Protein 5BPD (pdb70)

InterPro domains:
  IPR002831 Transcription regulator TrmB, N-terminal [PF01978] (10-77)
  IPR021586 Transcription regulator TrmB, C-terminal [PF11495] (125-263)
  IPR036388 Winged helix-like DNA-binding domain superfamily [G3DSA:1.10.10.10] (1-75)
  IPR036390 Winged helix DNA-binding domain superfamily [SSF46785] (10-96)
  IPR051797 Transcription regulator TrmB-like [PTHR34293] (1-264)
  IPR053499 HTH-type TrmB transcriptional regulator [NF041141] (1-264)

Nearest PDB structures (foldseek):
  5bpd-assembly1_A  TM=1.004E+00  e=1.055E-53  Pyrococcus furiosus
  5bqt-assembly1_B  TM=9.005E-01  e=9.783E-42  Pyrococcus furiosus
  5bpd-assembly1_D  TM=5.311E-01  e=1.024E-45  Pyrococcus furiosus
  5bpd-assembly1_C  TM=5.271E-01  e=2.266E-45  Pyrococcus furiosus
  5bpi-assembly1_C  TM=5.271E-01  e=4.716E-45  Pyrococcus furiosus

Secondary structure (DSSP, 8-state):
-HHHHHHHHHHHS---HHHHHHHHHHHHHSSB-HHHHHHSSSS-GGGHHHHHHHHHHHTSEEEE-SSS-EEEEPPHHHHHHHHHHHHHHHHHHHHHHHHHHHHHHHHHHTTT------SS-S-SEEEE-SHHHHHHHHHHHHHH--SEEEEEESSTT-S--HHHHHHHHHTT-EEEEEEEGGGGGGTSSSSHHHHHHTTSSEEEEES--S--EEEETTEEEEE---HHHHHTT---EEEEE-HHHHHHHHHHHHHHHTTSEE-/-HHHHHHHHHHHS---HHHHHHHHHHHHHSSB-HHHHHHHSSS-GGGHHHHHHHHHHHTSEEEE-SSS-EEEEPPHHHHHHHHHHHHHHHHHHHHHHHHHHHHHHHHHHTTT---SPPSS-S--EEEE-SHHHHHHHHHHHHHH--SEEEEEESS-SSS--HHHHHHHHHTT-EEEEEEEGGGGGG---SSSHHHHHTTSSEEEEES--S--EEEETTEEEEE---HHHHHTT---EEEEE-HHHHHHHHHHHHHHHTT---/--HHHHHHHHHHS---HHHHHHHHHHHHHS-B-HHHHHHHSSS-HHHHHHHHHHHHHTTSEEE-S-SS--EEEPPHHHHHHHHHHHHHHHHHHHHHHHHHHHHHHHHHHTTT--------SEEEEESGGGTHHHHHHHHHH-SSEEEEEESSSTTTT-HHHHHHHHHTT-EEEEEEEGGGGGGGTT-HHHHHHHTTSSEEEEES--S--EEEETTEEEEE---HHHHHTT--EEEEEE-HHHHHHHHHHHHHHHTTSB--/--HHHHHHHHHHHS---HHHHHHHHHHHHHS-B-HHHHHHHSSS-HHHHHHHHHHHHHTTSEEEPSSSS--EEEPPHHHHHHHHHHHHHHHHHHHHHHHHHHHHHHHHHHTTT-S-----S--EEEEESGGGTHHHHHHHHHH-SSEEEEEESSSTTTT-HHHHHHHHHTT-EEEEEEEGGGGGGGSS-HHHHHHHTTSSEEEEES--S--EEEETTEEEEE---HHHHHTT--EEEEEE-HHHHHHHHHHHHHHHTS--

Structure (mmCIF, N/CA/C/O backbone):
data_5BPD
#
_entry.id   5BPD
#
_cell.length_a   95.791
_cell.length_b   58.670
_cell.length_c   143.074
_cell.angle_alpha   90.000
_cell.angle_beta   92.820
_cell.angle_gamma   90.000
#
_symmetry.space_group_name_H-M   'P 1 21 1'
#
loop_
_entity.id
_entity.type
_entity.pdbx_description
1 polymer TrmBL2
2 polymer "DNA (5'-D(P*TP*AP*TP*AP*TP*CP*AP*TP*CP*GP*AP*TP*AP*GP*TP*GP*AP*TP*AP*TP*A)-3')"
3 polymer "DNA (5'-D(P*TP*AP*TP*AP*TP*CP*AP*CP*TP*AP*TP*CP*GP*AP*TP*GP*AP*TP*AP*TP*A)-3')"
4 non-polymer GLYCEROL
5 non-polymer IMIDAZOLE
6 water water
#
loop_
_atom_site.group_PDB
_atom_site.id
_atom_site.type_symbol
_atom_site.label_atom_id
_atom_site.label_alt_id
_atom_site.label_comp_id
_atom_site.label_asym_id
_atom_site.label_entity_id
_atom_site.label_seq_id
_atom_site.pdbx_PDB_ins_code
_atom_site.Cartn_x
_atom_site.Cartn_y
_atom_site.Cartn_z
_atom_site.occupancy
_atom_site.B_iso_or_equiv
_atom_site.auth_seq_id
_atom_site.auth_comp_id
_atom_site.auth_asym_id
_atom_site.auth_atom_id
_atom_site.pdbx_PDB_model_num
ATOM 1 N N . SER A 1 2 ? 0.058 48.348 125.576 1.00 84.88 2 SER A N 1
ATOM 2 C CA . SER A 1 2 ? -0.866 47.256 125.305 1.00 85.45 2 SER A CA 1
ATOM 3 C C . SER A 1 2 ? -0.207 45.915 125.596 1.00 88.18 2 SER A C 1
ATOM 4 O O . SER A 1 2 ? 1.004 45.840 125.808 1.00 84.94 2 SER A O 1
ATOM 7 N N . LYS A 1 3 ? -1.010 44.858 125.611 1.00 83.52 3 LYS A N 1
ATOM 8 C CA . LYS A 1 3 ? -0.496 43.520 125.864 1.00 83.11 3 LYS A CA 1
ATOM 9 C C . LYS A 1 3 ? 0.459 43.077 124.757 1.00 82.25 3 LYS A C 1
ATOM 10 O O . LYS A 1 3 ? 1.456 42.404 125.018 1.00 90.41 3 LYS A O 1
ATOM 16 N N . ASP A 1 4 ? 0.158 43.471 123.524 1.00 81.78 4 ASP A N 1
ATOM 17 C CA . ASP A 1 4 ? 1.010 43.147 122.384 1.00 82.52 4 ASP A CA 1
ATOM 18 C C . ASP A 1 4 ? 2.395 43.781 122.492 1.00 75.71 4 ASP A C 1
ATOM 19 O O . ASP A 1 4 ? 3.400 43.169 122.128 1.00 79.17 4 ASP A O 1
ATOM 24 N N . ARG A 1 5 ? 2.441 45.007 122.999 1.00 69.47 5 ARG A N 1
ATOM 25 C CA . ARG A 1 5 ? 3.697 45.731 123.152 1.00 68.17 5 ARG A CA 1
ATOM 26 C C . ARG A 1 5 ? 4.568 45.083 124.222 1.00 63.04 5 ARG A C 1
ATOM 27 O O . ARG A 1 5 ? 5.770 44.907 124.030 1.00 76.43 5 ARG A O 1
ATOM 35 N N . MET A 1 6 ? 3.959 44.740 125.351 1.00 61.62 6 MET A N 1
ATOM 36 C CA . MET A 1 6 ? 4.670 44.038 126.414 1.00 69.99 6 MET A CA 1
ATOM 37 C C . MET A 1 6 ? 5.236 42.712 125.919 1.00 61.48 6 MET A C 1
ATOM 38 O O . MET A 1 6 ? 6.400 42.390 126.163 1.00 59.00 6 MET A O 1
ATOM 43 N N . VAL A 1 7 ? 4.408 41.953 125.210 1.00 61.21 7 VAL A N 1
ATOM 44 C CA . VAL A 1 7 ? 4.813 40.650 124.695 1.00 65.54 7 VAL A CA 1
ATOM 45 C C . VAL A 1 7 ? 5.889 40.810 123.631 1.00 67.29 7 VAL A C 1
ATOM 46 O O . VAL A 1 7 ? 6.797 39.986 123.518 1.00 74.33 7 VAL A O 1
ATOM 50 N N . GLU A 1 8 ? 5.782 41.880 122.854 1.00 68.68 8 GLU A N 1
ATOM 51 C CA . GLU A 1 8 ? 6.729 42.150 121.782 1.00 69.80 8 GLU A CA 1
ATOM 52 C C . GLU A 1 8 ? 8.117 42.494 122.324 1.00 64.25 8 GLU A C 1
ATOM 53 O O . GLU A 1 8 ? 9.129 42.060 121.778 1.00 64.63 8 GLU A O 1
ATOM 59 N N . LEU A 1 9 ? 8.164 43.283 123.393 1.00 72.22 9 LEU A N 1
ATOM 60 C CA . LEU A 1 9 ? 9.438 43.687 123.982 1.00 73.55 9 LEU A CA 1
ATOM 61 C C . LEU A 1 9 ? 10.093 42.515 124.713 1.00 67.35 9 LEU A C 1
ATOM 62 O O . LEU A 1 9 ? 11.315 42.458 124.858 1.00 70.18 9 LEU A O 1
ATOM 67 N N . LEU A 1 10 ? 9.270 41.585 125.176 1.00 65.12 10 LEU A N 1
ATOM 68 C CA . LEU A 1 10 ? 9.758 40.405 125.882 1.00 56.04 10 LEU A CA 1
ATOM 69 C C . LEU A 1 10 ? 10.455 39.432 124.933 1.00 57.55 10 LEU A C 1
ATOM 70 O O . LEU A 1 10 ? 11.507 38.882 125.256 1.00 50.45 10 LEU A O 1
ATOM 75 N N . GLN A 1 11 ? 9.859 39.217 123.766 1.00 53.57 11 GLN A N 1
ATOM 76 C CA . GLN A 1 11 ? 10.427 38.315 122.773 1.00 53.63 11 GLN A CA 1
ATOM 77 C C . GLN A 1 11 ? 11.719 38.865 122.171 1.00 58.34 11 GLN A C 1
ATOM 78 O O . GLN A 1 11 ? 12.637 38.110 121.856 1.00 59.52 11 GLN A O 1
ATOM 84 N N . GLU A 1 12 ? 11.788 40.185 122.017 1.00 58.41 12 GLU A N 1
ATOM 85 C CA . GLU A 1 12 ? 12.897 40.808 121.302 1.00 52.21 12 GLU A CA 1
ATOM 86 C C . GLU A 1 12 ? 14.142 40.996 122.166 1.00 51.73 12 GLU A C 1
ATOM 87 O O . GLU A 1 12 ? 15.262 40.876 121.675 1.00 71.22 12 GLU A O 1
ATOM 93 N N . HIS A 1 13 ? 13.953 41.282 123.450 1.00 51.11 13 HIS A N 1
ATOM 94 C CA . HIS A 1 13 ? 15.077 41.692 124.287 1.00 60.03 13 HIS A CA 1
ATOM 95 C C . HIS A 1 13 ? 15.273 40.872 125.558 1.00 63.68 13 HIS A C 1
ATOM 96 O O . HIS A 1 13 ? 16.164 41.171 126.353 1.00 86.57 13 HIS A O 1
ATOM 103 N N . PHE A 1 14 ? 14.462 39.840 125.756 1.00 56.83 14 PHE A N 1
ATOM 104 C CA . PHE A 1 14 ? 14.561 39.073 126.992 1.00 54.82 14 PHE A CA 1
ATOM 105 C C . PHE A 1 14 ? 14.444 37.563 126.778 1.00 58.40 14 PHE A C 1
ATOM 106 O O . PHE A 1 14 ? 14.177 36.814 127.714 1.00 59.31 14 PHE A O 1
ATOM 114 N N . GLU A 1 15 ? 14.674 37.129 125.542 1.00 62.22 15 GLU A N 1
ATOM 115 C CA . GLU A 1 15 ? 14.819 35.710 125.227 1.00 58.93 15 GLU A CA 1
ATOM 116 C C . GLU A 1 15 ? 13.600 34.890 125.611 1.00 63.76 15 GLU A C 1
ATOM 117 O O . GLU A 1 15 ? 13.724 33.725 125.985 1.00 67.31 15 GLU A O 1
ATOM 123 N N . LEU A 1 16 ? 12.425 35.500 125.519 1.00 64.74 16 LEU A N 1
ATOM 124 C CA . LEU A 1 16 ? 11.182 34.774 125.725 1.00 55.41 16 LEU A CA 1
ATOM 125 C C . LEU A 1 16 ? 10.490 34.553 124.386 1.00 57.18 16 LEU A C 1
ATOM 126 O O . LEU A 1 16 ? 10.458 35.449 123.544 1.00 64.00 16 LEU A O 1
ATOM 131 N N . ASN A 1 17 ? 9.954 33.355 124.178 1.00 57.91 17 ASN A N 1
ATOM 132 C CA . ASN A 1 17 ? 9.195 33.087 122.965 1.00 58.96 17 ASN A CA 1
ATOM 133 C C . ASN A 1 17 ? 7.761 33.576 123.159 1.00 48.31 17 ASN A C 1
ATOM 134 O O . ASN A 1 17 ? 7.408 34.065 124.231 1.00 48.60 17 ASN A O 1
ATOM 139 N N . LEU A 1 18 ? 6.945 33.440 122.121 1.00 47.62 18 LEU A N 1
ATOM 140 C CA . LEU A 1 18 ? 5.580 33.949 122.138 1.00 58.54 18 LEU A CA 1
ATOM 141 C C . LEU A 1 18 ? 4.804 33.498 123.376 1.00 65.46 18 LEU A C 1
ATOM 142 O O . LEU A 1 18 ? 4.341 34.327 124.161 1.00 74.46 18 LEU A O 1
ATOM 147 N N . TYR A 1 19 ? 4.673 32.186 123.549 1.00 58.71 19 TYR A N 1
ATOM 148 C CA . TYR A 1 19 ? 3.890 31.628 124.649 1.00 57.79 19 TYR A CA 1
ATOM 149 C C . TYR A 1 19 ? 4.450 32.023 126.013 1.00 58.42 19 TYR A C 1
ATOM 150 O O . TYR A 1 19 ? 3.698 32.369 126.925 1.00 62.82 19 TYR A O 1
ATOM 159 N N . GLU A 1 20 ? 5.769 31.956 126.156 1.00 64.59 20 GLU A N 1
ATOM 160 C CA . GLU A 1 20 ? 6.415 32.348 127.405 1.00 65.22 20 GLU A CA 1
ATOM 161 C C . GLU A 1 20 ? 6.171 33.826 127.715 1.00 60.11 20 GLU A C 1
ATOM 162 O O . GLU A 1 20 ? 5.974 34.204 128.868 1.00 54.70 20 GLU A O 1
ATOM 168 N N . ALA A 1 21 ? 6.188 34.657 126.679 1.00 49.92 21 ALA A N 1
ATOM 169 C CA . ALA A 1 21 ? 5.944 36.086 126.846 1.00 59.71 21 ALA A CA 1
ATOM 170 C C . ALA A 1 21 ? 4.494 36.329 127.257 1.00 58.26 21 ALA A C 1
ATOM 171 O O . ALA A 1 21 ? 4.222 37.085 128.191 1.00 54.43 21 ALA A O 1
ATOM 173 N N . ARG A 1 22 ? 3.567 35.688 126.555 1.00 59.38 22 ARG A N 1
ATOM 174 C CA . ARG A 1 22 ? 2.152 35.790 126.896 1.00 64.02 22 ARG A CA 1
ATOM 175 C C . ARG A 1 22 ? 1.906 35.313 128.323 1.00 69.61 22 ARG A C 1
ATOM 176 O O . ARG A 1 22 ? 1.145 35.925 129.075 1.00 68.01 22 ARG A O 1
ATOM 184 N N . ALA A 1 23 ? 2.560 34.214 128.686 1.00 64.68 23 ALA A N 1
ATOM 185 C CA . ALA A 1 23 ? 2.395 33.610 130.001 1.00 56.22 23 ALA A CA 1
ATOM 186 C C . ALA A 1 23 ? 2.857 34.548 131.109 1.00 53.51 23 ALA A C 1
ATOM 187 O O . ALA A 1 23 ? 2.178 34.697 132.123 1.00 56.48 23 ALA A O 1
ATOM 189 N N . TYR A 1 24 ? 4.017 35.172 130.922 1.00 57.18 24 TYR A N 1
ATOM 190 C CA . TYR A 1 24 ? 4.542 36.093 131.925 1.00 56.99 24 TYR A CA 1
ATOM 191 C C . TYR A 1 24 ? 3.634 37.301 132.105 1.00 56.09 24 TYR A C 1
ATOM 192 O O . TYR A 1 24 ? 3.385 37.737 133.227 1.00 65.60 24 TYR A O 1
ATOM 201 N N . VAL A 1 25 ? 3.150 37.846 130.994 1.00 49.20 25 VAL A N 1
ATOM 202 C CA . VAL A 1 25 ? 2.281 39.012 131.042 1.00 62.44 25 VAL A CA 1
ATOM 203 C C . VAL A 1 25 ? 0.994 38.676 131.794 1.00 60.41 25 VAL A C 1
ATOM 204 O O . VAL A 1 25 ? 0.455 39.513 132.522 1.00 53.32 25 VAL A O 1
ATOM 208 N N . ALA A 1 26 ? 0.511 37.448 131.619 1.00 58.41 26 ALA A N 1
ATOM 209 C CA . ALA A 1 26 ? -0.692 36.985 132.308 1.00 50.28 26 ALA A CA 1
ATOM 210 C C . ALA A 1 26 ? -0.459 36.901 133.816 1.00 54.76 26 ALA A C 1
ATOM 211 O O . ALA A 1 26 ? -1.314 37.304 134.607 1.00 56.96 26 ALA A O 1
ATOM 213 N N . LEU A 1 27 ? 0.698 36.372 134.207 1.00 49.19 27 LEU A N 1
ATOM 214 C CA . LEU A 1 27 ? 1.056 36.263 135.619 1.00 47.45 27 LEU A CA 1
ATOM 215 C C . LEU A 1 27 ? 1.071 37.634 136.296 1.00 55.89 27 LEU A C 1
ATOM 216 O O . LEU A 1 27 ? 0.463 37.826 137.347 1.00 51.73 27 LEU A O 1
ATOM 221 N N . VAL A 1 28 ? 1.767 38.586 135.684 1.00 56.64 28 VAL A N 1
ATOM 222 C CA . VAL A 1 28 ? 1.867 39.931 136.238 1.00 55.86 28 VAL A CA 1
ATOM 223 C C . VAL A 1 28 ? 0.479 40.533 136.433 1.00 54.20 28 VAL A C 1
ATOM 224 O O . VAL A 1 28 ? 0.209 41.176 137.448 1.00 51.89 28 VAL A O 1
ATOM 228 N N . ALA A 1 29 ? -0.404 40.296 135.467 1.00 58.12 29 ALA A N 1
ATOM 229 C CA . ALA A 1 29 ? -1.744 40.874 135.484 1.00 56.94 29 ALA A CA 1
ATOM 230 C C . ALA A 1 29 ? -2.673 40.212 136.507 1.00 59.74 29 ALA A C 1
ATOM 231 O O . ALA A 1 29 ? -3.497 40.887 137.123 1.00 68.52 29 ALA A O 1
ATOM 233 N N . PHE A 1 30 ? -2.553 38.899 136.688 1.00 61.20 30 PHE A N 1
ATOM 234 C CA . PHE A 1 30 ? -3.503 38.183 137.544 1.00 63.37 30 PHE A CA 1
ATOM 235 C C . PHE A 1 30 ? -2.885 37.689 138.851 1.00 58.49 30 PHE A C 1
ATOM 236 O O . PHE A 1 30 ? -3.600 37.240 139.747 1.00 64.15 30 PHE A O 1
ATOM 244 N N . GLY A 1 31 ? -1.565 37.787 138.969 1.00 48.03 31 GLY A N 1
ATOM 245 C CA . GLY A 1 31 ? -0.886 37.365 140.181 1.00 64.83 31 GLY A CA 1
ATOM 246 C C . GLY A 1 31 ? -0.572 35.879 140.223 1.00 69.11 31 GLY A C 1
ATOM 247 O O . GLY A 1 31 ? 0.448 35.440 139.699 1.00 83.88 31 GLY A O 1
ATOM 248 N N . VAL A 1 32 ? -1.453 35.100 140.843 1.00 58.97 32 VAL A N 1
ATOM 249 C CA . VAL A 1 32 ? -1.235 33.664 140.982 1.00 68.30 32 VAL A CA 1
ATOM 250 C C . VAL A 1 32 ? -2.096 32.895 139.990 1.00 72.87 32 VAL A C 1
ATOM 251 O O . VAL A 1 32 ? -3.313 33.081 139.930 1.00 85.00 32 VAL A O 1
ATOM 255 N N . LEU A 1 33 ? -1.456 32.029 139.212 1.00 58.86 33 LEU A N 1
ATOM 256 C CA . LEU A 1 33 ? -2.165 31.242 138.213 1.00 59.79 33 LEU A CA 1
ATOM 257 C C . LEU A 1 33 ? -1.764 29.769 138.250 1.00 60.88 33 LEU A C 1
ATOM 258 O O . LEU A 1 33 ? -0.630 29.426 138.590 1.00 58.94 33 LEU A O 1
ATOM 263 N N . THR A 1 34 ? -2.716 28.907 137.910 1.00 68.18 34 THR A N 1
ATOM 264 C CA . THR A 1 34 ? -2.425 27.515 137.600 1.00 61.62 34 THR A CA 1
ATOM 265 C C . THR A 1 34 ? -2.385 27.382 136.082 1.00 62.84 34 THR A C 1
ATOM 266 O O . THR A 1 34 ? -2.884 28.253 135.367 1.00 59.46 34 THR A O 1
ATOM 270 N N . PRO A 1 35 ? -1.780 26.299 135.579 1.00 56.96 35 PRO A N 1
ATOM 271 C CA . PRO A 1 35 ? -1.726 26.113 134.127 1.00 57.81 35 PRO A CA 1
ATOM 272 C C . PRO A 1 35 ? -3.107 26.207 133.474 1.00 65.66 35 PRO A C 1
ATOM 273 O O . PRO A 1 35 ? -3.251 26.864 132.441 1.00 72.10 35 PRO A O 1
ATOM 277 N N . ALA A 1 36 ? -4.111 25.577 134.076 1.00 53.68 36 ALA A N 1
ATOM 278 C CA . ALA A 1 36 ? -5.460 25.614 133.523 1.00 55.04 36 ALA A CA 1
ATOM 279 C C . ALA A 1 36 ? -6.013 27.036 133.546 1.00 63.69 36 ALA A C 1
ATOM 280 O O . ALA A 1 36 ? -6.669 27.472 132.600 1.00 63.12 36 ALA A O 1
ATOM 282 N N . GLU A 1 37 ? -5.751 27.752 134.634 1.00 60.18 37 GLU A N 1
ATOM 283 C CA . GLU A 1 37 ? -6.195 29.133 134.761 1.00 65.33 37 GLU A CA 1
ATOM 284 C C . GLU A 1 37 ? -5.521 30.019 133.715 1.00 64.32 37 GLU A C 1
ATOM 285 O O . GLU A 1 37 ? -6.158 30.888 133.122 1.00 58.54 37 GLU A O 1
ATOM 291 N N . LEU A 1 38 ? -4.235 29.777 133.480 1.00 60.02 38 LEU A N 1
ATOM 292 C CA . LEU A 1 38 ? -3.485 30.526 132.480 1.00 53.41 38 LEU A CA 1
ATOM 293 C C . LEU A 1 38 ? -4.137 30.423 131.105 1.00 67.78 38 LEU A C 1
ATOM 294 O O . LEU A 1 38 ? -4.214 31.406 130.368 1.00 76.54 38 LEU A O 1
ATOM 299 N N . ALA A 1 39 ? -4.611 29.229 130.768 1.00 67.84 39 ALA A N 1
ATOM 300 C CA . ALA A 1 39 ? -5.211 28.982 129.462 1.00 72.57 39 ALA A CA 1
ATOM 301 C C . ALA A 1 39 ? -6.476 29.814 129.239 1.00 73.71 39 ALA A C 1
ATOM 302 O O . ALA A 1 39 ? -6.789 30.190 128.107 1.00 78.86 39 ALA A O 1
ATOM 304 N N . SER A 1 40 ? -7.195 30.108 130.317 1.00 50.09 40 SER A N 1
ATOM 305 C CA . SER A 1 40 ? -8.478 30.793 130.198 1.00 76.36 40 SER A CA 1
ATOM 306 C C . SER A 1 40 ? -8.337 32.318 130.200 1.00 68.03 40 SER A C 1
ATOM 307 O O . SER A 1 40 ? -9.298 33.030 129.916 1.00 87.89 40 SER A O 1
ATOM 310 N N . VAL A 1 41 ? -7.144 32.814 130.515 1.00 64.03 41 VAL A N 1
ATOM 311 C CA . VAL A 1 41 ? -6.904 34.257 130.539 1.00 72.39 41 VAL A CA 1
ATOM 312 C C . VAL A 1 41 ? -5.754 34.660 129.617 1.00 70.38 41 VAL A C 1
ATOM 313 O O . VAL A 1 41 ? -5.263 35.783 129.691 1.00 79.33 41 VAL A O 1
ATOM 317 N N . SER A 1 42 ? -5.317 33.746 128.756 1.00 73.70 42 SER A N 1
ATOM 318 C CA . SER A 1 42 ? -4.232 34.051 127.828 1.00 67.38 42 SER A CA 1
ATOM 319 C C . SER A 1 42 ? -4.444 33.410 126.464 1.00 65.99 42 SER A C 1
ATOM 320 O O . SER A 1 42 ? -5.468 32.772 126.212 1.00 64.43 42 SER A O 1
ATOM 323 N N . GLU A 1 43 ? -3.468 33.600 125.582 1.00 70.66 43 GLU A N 1
ATOM 324 C CA . GLU A 1 43 ? -3.512 33.025 124.246 1.00 76.99 43 GLU A CA 1
ATOM 325 C C . GLU A 1 43 ? -2.606 31.807 124.163 1.00 71.37 43 GLU A C 1
ATOM 326 O O . GLU A 1 43 ? -2.345 31.285 123.079 1.00 77.64 43 GLU A O 1
ATOM 332 N N . VAL A 1 44 ? -2.119 31.365 125.316 1.00 65.08 44 VAL A N 1
ATOM 333 C CA . VAL A 1 44 ? -1.305 30.160 125.383 1.00 68.94 44 VAL A CA 1
ATOM 334 C C . VAL A 1 44 ? -2.210 28.938 125.289 1.00 64.16 44 VAL A C 1
ATOM 335 O O . VAL A 1 44 ? -3.126 28.779 126.097 1.00 67.95 44 VAL A O 1
ATOM 339 N N . PRO A 1 45 ? -1.969 28.080 124.286 1.00 60.07 45 PRO A N 1
ATOM 340 C CA . PRO A 1 45 ? -2.755 26.854 124.101 1.00 66.27 45 PRO A CA 1
ATOM 341 C C . PRO A 1 45 ? -2.793 25.996 125.364 1.00 64.11 45 PRO A C 1
ATOM 342 O O . PRO A 1 45 ? -1.769 25.844 126.032 1.00 64.14 45 PRO A O 1
ATOM 346 N N . ALA A 1 46 ? -3.964 25.455 125.681 1.00 67.93 46 ALA A N 1
ATOM 347 C CA . ALA A 1 46 ? -4.151 24.632 126.875 1.00 76.66 46 ALA A CA 1
ATOM 348 C C . ALA A 1 46 ? -3.056 23.578 127.062 1.00 73.20 46 ALA A C 1
ATOM 349 O O . ALA A 1 46 ? -2.474 23.475 128.140 1.00 82.26 46 ALA A O 1
ATOM 351 N N . PRO A 1 47 ? -2.780 22.787 126.014 1.00 69.08 47 PRO A N 1
ATOM 352 C CA . PRO A 1 47 ? -1.788 21.707 126.105 1.00 76.17 47 PRO A CA 1
ATOM 353 C C . PRO A 1 47 ? -0.363 22.179 126.406 1.00 78.93 47 PRO A C 1
ATOM 354 O O . PRO A 1 47 ? 0.478 21.364 126.790 1.00 80.90 47 PRO A O 1
ATOM 358 N N . ARG A 1 48 ? -0.096 23.470 126.238 1.00 67.33 48 ARG A N 1
ATOM 359 C CA . ARG A 1 48 ? 1.268 23.977 126.357 1.00 58.99 48 ARG A CA 1
ATOM 360 C C . ARG A 1 48 ? 1.526 24.713 127.669 1.00 48.04 48 ARG A C 1
ATOM 361 O O . ARG A 1 48 ? 2.674 24.854 128.091 1.00 46.67 48 ARG A O 1
ATOM 369 N N . THR A 1 49 ? 0.460 25.162 128.321 1.00 57.08 49 THR A N 1
ATOM 370 C CA . THR A 1 49 ? 0.590 26.020 129.497 1.00 53.41 49 THR A CA 1
ATOM 371 C C . THR A 1 49 ? 1.477 25.398 130.572 1.00 48.92 49 THR A C 1
ATOM 372 O O . THR A 1 49 ? 2.128 26.108 131.337 1.00 59.25 49 THR A O 1
ATOM 376 N N . TYR A 1 50 ? 1.509 24.071 130.621 1.00 63.40 50 TYR A N 1
ATOM 377 C CA . TYR A 1 50 ? 2.254 23.361 131.655 1.00 66.23 50 TYR A CA 1
ATOM 378 C C . TYR A 1 50 ? 3.765 23.480 131.463 1.00 62.12 50 TYR A C 1
ATOM 379 O O . TYR A 1 50 ? 4.488 23.826 132.396 1.00 55.68 50 TYR A O 1
ATOM 388 N N . ASP A 1 51 ? 4.239 23.204 130.254 1.00 64.00 51 ASP A N 1
ATOM 389 C CA . ASP A 1 51 ? 5.669 23.288 129.976 1.00 67.31 51 ASP A CA 1
ATOM 390 C C . ASP A 1 51 ? 6.104 24.743 129.802 1.00 60.71 51 ASP A C 1
ATOM 391 O O . ASP A 1 51 ? 7.276 25.078 129.978 1.00 58.24 51 ASP A O 1
ATOM 396 N N . VAL A 1 52 ? 5.152 25.607 129.471 1.00 58.43 52 VAL A N 1
ATOM 397 C CA . VAL A 1 52 ? 5.445 27.022 129.302 1.00 55.53 52 VAL A CA 1
ATOM 398 C C . VAL A 1 52 ? 5.701 27.674 130.658 1.00 61.67 52 VAL A C 1
ATOM 399 O O . VAL A 1 52 ? 6.647 28.448 130.818 1.00 63.61 52 VAL A O 1
ATOM 403 N N . LEU A 1 53 ? 4.859 27.353 131.634 1.00 51.76 53 LEU A N 1
ATOM 404 C CA . LEU A 1 53 ? 5.028 27.875 132.984 1.00 43.27 53 LEU A CA 1
ATOM 405 C C . LEU A 1 53 ? 6.290 27.315 133.642 1.00 51.66 53 LEU A C 1
ATOM 406 O O . LEU A 1 53 ? 7.027 28.048 134.300 1.00 64.24 53 LEU A O 1
ATOM 411 N N . ARG A 1 54 ? 6.547 26.023 133.453 1.00 52.85 54 ARG A N 1
ATOM 412 C CA . ARG A 1 54 ? 7.763 25.410 133.982 1.00 58.62 54 ARG A CA 1
ATOM 413 C C . ARG A 1 54 ? 8.996 26.067 133.373 1.00 49.63 54 ARG A C 1
ATOM 414 O O . ARG A 1 54 ? 9.995 26.291 134.053 1.00 43.26 54 ARG A O 1
ATOM 422 N N . SER A 1 55 ? 8.923 26.363 132.083 1.00 41.31 55 SER A N 1
ATOM 423 C CA . SER A 1 55 ? 10.019 27.028 131.396 1.00 46.47 55 SER A CA 1
ATOM 424 C C . SER A 1 55 ? 10.351 28.373 132.058 1.00 58.00 55 SER A C 1
ATOM 425 O O . SER A 1 55 ? 11.512 28.634 132.372 1.00 66.45 55 SER A O 1
ATOM 428 N N . LEU A 1 56 ? 9.338 29.210 132.292 1.00 44.25 56 LEU A N 1
ATOM 429 C CA . LEU A 1 56 ? 9.551 30.502 132.954 1.00 53.43 56 LEU A CA 1
ATOM 430 C C . LEU A 1 56 ? 10.193 30.312 134.321 1.00 61.02 56 LEU A C 1
ATOM 431 O O . LEU A 1 56 ? 10.994 31.136 134.775 1.00 53.45 56 LEU A O 1
ATOM 436 N N . GLU A 1 57 ? 9.819 29.218 134.972 1.00 53.43 57 GLU A N 1
ATOM 437 C CA . GLU A 1 57 ? 10.315 28.888 136.297 1.00 55.50 57 GLU A CA 1
ATOM 438 C C . GLU A 1 57 ? 11.837 28.818 136.288 1.00 61.84 57 GLU A C 1
ATOM 439 O O . GLU A 1 57 ? 12.498 29.295 137.211 1.00 72.83 57 GLU A O 1
ATOM 445 N N . LYS A 1 58 ? 12.387 28.230 135.231 1.00 68.97 58 LYS A N 1
ATOM 446 C CA . LYS A 1 58 ? 13.830 28.057 135.108 1.00 72.35 58 LYS A CA 1
ATOM 447 C C . LYS A 1 58 ? 14.521 29.361 134.703 1.00 73.22 58 LYS A C 1
ATOM 448 O O . LYS A 1 58 ? 15.672 29.607 135.070 1.00 72.43 58 LYS A O 1
ATOM 454 N N . LYS A 1 59 ? 13.812 30.198 133.955 1.00 65.45 59 LYS A N 1
ATOM 455 C CA . LYS A 1 59 ? 14.376 31.453 133.470 1.00 64.31 59 LYS A CA 1
ATOM 456 C C . LYS A 1 59 ? 14.307 32.568 134.516 1.00 70.76 59 LYS A C 1
ATOM 457 O O . LYS A 1 59 ? 14.828 33.661 134.296 1.00 68.20 59 LYS A O 1
ATOM 463 N N . GLY A 1 60 ? 13.676 32.287 135.652 1.00 72.60 60 GLY A N 1
ATOM 464 C CA . GLY A 1 60 ? 13.594 33.253 136.736 1.00 66.16 60 GLY A CA 1
ATOM 465 C C . GLY A 1 60 ? 12.448 34.241 136.604 1.00 66.63 60 GLY A C 1
ATOM 466 O O . GLY A 1 60 ? 12.441 35.293 137.243 1.00 55.86 60 GLY A O 1
ATOM 467 N N . PHE A 1 61 ? 11.478 33.895 135.766 1.00 55.96 61 PHE A N 1
ATOM 468 C CA . PHE A 1 61 ? 10.312 34.735 135.539 1.00 48.88 61 PHE A CA 1
ATOM 469 C C . PHE A 1 61 ? 9.120 34.320 136.397 1.00 53.54 61 PHE A C 1
ATOM 470 O O . PHE A 1 61 ? 8.098 35.007 136.423 1.00 47.63 61 PHE A O 1
ATOM 478 N N . ALA A 1 62 ? 9.248 33.197 137.099 1.00 60.14 62 ALA A N 1
ATOM 479 C CA . ALA A 1 62 ? 8.151 32.706 137.924 1.00 55.99 62 ALA A CA 1
ATOM 480 C C . ALA A 1 62 ? 8.634 31.927 139.141 1.00 45.60 62 ALA A C 1
ATOM 481 O O . ALA A 1 62 ? 9.733 31.376 139.149 1.00 60.86 62 ALA A O 1
ATOM 483 N N . MET A 1 63 ? 7.801 31.906 140.176 1.00 57.33 63 MET A N 1
ATOM 484 C CA . MET A 1 63 ? 8.008 31.036 141.327 1.00 53.41 63 MET A CA 1
ATOM 485 C C . MET A 1 63 ? 6.846 30.056 141.375 1.00 54.85 63 MET A C 1
ATOM 486 O O . MET A 1 63 ? 5.753 30.368 140.909 1.00 56.00 63 MET A O 1
ATOM 491 N N . THR A 1 64 ? 7.070 28.870 141.928 1.00 57.21 64 THR A N 1
ATOM 492 C CA . THR A 1 64 ? 6.047 27.839 141.845 1.00 56.00 64 THR A CA 1
ATOM 493 C C . THR A 1 64 ? 5.802 27.122 143.164 1.00 61.76 64 THR A C 1
ATOM 494 O O . THR A 1 64 ? 6.676 27.052 144.030 1.00 61.24 64 THR A O 1
ATOM 498 N N . GLN A 1 65 ? 4.584 26.613 143.309 1.00 59.57 65 GLN A N 1
ATOM 499 C CA . GLN A 1 65 ? 4.276 25.642 144.346 1.00 63.94 65 GLN A CA 1
ATOM 500 C C . GLN A 1 65 ? 4.105 24.272 143.696 1.00 53.12 65 GLN A C 1
ATOM 501 O O . GLN A 1 65 ? 3.056 23.981 143.125 1.00 54.58 65 GLN A O 1
ATOM 507 N N . PRO A 1 66 ? 5.151 23.439 143.749 1.00 56.47 66 PRO A N 1
ATOM 508 C CA . PRO A 1 66 ? 5.079 22.093 143.169 1.00 67.57 66 PRO A CA 1
ATOM 509 C C . PRO A 1 66 ? 4.050 21.213 143.873 1.00 43.43 66 PRO A C 1
ATOM 510 O O . PRO A 1 66 ? 4.075 21.101 145.097 1.00 51.06 66 PRO A O 1
ATOM 514 N N . GLY A 1 67 ? 3.169 20.588 143.101 1.00 54.79 67 GLY A N 1
ATOM 515 C CA . GLY A 1 67 ? 2.150 19.711 143.652 1.00 57.95 67 GLY A CA 1
ATOM 516 C C . GLY A 1 67 ? 1.281 19.115 142.565 1.00 69.69 67 GLY A C 1
ATOM 517 O O . GLY A 1 67 ? 1.586 19.256 141.382 1.00 86.18 67 GLY A O 1
ATOM 518 N N . LYS A 1 68 ? 0.202 18.444 142.955 1.00 82.10 68 LYS A N 1
ATOM 519 C CA . LYS A 1 68 ? -0.726 17.896 141.975 1.00 87.29 68 LYS A CA 1
ATOM 520 C C . LYS A 1 68 ? -1.206 19.012 141.057 1.00 88.13 68 LYS A C 1
ATOM 521 O O . LYS A 1 68 ? -1.268 18.848 139.837 1.00 84.80 68 LYS A O 1
ATOM 527 N N . THR A 1 69 ? -1.541 20.149 141.657 1.00 94.44 69 THR A N 1
ATOM 528 C CA . THR A 1 69 ? -1.878 21.346 140.901 1.00 105.40 69 THR A CA 1
ATOM 529 C C . THR A 1 69 ? -0.856 22.440 141.190 1.00 88.84 69 THR A C 1
ATOM 530 O O . THR A 1 69 ? -0.874 23.060 142.252 1.00 81.17 69 THR A O 1
ATOM 534 N N . ASN A 1 70 ? 0.041 22.663 140.239 1.00 79.12 70 ASN A N 1
ATOM 535 C CA . ASN A 1 70 ? 1.093 23.658 140.387 1.00 75.57 70 ASN A CA 1
ATOM 536 C C . ASN A 1 70 ? 0.531 25.077 140.355 1.00 68.45 70 ASN A C 1
ATOM 537 O O . ASN A 1 70 ? -0.164 25.456 139.413 1.00 68.10 70 ASN A O 1
ATOM 542 N N . LYS A 1 71 ? 0.822 25.851 141.395 1.00 64.15 71 LYS A N 1
ATOM 543 C CA . LYS A 1 71 ? 0.519 27.279 141.392 1.00 62.78 71 LYS A CA 1
ATOM 544 C C . LYS A 1 71 ? 1.759 28.068 141.016 1.00 55.20 71 LYS A C 1
ATOM 545 O O . LYS A 1 71 ? 2.851 27.796 141.518 1.00 53.50 71 LYS A O 1
ATOM 551 N N . TYR A 1 72 ? 1.585 29.051 140.138 1.00 57.38 72 TYR A N 1
ATOM 552 C CA . TYR A 1 72 ? 2.694 29.902 139.720 1.00 62.43 72 TYR A CA 1
ATOM 553 C C . TYR A 1 72 ? 2.444 31.375 140.041 1.00 56.24 72 TYR A C 1
ATOM 554 O O . TYR A 1 72 ? 1.366 31.913 139.775 1.00 54.98 72 TYR A O 1
ATOM 563 N N . ARG A 1 73 ? 3.453 32.015 140.623 1.00 57.74 73 ARG A N 1
ATOM 564 C CA . ARG A 1 73 ? 3.449 33.457 140.834 1.00 53.42 73 ARG A CA 1
ATOM 565 C C . ARG A 1 73 ? 4.582 34.088 140.035 1.00 62.13 73 ARG A C 1
ATOM 566 O O . ARG A 1 73 ? 5.629 33.472 139.844 1.00 71.07 73 ARG A O 1
ATOM 574 N N . PRO A 1 74 ? 4.379 35.326 139.567 1.00 66.84 74 PRO A N 1
ATOM 575 C CA . PRO A 1 74 ? 5.410 36.010 138.785 1.00 49.74 74 PRO A CA 1
ATOM 576 C C . PRO A 1 74 ? 6.507 36.606 139.656 1.00 51.68 74 PRO A C 1
ATOM 577 O O . PRO A 1 74 ? 6.255 36.962 140.808 1.00 58.25 74 PRO A O 1
ATOM 581 N N . VAL A 1 75 ? 7.719 36.676 139.118 1.00 51.58 75 VAL A N 1
ATOM 582 C CA . VAL A 1 75 ? 8.765 37.489 139.716 1.00 55.28 75 VAL A CA 1
ATOM 583 C C . VAL A 1 75 ? 8.462 38.939 139.352 1.00 48.78 75 VAL A C 1
ATOM 584 O O . VAL A 1 75 ? 7.954 39.214 138.265 1.00 46.95 75 VAL A O 1
ATOM 588 N N . HIS A 1 76 ? 8.745 39.868 140.254 1.00 49.25 76 HIS A N 1
ATOM 589 C CA . HIS A 1 76 ? 8.515 41.274 139.926 1.00 62.13 76 HIS A CA 1
ATOM 590 C C . HIS A 1 76 ? 9.386 41.660 138.735 1.00 45.87 76 HIS A C 1
ATOM 591 O O . HIS A 1 76 ? 10.601 41.477 138.768 1.00 51.97 76 HIS A O 1
ATOM 598 N N . PRO A 1 77 ? 8.762 42.198 137.677 1.00 51.31 77 PRO A N 1
ATOM 599 C CA . PRO A 1 77 ? 9.483 42.527 136.443 1.00 50.91 77 PRO A CA 1
ATOM 600 C C . PRO A 1 77 ? 10.655 43.477 136.680 1.00 59.77 77 PRO A C 1
ATOM 601 O O . PRO A 1 77 ? 11.638 43.433 135.941 1.00 59.64 77 PRO A O 1
ATOM 605 N N . ALA A 1 78 ? 10.557 44.322 137.700 1.00 59.28 78 ALA A N 1
ATOM 606 C CA . ALA A 1 78 ? 11.653 45.225 138.028 1.00 65.99 78 ALA A CA 1
ATOM 607 C C . ALA A 1 78 ? 12.874 44.430 138.480 1.00 66.41 78 ALA A C 1
ATOM 608 O O . ALA A 1 78 ? 14.005 44.902 138.389 1.00 70.49 78 ALA A O 1
ATOM 610 N N . ASN A 1 79 ? 12.642 43.216 138.960 1.00 68.76 79 ASN A N 1
ATOM 611 C CA . ASN A 1 79 ? 13.730 42.372 139.433 1.00 60.64 79 ASN A CA 1
ATOM 612 C C . ASN A 1 79 ? 14.282 41.484 138.324 1.00 53.90 79 ASN A C 1
ATOM 613 O O . ASN A 1 79 ? 15.475 41.534 138.025 1.00 66.44 79 ASN A O 1
ATOM 618 N N . VAL A 1 80 ? 13.419 40.681 137.710 1.00 54.94 80 VAL A N 1
ATOM 619 C CA . VAL A 1 80 ? 13.871 39.719 136.711 1.00 62.38 80 VAL A CA 1
ATOM 620 C C . VAL A 1 80 ? 14.496 40.428 135.511 1.00 58.92 80 VAL A C 1
ATOM 621 O O . VAL A 1 80 ? 15.537 40.003 135.004 1.00 56.63 80 VAL A O 1
ATOM 625 N N . LEU A 1 81 ? 13.852 41.499 135.057 1.00 51.00 81 LEU A N 1
ATOM 626 C CA . LEU A 1 81 ? 14.328 42.244 133.895 1.00 54.47 81 LEU A CA 1
ATOM 627 C C . LEU A 1 81 ? 15.735 42.785 134.123 1.00 54.98 81 LEU A C 1
ATOM 628 O O . LEU A 1 81 ? 16.602 42.669 133.257 1.00 50.33 81 LEU A O 1
ATOM 633 N N . GLU A 1 82 ? 15.957 43.368 135.295 1.00 56.48 82 GLU A N 1
ATOM 634 C CA . GLU A 1 82 ? 17.262 43.912 135.642 1.00 53.20 82 GLU A CA 1
ATOM 635 C C . GLU A 1 82 ? 18.274 42.787 135.810 1.00 62.88 82 GLU A C 1
ATOM 636 O O . GLU A 1 82 ? 19.399 42.871 135.313 1.00 61.84 82 GLU A O 1
ATOM 642 N N . LYS A 1 83 ? 17.865 41.735 136.515 1.00 71.29 83 LYS A N 1
ATOM 643 C CA . LYS A 1 83 ? 18.713 40.566 136.716 1.00 68.75 83 LYS A CA 1
ATOM 644 C C . LYS A 1 83 ? 19.156 40.008 135.369 1.00 62.86 83 LYS A C 1
ATOM 645 O O . LYS A 1 83 ? 20.307 39.608 135.196 1.00 58.08 83 LYS A O 1
ATOM 651 N N . PHE A 1 84 ? 18.233 39.998 134.413 1.00 54.36 84 PHE A N 1
ATOM 652 C CA . PHE A 1 84 ? 18.524 39.488 133.082 1.00 52.47 84 PHE A CA 1
ATOM 653 C C . PHE A 1 84 ? 19.632 40.295 132.419 1.00 60.99 84 PHE A C 1
ATOM 654 O O . PHE A 1 84 ? 20.663 39.747 132.026 1.00 61.47 84 PHE A O 1
ATOM 662 N N . ILE A 1 85 ? 19.403 41.600 132.288 1.00 60.90 85 ILE A N 1
ATOM 663 C CA . ILE A 1 85 ? 20.363 42.493 131.656 1.00 58.13 85 ILE A CA 1
ATOM 664 C C . ILE A 1 85 ? 21.747 42.274 132.252 1.00 63.12 85 ILE A C 1
ATOM 665 O O . ILE A 1 85 ? 22.743 42.198 131.529 1.00 67.61 85 ILE A O 1
ATOM 670 N N . GLN A 1 86 ? 21.799 42.179 133.577 1.00 60.09 86 GLN A N 1
ATOM 671 C CA . GLN A 1 86 ? 23.051 41.954 134.287 1.00 62.23 86 GLN A CA 1
ATOM 672 C C . GLN A 1 86 ? 23.686 40.626 133.878 1.00 65.24 86 GLN A C 1
ATOM 673 O O . GLN A 1 86 ? 24.869 40.572 133.538 1.00 62.59 86 GLN A O 1
ATOM 679 N N . ASP A 1 87 ? 22.893 39.559 133.902 1.00 68.64 87 ASP A N 1
ATOM 680 C CA . ASP A 1 87 ? 23.378 38.243 133.506 1.00 61.28 87 ASP A CA 1
ATOM 681 C C . ASP A 1 87 ? 23.849 38.260 132.054 1.00 50.33 87 ASP A C 1
ATOM 682 O O . ASP A 1 87 ? 24.920 37.749 131.726 1.00 56.76 87 ASP A O 1
ATOM 687 N N . TRP A 1 88 ? 23.037 38.856 131.190 1.00 53.96 88 TRP A N 1
ATOM 688 C CA . TRP A 1 88 ? 23.351 38.958 129.770 1.00 54.20 88 TRP A CA 1
ATOM 689 C C . TRP A 1 88 ? 24.684 39.668 129.549 1.00 63.31 88 TRP A C 1
ATOM 690 O O . TRP A 1 88 ? 25.459 39.293 128.670 1.00 65.32 88 TRP A O 1
ATOM 701 N N . GLN A 1 89 ? 24.949 40.695 130.350 1.00 64.08 89 GLN A N 1
ATOM 702 C CA . GLN A 1 89 ? 26.186 41.455 130.215 1.00 67.23 89 GLN A CA 1
ATOM 703 C C . GLN A 1 89 ? 27.403 40.596 130.548 1.00 69.45 89 GLN A C 1
ATOM 704 O O . GLN A 1 89 ? 28.477 40.785 129.978 1.00 83.58 89 GLN A O 1
ATOM 710 N N . GLU A 1 90 ? 27.235 39.659 131.475 1.00 64.58 90 GLU A N 1
ATOM 711 C CA . GLU A 1 90 ? 28.313 38.736 131.810 1.00 60.49 90 GLU A CA 1
ATOM 712 C C . GLU A 1 90 ? 28.541 37.746 130.675 1.00 58.17 90 GLU A C 1
ATOM 713 O O . GLU A 1 90 ? 29.683 37.440 130.333 1.00 62.86 90 GLU A O 1
ATOM 719 N N . ARG A 1 91 ? 27.455 37.258 130.081 1.00 56.98 91 ARG A N 1
ATOM 720 C CA . ARG A 1 91 ? 27.564 36.323 128.964 1.00 61.78 91 ARG A CA 1
ATOM 721 C C . ARG A 1 91 ? 28.259 36.956 127.758 1.00 57.91 91 ARG A C 1
ATOM 722 O O . ARG A 1 91 ? 29.072 36.308 127.100 1.00 57.42 91 ARG A O 1
ATOM 730 N N . VAL A 1 92 ? 27.940 38.216 127.467 1.00 61.51 92 VAL A N 1
ATOM 731 C CA . VAL A 1 92 ? 28.566 38.906 126.343 1.00 50.61 92 VAL A CA 1
ATOM 732 C C . VAL A 1 92 ? 30.043 39.112 126.651 1.00 49.83 92 VAL A C 1
ATOM 733 O O . VAL A 1 92 ? 30.892 38.992 125.769 1.00 54.17 92 VAL A O 1
ATOM 737 N N . LYS A 1 93 ? 30.342 39.399 127.914 1.00 54.50 93 LYS A N 1
ATOM 738 C CA . LYS A 1 93 ? 31.717 39.593 128.362 1.00 65.23 93 LYS A CA 1
ATOM 739 C C . LYS A 1 93 ? 32.554 38.333 128.153 1.00 64.72 93 LYS A C 1
ATOM 740 O O . LYS A 1 93 ? 33.694 38.401 127.686 1.00 64.63 93 LYS A O 1
ATOM 746 N N . GLU A 1 94 ? 31.984 37.184 128.499 1.00 67.74 94 GLU A N 1
ATOM 747 C CA . GLU A 1 94 ? 32.676 35.911 128.331 1.00 77.12 94 GLU A CA 1
ATOM 748 C C . GLU A 1 94 ? 32.881 35.616 126.850 1.00 67.76 94 GLU A C 1
ATOM 749 O O . GLU A 1 94 ? 33.951 35.162 126.436 1.00 64.06 94 GLU A O 1
ATOM 755 N N . GLU A 1 95 ? 31.852 35.890 126.055 1.00 57.69 95 GLU A N 1
ATOM 756 C CA . GLU A 1 95 ? 31.908 35.654 124.619 1.00 61.32 95 GLU A CA 1
ATOM 757 C C . GLU A 1 95 ? 32.972 36.533 123.957 1.00 65.83 95 GLU A C 1
ATOM 758 O O . GLU A 1 95 ? 33.662 36.095 123.034 1.00 70.05 95 GLU A O 1
ATOM 764 N N . LEU A 1 96 ? 33.121 37.761 124.445 1.00 63.74 96 LEU A N 1
ATOM 765 C CA . LEU A 1 96 ? 34.134 38.668 123.918 1.00 62.04 96 LEU A CA 1
ATOM 766 C C . LEU A 1 96 ? 35.534 38.125 124.178 1.00 60.79 96 LEU A C 1
ATOM 767 O O . LEU A 1 96 ? 36.399 38.167 123.303 1.00 58.11 96 LEU A O 1
ATOM 772 N N . GLU A 1 97 ? 35.750 37.619 125.387 1.00 67.25 97 GLU A N 1
ATOM 773 C CA . GLU A 1 97 ? 37.033 37.036 125.753 1.00 74.91 97 GLU A CA 1
ATOM 774 C C . GLU A 1 97 ? 37.326 35.815 124.889 1.00 71.41 97 GLU A C 1
ATOM 775 O O . GLU A 1 97 ? 38.481 35.518 124.589 1.00 70.62 97 GLU A O 1
ATOM 781 N N . ALA A 1 98 ? 36.269 35.116 124.488 1.00 63.59 98 ALA A N 1
ATOM 782 C CA . ALA A 1 98 ? 36.414 33.909 123.683 1.00 59.54 98 ALA A CA 1
ATOM 783 C C . ALA A 1 98 ? 36.743 34.260 122.235 1.00 58.27 98 ALA A C 1
ATOM 784 O O . ALA A 1 98 ? 37.563 33.596 121.601 1.00 64.41 98 ALA A O 1
ATOM 786 N N . LYS A 1 99 ? 36.103 35.302 121.711 1.00 60.04 99 LYS A N 1
ATOM 787 C CA . LYS A 1 99 ? 36.381 35.749 120.348 1.00 59.16 99 LYS A CA 1
ATOM 788 C C . LYS A 1 99 ? 37.802 36.290 120.226 1.00 54.38 99 LYS A C 1
ATOM 789 O O . LYS A 1 99 ? 38.481 36.061 119.226 1.00 55.78 99 LYS A O 1
ATOM 795 N N . LYS A 1 100 ? 38.246 37.004 121.254 1.00 60.20 100 LYS A N 1
ATOM 796 C CA . LYS A 1 100 ? 39.580 37.588 121.254 1.00 64.45 100 LYS A CA 1
ATOM 797 C C . LYS A 1 100 ? 40.639 36.499 121.372 1.00 72.29 100 LYS A C 1
ATOM 798 O O . LYS A 1 100 ? 41.675 36.556 120.710 1.00 81.60 100 LYS A O 1
ATOM 804 N N . LYS A 1 101 ? 40.376 35.505 122.216 1.00 68.35 101 LYS A N 1
ATOM 805 C CA . LYS A 1 101 ? 41.293 34.381 122.354 1.00 65.40 101 LYS A CA 1
ATOM 806 C C . LYS A 1 101 ? 41.414 33.666 121.016 1.00 62.32 101 LYS A C 1
ATOM 807 O O . LYS A 1 101 ? 42.515 33.340 120.570 1.00 71.72 101 LYS A O 1
ATOM 813 N N . ALA A 1 102 ? 40.270 33.440 120.377 1.00 54.39 102 ALA A N 1
ATOM 814 C CA . ALA A 1 102 ? 40.226 32.792 119.070 1.00 64.47 102 ALA A CA 1
ATOM 815 C C . ALA A 1 102 ? 41.053 33.562 118.047 1.00 69.95 102 ALA A C 1
ATOM 816 O O . ALA A 1 102 ? 41.726 32.966 117.206 1.00 82.41 102 ALA A O 1
ATOM 818 N N . LYS A 1 103 ? 40.999 34.889 118.125 1.00 63.87 103 LYS A N 1
ATOM 819 C CA . LYS A 1 103 ? 41.731 35.746 117.197 1.00 66.59 103 LYS A CA 1
ATOM 820 C C . LYS A 1 103 ? 43.240 35.593 117.363 1.00 61.00 103 LYS A C 1
ATOM 821 O O . LYS A 1 103 ? 43.985 35.573 116.384 1.00 66.01 103 LYS A O 1
ATOM 827 N N . GLU A 1 104 ? 43.687 35.501 118.610 1.00 53.78 104 GLU A N 1
ATOM 828 C CA . GLU A 1 104 ? 45.105 35.366 118.893 1.00 60.49 104 GLU A CA 1
ATOM 829 C C . GLU A 1 104 ? 45.636 34.063 118.312 1.00 73.84 104 GLU A C 1
ATOM 830 O O . GLU A 1 104 ? 46.751 34.009 117.794 1.00 77.43 104 GLU A O 1
ATOM 836 N N . GLU A 1 105 ? 44.823 33.015 118.391 1.00 73.15 105 GLU A N 1
ATOM 837 C CA . GLU A 1 105 ? 45.223 31.709 117.889 1.00 74.60 105 GLU A CA 1
ATOM 838 C C . GLU A 1 105 ? 45.233 31.692 116.362 1.00 73.88 105 GLU A C 1
ATOM 839 O O . GLU A 1 105 ? 46.187 31.217 115.749 1.00 80.61 105 GLU A O 1
ATOM 845 N N . LEU A 1 106 ? 44.171 32.212 115.750 1.00 60.30 106 LEU A N 1
ATOM 846 C CA . LEU A 1 106 ? 44.097 32.268 114.294 1.00 54.79 106 LEU A CA 1
ATOM 847 C C . LEU A 1 106 ? 45.280 33.034 113.714 1.00 64.84 106 LEU A C 1
ATOM 848 O O . LEU A 1 106 ? 45.790 32.691 112.648 1.00 68.19 106 LEU A O 1
ATOM 853 N N . LEU A 1 107 ? 45.715 34.072 114.421 1.00 66.67 107 LEU A N 1
ATOM 854 C CA . LEU A 1 107 ? 46.832 34.888 113.961 1.00 68.09 107 LEU A CA 1
ATOM 855 C C . LEU A 1 107 ? 48.146 34.111 114.040 1.00 78.89 107 LEU A C 1
ATOM 856 O O . LEU A 1 107 ? 48.985 34.203 113.143 1.00 88.92 107 LEU A O 1
ATOM 861 N N . GLU A 1 108 ? 48.317 33.340 115.110 1.00 70.94 108 GLU A N 1
ATOM 862 C CA . GLU A 1 108 ? 49.531 32.551 115.290 1.00 77.69 108 GLU A CA 1
ATOM 863 C C . GLU A 1 108 ? 49.601 31.418 114.272 1.00 70.14 108 GLU A C 1
ATOM 864 O O . GLU A 1 108 ? 50.677 31.078 113.783 1.00 75.43 108 GLU A O 1
ATOM 870 N N . LEU A 1 109 ? 48.447 30.842 113.955 1.00 58.29 109 LEU A N 1
ATOM 871 C CA . LEU A 1 109 ? 48.375 29.739 113.004 1.00 67.39 109 LEU A CA 1
ATOM 872 C C . LEU A 1 109 ? 48.586 30.200 111.567 1.00 64.59 109 LEU A C 1
ATOM 873 O O . LEU A 1 109 ? 49.178 29.482 110.761 1.00 60.56 109 LEU A O 1
ATOM 878 N N . MET A 1 110 ? 48.099 31.395 111.248 1.00 72.87 110 MET A N 1
ATOM 879 C CA . MET A 1 110 ? 48.166 31.902 109.880 1.00 72.06 110 MET A CA 1
ATOM 880 C C . MET A 1 110 ? 49.473 32.628 109.576 1.00 76.46 110 MET A C 1
ATOM 881 O O . MET A 1 110 ? 49.789 32.882 108.414 1.00 77.97 110 MET A O 1
ATOM 886 N N . ALA A 1 111 ? 50.236 32.947 110.616 1.00 82.27 111 ALA A N 1
ATOM 887 C CA . ALA A 1 111 ? 51.490 33.678 110.450 1.00 83.55 111 ALA A CA 1
ATOM 888 C C . ALA A 1 111 ? 52.395 33.032 109.396 1.00 82.15 111 ALA A C 1
ATOM 889 O O . ALA A 1 111 ? 52.807 33.693 108.441 1.00 78.18 111 ALA A O 1
ATOM 891 N N . PRO A 1 112 ? 52.707 31.737 109.565 1.00 93.16 112 PRO A N 1
ATOM 892 C CA . PRO A 1 112 ? 53.551 31.020 108.605 1.00 88.31 112 PRO A CA 1
ATOM 893 C C . PRO A 1 112 ? 52.906 30.917 107.226 1.00 89.80 112 PRO A C 1
ATOM 894 O O . PRO A 1 112 ? 53.606 30.797 106.219 1.00 81.21 112 PRO A O 1
ATOM 898 N N . LEU A 1 113 ? 51.579 30.961 107.190 1.00 91.65 113 LEU A N 1
ATOM 899 C CA . LEU A 1 113 ? 50.832 30.742 105.956 1.00 84.90 113 LEU A CA 1
ATOM 900 C C . LEU A 1 113 ? 50.603 32.032 105.171 1.00 82.88 113 LEU A C 1
ATOM 901 O O . LEU A 1 113 ? 50.286 31.990 103.983 1.00 80.97 113 LEU A O 1
ATOM 906 N N . ILE A 1 114 ? 50.757 33.172 105.839 1.00 87.55 114 ILE A N 1
ATOM 907 C CA . ILE A 1 114 ? 50.535 34.468 105.207 1.00 95.29 114 ILE A CA 1
ATOM 908 C C . ILE A 1 114 ? 51.430 34.615 103.979 1.00 106.64 114 ILE A C 1
ATOM 909 O O . ILE A 1 114 ? 52.638 34.388 104.046 1.00 114.38 114 ILE A O 1
ATOM 914 N N . GLU A 1 115 ? 50.828 34.985 102.853 1.00 113.04 115 GLU A N 1
ATOM 915 C CA . GLU A 1 115 ? 51.565 35.124 101.601 1.00 112.18 115 GLU A CA 1
ATOM 916 C C . GLU A 1 115 ? 51.547 36.571 101.124 1.00 113.26 115 GLU A C 1
ATOM 917 O O . GLU A 1 115 ? 50.481 37.158 100.935 1.00 109.17 115 GLU A O 1
ATOM 923 N N . THR A 1 116 ? 52.732 37.141 100.933 1.00 120.42 116 THR A N 1
ATOM 924 C CA . THR A 1 116 ? 52.857 38.537 100.527 1.00 130.17 116 THR A CA 1
ATOM 925 C C . THR A 1 116 ? 52.984 38.688 99.015 1.00 128.38 116 THR A C 1
ATOM 926 O O . THR A 1 116 ? 52.677 39.742 98.461 1.00 127.74 116 THR A O 1
ATOM 930 N N . GLU A 1 117 ? 53.434 37.628 98.352 1.00 128.50 117 GLU A N 1
ATOM 931 C CA . GLU A 1 117 ? 53.605 37.647 96.903 1.00 125.50 117 GLU A CA 1
ATOM 932 C C . GLU A 1 117 ? 52.276 37.558 96.152 1.00 117.17 117 GLU A C 1
ATOM 933 O O . GLU A 1 117 ? 51.449 36.688 96.425 1.00 108.89 117 GLU A O 1
ATOM 939 N N . VAL A 1 118 ? 52.078 38.481 95.216 1.00 133.38 118 VAL A N 1
ATOM 940 C CA . VAL A 1 118 ? 50.902 38.475 94.355 1.00 131.97 118 VAL A CA 1
ATOM 941 C C . VAL A 1 118 ? 51.221 37.666 93.100 1.00 120.70 118 VAL A C 1
ATOM 942 O O . VAL A 1 118 ? 52.173 37.977 92.384 1.00 121.02 118 VAL A O 1
ATOM 946 N N . PRO A 1 119 ? 50.427 36.618 92.834 1.00 109.79 119 PRO A N 1
ATOM 947 C CA . PRO A 1 119 ? 50.624 35.717 91.690 1.00 103.64 119 PRO A CA 1
ATOM 948 C C . PRO A 1 119 ? 50.675 36.421 90.331 1.00 110.82 119 PRO A C 1
ATOM 949 O O . PRO A 1 119 ? 51.535 36.091 89.514 1.00 110.40 119 PRO A O 1
ATOM 953 N N . LYS A 1 120 ? 49.767 37.366 90.099 1.00 113.67 120 LYS A N 1
ATOM 954 C CA . LYS A 1 120 ? 49.640 38.031 88.799 1.00 113.49 120 LYS A CA 1
ATOM 955 C C . LYS A 1 120 ? 48.967 37.151 87.744 1.00 109.65 120 LYS A C 1
ATOM 956 O O . LYS A 1 120 ? 47.959 37.550 87.159 1.00 104.91 120 LYS A O 1
ATOM 962 N N . TYR A 1 121 ? 49.515 35.965 87.492 1.00 106.94 121 TYR A N 1
ATOM 963 C CA . TYR A 1 121 ? 48.943 35.097 86.465 1.00 111.69 121 TYR A CA 1
ATOM 964 C C . TYR A 1 121 ? 48.613 33.692 86.969 1.00 122.82 121 TYR A C 1
ATOM 965 O O . TYR A 1 121 ? 48.659 32.729 86.202 1.00 138.71 121 TYR A O 1
ATOM 974 N N . GLY A 1 122 ? 48.280 33.571 88.250 1.00 101.24 122 GLY A N 1
ATOM 975 C CA . GLY A 1 122 ? 47.851 32.293 88.794 1.00 85.45 122 GLY A CA 1
ATOM 976 C C . GLY A 1 122 ? 48.708 31.706 89.900 1.00 83.80 122 GLY A C 1
ATOM 977 O O . GLY A 1 122 ? 49.706 32.295 90.316 1.00 80.92 122 GLY A O 1
ATOM 978 N N . VAL A 1 123 ? 48.310 30.531 90.377 1.00 99.57 123 VAL A N 1
ATOM 979 C CA . VAL A 1 123 ? 49.048 29.835 91.423 1.00 90.91 123 VAL A CA 1
ATOM 980 C C . VAL A 1 123 ? 49.870 28.703 90.814 1.00 85.84 123 VAL A C 1
ATOM 981 O O . VAL A 1 123 ? 50.729 28.123 91.478 1.00 93.28 123 VAL A O 1
ATOM 985 N N . GLU A 1 124 ? 49.603 28.396 89.548 1.00 76.06 124 GLU A N 1
ATOM 986 C CA . GLU A 1 124 ? 50.324 27.339 88.845 1.00 56.79 124 GLU A CA 1
ATOM 987 C C . GLU A 1 124 ? 51.818 27.619 88.813 1.00 55.14 124 GLU A C 1
ATOM 988 O O . GLU A 1 124 ? 52.247 28.732 88.519 1.00 69.57 124 GLU A O 1
ATOM 994 N N . ARG A 1 125 ? 52.607 26.593 89.104 1.00 65.28 125 ARG A N 1
ATOM 995 C CA . ARG A 1 125 ? 54.057 26.715 89.094 1.00 63.96 125 ARG A CA 1
ATOM 996 C C . ARG A 1 125 ? 54.638 25.789 88.036 1.00 62.73 125 ARG A C 1
ATOM 997 O O . ARG A 1 125 ? 55.853 25.621 87.931 1.00 57.54 125 ARG A O 1
ATOM 1005 N N . VAL A 1 126 ? 53.746 25.189 87.255 1.00 47.11 126 VAL A N 1
ATOM 1006 C CA . VAL A 1 126 ? 54.133 24.332 86.148 1.00 53.86 126 VAL A CA 1
ATOM 1007 C C . VAL A 1 126 ? 53.148 24.542 85.010 1.00 47.21 126 VAL A C 1
ATOM 1008 O O . VAL A 1 126 ? 51.933 24.531 85.220 1.00 56.43 126 VAL A O 1
ATOM 1012 N N . TRP A 1 127 ? 53.673 24.730 83.806 1.00 50.31 127 TRP A N 1
ATOM 1013 C CA . TRP A 1 127 ? 52.843 25.023 82.647 1.00 47.43 127 TRP A CA 1
ATOM 1014 C C . TRP A 1 127 ? 53.442 24.361 81.411 1.00 49.02 127 TRP A C 1
ATOM 1015 O O . TRP A 1 127 ? 54.644 24.466 81.175 1.00 57.45 127 TRP A O 1
ATOM 1026 N N . VAL A 1 128 ? 52.610 23.675 80.630 1.00 49.63 128 VAL A N 1
ATOM 1027 C CA . VAL A 1 128 ? 53.072 23.015 79.412 1.00 54.01 128 VAL A CA 1
ATOM 1028 C C . VAL A 1 128 ? 52.578 23.779 78.189 1.00 64.31 128 VAL A C 1
ATOM 1029 O O . VAL A 1 128 ? 51.375 23.935 77.994 1.00 69.29 128 VAL A O 1
ATOM 1033 N N . VAL A 1 129 ? 53.508 24.235 77.355 1.00 72.89 129 VAL A N 1
ATOM 1034 C CA . VAL A 1 129 ? 53.153 25.079 76.222 1.00 68.35 129 VAL A CA 1
ATOM 1035 C C . VAL A 1 129 ? 53.602 24.489 74.889 1.00 72.37 129 VAL A C 1
ATOM 1036 O O . VAL A 1 129 ? 54.680 23.904 74.782 1.00 69.09 129 VAL A O 1
ATOM 1040 N N . ARG A 1 130 ? 52.757 24.655 73.876 1.00 81.10 130 ARG A N 1
ATOM 1041 C CA . ARG A 1 130 ? 53.072 24.240 72.514 1.00 82.32 130 ARG A CA 1
ATOM 1042 C C . ARG A 1 130 ? 52.577 25.302 71.543 1.00 74.68 130 ARG A C 1
ATOM 1043 O O . ARG A 1 130 ? 51.539 25.918 71.772 1.00 84.53 130 ARG A O 1
ATOM 1051 N N . GLY A 1 131 ? 53.312 25.514 70.457 1.00 66.35 131 GLY A N 1
ATOM 1052 C CA . GLY A 1 131 ? 52.918 26.504 69.473 1.00 81.19 131 GLY A CA 1
ATOM 1053 C C . GLY A 1 131 ? 53.653 27.823 69.594 1.00 73.91 131 GLY A C 1
ATOM 1054 O O . GLY A 1 131 ? 54.188 28.152 70.650 1.00 84.74 131 GLY A O 1
ATOM 1055 N N . ILE A 1 132 ? 53.675 28.584 68.505 1.00 75.42 132 ILE A N 1
ATOM 1056 C CA . ILE A 1 132 ? 54.326 29.888 68.497 1.00 77.52 132 ILE A CA 1
ATOM 1057 C C . ILE A 1 132 ? 53.568 30.906 69.341 1.00 71.41 132 ILE A C 1
ATOM 1058 O O . ILE A 1 132 ? 54.171 31.652 70.110 1.00 74.29 132 ILE A O 1
ATOM 1063 N N . LYS A 1 133 ? 52.245 30.926 69.208 1.00 82.10 133 LYS A N 1
ATOM 1064 C CA . LYS A 1 133 ? 51.429 31.878 69.953 1.00 68.65 133 LYS A CA 1
ATOM 1065 C C . LYS A 1 133 ? 51.558 31.697 71.463 1.00 69.85 133 LYS A C 1
ATOM 1066 O O . LYS A 1 133 ? 51.873 32.647 72.181 1.00 71.12 133 LYS A O 1
ATOM 1072 N N . ASN A 1 134 ? 51.329 30.479 71.944 1.00 67.20 134 ASN A N 1
ATOM 1073 C CA . ASN A 1 134 ? 51.355 30.226 73.380 1.00 59.66 134 ASN A CA 1
ATOM 1074 C C . ASN A 1 134 ? 52.774 30.298 73.927 1.00 61.23 134 ASN A C 1
ATOM 1075 O O . ASN A 1 134 ? 52.986 30.693 75.072 1.00 75.79 134 ASN A O 1
ATOM 1080 N N . SER A 1 135 ? 53.745 29.917 73.105 1.00 66.77 135 SER A N 1
ATOM 1081 C CA . SER A 1 135 ? 55.146 29.989 73.503 1.00 70.59 135 SER A CA 1
ATOM 1082 C C . SER A 1 135 ? 55.597 31.439 73.594 1.00 63.94 135 SER A C 1
ATOM 1083 O O . SER A 1 135 ? 56.376 31.807 74.471 1.00 66.96 135 SER A O 1
ATOM 1086 N N . THR A 1 136 ? 55.088 32.259 72.682 1.00 71.94 136 THR A N 1
ATOM 1087 C CA . THR A 1 136 ? 55.449 33.669 72.617 1.00 78.60 136 THR A CA 1
ATOM 1088 C C . THR A 1 136 ? 54.865 34.437 73.796 1.00 68.17 136 THR A C 1
ATOM 1089 O O . THR A 1 136 ? 55.570 35.178 74.480 1.00 57.15 136 THR A O 1
ATOM 1093 N N . LEU A 1 137 ? 53.570 34.250 74.026 1.00 69.87 137 LEU A N 1
ATOM 1094 C CA . LEU A 1 137 ? 52.882 34.913 75.125 1.00 72.95 137 LEU A CA 1
ATOM 1095 C C . LEU A 1 137 ? 53.495 34.548 76.477 1.00 78.28 137 LEU A C 1
ATOM 1096 O O . LEU A 1 137 ? 53.677 35.414 77.333 1.00 100.93 137 LEU A O 1
ATOM 1101 N N . LYS A 1 138 ? 53.811 33.269 76.669 1.00 65.71 138 LYS A N 1
ATOM 1102 C CA . LYS A 1 138 ? 54.392 32.812 77.930 1.00 52.11 138 LYS A CA 1
ATOM 1103 C C . LYS A 1 138 ? 55.761 33.436 78.183 1.00 58.13 138 LYS A C 1
ATOM 1104 O O . LYS A 1 138 ? 56.092 33.787 79.314 1.00 75.31 138 LYS A O 1
ATOM 1110 N N . THR A 1 139 ? 56.557 33.564 77.128 1.00 70.27 139 THR A N 1
ATOM 1111 C CA . THR A 1 139 ? 57.884 34.157 77.246 1.00 72.21 139 THR A CA 1
ATOM 1112 C C . THR A 1 139 ? 57.788 35.653 77.516 1.00 63.72 139 THR A C 1
ATOM 1113 O O . THR A 1 139 ? 58.566 36.202 78.296 1.00 66.95 139 THR A O 1
ATOM 1117 N N . LYS A 1 140 ? 56.825 36.303 76.873 1.00 54.79 140 LYS A N 1
ATOM 1118 C CA . LYS A 1 140 ? 56.609 37.733 77.057 1.00 66.57 140 LYS A CA 1
ATOM 1119 C C . LYS A 1 140 ? 56.253 38.030 78.511 1.00 68.27 140 LYS A C 1
ATOM 1120 O O . LYS A 1 140 ? 56.675 39.043 79.069 1.00 89.54 140 LYS A O 1
ATOM 1126 N N . GLU A 1 141 ? 55.480 37.137 79.121 1.00 57.97 141 GLU A N 1
ATOM 1127 C CA . GLU A 1 141 ? 55.108 37.269 80.528 1.00 65.97 141 GLU A CA 1
ATOM 1128 C C . GLU A 1 141 ? 56.324 37.177 81.448 1.00 63.90 141 GLU A C 1
ATOM 1129 O O . GLU A 1 141 ? 56.490 37.998 82.349 1.00 80.85 141 GLU A O 1
ATOM 1135 N N . MET A 1 142 ? 57.165 36.170 81.220 1.00 60.82 142 MET A N 1
ATOM 1136 C CA . MET A 1 142 ? 58.357 35.958 82.041 1.00 62.81 142 MET A CA 1
ATOM 1137 C C . MET A 1 142 ? 59.225 37.208 82.053 1.00 60.06 142 MET A C 1
ATOM 1138 O O . MET A 1 142 ? 59.684 37.657 83.102 1.00 68.33 142 MET A O 1
ATOM 1143 N N . LEU A 1 143 ? 59.456 37.753 80.866 1.00 58.00 143 LEU A N 1
ATOM 1144 C CA . LEU A 1 143 ? 60.261 38.953 80.715 1.00 66.40 143 LEU A CA 1
ATOM 1145 C C . LEU A 1 143 ? 59.566 40.148 81.357 1.00 73.70 143 LEU A C 1
ATOM 1146 O O . LEU A 1 143 ? 60.213 41.014 81.947 1.00 72.62 143 LEU A O 1
ATOM 1151 N N . GLU A 1 144 ? 58.244 40.194 81.231 1.00 82.77 144 GLU A N 1
ATOM 1152 C CA . GLU A 1 144 ? 57.473 41.281 81.812 1.00 92.78 144 GLU A CA 1
ATOM 1153 C C . GLU A 1 144 ? 57.549 41.262 83.337 1.00 89.19 144 GLU A C 1
ATOM 1154 O O . GLU A 1 144 ? 57.450 42.306 83.979 1.00 99.05 144 GLU A O 1
ATOM 1160 N N . GLU A 1 145 ? 57.728 40.078 83.918 1.00 68.03 145 GLU A N 1
ATOM 1161 C CA . GLU A 1 145 ? 57.711 39.961 85.374 1.00 66.57 145 GLU A CA 1
ATOM 1162 C C . GLU A 1 145 ? 59.094 39.739 85.977 1.00 61.51 145 GLU A C 1
ATOM 1163 O O . GLU A 1 145 ? 59.237 39.683 87.200 1.00 62.75 145 GLU A O 1
ATOM 1169 N N . ALA A 1 146 ? 60.110 39.630 85.128 1.00 66.54 146 ALA A N 1
ATOM 1170 C CA . ALA A 1 146 ? 61.484 39.522 85.607 1.00 69.94 146 ALA A CA 1
ATOM 1171 C C . ALA A 1 146 ? 61.862 40.783 86.379 1.00 78.15 146 ALA A C 1
ATOM 1172 O O . ALA A 1 146 ? 61.538 41.895 85.963 1.00 71.62 146 ALA A O 1
ATOM 1174 N N . GLN A 1 147 ? 62.551 40.606 87.502 1.00 96.12 147 GLN A N 1
ATOM 1175 C CA . GLN A 1 147 ? 62.916 41.730 88.356 1.00 91.55 147 GLN A CA 1
ATOM 1176 C C . GLN A 1 147 ? 64.415 41.771 88.642 1.00 94.14 147 GLN A C 1
ATOM 1177 O O . GLN A 1 147 ? 65.014 42.845 88.699 1.00 101.99 147 GLN A O 1
ATOM 1183 N N . ASN A 1 148 ? 65.016 40.599 88.821 1.00 82.01 148 ASN A N 1
ATOM 1184 C CA . ASN A 1 148 ? 66.410 40.517 89.237 1.00 81.94 148 ASN A CA 1
ATOM 1185 C C . ASN A 1 148 ? 67.345 40.123 88.098 1.00 80.05 148 ASN A C 1
ATOM 1186 O O . ASN A 1 148 ? 68.247 40.881 87.739 1.00 85.76 148 ASN A O 1
ATOM 1191 N N . GLU A 1 149 ? 67.137 38.938 87.532 1.00 87.14 149 GLU A N 1
ATOM 1192 C CA . GLU A 1 149 ? 68.033 38.438 86.495 1.00 86.59 149 GLU A CA 1
ATOM 1193 C C . GLU A 1 149 ? 67.292 37.795 85.327 1.00 85.89 149 GLU A C 1
ATOM 1194 O O . GLU A 1 149 ? 66.190 37.269 85.485 1.00 73.19 149 GLU A O 1
ATOM 1200 N N . ILE A 1 150 ? 67.909 37.867 84.151 1.00 90.03 150 ILE A N 1
ATOM 1201 C CA . ILE A 1 150 ? 67.416 37.193 82.959 1.00 78.48 150 ILE A CA 1
ATOM 1202 C C . ILE A 1 150 ? 68.567 36.450 82.291 1.00 74.41 150 ILE A C 1
ATOM 1203 O O . ILE A 1 150 ? 69.532 37.062 81.829 1.00 69.44 150 ILE A O 1
ATOM 1208 N N . LEU A 1 151 ? 68.455 35.127 82.240 1.00 68.59 151 LEU A N 1
ATOM 1209 C CA . LEU A 1 151 ? 69.466 34.291 81.615 1.00 70.01 151 LEU A CA 1
ATOM 1210 C C . LEU A 1 151 ? 68.870 33.625 80.387 1.00 69.42 151 LEU A C 1
ATOM 1211 O O . LEU A 1 151 ? 67.907 32.870 80.490 1.00 70.08 151 LEU A O 1
ATOM 1216 N N . LEU A 1 152 ? 69.437 33.910 79.222 1.00 68.86 152 LEU A N 1
ATOM 1217 C CA . LEU A 1 152 ? 68.900 33.376 77.980 1.00 68.76 152 LEU A CA 1
ATOM 1218 C C . LEU A 1 152 ? 69.929 32.549 77.219 1.00 72.59 152 LEU A C 1
ATOM 1219 O O . LEU A 1 152 ? 70.950 33.071 76.770 1.00 75.35 152 LEU A O 1
ATOM 1224 N N . ALA A 1 153 ? 69.652 31.257 77.079 1.00 72.21 153 ALA A N 1
ATOM 1225 C CA . ALA A 1 153 ? 70.468 30.378 76.250 1.00 74.17 153 ALA A CA 1
ATOM 1226 C C . ALA A 1 153 ? 69.642 29.897 75.060 1.00 74.56 153 ALA A C 1
ATOM 1227 O O . ALA A 1 153 ? 68.900 28.920 75.163 1.00 82.48 153 ALA A O 1
ATOM 1229 N N . ASP A 1 154 ? 69.775 30.589 73.933 1.00 73.70 154 ASP A N 1
ATOM 1230 C CA . ASP A 1 154 ? 68.926 30.336 72.774 1.00 78.28 154 ASP A CA 1
ATOM 1231 C C . ASP A 1 154 ? 69.688 29.735 71.596 1.00 82.22 154 ASP A C 1
ATOM 1232 O O . ASP A 1 154 ? 70.732 30.251 71.195 1.00 88.74 154 ASP A O 1
ATOM 1237 N N . ASP A 1 155 ? 69.165 28.641 71.047 1.00 78.87 155 ASP A N 1
ATOM 1238 C CA . ASP A 1 155 ? 69.719 28.067 69.822 1.00 81.21 155 ASP A CA 1
ATOM 1239 C C . ASP A 1 155 ? 68.764 28.304 68.656 1.00 82.31 155 ASP A C 1
ATOM 1240 O O . ASP A 1 155 ? 69.069 27.968 67.512 1.00 91.42 155 ASP A O 1
ATOM 1245 N N . GLY A 1 156 ? 67.608 28.885 68.962 1.00 84.94 156 GLY A N 1
ATOM 1246 C CA . GLY A 1 156 ? 66.586 29.159 67.968 1.00 91.10 156 GLY A CA 1
ATOM 1247 C C . GLY A 1 156 ? 65.245 28.535 68.313 1.00 99.58 156 GLY A C 1
ATOM 1248 O O . GLY A 1 156 ? 64.259 28.725 67.600 1.00 113.79 156 GLY A O 1
ATOM 1249 N N . PHE A 1 157 ? 65.211 27.791 69.415 1.00 101.21 157 PHE A N 1
ATOM 1250 C CA . PHE A 1 157 ? 63.997 27.111 69.856 1.00 110.10 157 PHE A CA 1
ATOM 1251 C C . PHE A 1 157 ? 62.976 28.103 70.409 1.00 126.67 157 PHE A C 1
ATOM 1252 O O . PHE A 1 157 ? 61.789 27.794 70.513 1.00 132.42 157 PHE A O 1
ATOM 1260 N N . ILE A 1 158 ? 63.448 29.297 70.760 1.00 140.36 158 ILE A N 1
ATOM 1261 C CA . ILE A 1 158 ? 62.599 30.329 71.344 1.00 138.21 158 ILE A CA 1
ATOM 1262 C C . ILE A 1 158 ? 61.639 30.937 70.323 1.00 145.50 158 ILE A C 1
ATOM 1263 O O . ILE A 1 158 ? 60.800 31.768 70.669 1.00 148.29 158 ILE A O 1
ATOM 1268 N N . ALA A 1 159 ? 61.766 30.523 69.067 1.00 147.54 159 ALA A N 1
ATOM 1269 C CA . ALA A 1 159 ? 60.923 31.046 67.998 1.00 149.28 159 ALA A CA 1
ATOM 1270 C C . ALA A 1 159 ? 61.102 32.549 67.798 1.00 147.27 159 ALA A C 1
ATOM 1271 O O . ALA A 1 159 ? 62.199 33.019 67.496 1.00 152.25 159 ALA A O 1
ATOM 1273 N N . VAL A 1 160 ? 60.011 33.292 67.971 1.00 139.00 160 VAL A N 1
ATOM 1274 C CA . VAL A 1 160 ? 59.980 34.726 67.690 1.00 138.69 160 VAL A CA 1
ATOM 1275 C C . VAL A 1 160 ? 61.146 35.467 68.337 1.00 129.76 160 VAL A C 1
ATOM 1276 O O . VAL A 1 160 ? 61.584 35.125 69.436 1.00 128.80 160 VAL A O 1
ATOM 1280 N N . ASN A 1 161 ? 61.642 36.488 67.646 1.00 123.04 161 ASN A N 1
ATOM 1281 C CA . ASN A 1 161 ? 62.681 37.347 68.196 1.00 115.41 161 ASN A CA 1
ATOM 1282 C C . ASN A 1 161 ? 62.063 38.366 69.149 1.00 113.47 161 ASN A C 1
ATOM 1283 O O . ASN A 1 161 ? 61.168 39.123 68.771 1.00 107.98 161 ASN A O 1
ATOM 1288 N N . LEU A 1 162 ? 62.543 38.372 70.388 1.00 109.66 162 LEU A N 1
ATOM 1289 C CA . LEU A 1 162 ? 61.976 39.218 71.433 1.00 111.10 162 LEU A CA 1
ATOM 1290 C C . LEU A 1 162 ? 62.993 40.237 71.939 1.00 107.38 162 LEU A C 1
ATOM 1291 O O . LEU A 1 162 ? 63.168 40.413 73.146 1.00 70.88 162 LEU A O 1
ATOM 1296 N N . GLU A 1 163 ? 63.677 40.891 71.006 1.00 108.57 163 GLU A N 1
ATOM 1297 C CA . GLU A 1 163 ? 64.658 41.914 71.345 1.00 99.12 163 GLU A CA 1
ATOM 1298 C C . GLU A 1 163 ? 64.031 43.027 72.181 1.00 95.81 163 GLU A C 1
ATOM 1299 O O . GLU A 1 163 ? 64.621 43.489 73.155 1.00 104.42 163 GLU A O 1
ATOM 1305 N N . ASP A 1 164 ? 62.827 43.444 71.802 1.00 87.49 164 ASP A N 1
ATOM 1306 C CA . ASP A 1 164 ? 62.170 44.574 72.451 1.00 97.04 164 ASP A CA 1
ATOM 1307 C C . ASP A 1 164 ? 61.738 44.238 73.876 1.00 96.02 164 ASP A C 1
ATOM 1308 O O . ASP A 1 164 ? 61.767 45.097 74.757 1.00 95.26 164 ASP A O 1
ATOM 1313 N N . ASP A 1 165 ? 61.337 42.991 74.099 1.00 92.69 165 ASP A N 1
ATOM 1314 C CA . ASP A 1 165 ? 60.904 42.557 75.422 1.00 89.07 165 ASP A CA 1
ATOM 1315 C C . ASP A 1 165 ? 62.098 42.450 76.361 1.00 91.88 165 ASP A C 1
ATOM 1316 O O . ASP A 1 165 ? 61.985 42.691 77.564 1.00 85.81 165 ASP A O 1
ATOM 1321 N N . ILE A 1 166 ? 63.245 42.086 75.796 1.00 110.53 166 ILE A N 1
ATOM 1322 C CA . ILE A 1 166 ? 64.478 41.964 76.560 1.00 109.42 166 ILE A CA 1
ATOM 1323 C C . ILE A 1 166 ? 65.018 43.348 76.891 1.00 101.97 166 ILE A C 1
ATOM 1324 O O . ILE A 1 166 ? 65.410 43.621 78.024 1.00 107.20 166 ILE A O 1
ATOM 1329 N N . ILE A 1 167 ? 65.035 44.220 75.891 1.00 86.41 167 ILE A N 1
ATOM 1330 C CA . ILE A 1 167 ? 65.532 45.578 76.070 1.00 82.43 167 ILE A CA 1
ATOM 1331 C C . ILE A 1 167 ? 64.637 46.348 77.035 1.00 84.99 167 ILE A C 1
ATOM 1332 O O . ILE A 1 167 ? 65.120 47.142 77.840 1.00 89.58 167 ILE A O 1
ATOM 1337 N N . LYS A 1 168 ? 63.332 46.113 76.950 1.00 85.81 168 LYS A N 1
ATOM 1338 C CA . LYS A 1 168 ? 62.390 46.728 77.875 1.00 76.30 168 LYS A CA 1
ATOM 1339 C C . LYS A 1 168 ? 62.671 46.264 79.300 1.00 75.74 168 LYS A C 1
ATOM 1340 O O . LYS A 1 168 ? 62.608 47.049 80.245 1.00 75.26 168 LYS A O 1
ATOM 1346 N N . ALA A 1 169 ? 63.004 44.986 79.443 1.00 79.04 169 ALA A N 1
ATOM 1347 C CA . ALA A 1 169 ? 63.341 44.422 80.744 1.00 76.60 169 ALA A CA 1
ATOM 1348 C C . ALA A 1 169 ? 64.634 45.030 81.277 1.00 75.40 169 ALA A C 1
ATOM 1349 O O . ALA A 1 169 ? 64.735 45.365 82.459 1.00 78.60 169 ALA A O 1
ATOM 1351 N N . VAL A 1 170 ? 65.621 45.164 80.397 1.00 67.31 170 VAL A N 1
ATOM 1352 C CA . VAL A 1 170 ? 66.917 45.713 80.769 1.00 73.40 170 VAL A CA 1
ATOM 1353 C C . VAL A 1 170 ? 66.791 47.144 81.281 1.00 79.71 170 VAL A C 1
ATOM 1354 O O . VAL A 1 170 ? 67.369 47.495 82.310 1.00 84.23 170 VAL A O 1
ATOM 1358 N N . ASP A 1 171 ? 66.035 47.966 80.561 1.00 82.77 171 ASP A N 1
ATOM 1359 C CA . ASP A 1 171 ? 65.856 49.366 80.933 1.00 80.76 171 ASP A CA 1
ATOM 1360 C C . ASP A 1 171 ? 65.196 49.491 82.305 1.00 86.08 171 ASP A C 1
ATOM 1361 O O . ASP A 1 171 ? 65.265 50.540 82.943 1.00 90.59 171 ASP A O 1
ATOM 1366 N N . ARG A 1 172 ? 64.560 48.413 82.754 1.00 74.60 172 ARG A N 1
ATOM 1367 C CA . ARG A 1 172 ? 63.896 48.396 84.051 1.00 70.45 172 ARG A CA 1
ATOM 1368 C C . ARG A 1 172 ? 64.891 48.087 85.165 1.00 70.67 172 ARG A C 1
ATOM 1369 O O . ARG A 1 172 ? 64.532 48.057 86.342 1.00 70.69 172 ARG A O 1
ATOM 1377 N N . GLY A 1 173 ? 66.140 47.840 84.782 1.00 72.59 173 GLY A N 1
ATOM 1378 C CA . GLY A 1 173 ? 67.188 47.539 85.741 1.00 78.90 173 GLY A CA 1
ATOM 1379 C C . GLY A 1 173 ? 67.388 46.052 85.969 1.00 79.72 173 GLY A C 1
ATOM 1380 O O . GLY A 1 173 ? 67.880 45.635 87.018 1.00 84.57 173 GLY A O 1
ATOM 1381 N N . VAL A 1 174 ? 67.015 45.249 84.978 1.00 86.96 174 VAL A N 1
ATOM 1382 C CA . VAL A 1 174 ? 67.123 43.798 85.087 1.00 83.47 174 VAL A CA 1
ATOM 1383 C C . VAL A 1 174 ? 68.424 43.291 84.475 1.00 82.54 174 VAL A C 1
ATOM 1384 O O . VAL A 1 174 ? 68.694 43.508 83.293 1.00 78.15 174 VAL A O 1
ATOM 1388 N N . LYS A 1 175 ? 69.231 42.622 85.294 1.00 84.28 175 LYS A N 1
ATOM 1389 C CA . LYS A 1 175 ? 70.485 42.040 84.834 1.00 86.34 175 LYS A CA 1
ATOM 1390 C C . LYS A 1 175 ? 70.215 40.962 83.789 1.00 76.49 175 LYS A C 1
ATOM 1391 O O . LYS A 1 175 ? 69.426 40.048 84.019 1.00 73.41 175 LYS A O 1
ATOM 1397 N N . THR A 1 176 ? 70.871 41.073 82.640 1.00 79.53 176 THR A N 1
ATOM 1398 C CA . THR A 1 176 ? 70.595 40.178 81.522 1.00 73.88 176 THR A CA 1
ATOM 1399 C C . THR A 1 176 ? 71.855 39.527 80.968 1.00 73.32 176 THR A C 1
ATOM 1400 O O . THR A 1 176 ? 72.834 40.206 80.663 1.00 82.91 176 THR A O 1
ATOM 1404 N N . LYS A 1 177 ? 71.820 38.205 80.842 1.00 70.08 177 LYS A N 1
ATOM 1405 C CA . LYS A 1 177 ? 72.892 37.466 80.187 1.00 71.87 177 LYS A CA 1
ATOM 1406 C C . LYS A 1 177 ? 72.322 36.729 78.983 1.00 74.24 177 LYS A C 1
ATOM 1407 O O . LYS A 1 177 ? 71.436 35.886 79.125 1.00 81.21 177 LYS A O 1
ATOM 1413 N N . ILE A 1 178 ? 72.825 37.052 77.797 1.00 79.78 178 ILE A N 1
ATOM 1414 C CA . ILE A 1 178 ? 72.313 36.449 76.575 1.00 77.92 178 ILE A CA 1
ATOM 1415 C C . ILE A 1 178 ? 73.352 35.508 75.990 1.00 78.79 178 ILE A C 1
ATOM 1416 O O . ILE A 1 178 ? 74.434 35.941 75.589 1.00 77.23 178 ILE A O 1
ATOM 1421 N N . LEU A 1 179 ? 73.015 34.222 75.932 1.00 76.32 179 LEU A N 1
ATOM 1422 C CA . LEU A 1 179 ? 73.903 33.229 75.344 1.00 74.72 179 LEU A CA 1
ATOM 1423 C C . LEU A 1 179 ? 73.297 32.687 74.056 1.00 75.95 179 LEU A C 1
ATOM 1424 O O . LEU A 1 179 ? 72.208 32.115 74.067 1.00 81.23 179 LEU A O 1
ATOM 1429 N N . LEU A 1 180 ? 74.011 32.868 72.951 1.00 77.36 180 LEU A N 1
ATOM 1430 C CA . LEU A 1 180 ? 73.521 32.459 71.640 1.00 82.21 180 LEU A CA 1
ATOM 1431 C C . LEU A 1 180 ? 74.447 31.452 70.967 1.00 95.03 180 LEU A C 1
ATOM 1432 O O . LEU A 1 180 ? 75.632 31.366 71.289 1.00 102.89 180 LEU A O 1
ATOM 1437 N N . THR A 1 181 ? 73.893 30.701 70.023 1.00 90.12 181 THR A N 1
ATOM 1438 C CA . THR A 1 181 ? 74.694 29.878 69.132 1.00 97.18 181 THR A CA 1
ATOM 1439 C C . THR A 1 181 ? 75.253 30.768 68.024 1.00 102.42 181 THR A C 1
ATOM 1440 O O . THR A 1 181 ? 74.619 31.748 67.630 1.00 101.78 181 THR A O 1
ATOM 1444 N N . LYS A 1 182 ? 76.444 30.436 67.538 1.00 101.03 182 LYS A N 1
ATOM 1445 C CA . LYS A 1 182 ? 77.125 31.265 66.548 1.00 101.98 182 LYS A CA 1
ATOM 1446 C C . LYS A 1 182 ? 76.280 31.502 65.295 1.00 107.12 182 LYS A C 1
ATOM 1447 O O . LYS A 1 182 ? 76.209 32.625 64.792 1.00 91.24 182 LYS A O 1
ATOM 1453 N N . ASN A 1 183 ? 75.645 30.446 64.790 1.00 110.32 183 ASN A N 1
ATOM 1454 C CA . ASN A 1 183 ? 74.873 30.547 63.553 1.00 99.30 183 ASN A CA 1
ATOM 1455 C C . ASN A 1 183 ? 73.477 31.128 63.779 1.00 93.05 183 ASN A C 1
ATOM 1456 O O . ASN A 1 183 ? 72.519 30.753 63.102 1.00 93.06 183 ASN A O 1
ATOM 1461 N N . LEU A 1 184 ? 73.370 32.032 64.747 1.00 92.50 184 LEU A N 1
ATOM 1462 C CA . LEU A 1 184 ? 72.171 32.843 64.929 1.00 86.05 184 LEU A CA 1
ATOM 1463 C C . LEU A 1 184 ? 72.564 34.313 64.912 1.00 100.14 184 LEU A C 1
ATOM 1464 O O . LEU A 1 184 ? 71.741 35.189 64.645 1.00 101.16 184 LEU A O 1
ATOM 1469 N N . LEU A 1 185 ? 73.834 34.566 65.218 1.00 100.51 185 LEU A N 1
ATOM 1470 C CA . LEU A 1 185 ? 74.427 35.896 65.122 1.00 89.28 185 LEU A CA 1
ATOM 1471 C C . LEU A 1 185 ? 74.260 36.523 63.734 1.00 93.47 185 LEU A C 1
ATOM 1472 O O . LEU A 1 185 ? 74.010 37.723 63.623 1.00 95.03 185 LEU A O 1
ATOM 1477 N N . PRO A 1 186 ? 74.403 35.718 62.667 1.00 106.52 186 PRO A N 1
ATOM 1478 C CA . PRO A 1 186 ? 74.257 36.259 61.310 1.00 110.66 186 PRO A CA 1
ATOM 1479 C C . PRO A 1 186 ? 72.932 36.982 61.080 1.00 116.09 186 PRO A C 1
ATOM 1480 O O . PRO A 1 186 ? 72.811 37.761 60.136 1.00 130.78 186 PRO A O 1
ATOM 1484 N N . ARG A 1 187 ? 71.953 36.721 61.938 1.00 121.01 187 ARG A N 1
ATOM 1485 C CA . ARG A 1 187 ? 70.622 37.296 61.793 1.00 123.25 187 ARG A CA 1
ATOM 1486 C C . ARG A 1 187 ? 70.334 38.440 62.769 1.00 114.10 187 ARG A C 1
ATOM 1487 O O . ARG A 1 187 ? 69.220 38.962 62.793 1.00 112.81 187 ARG A O 1
ATOM 1495 N N . LEU A 1 188 ? 71.319 38.817 63.580 1.00 115.98 188 LEU A N 1
ATOM 1496 C CA . LEU A 1 188 ? 71.090 39.829 64.611 1.00 115.85 188 LEU A CA 1
ATOM 1497 C C . LEU A 1 188 ? 71.585 41.231 64.241 1.00 116.21 188 LEU A C 1
ATOM 1498 O O . LEU A 1 188 ? 71.119 42.220 64.804 1.00 110.88 188 LEU A O 1
ATOM 1503 N N . LYS A 1 189 ? 72.527 41.323 63.311 1.00 119.76 189 LYS A N 1
ATOM 1504 C CA . LYS A 1 189 ? 73.006 42.631 62.872 1.00 132.08 189 LYS A CA 1
ATOM 1505 C C . LYS A 1 189 ? 72.016 43.287 61.918 1.00 149.54 189 LYS A C 1
ATOM 1506 O O . LYS A 1 189 ? 71.429 42.622 61.064 1.00 151.28 189 LYS A O 1
ATOM 1512 N N . ALA A 1 190 ? 71.833 44.596 62.068 1.00 166.95 190 ALA A N 1
ATOM 1513 C CA . ALA A 1 190 ? 72.523 45.365 63.102 1.00 163.95 190 ALA A CA 1
ATOM 1514 C C . ALA A 1 190 ? 71.702 45.498 64.384 1.00 158.02 190 ALA A C 1
ATOM 1515 O O . ALA A 1 190 ? 72.225 45.894 65.426 1.00 155.73 190 ALA A O 1
ATOM 1517 N N . SER A 1 191 ? 70.418 45.169 64.300 1.00 152.10 191 SER A N 1
ATOM 1518 C CA . SER A 1 191 ? 69.466 45.479 65.364 1.00 149.18 191 SER A CA 1
ATOM 1519 C C . SER A 1 191 ? 68.988 44.240 66.114 1.00 145.07 191 SER A C 1
ATOM 1520 O O . SER A 1 191 ? 68.849 43.173 65.517 1.00 140.90 191 SER A O 1
ATOM 1523 N N . LYS A 1 192 ? 68.725 44.369 67.415 1.00 140.41 192 LYS A N 1
ATOM 1524 C CA . LYS A 1 192 ? 68.928 45.599 68.184 1.00 127.57 192 LYS A CA 1
ATOM 1525 C C . LYS A 1 192 ? 69.863 45.300 69.354 1.00 117.87 192 LYS A C 1
ATOM 1526 O O . LYS A 1 192 ? 70.699 46.118 69.735 1.00 117.45 192 LYS A O 1
ATOM 1532 N N . ILE A 1 193 ? 69.682 44.108 69.917 1.00 112.65 193 ILE A N 1
ATOM 1533 C CA . ILE A 1 193 ? 70.411 43.619 71.087 1.00 106.61 193 ILE A CA 1
ATOM 1534 C C . ILE A 1 193 ? 71.899 43.958 71.047 1.00 109.52 193 ILE A C 1
ATOM 1535 O O . ILE A 1 193 ? 72.484 44.336 72.063 1.00 117.62 193 ILE A O 1
ATOM 1540 N N . ILE A 1 194 ? 72.504 43.817 69.873 1.00 105.10 194 ILE A N 1
ATOM 1541 C CA . ILE A 1 194 ? 73.927 44.088 69.692 1.00 106.81 194 ILE A CA 1
ATOM 1542 C C . ILE A 1 194 ? 74.302 45.495 70.145 1.00 109.92 194 ILE A C 1
ATOM 1543 O O . ILE A 1 194 ? 75.417 45.720 70.616 1.00 123.90 194 ILE A O 1
ATOM 1548 N N . ASP A 1 195 ? 73.383 46.443 70.002 1.00 108.76 195 ASP A N 1
ATOM 1549 C CA . ASP A 1 195 ? 73.652 47.810 70.437 1.00 114.37 195 ASP A CA 1
ATOM 1550 C C . ASP A 1 195 ? 73.786 47.883 71.956 1.00 109.53 195 ASP A C 1
ATOM 1551 O O . ASP A 1 195 ? 74.754 48.441 72.472 1.00 102.11 195 ASP A O 1
ATOM 1556 N N . TYR A 1 196 ? 72.816 47.316 72.666 1.00 115.97 196 TYR A N 1
ATOM 1557 C CA . TYR A 1 196 ? 72.852 47.289 74.126 1.00 118.14 196 TYR A CA 1
ATOM 1558 C C . TYR A 1 196 ? 74.071 46.533 74.644 1.00 114.21 196 TYR A C 1
ATOM 1559 O O . TYR A 1 196 ? 74.617 46.865 75.696 1.00 114.83 196 TYR A O 1
ATOM 1568 N N . ALA A 1 197 ? 74.492 45.514 73.902 1.00 103.74 197 ALA A N 1
ATOM 1569 C CA . ALA A 1 197 ? 75.677 44.748 74.264 1.00 97.71 197 ALA A CA 1
ATOM 1570 C C . ALA A 1 197 ? 76.923 45.625 74.171 1.00 110.05 197 ALA A C 1
ATOM 1571 O O . ALA A 1 197 ? 77.722 45.685 75.105 1.00 114.49 197 ALA A O 1
ATOM 1573 N N . LYS A 1 198 ? 77.080 46.305 73.040 1.00 120.74 198 LYS A N 1
ATOM 1574 C CA . LYS A 1 198 ? 78.218 47.195 72.827 1.00 128.88 198 LYS A CA 1
ATOM 1575 C C . LYS A 1 198 ? 78.271 48.303 73.875 1.00 130.14 198 LYS A C 1
ATOM 1576 O O . LYS A 1 198 ? 79.349 48.682 74.333 1.00 137.76 198 LYS A O 1
ATOM 1582 N N . GLU A 1 199 ? 77.107 48.821 74.250 1.00 124.15 199 GLU A N 1
ATOM 1583 C CA . GLU A 1 199 ? 77.030 49.879 75.252 1.00 125.79 199 GLU A CA 1
ATOM 1584 C C . GLU A 1 199 ? 77.179 49.317 76.662 1.00 125.92 199 GLU A C 1
ATOM 1585 O O . GLU A 1 199 ? 77.043 50.041 77.647 1.00 127.28 199 GLU A O 1
ATOM 1591 N N . GLY A 1 200 ? 77.458 48.021 76.750 1.00 117.35 200 GLY A N 1
ATOM 1592 C CA . GLY A 1 200 ? 77.662 47.367 78.029 1.00 114.60 200 GLY A CA 1
ATOM 1593 C C . GLY A 1 200 ? 76.450 47.405 78.939 1.00 113.09 200 GLY A C 1
ATOM 1594 O O . GLY A 1 200 ? 76.581 47.342 80.161 1.00 114.65 200 GLY A O 1
ATOM 1595 N N . LYS A 1 201 ? 75.266 47.502 78.342 1.00 97.90 201 LYS A N 1
ATOM 1596 C CA . LYS A 1 201 ? 74.022 47.516 79.106 1.00 93.66 201 LYS A CA 1
ATOM 1597 C C . LYS A 1 201 ? 73.547 46.092 79.386 1.00 90.03 201 LYS A C 1
ATOM 1598 O O . LYS A 1 201 ? 72.616 45.872 80.160 1.00 84.74 201 LYS A O 1
ATOM 1604 N N . LEU A 1 202 ? 74.198 45.131 78.741 1.00 92.69 202 LEU A N 1
ATOM 1605 C CA . LEU A 1 202 ? 73.909 43.721 78.954 1.00 91.49 202 LEU A CA 1
ATOM 1606 C C . LEU A 1 202 ? 75.084 42.899 78.452 1.00 94.38 202 LEU A C 1
ATOM 1607 O O . LEU A 1 202 ? 75.923 43.401 77.704 1.00 108.65 202 LEU A O 1
ATOM 1612 N N . GLU A 1 203 ? 75.150 41.641 78.868 1.00 87.97 203 GLU A N 1
ATOM 1613 C CA . GLU A 1 203 ? 76.228 40.766 78.431 1.00 90.90 203 GLU A CA 1
ATOM 1614 C C . GLU A 1 203 ? 75.750 39.864 77.302 1.00 83.88 203 GLU A C 1
ATOM 1615 O O . GLU A 1 203 ? 74.632 39.346 77.333 1.00 80.52 203 GLU A O 1
ATOM 1621 N N . LEU A 1 204 ? 76.612 39.675 76.310 1.00 86.60 204 LEU A N 1
ATOM 1622 C CA . LEU A 1 204 ? 76.260 38.916 75.121 1.00 86.11 204 LEU A CA 1
ATOM 1623 C C . LEU A 1 204 ? 77.398 37.992 74.712 1.00 88.99 204 LEU A C 1
ATOM 1624 O O . LEU A 1 204 ? 78.455 38.446 74.270 1.00 99.41 204 LEU A O 1
ATOM 1629 N N . ARG A 1 205 ? 77.175 36.692 74.862 1.00 94.74 205 ARG A N 1
ATOM 1630 C CA . ARG A 1 205 ? 78.183 35.702 74.514 1.00 95.95 205 ARG A CA 1
ATOM 1631 C C . ARG A 1 205 ? 77.608 34.674 73.547 1.00 90.34 205 ARG A C 1
ATOM 1632 O O . ARG A 1 205 ? 76.414 34.376 73.578 1.00 88.52 205 ARG A O 1
ATOM 1640 N N . ALA A 1 206 ? 78.468 34.137 72.690 1.00 91.82 206 ALA A N 1
ATOM 1641 C CA . ALA A 1 206 ? 78.053 33.166 71.689 1.00 91.75 206 ALA A CA 1
ATOM 1642 C C . ALA A 1 206 ? 78.786 31.849 71.894 1.00 92.87 206 ALA A C 1
ATOM 1643 O O . ALA A 1 206 ? 79.931 31.825 72.345 1.00 98.12 206 ALA A O 1
ATOM 1645 N N . LEU A 1 207 ? 78.119 30.752 71.560 1.00 90.73 207 LEU A N 1
ATOM 1646 C CA . LEU A 1 207 ? 78.702 29.433 71.728 1.00 91.85 207 LEU A CA 1
ATOM 1647 C C . LEU A 1 207 ? 78.219 28.517 70.613 1.00 102.31 207 LEU A C 1
ATOM 1648 O O . LEU A 1 207 ? 77.059 28.575 70.207 1.00 95.06 207 LEU A O 1
ATOM 1653 N N . ASP A 1 208 ? 79.119 27.680 70.110 1.00 118.26 208 ASP A N 1
ATOM 1654 C CA . ASP A 1 208 ? 78.801 26.814 68.983 1.00 116.97 208 ASP A CA 1
ATOM 1655 C C . ASP A 1 208 ? 77.779 25.755 69.375 1.00 122.47 208 ASP A C 1
ATOM 1656 O O . ASP A 1 208 ? 76.825 25.502 68.640 1.00 113.65 208 ASP A O 1
ATOM 1661 N N . LYS A 1 209 ? 77.983 25.139 70.536 1.00 117.94 209 LYS A N 1
ATOM 1662 C CA . LYS A 1 209 ? 77.136 24.031 70.965 1.00 107.36 209 LYS A CA 1
ATOM 1663 C C . LYS A 1 209 ? 76.720 24.116 72.431 1.00 104.73 209 LYS A C 1
ATOM 1664 O O . LYS A 1 209 ? 77.560 24.264 73.318 1.00 124.45 209 LYS A O 1
ATOM 1670 N N . PHE A 1 210 ? 75.416 24.022 72.671 1.00 90.19 210 PHE A N 1
ATOM 1671 C CA . PHE A 1 210 ? 74.897 23.731 74.004 1.00 92.85 210 PHE A CA 1
ATOM 1672 C C . PHE A 1 210 ? 73.599 22.942 73.852 1.00 92.20 210 PHE A C 1
ATOM 1673 O O . PHE A 1 210 ? 72.735 23.294 73.050 1.00 93.15 210 PHE A O 1
ATOM 1681 N N . ASP A 1 211 ? 73.473 21.865 74.619 1.00 87.98 211 ASP A N 1
ATOM 1682 C CA . ASP A 1 211 ? 72.414 20.891 74.382 1.00 85.80 211 ASP A CA 1
ATOM 1683 C C . ASP A 1 211 ? 71.128 21.193 75.139 1.00 74.02 211 ASP A C 1
ATOM 1684 O O . ASP A 1 211 ? 70.064 20.685 74.783 1.00 74.86 211 ASP A O 1
ATOM 1689 N N . LEU A 1 212 ? 71.215 22.026 76.169 1.00 67.74 212 LEU A N 1
ATOM 1690 C CA . LEU A 1 212 ? 70.036 22.344 76.963 1.00 71.31 212 LEU A CA 1
ATOM 1691 C C . LEU A 1 212 ? 69.752 23.844 76.996 1.00 67.88 212 LEU A C 1
ATOM 1692 O O . LEU A 1 212 ? 70.018 24.515 77.995 1.00 63.16 212 LEU A O 1
ATOM 1697 N N . PRO A 1 213 ? 69.197 24.371 75.894 1.00 64.24 213 PRO A N 1
ATOM 1698 C CA . PRO A 1 213 ? 68.733 25.761 75.819 1.00 70.66 213 PRO A CA 1
ATOM 1699 C C . PRO A 1 213 ? 67.683 26.052 76.882 1.00 74.84 213 PRO A C 1
ATOM 1700 O O . PRO A 1 213 ? 66.922 25.154 77.247 1.00 73.04 213 PRO A O 1
ATOM 1704 N N . MET A 1 214 ? 67.643 27.288 77.370 1.00 69.30 214 MET A N 1
ATOM 1705 C CA . MET A 1 214 ? 66.741 27.645 78.457 1.00 60.29 214 MET A CA 1
ATOM 1706 C C . MET A 1 214 ? 66.497 29.146 78.547 1.00 69.27 214 MET A C 1
ATOM 1707 O O . MET A 1 214 ? 67.322 29.953 78.119 1.00 70.58 214 MET A O 1
ATOM 1712 N N . LEU A 1 215 ? 65.350 29.508 79.110 1.00 67.20 215 LEU A N 1
ATOM 1713 C CA . LEU A 1 215 ? 65.070 30.889 79.464 1.00 57.91 215 LEU A CA 1
ATOM 1714 C C . LEU A 1 215 ? 64.826 30.984 80.964 1.00 62.81 215 LEU A C 1
ATOM 1715 O O . LEU A 1 215 ? 63.912 30.347 81.490 1.00 57.76 215 LEU A O 1
ATOM 1720 N N . ILE A 1 216 ? 65.651 31.769 81.651 1.00 67.05 216 ILE A N 1
ATOM 1721 C CA . ILE A 1 216 ? 65.516 31.927 83.094 1.00 65.97 216 ILE A CA 1
ATOM 1722 C C . ILE A 1 216 ? 65.134 33.356 83.470 1.00 69.67 216 ILE A C 1
ATOM 1723 O O . ILE A 1 216 ? 65.836 34.309 83.129 1.00 63.89 216 ILE A O 1
ATOM 1728 N N . CYS A 1 217 ? 64.020 33.489 84.183 1.00 67.32 217 CYS A N 1
ATOM 1729 C CA . CYS A 1 217 ? 63.582 34.770 84.720 1.00 70.49 217 CYS A CA 1
ATOM 1730 C C . CYS A 1 217 ? 63.317 34.635 86.213 1.00 70.92 217 CYS A C 1
ATOM 1731 O O . CYS A 1 217 ? 62.343 34.003 86.622 1.00 69.52 217 CYS A O 1
ATOM 1734 N N . ASP A 1 218 ? 64.198 35.221 87.018 1.00 72.27 218 ASP A N 1
ATOM 1735 C CA . ASP A 1 218 ? 64.087 35.145 88.469 1.00 73.85 218 ASP A CA 1
ATOM 1736 C C . ASP A 1 218 ? 64.048 33.691 88.927 1.00 79.33 218 ASP A C 1
ATOM 1737 O O . ASP A 1 218 ? 65.037 32.970 88.802 1.00 80.29 218 ASP A O 1
ATOM 1742 N N . GLU A 1 219 ? 62.908 33.267 89.464 1.00 75.87 219 GLU A N 1
ATOM 1743 C CA . GLU A 1 219 ? 62.758 31.897 89.941 1.00 72.52 219 GLU A CA 1
ATOM 1744 C C . GLU A 1 219 ? 61.879 31.074 89.004 1.00 70.68 219 GLU A C 1
ATOM 1745 O O . GLU A 1 219 ? 61.126 30.208 89.448 1.00 73.67 219 GLU A O 1
ATOM 1751 N N . GLU A 1 220 ? 61.978 31.349 87.708 1.00 61.39 220 GLU A N 1
ATOM 1752 C CA . GLU A 1 220 ? 61.224 30.604 86.706 1.00 58.80 220 GLU A CA 1
ATOM 1753 C C . GLU A 1 220 ? 62.133 30.194 85.555 1.00 59.80 220 GLU A C 1
ATOM 1754 O O . GLU A 1 220 ? 63.003 30.958 85.141 1.00 78.62 220 GLU A O 1
ATOM 1760 N N . VAL A 1 221 ? 61.929 28.984 85.044 1.00 56.13 221 VAL A N 1
ATOM 1761 C CA . VAL A 1 221 ? 62.702 28.499 83.910 1.00 56.61 221 VAL A CA 1
ATOM 1762 C C . VAL A 1 221 ? 61.762 27.997 82.825 1.00 62.15 221 VAL A C 1
ATOM 1763 O O . VAL A 1 221 ? 60.699 27.445 83.116 1.00 55.53 221 VAL A O 1
ATOM 1767 N N . PHE A 1 222 ? 62.161 28.196 81.574 1.00 52.69 222 PHE A N 1
ATOM 1768 C CA . PHE A 1 222 ? 61.365 27.780 80.427 1.00 51.51 222 PHE A CA 1
ATOM 1769 C C . PHE A 1 222 ? 62.226 26.998 79.439 1.00 49.38 222 PHE A C 1
ATOM 1770 O O . PHE A 1 222 ? 63.199 27.523 78.901 1.00 58.60 222 PHE A O 1
ATOM 1778 N N . PHE A 1 223 ? 61.868 25.739 79.204 1.00 55.62 223 PHE A N 1
ATOM 1779 C CA . PHE A 1 223 ? 62.681 24.865 78.359 1.00 54.65 223 PHE A CA 1
ATOM 1780 C C . PHE A 1 223 ? 61.834 23.876 77.556 1.00 52.21 223 PHE A C 1
ATOM 1781 O O . PHE A 1 223 ? 60.678 23.608 77.889 1.00 51.96 223 PHE A O 1
ATOM 1789 N N . ALA A 1 224 ? 62.430 23.312 76.514 1.00 53.85 224 ALA A N 1
ATOM 1790 C CA . ALA A 1 224 ? 61.717 22.388 75.645 1.00 59.89 224 ALA A CA 1
ATOM 1791 C C . ALA A 1 224 ? 62.112 20.944 75.925 1.00 66.84 224 ALA A C 1
ATOM 1792 O O . ALA A 1 224 ? 63.203 20.672 76.425 1.00 68.64 224 ALA A O 1
ATOM 1794 N N . LEU A 1 225 ? 61.194 20.030 75.626 1.00 78.86 225 LEU A N 1
ATOM 1795 C CA . LEU A 1 225 ? 61.487 18.603 75.613 1.00 70.69 225 LEU A CA 1
ATOM 1796 C C . LEU A 1 225 ? 61.903 18.227 74.196 1.00 62.61 225 LEU A C 1
ATOM 1797 O O . LEU A 1 225 ? 61.051 18.057 73.323 1.00 78.70 225 LEU A O 1
ATOM 1802 N N . GLU A 1 226 ? 63.207 18.100 73.974 1.00 63.68 226 GLU A N 1
ATOM 1803 C CA . GLU A 1 226 ? 63.764 18.027 72.623 1.00 66.32 226 GLU A CA 1
ATOM 1804 C C . GLU A 1 226 ? 63.032 17.065 71.687 1.00 69.14 226 GLU A C 1
ATOM 1805 O O . GLU A 1 226 ? 62.843 15.888 71.995 1.00 70.60 226 GLU A O 1
ATOM 1811 N N . ASP A 1 227 ? 62.619 17.595 70.543 1.00 77.10 227 ASP A N 1
ATOM 1812 C CA . ASP A 1 227 ? 61.970 16.818 69.496 1.00 80.36 227 ASP A CA 1
ATOM 1813 C C . ASP A 1 227 ? 62.212 17.542 68.178 1.00 90.94 227 ASP A C 1
ATOM 1814 O O . ASP A 1 227 ? 61.449 18.430 67.795 1.00 83.89 227 ASP A O 1
ATOM 1819 N N . LEU A 1 228 ? 63.286 17.163 67.495 1.00 99.73 228 LEU A N 1
ATOM 1820 C CA . LEU A 1 228 ? 63.755 17.894 66.324 1.00 100.93 228 LEU A CA 1
ATOM 1821 C C . LEU A 1 228 ? 62.681 18.036 65.248 1.00 90.27 228 LEU A C 1
ATOM 1822 O O . LEU A 1 228 ? 62.549 19.093 64.633 1.00 87.98 228 LEU A O 1
ATOM 1827 N N . ALA A 1 229 ? 61.912 16.976 65.024 1.00 88.76 229 ALA A N 1
ATOM 1828 C CA . ALA A 1 229 ? 60.852 17.013 64.023 1.00 87.13 229 ALA A CA 1
ATOM 1829 C C . ALA A 1 229 ? 59.780 18.026 64.415 1.00 92.24 229 ALA A C 1
ATOM 1830 O O . ALA A 1 229 ? 59.353 18.842 63.597 1.00 87.75 229 ALA A O 1
ATOM 1832 N N . ALA A 1 230 ? 59.346 17.969 65.669 1.00 97.69 230 ALA A N 1
ATOM 1833 C CA . ALA A 1 230 ? 58.337 18.897 66.158 1.00 77.52 230 ALA A CA 1
ATOM 1834 C C . ALA A 1 230 ? 58.837 20.332 66.035 1.00 86.89 230 ALA A C 1
ATOM 1835 O O . ALA A 1 230 ? 58.105 21.216 65.594 1.00 94.95 230 ALA A O 1
ATOM 1837 N N . ARG A 1 231 ? 60.094 20.549 66.411 1.00 81.98 231 ARG A N 1
ATOM 1838 C CA . ARG A 1 231 ? 60.677 21.887 66.423 1.00 80.98 231 ARG A CA 1
ATOM 1839 C C . ARG A 1 231 ? 60.612 22.545 65.049 1.00 89.59 231 ARG A C 1
ATOM 1840 O O . ARG A 1 231 ? 60.455 23.762 64.941 1.00 99.36 231 ARG A O 1
ATOM 1848 N N . TYR A 1 232 ? 60.738 21.741 64.002 1.00 80.42 232 TYR A N 1
ATOM 1849 C CA . TYR A 1 232 ? 60.578 22.248 62.650 1.00 84.11 232 TYR A CA 1
ATOM 1850 C C . TYR A 1 232 ? 59.159 22.771 62.476 1.00 89.66 232 TYR A C 1
ATOM 1851 O O . TYR A 1 232 ? 58.953 23.870 61.970 1.00 98.71 232 TYR A O 1
ATOM 1860 N N . PHE A 1 233 ? 58.183 21.982 62.911 1.00 89.07 233 PHE A N 1
ATOM 1861 C CA . PHE A 1 233 ? 56.785 22.395 62.848 1.00 91.52 233 PHE A CA 1
ATOM 1862 C C . PHE A 1 233 ? 56.432 23.296 64.028 1.00 82.50 233 PHE A C 1
ATOM 1863 O O . PHE A 1 233 ? 55.262 23.597 64.261 1.00 84.17 233 PHE A O 1
ATOM 1871 N N . ASN A 1 234 ? 57.453 23.718 64.769 1.00 85.67 234 ASN A N 1
ATOM 1872 C CA . ASN A 1 234 ? 57.281 24.623 65.903 1.00 89.38 234 ASN A CA 1
ATOM 1873 C C . ASN A 1 234 ? 56.226 24.138 66.894 1.00 86.58 234 ASN A C 1
ATOM 1874 O O . ASN A 1 234 ? 55.625 24.937 67.611 1.00 78.09 234 ASN A O 1
ATOM 1879 N N . TYR A 1 235 ? 56.005 22.828 66.930 1.00 91.53 235 TYR A N 1
ATOM 1880 C CA . TYR A 1 235 ? 55.029 22.244 67.839 1.00 83.75 235 TYR A CA 1
ATOM 1881 C C . TYR A 1 235 ? 55.733 21.445 68.927 1.00 76.60 235 TYR A C 1
ATOM 1882 O O . TYR A 1 235 ? 55.152 20.540 69.528 1.00 69.37 235 TYR A O 1
ATOM 1891 N N . GLU A 1 236 ? 56.997 21.782 69.162 1.00 74.52 236 GLU A N 1
ATOM 1892 C CA . GLU A 1 236 ? 57.793 21.140 70.201 1.00 71.83 236 GLU A CA 1
ATOM 1893 C C . GLU A 1 236 ? 57.237 21.453 71.590 1.00 71.49 236 GLU A C 1
ATOM 1894 O O . GLU A 1 236 ? 56.833 22.586 71.867 1.00 64.13 236 GLU A O 1
ATOM 1900 N N . THR A 1 237 ? 57.217 20.443 72.456 1.00 65.44 237 THR A N 1
ATOM 1901 C CA . THR A 1 237 ? 56.651 20.579 73.795 1.00 60.51 237 THR A CA 1
ATOM 1902 C C . THR A 1 237 ? 57.597 21.323 74.730 1.00 69.93 237 THR A C 1
ATOM 1903 O O . THR A 1 237 ? 58.751 20.930 74.903 1.00 74.55 237 THR A O 1
ATOM 1907 N N . GLN A 1 238 ? 57.096 22.393 75.339 1.00 68.32 238 GLN A N 1
ATOM 1908 C CA . GLN A 1 238 ? 57.892 23.210 76.246 1.00 66.74 238 GLN A CA 1
ATOM 1909 C C . GLN A 1 238 ? 57.302 23.201 77.652 1.00 64.92 238 GLN A C 1
ATOM 1910 O O . GLN A 1 238 ? 56.092 23.031 77.827 1.00 59.11 238 GLN A O 1
ATOM 1916 N N . VAL A 1 239 ? 58.165 23.368 78.651 1.00 61.27 239 VAL A N 1
ATOM 1917 C CA . VAL A 1 239 ? 57.737 23.354 80.045 1.00 55.05 239 VAL A CA 1
ATOM 1918 C C . VAL A 1 239 ? 58.203 24.602 80.787 1.00 56.54 239 VAL A C 1
ATOM 1919 O O . VAL A 1 239 ? 59.360 25.017 80.674 1.00 51.30 239 VAL A O 1
ATOM 1923 N N . TRP A 1 240 ? 57.289 25.181 81.559 1.00 60.91 240 TRP A N 1
ATOM 1924 C CA . TRP A 1 240 ? 57.582 26.312 82.429 1.00 50.29 240 TRP A CA 1
ATOM 1925 C C . TRP A 1 240 ? 57.458 25.863 83.883 1.00 55.37 240 TRP A C 1
ATOM 1926 O O . TRP A 1 240 ? 56.454 25.262 84.267 1.00 56.55 240 TRP A O 1
ATOM 1937 N N . ILE A 1 241 ? 58.480 26.145 84.685 1.00 54.69 241 ILE A N 1
ATOM 1938 C CA . ILE A 1 241 ? 58.485 25.738 86.085 1.00 50.57 241 ILE A CA 1
ATOM 1939 C C . ILE A 1 241 ? 58.855 26.913 86.989 1.00 50.52 241 ILE A C 1
ATOM 1940 O O . ILE A 1 241 ? 59.791 27.658 86.705 1.00 54.05 241 ILE A O 1
ATOM 1945 N N . LYS A 1 242 ? 58.115 27.076 88.079 1.00 60.48 242 LYS A N 1
ATOM 1946 C CA . LYS A 1 242 ? 58.395 28.137 89.040 1.00 60.64 242 LYS A CA 1
ATOM 1947 C C . LYS A 1 242 ? 58.825 27.552 90.379 1.00 56.80 242 LYS A C 1
ATOM 1948 O O . LYS A 1 242 ? 57.990 27.244 91.228 1.00 69.47 242 LYS A O 1
ATOM 1954 N N . ASP A 1 243 ? 60.132 27.413 90.568 1.00 53.63 243 ASP A N 1
ATOM 1955 C CA . ASP A 1 243 ? 60.672 26.855 91.800 1.00 56.77 243 ASP A CA 1
ATOM 1956 C C . ASP A 1 243 ? 62.151 27.203 91.925 1.00 55.19 243 ASP A C 1
ATOM 1957 O O . ASP A 1 243 ? 62.933 26.946 91.010 1.00 63.44 243 ASP A O 1
ATOM 1962 N N . HIS A 1 244 ? 62.534 27.779 93.061 1.00 59.46 244 HIS A N 1
ATOM 1963 C CA . HIS A 1 244 ? 63.897 28.267 93.237 1.00 69.44 244 HIS A CA 1
ATOM 1964 C C . HIS A 1 244 ? 64.904 27.120 93.215 1.00 65.73 244 HIS A C 1
ATOM 1965 O O . HIS A 1 244 ? 65.997 27.256 92.666 1.00 83.79 244 HIS A O 1
ATOM 1972 N N . ARG A 1 245 ? 64.529 25.990 93.803 1.00 66.47 245 ARG A N 1
ATOM 1973 C CA . ARG A 1 245 ? 65.394 24.815 93.801 1.00 65.43 245 ARG A CA 1
ATOM 1974 C C . ARG A 1 245 ? 65.656 24.336 92.375 1.00 70.01 245 ARG A C 1
ATOM 1975 O O . ARG A 1 245 ? 66.806 24.174 91.968 1.00 70.82 245 ARG A O 1
ATOM 1983 N N . VAL A 1 246 ? 64.585 24.127 91.616 1.00 70.10 246 VAL A N 1
ATOM 1984 C CA . VAL A 1 246 ? 64.698 23.630 90.248 1.00 63.97 246 VAL A CA 1
ATOM 1985 C C . VAL A 1 246 ? 65.393 24.651 89.355 1.00 64.71 246 VAL A C 1
ATOM 1986 O O . VAL A 1 246 ? 66.266 24.295 88.562 1.00 72.15 246 VAL A O 1
ATOM 1990 N N . VAL A 1 247 ? 65.006 25.917 89.483 1.00 63.46 247 VAL A N 1
ATOM 1991 C CA . VAL A 1 247 ? 65.606 26.975 88.678 1.00 61.74 247 VAL A CA 1
ATOM 1992 C C . VAL A 1 247 ? 67.085 27.114 89.025 1.00 66.90 247 VAL A C 1
ATOM 1993 O O . VAL A 1 247 ? 67.914 27.356 88.150 1.00 74.87 247 VAL A O 1
ATOM 1997 N N . ALA A 1 248 ? 67.409 26.957 90.305 1.00 58.10 248 ALA A N 1
ATOM 1998 C CA . ALA A 1 248 ? 68.794 27.023 90.759 1.00 58.23 248 ALA A CA 1
ATOM 1999 C C . ALA A 1 248 ? 69.650 25.984 90.045 1.00 69.26 248 ALA A C 1
ATOM 2000 O O . ALA A 1 248 ? 70.828 26.215 89.770 1.00 72.15 248 ALA A O 1
ATOM 2002 N N . LEU A 1 249 ? 69.046 24.837 89.749 1.00 67.16 249 LEU A N 1
ATOM 2003 C CA . LEU A 1 249 ? 69.745 23.752 89.073 1.00 68.02 249 LEU A CA 1
ATOM 2004 C C . LEU A 1 249 ? 70.045 24.117 87.624 1.00 68.44 249 LEU A C 1
ATOM 2005 O O . LEU A 1 249 ? 71.174 23.957 87.155 1.00 70.25 249 LEU A O 1
ATOM 2010 N N . PHE A 1 250 ? 69.031 24.598 86.913 1.00 55.47 250 PHE A N 1
ATOM 2011 C CA . PHE A 1 250 ? 69.220 25.054 85.542 1.00 59.74 250 PHE A CA 1
ATOM 2012 C C . PHE A 1 250 ? 70.230 26.193 85.489 1.00 64.98 250 PHE A C 1
ATOM 2013 O O . PHE A 1 250 ? 71.019 26.291 84.550 1.00 67.83 250 PHE A O 1
ATOM 2021 N N . LYS A 1 251 ? 70.209 27.046 86.508 1.00 65.10 251 LYS A N 1
ATOM 2022 C CA . LYS A 1 251 ? 71.106 28.192 86.557 1.00 69.27 251 LYS A CA 1
ATOM 2023 C C . LYS A 1 251 ? 72.559 27.742 86.624 1.00 72.29 251 LYS A C 1
ATOM 2024 O O . LYS A 1 251 ? 73.444 28.397 86.077 1.00 76.89 251 LYS A O 1
ATOM 2030 N N . GLU A 1 252 ? 72.803 26.626 87.302 1.00 69.24 252 GLU A N 1
ATOM 2031 C CA . GLU A 1 252 ? 74.148 26.072 87.367 1.00 72.58 252 GLU A CA 1
ATOM 2032 C C . GLU A 1 252 ? 74.592 25.633 85.977 1.00 70.07 252 GLU A C 1
ATOM 2033 O O . GLU A 1 252 ? 75.748 25.817 85.597 1.00 72.05 252 GLU A O 1
ATOM 2039 N N . LYS A 1 253 ? 73.659 25.067 85.218 1.00 71.81 253 LYS A N 1
ATOM 2040 C CA . LYS A 1 253 ? 73.947 24.613 83.864 1.00 70.82 253 LYS A CA 1
ATOM 2041 C C . LYS A 1 253 ? 74.212 25.798 82.944 1.00 72.08 253 LYS A C 1
ATOM 2042 O O . LYS A 1 253 ? 75.139 25.767 82.136 1.00 74.08 253 LYS A O 1
ATOM 2048 N N . PHE A 1 254 ? 73.393 26.837 83.065 1.00 75.78 254 PHE A N 1
ATOM 2049 C CA . PHE A 1 254 ? 73.589 28.045 82.271 1.00 74.20 254 PHE A CA 1
ATOM 2050 C C . PHE A 1 254 ? 74.969 28.623 82.536 1.00 75.61 254 PHE A C 1
ATOM 2051 O O . PHE A 1 254 ? 75.694 28.974 81.606 1.00 80.69 254 PHE A O 1
ATOM 2059 N N . ASN A 1 255 ? 75.329 28.711 83.811 1.00 86.87 255 ASN A N 1
ATOM 2060 C CA . ASN A 1 255 ? 76.611 29.277 84.201 1.00 92.13 255 ASN A CA 1
ATOM 2061 C C . ASN A 1 255 ? 77.768 28.451 83.645 1.00 96.56 255 ASN A C 1
ATOM 2062 O O . ASN A 1 255 ? 78.846 28.982 83.380 1.00 117.18 255 ASN A O 1
ATOM 2067 N N . GLU A 1 256 ? 77.542 27.153 83.470 1.00 95.60 256 GLU A N 1
ATOM 2068 C CA . GLU A 1 256 ? 78.545 26.284 82.862 1.00 95.54 256 GLU A CA 1
ATOM 2069 C C . GLU A 1 256 ? 78.773 26.678 81.404 1.00 95.00 256 GLU A C 1
ATOM 2070 O O . GLU A 1 256 ? 79.911 26.750 80.939 1.00 96.96 256 GLU A O 1
ATOM 2076 N N . TYR A 1 257 ? 77.678 26.931 80.694 1.00 95.55 257 TYR A N 1
ATOM 2077 C CA . TYR A 1 257 ? 77.737 27.386 79.309 1.00 89.47 257 TYR A CA 1
ATOM 2078 C C . TYR A 1 257 ? 78.381 28.764 79.235 1.00 92.08 257 TYR A C 1
ATOM 2079 O O . TYR A 1 257 ? 79.192 29.042 78.350 1.00 89.77 257 TYR A O 1
ATOM 2088 N N . TRP A 1 258 ? 78.009 29.620 80.181 1.00 80.54 258 TRP A N 1
ATOM 2089 C CA . TRP A 1 258 ? 78.429 31.013 80.186 1.00 79.75 258 TRP A CA 1
ATOM 2090 C C . TRP A 1 258 ? 79.945 31.156 80.260 1.00 86.29 258 TRP A C 1
ATOM 2091 O O . TRP A 1 258 ? 80.514 32.079 79.678 1.00 89.64 258 TRP A O 1
ATOM 2102 N N . GLU A 1 259 ? 80.600 30.243 80.970 1.00 101.25 259 GLU A N 1
ATOM 2103 C CA . GLU A 1 259 ? 82.044 30.333 81.151 1.00 105.05 259 GLU A CA 1
ATOM 2104 C C . GLU A 1 259 ? 82.787 29.678 79.990 1.00 102.95 259 GLU A C 1
ATOM 2105 O O . GLU A 1 259 ? 84.006 29.517 80.033 1.00 107.01 259 GLU A O 1
ATOM 2111 N N . LYS A 1 260 ? 82.044 29.308 78.951 1.00 103.01 260 LYS A N 1
ATOM 2112 C CA . LYS A 1 260 ? 82.617 28.629 77.792 1.00 109.45 260 LYS A CA 1
ATOM 2113 C C . LYS A 1 260 ? 82.381 29.428 76.515 1.00 117.37 260 LYS A C 1
ATOM 2114 O O . LYS A 1 260 ? 82.994 29.162 75.481 1.00 119.15 260 LYS A O 1
ATOM 2120 N N . ALA A 1 261 ? 81.486 30.407 76.596 1.00 128.61 261 ALA A N 1
ATOM 2121 C CA . ALA A 1 261 ? 81.108 31.203 75.434 1.00 141.47 261 ALA A CA 1
ATOM 2122 C C . ALA A 1 261 ? 82.087 32.341 75.174 1.00 137.06 261 ALA A C 1
ATOM 2123 O O . ALA A 1 261 ? 82.870 32.716 76.045 1.00 137.37 261 ALA A O 1
ATOM 2125 N N . GLU A 1 262 ? 82.029 32.885 73.963 1.00 127.81 262 GLU A N 1
ATOM 2126 C CA . GLU A 1 262 ? 82.875 34.004 73.573 1.00 135.05 262 GLU A CA 1
ATOM 2127 C C . GLU A 1 262 ? 82.069 35.297 73.660 1.00 143.08 262 GLU A C 1
ATOM 2128 O O . GLU A 1 262 ? 80.864 35.302 73.409 1.00 155.78 262 GLU A O 1
ATOM 2134 N N . LYS A 1 263 ? 82.736 36.390 74.018 1.00 136.31 263 LYS A N 1
ATOM 2135 C CA . LYS A 1 263 ? 82.069 37.679 74.178 1.00 127.56 263 LYS A CA 1
ATOM 2136 C C . LYS A 1 263 ? 81.673 38.298 72.842 1.00 123.23 263 LYS A C 1
ATOM 2137 O O . LYS A 1 263 ? 82.457 38.307 71.895 1.00 121.68 263 LYS A O 1
ATOM 2143 N N . VAL A 1 264 ? 80.452 38.819 72.774 1.00 122.99 264 VAL A N 1
ATOM 2144 C CA . VAL A 1 264 ? 79.960 39.465 71.562 1.00 125.91 264 VAL A CA 1
ATOM 2145 C C . VAL A 1 264 ? 79.842 38.455 70.426 1.00 130.11 264 VAL A C 1
ATOM 2146 O O . VAL A 1 264 ? 78.788 37.850 70.228 1.00 129.47 264 VAL A O 1
ATOM 2150 N N . SER B 1 2 ? 28.773 -3.158 82.047 1.00 86.91 2 SER B N 1
ATOM 2151 C CA . SER B 1 2 ? 29.353 -3.252 83.381 1.00 85.88 2 SER B CA 1
ATOM 2152 C C . SER B 1 2 ? 30.035 -1.949 83.776 1.00 87.85 2 SER B C 1
ATOM 2153 O O . SER B 1 2 ? 30.604 -1.842 84.864 1.00 88.37 2 SER B O 1
ATOM 2156 N N . LYS B 1 3 ? 29.990 -0.960 82.891 1.00 81.34 3 LYS B N 1
ATOM 2157 C CA . LYS B 1 3 ? 30.588 0.331 83.202 1.00 84.39 3 LYS B CA 1
ATOM 2158 C C . LYS B 1 3 ? 29.834 0.933 84.382 1.00 84.87 3 LYS B C 1
ATOM 2159 O O . LYS B 1 3 ? 30.416 1.613 85.227 1.00 94.95 3 LYS B O 1
ATOM 2165 N N . ASP B 1 4 ? 28.532 0.668 84.434 1.00 84.73 4 ASP B N 1
ATOM 2166 C CA . ASP B 1 4 ? 27.700 1.104 85.548 1.00 83.02 4 ASP B CA 1
ATOM 2167 C C . ASP B 1 4 ? 28.180 0.443 86.836 1.00 74.66 4 ASP B C 1
ATOM 2168 O O . ASP B 1 4 ? 28.146 1.041 87.910 1.00 78.67 4 ASP B O 1
ATOM 2173 N N . ARG B 1 5 ? 28.618 -0.804 86.717 1.00 66.02 5 ARG B N 1
ATOM 2174 C CA . ARG B 1 5 ? 29.133 -1.546 87.857 1.00 66.70 5 ARG B CA 1
ATOM 2175 C C . ARG B 1 5 ? 30.448 -0.935 88.321 1.00 62.29 5 ARG B C 1
ATOM 2176 O O . ARG B 1 5 ? 30.663 -0.746 89.517 1.00 80.21 5 ARG B O 1
ATOM 2184 N N . MET B 1 6 ? 31.326 -0.627 87.373 1.00 62.68 6 MET B N 1
ATOM 2185 C CA . MET B 1 6 ? 32.576 0.059 87.689 1.00 70.06 6 MET B CA 1
ATOM 2186 C C . MET B 1 6 ? 32.286 1.393 88.375 1.00 61.91 6 MET B C 1
ATOM 2187 O O . MET B 1 6 ? 32.909 1.741 89.381 1.00 57.91 6 MET B O 1
ATOM 2192 N N . VAL B 1 7 ? 31.332 2.133 87.820 1.00 59.41 7 VAL B N 1
ATOM 2193 C CA . VAL B 1 7 ? 30.953 3.432 88.359 1.00 63.56 7 VAL B CA 1
ATOM 2194 C C . VAL B 1 7 ? 30.304 3.274 89.728 1.00 66.82 7 VAL B C 1
ATOM 2195 O O . VAL B 1 7 ? 30.492 4.105 90.618 1.00 72.69 7 VAL B O 1
ATOM 2199 N N . GLU B 1 8 ? 29.546 2.193 89.885 1.00 69.86 8 GLU B N 1
ATOM 2200 C CA . GLU B 1 8 ? 28.842 1.898 91.128 1.00 68.41 8 GLU B CA 1
ATOM 2201 C C . GLU B 1 8 ? 29.801 1.553 92.262 1.00 63.82 8 GLU B C 1
ATOM 2202 O O . GLU B 1 8 ? 29.609 1.976 93.402 1.00 65.54 8 GLU B O 1
ATOM 2208 N N . LEU B 1 9 ? 30.831 0.775 91.946 1.00 72.91 9 LEU B N 1
ATOM 2209 C CA . LEU B 1 9 ? 31.808 0.357 92.946 1.00 71.80 9 LEU B CA 1
ATOM 2210 C C . LEU B 1 9 ? 32.689 1.539 93.345 1.00 64.39 9 LEU B C 1
ATOM 2211 O O . LEU B 1 9 ? 33.214 1.595 94.456 1.00 66.76 9 LEU B O 1
ATOM 2216 N N . LEU B 1 10 ? 32.842 2.487 92.428 1.00 65.86 10 LEU B N 1
ATOM 2217 C CA . LEU B 1 10 ? 33.654 3.678 92.670 1.00 57.10 10 LEU B CA 1
ATOM 2218 C C . LEU B 1 10 ? 32.990 4.646 93.646 1.00 57.74 10 LEU B C 1
ATOM 2219 O O . LEU B 1 10 ? 33.642 5.185 94.540 1.00 51.08 10 LEU B O 1
ATOM 2224 N N . GLN B 1 11 ? 31.694 4.872 93.470 1.00 52.58 11 GLN B N 1
ATOM 2225 C CA . GLN B 1 11 ? 30.963 5.779 94.348 1.00 53.49 11 GLN B CA 1
ATOM 2226 C C . GLN B 1 11 ? 30.821 5.207 95.755 1.00 55.61 11 GLN B C 1
ATOM 2227 O O . GLN B 1 11 ? 30.852 5.943 96.738 1.00 57.52 11 GLN B O 1
ATOM 2233 N N . GLU B 1 12 ? 30.683 3.888 95.851 1.00 61.33 12 GLU B N 1
ATOM 2234 C CA . GLU B 1 12 ? 30.369 3.252 97.126 1.00 48.39 12 GLU B CA 1
ATOM 2235 C C . GLU B 1 12 ? 31.585 3.043 98.025 1.00 46.57 12 GLU B C 1
ATOM 2236 O O . GLU B 1 12 ? 31.475 3.139 99.247 1.00 75.21 12 GLU B O 1
ATOM 2242 N N . HIS B 1 13 ? 32.746 2.769 97.438 1.00 50.50 13 HIS B N 1
ATOM 2243 C CA . HIS B 1 13 ? 33.886 2.353 98.251 1.00 64.85 13 HIS B CA 1
ATOM 2244 C C . HIS B 1 13 ? 35.151 3.189 98.075 1.00 64.25 13 HIS B C 1
ATOM 2245 O O . HIS B 1 13 ? 36.177 2.888 98.683 1.00 91.55 13 HIS B O 1
ATOM 2252 N N . PHE B 1 14 ? 35.090 4.235 97.260 1.00 59.66 14 PHE B N 1
ATOM 2253 C CA . PHE B 1 14 ? 36.293 5.014 96.993 1.00 55.81 14 PHE B CA 1
ATOM 2254 C C . PHE B 1 14 ? 36.041 6.523 96.959 1.00 62.55 14 PHE B C 1
ATOM 2255 O O . PHE B 1 14 ? 36.841 7.285 96.415 1.00 65.43 14 PHE B O 1
ATOM 2263 N N . GLU B 1 15 ? 34.933 6.947 97.557 1.00 63.58 15 GLU B N 1
ATOM 2264 C CA . GLU B 1 15 ? 34.685 8.366 97.802 1.00 58.10 15 GLU B CA 1
ATOM 2265 C C . GLU B 1 15 ? 34.686 9.192 96.525 1.00 62.17 15 GLU B C 1
ATOM 2266 O O . GLU B 1 15 ? 35.110 10.347 96.524 1.00 66.62 15 GLU B O 1
ATOM 2272 N N . LEU B 1 16 ? 34.223 8.592 95.436 1.00 64.95 16 LEU B N 1
ATOM 2273 C CA . LEU B 1 16 ? 34.043 9.318 94.187 1.00 53.80 16 LEU B CA 1
ATOM 2274 C C . LEU B 1 16 ? 32.559 9.563 93.944 1.00 58.23 16 LEU B C 1
ATOM 2275 O O . LEU B 1 16 ? 31.731 8.679 94.167 1.00 62.30 16 LEU B O 1
ATOM 2280 N N . ASN B 1 17 ? 32.219 10.769 93.501 1.00 57.90 17 ASN B N 1
ATOM 2281 C CA . ASN B 1 17 ? 30.835 11.074 93.168 1.00 58.70 17 ASN B CA 1
ATOM 2282 C C . ASN B 1 17 ? 30.544 10.602 91.749 1.00 50.50 17 ASN B C 1
ATOM 2283 O O . ASN B 1 17 ? 31.435 10.100 91.061 1.00 52.89 17 ASN B O 1
ATOM 2288 N N . LEU B 1 18 ? 29.300 10.766 91.313 1.00 49.14 18 LEU B N 1
ATOM 2289 C CA . LEU B 1 18 ? 28.877 10.249 90.017 1.00 60.92 18 LEU B CA 1
ATOM 2290 C C . LEU B 1 18 ? 29.813 10.676 88.888 1.00 66.83 18 LEU B C 1
ATOM 2291 O O . LEU B 1 18 ? 30.401 9.834 88.209 1.00 76.79 18 LEU B O 1
ATOM 2296 N N . TYR B 1 19 ? 29.953 11.984 88.697 1.00 59.48 19 TYR B N 1
ATOM 2297 C CA . TYR B 1 19 ? 30.752 12.515 87.598 1.00 59.36 19 TYR B CA 1
ATOM 2298 C C . TYR B 1 19 ? 32.215 12.095 87.707 1.00 60.03 19 TYR B C 1
ATOM 2299 O O . TYR B 1 19 ? 32.833 11.713 86.715 1.00 65.69 19 TYR B O 1
ATOM 2308 N N . GLU B 1 20 ? 32.762 12.163 88.916 1.00 63.62 20 GLU B N 1
ATOM 2309 C CA . GLU B 1 20 ? 34.144 11.756 89.152 1.00 63.17 20 GLU B CA 1
ATOM 2310 C C . GLU B 1 20 ? 34.354 10.280 88.824 1.00 60.16 20 GLU B C 1
ATOM 2311 O O . GLU B 1 20 ? 35.396 9.897 88.291 1.00 54.63 20 GLU B O 1
ATOM 2317 N N . ALA B 1 21 ? 33.365 9.453 89.148 1.00 53.33 21 ALA B N 1
ATOM 2318 C CA . ALA B 1 21 ? 33.449 8.023 88.860 1.00 58.18 21 ALA B CA 1
ATOM 2319 C C . ALA B 1 21 ? 33.412 7.788 87.358 1.00 57.29 21 ALA B C 1
ATOM 2320 O O . ALA B 1 21 ? 34.226 7.040 86.819 1.00 56.90 21 ALA B O 1
ATOM 2322 N N . ARG B 1 22 ? 32.464 8.435 86.685 1.00 62.28 22 ARG B N 1
ATOM 2323 C CA . ARG B 1 22 ? 32.353 8.343 85.231 1.00 66.56 22 ARG B CA 1
ATOM 2324 C C . ARG B 1 22 ? 33.631 8.820 84.547 1.00 69.94 22 ARG B C 1
ATOM 2325 O O . ARG B 1 22 ? 34.112 8.196 83.598 1.00 69.24 22 ARG B O 1
ATOM 2333 N N . ALA B 1 23 ? 34.179 9.924 85.043 1.00 64.72 23 ALA B N 1
ATOM 2334 C CA . ALA B 1 23 ? 35.369 10.522 84.457 1.00 56.46 23 ALA B CA 1
ATOM 2335 C C . ALA B 1 23 ? 36.556 9.568 84.543 1.00 57.96 23 ALA B C 1
ATOM 2336 O O . ALA B 1 23 ? 37.280 9.382 83.563 1.00 58.84 23 ALA B O 1
ATOM 2338 N N . TYR B 1 24 ? 36.748 8.956 85.707 1.00 58.37 24 TYR B N 1
ATOM 2339 C CA . TYR B 1 24 ? 37.856 8.024 85.884 1.00 57.51 24 TYR B CA 1
ATOM 2340 C C . TYR B 1 24 ? 37.707 6.819 84.962 1.00 60.44 24 TYR B C 1
ATOM 2341 O O . TYR B 1 24 ? 38.679 6.373 84.352 1.00 68.48 24 TYR B O 1
ATOM 2350 N N . VAL B 1 25 ? 36.490 6.294 84.863 1.00 53.39 25 VAL B N 1
ATOM 2351 C CA . VAL B 1 25 ? 36.237 5.135 84.015 1.00 62.79 25 VAL B CA 1
ATOM 2352 C C . VAL B 1 25 ? 36.536 5.475 82.559 1.00 58.73 25 VAL B C 1
ATOM 2353 O O . VAL B 1 25 ? 37.037 4.640 81.806 1.00 62.30 25 VAL B O 1
ATOM 2357 N N . ALA B 1 26 ? 36.226 6.705 82.169 1.00 59.24 26 ALA B N 1
ATOM 2358 C CA . ALA B 1 26 ? 36.488 7.167 80.811 1.00 53.28 26 ALA B CA 1
ATOM 2359 C C . ALA B 1 26 ? 37.989 7.228 80.538 1.00 55.71 26 ALA B C 1
ATOM 2360 O O . ALA B 1 26 ? 38.450 6.824 79.471 1.00 57.89 26 ALA B O 1
ATOM 2362 N N . LEU B 1 27 ? 38.744 7.742 81.507 1.00 56.33 27 LEU B N 1
ATOM 2363 C CA . LEU B 1 27 ? 40.198 7.845 81.392 1.00 52.11 27 LEU B CA 1
ATOM 2364 C C . LEU B 1 27 ? 40.851 6.483 81.173 1.00 60.33 27 LEU B C 1
ATOM 2365 O O . LEU B 1 27 ? 41.664 6.310 80.263 1.00 57.99 27 LEU B O 1
ATOM 2370 N N . VAL B 1 28 ? 40.496 5.522 82.018 1.00 59.99 28 VAL B N 1
ATOM 2371 C CA . VAL B 1 28 ? 41.046 4.177 81.922 1.00 55.58 28 VAL B CA 1
ATOM 2372 C C . VAL B 1 28 ? 40.785 3.580 80.544 1.00 57.58 28 VAL B C 1
ATOM 2373 O O . VAL B 1 28 ? 41.655 2.926 79.964 1.00 55.93 28 VAL B O 1
ATOM 2377 N N . ALA B 1 29 ? 39.584 3.819 80.026 1.00 58.74 29 ALA B N 1
ATOM 2378 C CA . ALA B 1 29 ? 39.152 3.247 78.753 1.00 54.23 29 ALA B CA 1
ATOM 2379 C C . ALA B 1 29 ? 39.785 3.920 77.536 1.00 56.70 29 ALA B C 1
ATOM 2380 O O . ALA B 1 29 ? 40.080 3.258 76.542 1.00 70.92 29 ALA B O 1
ATOM 2382 N N . PHE B 1 30 ? 39.977 5.233 77.602 1.00 61.71 30 PHE B N 1
ATOM 2383 C CA . PHE B 1 30 ? 40.440 5.985 76.436 1.00 60.81 30 PHE B CA 1
ATOM 2384 C C . PHE B 1 30 ? 41.871 6.499 76.590 1.00 59.34 30 PHE B C 1
ATOM 2385 O O . PHE B 1 30 ? 42.460 7.007 75.638 1.00 67.99 30 PHE B O 1
ATOM 2393 N N . GLY B 1 31 ? 42.422 6.372 77.792 1.00 49.34 31 GLY B N 1
ATOM 2394 C CA . GLY B 1 31 ? 43.785 6.800 78.052 1.00 69.94 31 GLY B CA 1
ATOM 2395 C C . GLY B 1 31 ? 43.937 8.277 78.380 1.00 72.06 31 GLY B C 1
ATOM 2396 O O . GLY B 1 31 ? 43.767 8.687 79.526 1.00 88.43 31 GLY B O 1
ATOM 2397 N N . VAL B 1 32 ? 44.253 9.082 77.372 1.00 58.52 32 VAL B N 1
ATOM 2398 C CA . VAL B 1 32 ? 44.471 10.510 77.577 1.00 64.03 32 VAL B CA 1
ATOM 2399 C C . VAL B 1 32 ? 43.276 11.316 77.080 1.00 73.66 32 VAL B C 1
ATOM 2400 O O . VAL B 1 32 ? 42.843 11.164 75.937 1.00 81.44 32 VAL B O 1
ATOM 2404 N N . LEU B 1 33 ? 42.744 12.172 77.947 1.00 63.34 33 LEU B N 1
ATOM 2405 C CA . LEU B 1 33 ? 41.587 12.983 77.590 1.00 63.81 33 LEU B CA 1
ATOM 2406 C C . LEU B 1 33 ? 41.731 14.447 77.981 1.00 58.65 33 LEU B C 1
ATOM 2407 O O . LEU B 1 33 ? 42.382 14.781 78.970 1.00 60.54 33 LEU B O 1
ATOM 2412 N N . THR B 1 34 ? 41.115 15.312 77.183 1.00 69.97 34 THR B N 1
ATOM 2413 C CA . THR B 1 34 ? 40.902 16.701 77.563 1.00 64.53 34 THR B CA 1
ATOM 2414 C C . THR B 1 34 ? 39.469 16.818 78.067 1.00 65.95 34 THR B C 1
ATOM 2415 O O . THR B 1 34 ? 38.644 15.942 77.799 1.00 63.59 34 THR B O 1
ATOM 2419 N N . PRO B 1 35 ? 39.163 17.895 78.802 1.00 62.44 35 PRO B N 1
ATOM 2420 C CA . PRO B 1 35 ? 37.799 18.065 79.315 1.00 61.21 35 PRO B CA 1
ATOM 2421 C C . PRO B 1 35 ? 36.735 17.945 78.223 1.00 66.38 35 PRO B C 1
ATOM 2422 O O . PRO B 1 35 ? 35.718 17.284 78.432 1.00 76.09 35 PRO B O 1
ATOM 2426 N N . ALA B 1 36 ? 36.969 18.570 77.074 1.00 55.91 36 ALA B N 1
ATOM 2427 C CA . ALA B 1 36 ? 36.018 18.506 75.968 1.00 58.11 36 ALA B CA 1
ATOM 2428 C C . ALA B 1 36 ? 35.902 17.087 75.411 1.00 66.63 36 ALA B C 1
ATOM 2429 O O . ALA B 1 36 ? 34.809 16.628 75.080 1.00 69.75 36 ALA B O 1
ATOM 2431 N N . GLU B 1 37 ? 37.034 16.398 75.300 1.00 66.94 37 GLU B N 1
ATOM 2432 C CA . GLU B 1 37 ? 37.043 15.025 74.805 1.00 65.76 37 GLU B CA 1
ATOM 2433 C C . GLU B 1 37 ? 36.271 14.115 75.756 1.00 67.17 37 GLU B C 1
ATOM 2434 O O . GLU B 1 37 ? 35.533 13.226 75.327 1.00 62.88 37 GLU B O 1
ATOM 2440 N N . LEU B 1 38 ? 36.444 14.356 77.051 1.00 62.22 38 LEU B N 1
ATOM 2441 C CA . LEU B 1 38 ? 35.742 13.604 78.081 1.00 54.75 38 LEU B CA 1
ATOM 2442 C C . LEU B 1 38 ? 34.227 13.695 77.903 1.00 69.71 38 LEU B C 1
ATOM 2443 O O . LEU B 1 38 ? 33.510 12.706 78.062 1.00 77.21 38 LEU B O 1
ATOM 2448 N N . ALA B 1 39 ? 33.749 14.888 77.567 1.00 66.48 39 ALA B N 1
ATOM 2449 C CA . ALA B 1 39 ? 32.319 15.131 77.416 1.00 70.21 39 ALA B CA 1
ATOM 2450 C C . ALA B 1 39 ? 31.720 14.307 76.278 1.00 70.91 39 ALA B C 1
ATOM 2451 O O . ALA B 1 39 ? 30.550 13.924 76.323 1.00 78.86 39 ALA B O 1
ATOM 2453 N N . SER B 1 40 ? 32.527 14.036 75.259 1.00 55.25 40 SER B N 1
ATOM 2454 C CA . SER B 1 40 ? 32.044 13.351 74.064 1.00 73.55 40 SER B CA 1
ATOM 2455 C C . SER B 1 40 ? 32.133 11.826 74.169 1.00 66.98 40 SER B C 1
ATOM 2456 O O . SER B 1 40 ? 31.591 11.114 73.326 1.00 85.97 40 SER B O 1
ATOM 2459 N N . VAL B 1 41 ? 32.817 11.328 75.195 1.00 61.71 41 VAL B N 1
ATOM 2460 C CA . VAL B 1 41 ? 32.949 9.886 75.389 1.00 71.27 41 VAL B CA 1
ATOM 2461 C C . VAL B 1 41 ? 32.440 9.464 76.761 1.00 72.44 41 VAL B C 1
ATOM 2462 O O . VAL B 1 41 ? 32.657 8.331 77.185 1.00 81.86 41 VAL B O 1
ATOM 2466 N N . SER B 1 42 ? 31.767 10.372 77.458 1.00 73.36 42 SER B N 1
ATOM 2467 C CA . SER B 1 42 ? 31.224 10.054 78.774 1.00 67.21 42 SER B CA 1
ATOM 2468 C C . SER B 1 42 ? 29.873 10.718 78.986 1.00 65.21 42 SER B C 1
ATOM 2469 O O . SER B 1 42 ? 29.358 11.402 78.101 1.00 65.77 42 SER B O 1
ATOM 2472 N N . GLU B 1 43 ? 29.311 10.514 80.173 1.00 67.33 43 GLU B N 1
ATOM 2473 C CA . GLU B 1 43 ? 28.027 11.099 80.529 1.00 75.57 43 GLU B CA 1
ATOM 2474 C C . GLU B 1 43 ? 28.231 12.304 81.434 1.00 70.89 43 GLU B C 1
ATOM 2475 O O . GLU B 1 43 ? 27.276 12.840 81.997 1.00 77.06 43 GLU B O 1
ATOM 2481 N N . VAL B 1 44 ? 29.484 12.725 81.572 1.00 67.38 44 VAL B N 1
ATOM 2482 C CA . VAL B 1 44 ? 29.805 13.912 82.349 1.00 69.47 44 VAL B CA 1
ATOM 2483 C C . VAL B 1 44 ? 29.463 15.145 81.521 1.00 64.83 44 VAL B C 1
ATOM 2484 O O . VAL B 1 44 ? 29.967 15.308 80.409 1.00 66.33 44 VAL B O 1
ATOM 2488 N N . PRO B 1 45 ? 28.585 16.008 82.055 1.00 59.06 45 PRO B N 1
ATOM 2489 C CA . PRO B 1 45 ? 28.186 17.239 81.363 1.00 64.34 45 PRO B CA 1
ATOM 2490 C C . PRO B 1 45 ? 29.391 18.083 80.959 1.00 62.97 45 PRO B C 1
ATOM 2491 O O . PRO B 1 45 ? 30.334 18.217 81.738 1.00 65.74 45 PRO B O 1
ATOM 2495 N N . ALA B 1 46 ? 29.359 18.630 79.750 1.00 70.78 46 ALA B N 1
ATOM 2496 C CA . ALA B 1 46 ? 30.456 19.447 79.238 1.00 75.52 46 ALA B CA 1
ATOM 2497 C C . ALA B 1 46 ? 30.949 20.489 80.249 1.00 77.14 46 ALA B C 1
ATOM 2498 O O . ALA B 1 46 ? 32.149 20.581 80.507 1.00 84.45 46 ALA B O 1
ATOM 2500 N N . PRO B 1 47 ? 30.024 21.278 80.823 1.00 72.60 47 PRO B N 1
ATOM 2501 C CA . PRO B 1 47 ? 30.392 22.354 81.754 1.00 75.16 47 PRO B CA 1
ATOM 2502 C C . PRO B 1 47 ? 31.092 21.880 83.026 1.00 79.13 47 PRO B C 1
ATOM 2503 O O . PRO B 1 47 ? 31.696 22.692 83.726 1.00 83.41 47 PRO B O 1
ATOM 2507 N N . ARG B 1 48 ? 31.011 20.591 83.328 1.00 69.57 48 ARG B N 1
ATOM 2508 C CA . ARG B 1 48 ? 31.535 20.091 84.593 1.00 61.51 48 ARG B CA 1
ATOM 2509 C C . ARG B 1 48 ? 32.858 19.347 84.444 1.00 50.29 48 ARG B C 1
ATOM 2510 O O . ARG B 1 48 ? 33.593 19.182 85.418 1.00 49.69 48 ARG B O 1
ATOM 2518 N N . THR B 1 49 ? 33.158 18.900 83.228 1.00 60.07 49 THR B N 1
ATOM 2519 C CA . THR B 1 49 ? 34.317 18.037 82.993 1.00 51.90 49 THR B CA 1
ATOM 2520 C C . THR B 1 49 ? 35.618 18.652 83.503 1.00 51.59 49 THR B C 1
ATOM 2521 O O . THR B 1 49 ? 36.535 17.934 83.899 1.00 58.03 49 THR B O 1
ATOM 2525 N N . TYR B 1 50 ? 35.683 19.980 83.512 1.00 63.65 50 TYR B N 1
ATOM 2526 C CA . TYR B 1 50 ? 36.895 20.691 83.908 1.00 64.96 50 TYR B CA 1
ATOM 2527 C C . TYR B 1 50 ? 37.179 20.571 85.403 1.00 63.22 50 TYR B C 1
ATOM 2528 O O . TYR B 1 50 ? 38.302 20.256 85.797 1.00 60.46 50 TYR B O 1
ATOM 2537 N N . ASP B 1 51 ? 36.176 20.830 86.237 1.00 62.08 51 ASP B N 1
ATOM 2538 C CA . ASP B 1 51 ? 36.368 20.717 87.681 1.00 65.17 51 ASP B CA 1
ATOM 2539 C C . ASP B 1 51 ? 36.330 19.255 88.132 1.00 57.75 51 ASP B C 1
ATOM 2540 O O . ASP B 1 51 ? 36.869 18.904 89.182 1.00 59.07 51 ASP B O 1
ATOM 2545 N N . VAL B 1 52 ? 35.700 18.401 87.333 1.00 56.13 52 VAL B N 1
ATOM 2546 C CA . VAL B 1 52 ? 35.627 16.979 87.656 1.00 58.66 52 VAL B CA 1
ATOM 2547 C C . VAL B 1 52 ? 36.993 16.336 87.435 1.00 61.70 52 VAL B C 1
ATOM 2548 O O . VAL B 1 52 ? 37.455 15.541 88.254 1.00 59.38 52 VAL B O 1
ATOM 2552 N N . LEU B 1 53 ? 37.636 16.679 86.322 1.00 55.38 53 LEU B N 1
ATOM 2553 C CA . LEU B 1 53 ? 38.977 16.176 86.045 1.00 49.55 53 LEU B CA 1
ATOM 2554 C C . LEU B 1 53 ? 39.982 16.749 87.038 1.00 56.68 53 LEU B C 1
ATOM 2555 O O . LEU B 1 53 ? 40.867 16.041 87.519 1.00 63.92 53 LEU B O 1
ATOM 2560 N N . ARG B 1 54 ? 39.841 18.034 87.341 1.00 55.40 54 ARG B N 1
ATOM 2561 C CA . ARG B 1 54 ? 40.695 18.682 88.327 1.00 58.65 54 ARG B CA 1
ATOM 2562 C C . ARG B 1 54 ? 40.496 18.023 89.687 1.00 56.67 54 ARG B C 1
ATOM 2563 O O . ARG B 1 54 ? 41.446 17.815 90.445 1.00 47.64 54 ARG B O 1
ATOM 2571 N N . SER B 1 55 ? 39.244 17.704 89.989 1.00 45.49 55 SER B N 1
ATOM 2572 C CA . SER B 1 55 ? 38.898 17.031 91.231 1.00 47.80 55 SER B CA 1
ATOM 2573 C C . SER B 1 55 ? 39.639 15.693 91.338 1.00 57.01 55 SER B C 1
ATOM 2574 O O . SER B 1 55 ? 40.254 15.397 92.362 1.00 66.65 55 SER B O 1
ATOM 2577 N N . LEU B 1 56 ? 39.580 14.890 90.277 1.00 51.76 56 LEU B N 1
ATOM 2578 C CA . LEU B 1 56 ? 40.287 13.607 90.242 1.00 53.36 56 LEU B CA 1
ATOM 2579 C C . LEU B 1 56 ? 41.784 13.809 90.447 1.00 60.07 56 LEU B C 1
ATOM 2580 O O . LEU B 1 56 ? 42.463 12.970 91.045 1.00 52.93 56 LEU B O 1
ATOM 2585 N N . GLU B 1 57 ? 42.288 14.922 89.928 1.00 55.45 57 GLU B N 1
ATOM 2586 C CA . GLU B 1 57 ? 43.700 15.264 90.033 1.00 58.53 57 GLU B CA 1
ATOM 2587 C C . GLU B 1 57 ? 44.142 15.328 91.494 1.00 63.79 57 GLU B C 1
ATOM 2588 O O . GLU B 1 57 ? 45.213 14.839 91.851 1.00 76.49 57 GLU B O 1
ATOM 2594 N N . LYS B 1 58 ? 43.298 15.915 92.336 1.00 68.07 58 LYS B N 1
ATOM 2595 C CA . LYS B 1 58 ? 43.606 16.084 93.753 1.00 71.48 58 LYS B CA 1
ATOM 2596 C C . LYS B 1 58 ? 43.433 14.774 94.527 1.00 71.68 58 LYS B C 1
ATOM 2597 O O . LYS B 1 58 ? 44.114 14.533 95.524 1.00 70.01 58 LYS B O 1
ATOM 2603 N N . LYS B 1 59 ? 42.524 13.926 94.057 1.00 66.76 59 LYS B N 1
ATOM 2604 C CA . LYS B 1 59 ? 42.226 12.670 94.737 1.00 62.19 59 LYS B CA 1
ATOM 2605 C C . LYS B 1 59 ? 43.226 11.572 94.380 1.00 72.64 59 LYS B C 1
ATOM 2606 O O . LYS B 1 59 ? 43.185 10.478 94.943 1.00 73.17 59 LYS B O 1
ATOM 2612 N N . GLY B 1 60 ? 44.128 11.874 93.449 1.00 78.24 60 GLY B N 1
ATOM 2613 C CA . GLY B 1 60 ? 45.165 10.939 93.050 1.00 68.90 60 GLY B CA 1
ATOM 2614 C C . GLY B 1 60 ? 44.721 9.941 91.997 1.00 69.00 60 GLY B C 1
ATOM 2615 O O . GLY B 1 60 ? 45.370 8.915 91.784 1.00 62.29 60 GLY B O 1
ATOM 2616 N N . PHE B 1 61 ? 43.617 10.251 91.326 1.00 61.09 61 PHE B N 1
ATOM 2617 C CA . PHE B 1 61 ? 43.072 9.374 90.298 1.00 52.54 61 PHE B CA 1
ATOM 2618 C C . PHE B 1 61 ? 43.520 9.774 88.897 1.00 54.36 61 PHE B C 1
ATOM 2619 O O . PHE B 1 61 ? 43.248 9.067 87.928 1.00 57.33 61 PHE B O 1
ATOM 2627 N N . ALA B 1 62 ? 44.203 10.908 88.785 1.00 60.51 62 ALA B N 1
ATOM 2628 C CA . ALA B 1 62 ? 44.636 11.384 87.477 1.00 55.80 62 ALA B CA 1
ATOM 2629 C C . ALA B 1 62 ? 45.936 12.173 87.554 1.00 49.25 62 ALA B C 1
ATOM 2630 O O . ALA B 1 62 ? 46.287 12.719 88.598 1.00 63.38 62 ALA B O 1
ATOM 2632 N N . MET B 1 63 ? 46.659 12.196 86.440 1.00 58.71 63 MET B N 1
ATOM 2633 C CA . MET B 1 63 ? 47.805 13.079 86.274 1.00 52.90 63 MET B CA 1
ATOM 2634 C C . MET B 1 63 ? 47.483 14.045 85.141 1.00 54.77 63 MET B C 1
ATOM 2635 O O . MET B 1 63 ? 46.712 13.716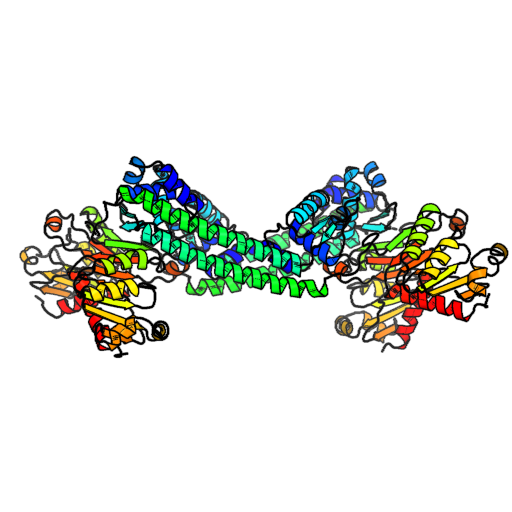 84.240 1.00 53.81 63 MET B O 1
ATOM 2640 N N . THR B 1 64 ? 48.061 15.239 85.178 1.00 54.92 64 THR B N 1
ATOM 2641 C CA . THR B 1 64 ? 47.657 16.255 84.219 1.00 55.50 64 THR B CA 1
ATOM 2642 C C . THR B 1 64 ? 48.837 16.980 83.588 1.00 61.04 64 THR B C 1
ATOM 2643 O O . THR B 1 64 ? 49.926 17.058 84.159 1.00 61.66 64 THR B O 1
ATOM 2647 N N . GLN B 1 65 ? 48.606 17.489 82.385 1.00 58.49 65 GLN B N 1
ATOM 2648 C CA . GLN B 1 65 ? 49.506 18.451 81.778 1.00 61.05 65 GLN B CA 1
ATOM 2649 C C . GLN B 1 65 ? 48.856 19.829 81.825 1.00 54.50 65 GLN B C 1
ATOM 2650 O O . GLN B 1 65 ? 48.008 20.145 80.992 1.00 56.83 65 GLN B O 1
ATOM 2656 N N . PRO B 1 66 ? 49.241 20.652 82.809 1.00 62.03 66 PRO B N 1
ATOM 2657 C CA . PRO B 1 66 ? 48.679 22.004 82.911 1.00 66.30 66 PRO B CA 1
ATOM 2658 C C . PRO B 1 66 ? 49.012 22.855 81.694 1.00 55.70 66 PRO B C 1
ATOM 2659 O O . PRO B 1 66 ? 50.174 22.918 81.291 1.00 56.87 66 PRO B O 1
ATOM 2663 N N . GLY B 1 67 ? 47.997 23.483 81.108 1.00 55.87 67 GLY B N 1
ATOM 2664 C CA . GLY B 1 67 ? 48.191 24.346 79.956 1.00 62.98 67 GLY B CA 1
ATOM 2665 C C . GLY B 1 67 ? 46.895 24.947 79.446 1.00 74.42 67 GLY B C 1
ATOM 2666 O O . GLY B 1 67 ? 45.854 24.834 80.093 1.00 87.23 67 GLY B O 1
ATOM 2667 N N . LYS B 1 68 ? 46.958 25.607 78.292 1.00 84.25 68 LYS B N 1
ATOM 2668 C CA . LYS B 1 68 ? 45.757 26.143 77.663 1.00 87.74 68 LYS B CA 1
ATOM 2669 C C . LYS B 1 68 ? 44.764 25.008 77.451 1.00 88.10 68 LYS B C 1
ATOM 2670 O O . LYS B 1 68 ? 43.567 25.152 77.700 1.00 86.40 68 LYS B O 1
ATOM 2676 N N . THR B 1 69 ? 45.280 23.874 76.993 1.00 93.78 69 THR B N 1
ATOM 2677 C CA . THR B 1 69 ? 44.480 22.666 76.863 1.00 103.71 69 THR B CA 1
ATOM 2678 C C . THR B 1 69 ? 45.002 21.606 77.824 1.00 88.83 69 THR B C 1
ATOM 2679 O O . THR B 1 69 ? 46.035 20.986 77.578 1.00 82.90 69 THR B O 1
ATOM 2683 N N . ASN B 1 70 ? 44.286 21.412 78.926 1.00 79.34 70 ASN B N 1
ATOM 2684 C CA . ASN B 1 70 ? 44.689 20.443 79.936 1.00 76.65 70 ASN B CA 1
ATOM 2685 C C . ASN B 1 70 ? 44.516 19.019 79.421 1.00 71.52 70 ASN B C 1
ATOM 2686 O O . ASN B 1 70 ? 43.421 18.631 79.014 1.00 72.83 70 ASN B O 1
ATOM 2691 N N . LYS B 1 71 ? 45.599 18.248 79.426 1.00 67.77 71 LYS B N 1
ATOM 2692 C CA . LYS B 1 71 ? 45.512 16.814 79.158 1.00 61.87 71 LYS B CA 1
ATOM 2693 C C . LYS B 1 71 ? 45.535 16.047 80.470 1.00 56.88 71 LYS B C 1
ATOM 2694 O O . LYS B 1 71 ? 46.346 16.338 81.353 1.00 55.54 71 LYS B O 1
ATOM 2700 N N . TYR B 1 72 ? 44.644 15.070 80.596 1.00 59.96 72 TYR B N 1
ATOM 2701 C CA . TYR B 1 72 ? 44.598 14.235 81.789 1.00 59.69 72 TYR B CA 1
ATOM 2702 C C . TYR B 1 72 ? 44.799 12.766 81.432 1.00 57.66 72 TYR B C 1
ATOM 2703 O O . TYR B 1 72 ? 44.192 12.258 80.486 1.00 57.01 72 TYR B O 1
ATOM 2712 N N . ARG B 1 73 ? 45.672 12.093 82.175 1.00 61.20 73 ARG B N 1
ATOM 2713 C CA . ARG B 1 73 ? 45.817 10.650 82.040 1.00 57.95 73 ARG B CA 1
ATOM 2714 C C . ARG B 1 73 ? 45.460 9.989 83.365 1.00 64.34 73 ARG B C 1
ATOM 2715 O O . ARG B 1 73 ? 45.665 10.572 84.430 1.00 74.58 73 ARG B O 1
ATOM 2723 N N . PRO B 1 74 ? 44.916 8.767 83.306 1.00 64.27 74 PRO B N 1
ATOM 2724 C CA . PRO B 1 74 ? 44.534 8.084 84.542 1.00 52.26 74 PRO B CA 1
ATOM 2725 C C . PRO B 1 74 ? 45.721 7.458 85.261 1.00 52.86 74 PRO B C 1
ATOM 2726 O O . PRO B 1 74 ? 46.695 7.050 84.626 1.00 57.50 74 PRO B O 1
ATOM 2730 N N . VAL B 1 75 ? 45.638 7.405 86.585 1.00 50.77 75 VAL B N 1
ATOM 2731 C CA . VAL B 1 75 ? 46.545 6.592 87.371 1.00 59.17 75 VAL B CA 1
ATOM 2732 C C . VAL B 1 75 ? 46.080 5.146 87.235 1.00 53.23 75 VAL B C 1
ATOM 2733 O O . VAL B 1 75 ? 44.881 4.883 87.127 1.00 49.88 75 VAL B O 1
ATOM 2737 N N . HIS B 1 76 ? 47.015 4.206 87.211 1.00 53.77 76 HIS B N 1
ATOM 2738 C CA . HIS B 1 76 ? 46.620 2.806 87.112 1.00 63.39 76 HIS B CA 1
ATOM 2739 C C . HIS B 1 76 ? 45.780 2.430 88.328 1.00 48.95 76 HIS B C 1
ATOM 2740 O O . HIS B 1 76 ? 46.205 2.630 89.467 1.00 55.05 76 HIS B O 1
ATOM 2747 N N . PRO B 1 77 ? 44.573 1.896 88.090 1.00 54.45 77 PRO B N 1
ATOM 2748 C CA . PRO B 1 77 ? 43.647 1.562 89.180 1.00 56.51 77 PRO B CA 1
ATOM 2749 C C . PRO B 1 77 ? 44.259 0.606 90.198 1.00 62.80 77 PRO B C 1
ATOM 2750 O O . PRO B 1 77 ? 43.901 0.647 91.376 1.00 59.96 77 PRO B O 1
ATOM 2754 N N . ALA B 1 78 ? 45.187 -0.234 89.752 1.00 62.25 78 ALA B N 1
ATOM 2755 C CA . ALA B 1 78 ? 45.858 -1.158 90.657 1.00 71.74 78 ALA B CA 1
ATOM 2756 C C . ALA B 1 78 ? 46.673 -0.382 91.685 1.00 66.57 78 ALA B C 1
ATOM 2757 O O . ALA B 1 78 ? 46.963 -0.882 92.770 1.00 71.80 78 ALA B O 1
ATOM 2759 N N . ASN B 1 79 ? 47.038 0.847 91.337 1.00 71.53 79 ASN B N 1
ATOM 2760 C CA . ASN B 1 79 ? 47.808 1.696 92.236 1.00 60.93 79 ASN B CA 1
ATOM 2761 C C . ASN B 1 79 ? 46.900 2.562 93.101 1.00 52.05 79 ASN B C 1
ATOM 2762 O O . ASN B 1 79 ? 46.969 2.506 94.329 1.00 62.23 79 ASN B O 1
ATOM 2767 N N . VAL B 1 80 ? 46.041 3.350 92.461 1.00 58.92 80 VAL B N 1
ATOM 2768 C CA . VAL B 1 80 ? 45.210 4.311 93.182 1.00 61.62 80 VAL B CA 1
ATOM 2769 C C . VAL B 1 80 ? 44.266 3.608 94.155 1.00 61.09 80 VAL B C 1
ATOM 2770 O O . VAL B 1 80 ? 44.109 4.038 95.300 1.00 59.47 80 VAL B O 1
ATOM 2774 N N . LEU B 1 81 ? 43.643 2.525 93.701 1.00 56.82 81 LEU B N 1
ATOM 2775 C CA . LEU B 1 81 ? 42.689 1.791 94.528 1.00 57.78 81 LEU B CA 1
ATOM 2776 C C . LEU B 1 81 ? 43.342 1.269 95.807 1.00 58.57 81 LEU B C 1
ATOM 2777 O O . LEU B 1 81 ? 42.784 1.395 96.900 1.00 52.07 81 LEU B O 1
ATOM 2782 N N . GLU B 1 82 ? 44.527 0.686 95.667 1.00 57.56 82 GLU B N 1
ATOM 2783 C CA . GLU B 1 82 ? 45.258 0.160 96.813 1.00 55.92 82 GLU B CA 1
ATOM 2784 C C . GLU B 1 82 ? 45.734 1.289 97.715 1.00 62.05 82 GLU B C 1
ATOM 2785 O O . GLU B 1 82 ? 45.599 1.216 98.937 1.00 66.20 82 GLU B O 1
ATOM 2791 N N . LYS B 1 83 ? 46.292 2.332 97.107 1.00 68.70 83 LYS B N 1
ATOM 2792 C CA . LYS B 1 83 ? 46.747 3.498 97.857 1.00 69.71 83 LYS B CA 1
ATOM 2793 C C . LYS B 1 83 ? 45.605 4.068 98.686 1.00 63.61 83 LYS B C 1
ATOM 2794 O O . LYS B 1 83 ? 45.801 4.492 99.826 1.00 61.94 83 LYS B O 1
ATOM 2800 N N . PHE B 1 84 ? 44.410 4.081 98.105 1.00 55.00 84 PHE B N 1
ATOM 2801 C CA . PHE B 1 84 ? 43.241 4.594 98.803 1.00 53.37 84 PHE B CA 1
ATOM 2802 C C . PHE B 1 84 ? 42.946 3.797 100.068 1.00 61.57 84 PHE B C 1
ATOM 2803 O O . PHE B 1 84 ? 42.901 4.358 101.164 1.00 65.78 84 PHE B O 1
ATOM 2811 N N . ILE B 1 85 ? 42.739 2.491 99.908 1.00 61.98 85 ILE B N 1
ATOM 2812 C CA . ILE B 1 85 ? 42.423 1.616 101.031 1.00 56.33 85 ILE B CA 1
ATOM 2813 C C . ILE B 1 85 ? 43.410 1.830 102.167 1.00 57.90 85 ILE B C 1
ATOM 2814 O O . ILE B 1 85 ? 43.019 1.936 103.328 1.00 67.18 85 ILE B O 1
ATOM 2819 N N . GLN B 1 86 ? 44.691 1.894 101.826 1.00 57.82 86 GLN B N 1
ATOM 2820 C CA . GLN B 1 86 ? 45.734 2.104 102.820 1.00 62.17 86 GLN B CA 1
ATOM 2821 C C . GLN B 1 86 ? 45.533 3.447 103.518 1.00 63.60 86 GLN B C 1
ATOM 2822 O O . GLN B 1 86 ? 45.565 3.534 104.744 1.00 63.87 86 GLN B O 1
ATOM 2828 N N . ASP B 1 87 ? 45.325 4.492 102.725 1.00 69.50 87 ASP B N 1
ATOM 2829 C CA . ASP B 1 87 ? 45.074 5.824 103.261 1.00 61.85 87 ASP B CA 1
ATOM 2830 C C . ASP B 1 87 ? 43.823 5.815 104.128 1.00 52.51 87 ASP B C 1
ATOM 2831 O O . ASP B 1 87 ? 43.811 6.360 105.232 1.00 59.81 87 ASP B O 1
ATOM 2836 N N . TRP B 1 88 ? 42.769 5.187 103.620 1.00 54.50 88 TRP B N 1
ATOM 2837 C CA . TRP B 1 88 ? 41.507 5.103 104.342 1.00 53.52 88 TRP B CA 1
ATOM 2838 C C . TRP B 1 88 ? 41.706 4.453 105.709 1.00 63.54 88 TRP B C 1
ATOM 2839 O O . TRP B 1 88 ? 41.107 4.871 106.701 1.00 65.33 88 TRP B O 1
ATOM 2850 N N . GLN B 1 89 ? 42.559 3.434 105.755 1.00 64.09 89 GLN B N 1
ATOM 2851 C CA . GLN B 1 89 ? 42.823 2.712 106.994 1.00 66.90 89 GLN B CA 1
ATOM 2852 C C . GLN B 1 89 ? 43.516 3.583 108.038 1.00 69.40 89 GLN B C 1
ATOM 2853 O O . GLN B 1 89 ? 43.301 3.408 109.236 1.00 83.41 89 GLN B O 1
ATOM 2859 N N . GLU B 1 90 ? 44.349 4.514 107.583 1.00 65.64 90 GLU B N 1
ATOM 2860 C CA . GLU B 1 90 ? 45.019 5.443 108.491 1.00 60.08 90 GLU B CA 1
ATOM 2861 C C . GLU B 1 90 ? 44.032 6.452 109.071 1.00 56.20 90 GLU B C 1
ATOM 2862 O O . GLU B 1 90 ? 44.097 6.786 110.252 1.00 57.15 90 GLU B O 1
ATOM 2868 N N . ARG B 1 91 ? 43.122 6.937 108.232 1.00 56.42 91 ARG B N 1
ATOM 2869 C CA . ARG B 1 91 ? 42.087 7.868 108.675 1.00 61.27 91 ARG B CA 1
ATOM 2870 C C . ARG B 1 91 ? 41.170 7.219 109.709 1.00 59.37 91 ARG B C 1
ATOM 2871 O O . ARG B 1 91 ? 40.771 7.856 110.685 1.00 56.90 91 ARG B O 1
ATOM 2879 N N . VAL B 1 92 ? 40.839 5.948 109.489 1.00 60.49 92 VAL B N 1
ATOM 2880 C CA . VAL B 1 92 ? 39.970 5.215 110.405 1.00 51.15 92 VAL B CA 1
ATOM 2881 C C . VAL B 1 92 ? 40.658 5.011 111.749 1.00 45.35 92 VAL B C 1
ATOM 2882 O O . VAL B 1 92 ? 40.018 5.070 112.799 1.00 51.82 92 VAL B O 1
ATOM 2886 N N . LYS B 1 93 ? 41.964 4.768 111.713 1.00 53.48 93 LYS B N 1
ATOM 2887 C CA . LYS B 1 93 ? 42.745 4.615 112.935 1.00 64.72 93 LYS B CA 1
ATOM 2888 C C . LYS B 1 93 ? 42.721 5.899 113.756 1.00 62.66 93 LYS B C 1
ATOM 2889 O O . LYS B 1 93 ? 42.576 5.864 114.976 1.00 63.41 93 LYS B O 1
ATOM 2895 N N . GLU B 1 94 ? 42.872 7.034 113.081 1.00 64.81 94 GLU B N 1
ATOM 2896 C CA . GLU B 1 94 ? 42.873 8.323 113.763 1.00 76.67 94 GLU B CA 1
ATOM 2897 C C . GLU B 1 94 ? 41.513 8.614 114.380 1.00 64.79 94 GLU B C 1
ATOM 2898 O O . GLU B 1 94 ? 41.429 9.104 115.505 1.00 60.36 94 GLU B O 1
ATOM 2904 N N . GLU B 1 95 ? 40.449 8.312 113.644 1.00 55.86 95 GLU B N 1
ATOM 2905 C CA . GLU B 1 95 ? 39.100 8.539 114.144 1.00 59.57 95 GLU B CA 1
ATOM 2906 C C . GLU B 1 95 ? 38.827 7.645 115.354 1.00 68.14 95 GLU B C 1
ATOM 2907 O O . GLU B 1 95 ? 38.138 8.051 116.294 1.00 67.76 95 GLU B O 1
ATOM 2913 N N . LEU B 1 96 ? 39.370 6.429 115.325 1.00 64.90 96 LEU B N 1
ATOM 2914 C CA . LEU B 1 96 ? 39.238 5.500 116.445 1.00 62.23 96 LEU B CA 1
ATOM 2915 C C . LEU B 1 96 ? 39.954 6.030 117.684 1.00 59.87 96 LEU B C 1
ATOM 2916 O O . LEU B 1 96 ? 39.436 5.940 118.797 1.00 56.91 96 LEU B O 1
ATOM 2921 N N . GLU B 1 97 ? 41.152 6.572 117.486 1.00 65.54 97 GLU B N 1
ATOM 2922 C CA . GLU B 1 97 ? 41.922 7.146 118.582 1.00 74.31 97 GLU B CA 1
ATOM 2923 C C . GLU B 1 97 ? 41.176 8.330 119.189 1.00 72.18 97 GLU B C 1
ATOM 2924 O O . GLU B 1 97 ? 41.260 8.587 120.393 1.00 72.22 97 GLU B O 1
ATOM 2930 N N . ALA B 1 98 ? 40.432 9.039 118.346 1.00 59.89 98 ALA B N 1
ATOM 2931 C CA . ALA B 1 98 ? 39.700 10.222 118.775 1.00 57.35 98 ALA B CA 1
ATOM 2932 C C . ALA B 1 98 ? 38.446 9.847 119.562 1.00 58.09 98 ALA B C 1
ATOM 2933 O O . ALA B 1 98 ? 38.125 10.489 120.562 1.00 60.77 98 ALA B O 1
ATOM 2935 N N . LYS B 1 99 ? 37.749 8.802 119.119 1.00 57.29 99 LYS B N 1
ATOM 2936 C CA . LYS B 1 99 ? 36.553 8.336 119.818 1.00 57.93 99 LYS B CA 1
ATOM 2937 C C . LYS B 1 99 ? 36.906 7.795 121.201 1.00 55.59 99 LYS B C 1
ATOM 2938 O O . LYS B 1 99 ? 36.159 7.986 122.165 1.00 56.93 99 LYS B O 1
ATOM 2944 N N . LYS B 1 100 ? 38.041 7.110 121.298 1.00 59.47 100 LYS B N 1
ATOM 2945 C CA . LYS B 1 100 ? 38.468 6.547 122.572 1.00 63.37 100 LYS B CA 1
ATOM 2946 C C . LYS B 1 100 ? 38.870 7.657 123.532 1.00 67.89 100 LYS B C 1
ATOM 2947 O O . LYS B 1 100 ? 38.561 7.601 124.722 1.00 78.64 100 LYS B O 1
ATOM 2953 N N . LYS B 1 101 ? 39.556 8.668 123.011 1.00 66.86 101 LYS B N 1
ATOM 2954 C CA . LYS B 1 101 ? 39.948 9.810 123.826 1.00 66.46 101 LYS B CA 1
ATOM 2955 C C . LYS B 1 101 ? 38.700 10.492 124.370 1.00 58.57 101 LYS B C 1
ATOM 2956 O O . LYS B 1 101 ? 38.621 10.820 125.553 1.00 65.29 101 LYS B O 1
ATOM 2962 N N . ALA B 1 102 ? 37.722 10.688 123.493 1.00 52.45 102 ALA B N 1
ATOM 2963 C CA . ALA B 1 102 ? 36.455 11.297 123.873 1.00 63.49 102 ALA B CA 1
ATOM 2964 C C . ALA B 1 102 ? 35.761 10.502 124.978 1.00 70.22 102 ALA B C 1
ATOM 2965 O O . ALA B 1 102 ? 35.164 11.084 125.884 1.00 78.16 102 ALA B O 1
ATOM 2967 N N . LYS B 1 103 ? 35.837 9.175 124.904 1.00 65.97 103 LYS B N 1
ATOM 2968 C CA . LYS B 1 103 ? 35.183 8.331 125.902 1.00 67.07 103 LYS B CA 1
ATOM 2969 C C . LYS B 1 103 ? 35.821 8.503 127.273 1.00 65.65 103 LYS B C 1
ATOM 2970 O O . LYS B 1 103 ? 35.125 8.576 128.289 1.00 72.59 103 LYS B O 1
ATOM 2976 N N . GLU B 1 104 ? 37.148 8.567 127.297 1.00 52.81 104 GLU B N 1
ATOM 2977 C CA . GLU B 1 104 ? 37.874 8.712 128.551 1.00 61.47 104 GLU B CA 1
ATOM 2978 C C . GLU B 1 104 ? 37.536 10.035 129.226 1.00 72.05 104 GLU B C 1
ATOM 2979 O O . GLU B 1 104 ? 37.447 10.112 130.451 1.00 77.21 104 GLU B O 1
ATOM 2985 N N . GLU B 1 105 ? 37.359 11.076 128.420 1.00 70.61 105 GLU B N 1
ATOM 2986 C CA . GLU B 1 105 ? 37.043 12.395 128.947 1.00 75.43 105 GLU B CA 1
ATOM 2987 C C . GLU B 1 105 ? 35.609 12.433 129.467 1.00 73.75 105 GLU B C 1
ATOM 2988 O O . GLU B 1 105 ? 35.352 12.925 130.564 1.00 81.18 105 GLU B O 1
ATOM 2994 N N . LEU B 1 106 ? 34.677 11.915 128.674 1.00 62.30 106 LEU B N 1
ATOM 2995 C CA . LEU B 1 106 ? 33.278 11.862 129.082 1.00 56.32 106 LEU B CA 1
ATOM 2996 C C . LEU B 1 106 ? 33.114 11.087 130.386 1.00 63.38 106 LEU B C 1
ATOM 2997 O O . LEU B 1 106 ? 32.270 11.420 131.218 1.00 67.75 106 LEU B O 1
ATOM 3002 N N . LEU B 1 107 ? 33.923 10.050 130.562 1.00 67.09 107 LEU B N 1
ATOM 3003 C CA . LEU B 1 107 ? 33.818 9.215 131.752 1.00 69.29 107 LEU B CA 1
ATOM 3004 C C . LEU B 1 107 ? 34.281 9.962 133.000 1.00 78.87 107 LEU B C 1
ATOM 3005 O O . LEU B 1 107 ? 33.671 9.849 134.063 1.00 90.09 107 LEU B O 1
ATOM 3010 N N . GLU B 1 108 ? 35.354 10.733 132.865 1.00 68.86 108 GLU B N 1
ATOM 3011 C CA . GLU B 1 108 ? 35.885 11.500 133.985 1.00 74.89 108 GLU B CA 1
ATOM 3012 C C . GLU B 1 108 ? 34.941 12.644 134.363 1.00 71.38 108 GLU B C 1
ATOM 3013 O O . GLU B 1 108 ? 34.783 12.969 135.539 1.00 74.14 108 GLU B O 1
ATOM 3019 N N . LEU B 1 109 ? 34.305 13.240 133.360 1.00 60.59 109 LEU B N 1
ATOM 3020 C CA . LEU B 1 109 ? 33.388 14.354 133.580 1.00 67.15 109 LEU B CA 1
ATOM 3021 C C . LEU B 1 109 ? 32.085 13.887 134.221 1.00 64.47 109 LEU B C 1
ATOM 3022 O O . LEU B 1 109 ? 31.500 14.592 135.042 1.00 58.04 109 LEU B O 1
ATOM 3027 N N . MET B 1 110 ? 31.644 12.690 133.849 1.00 75.30 110 MET B N 1
ATOM 3028 C CA . MET B 1 110 ? 30.370 12.155 134.317 1.00 70.97 110 MET B CA 1
ATOM 3029 C C . MET B 1 110 ? 30.497 11.440 135.657 1.00 76.60 110 MET B C 1
ATOM 3030 O O . MET B 1 110 ? 29.494 11.137 136.303 1.00 78.62 110 MET B O 1
ATOM 3035 N N . ALA B 1 111 ? 31.731 11.170 136.068 1.00 84.57 111 ALA B N 1
ATOM 3036 C CA . ALA B 1 111 ? 31.979 10.469 137.322 1.00 82.86 111 ALA B CA 1
ATOM 3037 C C . ALA B 1 111 ? 31.236 11.126 138.486 1.00 84.33 111 ALA B C 1
ATOM 3038 O O . ALA B 1 111 ? 30.467 10.464 139.184 1.00 79.23 111 ALA B O 1
ATOM 3040 N N . PRO B 1 112 ? 31.461 12.432 138.697 1.00 92.06 112 PRO B N 1
ATOM 3041 C CA . PRO B 1 112 ? 30.791 13.144 139.791 1.00 83.00 112 PRO B CA 1
ATOM 3042 C C . PRO B 1 112 ? 29.273 13.220 139.633 1.00 89.02 112 PRO B C 1
ATOM 3043 O O . PRO B 1 112 ? 28.555 13.290 140.632 1.00 76.11 112 PRO B O 1
ATOM 3047 N N . LEU B 1 113 ? 28.795 13.199 138.394 1.00 90.71 113 LEU B N 1
ATOM 3048 C CA . LEU B 1 113 ? 27.375 13.407 138.118 1.00 83.43 113 LEU B CA 1
ATOM 3049 C C . LEU B 1 113 ? 26.578 12.106 138.119 1.00 80.05 113 LEU B C 1
ATOM 3050 O O . LEU B 1 113 ? 25.353 12.118 138.259 1.00 79.11 113 LEU B O 1
ATOM 3055 N N . ILE B 1 114 ? 27.278 10.988 137.966 1.00 85.83 114 ILE B N 1
ATOM 3056 C CA . ILE B 1 114 ? 26.636 9.683 137.903 1.00 94.68 114 ILE B CA 1
ATOM 3057 C C . ILE B 1 114 ? 25.808 9.441 139.162 1.00 105.67 114 ILE B C 1
ATOM 3058 O O . ILE B 1 114 ? 26.291 9.615 140.282 1.00 112.71 114 ILE B O 1
ATOM 3063 N N . GLU B 1 115 ? 24.553 9.049 138.969 1.00 111.34 115 GLU B N 1
ATOM 3064 C CA . GLU B 1 115 ? 23.636 8.826 140.081 1.00 111.77 115 GLU B CA 1
ATOM 3065 C C . GLU B 1 115 ? 23.233 7.360 140.159 1.00 112.43 115 GLU B C 1
ATOM 3066 O O . GLU B 1 115 ? 22.691 6.807 139.203 1.00 108.28 115 GLU B O 1
ATOM 3072 N N . THR B 1 116 ? 23.494 6.737 141.304 1.00 120.56 116 THR B N 1
ATOM 3073 C CA . THR B 1 116 ? 23.194 5.321 141.483 1.00 130.29 116 THR B CA 1
ATOM 3074 C C . THR B 1 116 ? 21.827 5.137 142.129 1.00 128.20 116 THR B C 1
ATOM 3075 O O . THR B 1 116 ? 21.195 4.092 141.980 1.00 126.46 116 THR B O 1
ATOM 3079 N N . GLU B 1 117 ? 21.379 6.156 142.853 1.00 130.40 117 GLU B N 1
ATOM 3080 C CA . GLU B 1 117 ? 20.058 6.125 143.463 1.00 127.00 117 GLU B CA 1
ATOM 3081 C C . GLU B 1 117 ? 19.019 6.378 142.380 1.00 117.90 117 GLU B C 1
ATOM 3082 O O . GLU B 1 117 ? 19.116 7.350 141.632 1.00 110.98 117 GLU B O 1
ATOM 3088 N N . VAL B 1 118 ? 18.027 5.503 142.288 1.00 137.73 118 VAL B N 1
ATOM 3089 C CA . VAL B 1 118 ? 16.959 5.690 141.317 1.00 139.22 118 VAL B CA 1
ATOM 3090 C C . VAL B 1 118 ? 15.821 6.495 141.934 1.00 126.79 118 VAL B C 1
ATOM 3091 O O . VAL B 1 118 ? 15.254 6.097 142.952 1.00 126.28 118 VAL B O 1
ATOM 3095 N N . PRO B 1 119 ? 15.491 7.641 141.319 1.00 109.78 119 PRO B N 1
ATOM 3096 C CA . PRO B 1 119 ? 14.410 8.497 141.821 1.00 104.11 119 PRO B CA 1
ATOM 3097 C C . PRO B 1 119 ? 13.113 7.711 141.938 1.00 110.79 119 PRO B C 1
ATOM 3098 O O . PRO B 1 119 ? 12.643 7.130 140.958 1.00 111.24 119 PRO B O 1
ATOM 3102 N N . LYS B 1 120 ? 12.545 7.696 143.136 1.00 112.74 120 LYS B N 1
ATOM 3103 C CA . LYS B 1 120 ? 11.394 6.855 143.424 1.00 113.09 120 LYS B CA 1
ATOM 3104 C C . LYS B 1 120 ? 10.125 7.339 142.722 1.00 109.77 120 LYS B C 1
ATOM 3105 O O . LYS B 1 120 ? 9.518 6.603 141.941 1.00 104.41 120 LYS B O 1
ATOM 3111 N N . TYR B 1 121 ? 9.736 8.580 142.993 1.00 105.95 121 TYR B N 1
ATOM 3112 C CA . TYR B 1 121 ? 8.519 9.147 142.424 1.00 110.85 121 TYR B CA 1
ATOM 3113 C C . TYR B 1 121 ? 8.801 10.475 141.734 1.00 120.50 121 TYR B C 1
ATOM 3114 O O . TYR B 1 121 ? 7.961 11.375 141.728 1.00 136.30 121 TYR B O 1
ATOM 3123 N N . GLY B 1 122 ? 9.989 10.591 141.150 1.00 99.07 122 GLY B N 1
ATOM 3124 C CA . GLY B 1 122 ? 10.368 11.791 140.430 1.00 86.03 122 GLY B CA 1
ATOM 3125 C C . GLY B 1 122 ? 11.630 12.428 140.976 1.00 82.04 122 GLY B C 1
ATOM 3126 O O . GLY B 1 122 ? 12.245 11.914 141.909 1.00 80.35 122 GLY B O 1
ATOM 3127 N N . VAL B 1 123 ? 12.012 13.560 140.397 1.00 97.90 123 VAL B N 1
ATOM 3128 C CA . VAL B 1 123 ? 13.231 14.249 140.801 1.00 91.17 123 VAL B CA 1
ATOM 3129 C C . VAL B 1 123 ? 12.929 15.407 141.743 1.00 84.15 123 VAL B C 1
ATOM 3130 O O . VAL B 1 123 ? 13.838 15.983 142.337 1.00 88.91 123 VAL B O 1
ATOM 3134 N N . GLU B 1 124 ? 11.650 15.747 141.872 1.00 73.66 124 GLU B N 1
ATOM 3135 C CA . GLU B 1 124 ? 11.231 16.825 142.760 1.00 54.75 124 GLU B CA 1
ATOM 3136 C C . GLU B 1 124 ? 11.649 16.540 144.200 1.00 51.66 124 GLU B C 1
ATOM 3137 O O . GLU B 1 124 ? 11.503 15.424 144.688 1.00 68.94 124 GLU B O 1
ATOM 3143 N N . ARG B 1 125 ? 12.176 17.554 144.874 1.00 61.73 125 ARG B N 1
ATOM 3144 C CA . ARG B 1 125 ? 12.616 17.402 146.254 1.00 58.58 125 ARG B CA 1
ATOM 3145 C C . ARG B 1 125 ? 11.804 18.309 147.174 1.00 60.82 125 ARG B C 1
ATOM 3146 O O . ARG B 1 125 ? 12.091 18.438 148.364 1.00 55.26 125 ARG B O 1
ATOM 3154 N N . VAL B 1 126 ? 10.781 18.933 146.606 1.00 46.35 126 VAL B N 1
ATOM 3155 C CA . VAL B 1 126 ? 9.871 19.772 147.367 1.00 50.27 126 VAL B CA 1
ATOM 3156 C C . VAL B 1 126 ? 8.471 19.586 146.810 1.00 47.11 126 VAL B C 1
ATOM 3157 O O . VAL B 1 126 ? 8.266 19.621 145.600 1.00 50.01 126 VAL B O 1
ATOM 3161 N N . TRP B 1 127 ? 7.509 19.386 147.700 1.00 49.15 127 TRP B N 1
ATOM 3162 C CA . TRP B 1 127 ? 6.137 19.108 147.299 1.00 47.07 127 TRP B CA 1
ATOM 3163 C C . TRP B 1 127 ? 5.167 19.771 148.271 1.00 51.03 127 TRP B C 1
ATOM 3164 O O . TRP B 1 127 ? 5.340 19.683 149.487 1.00 50.19 127 TRP B O 1
ATOM 3175 N N . VAL B 1 128 ? 4.157 20.445 147.731 1.00 50.49 128 VAL B N 1
ATOM 3176 C CA . VAL B 1 128 ? 3.161 21.113 148.555 1.00 52.54 128 VAL B CA 1
ATOM 3177 C C . VAL B 1 128 ? 1.847 20.339 148.512 1.00 64.91 128 VAL B C 1
ATOM 3178 O O . VAL B 1 128 ? 1.272 20.131 147.445 1.00 66.39 128 VAL B O 1
ATOM 3182 N N . VAL B 1 129 ? 1.387 19.911 149.685 1.00 71.58 129 VAL B N 1
ATOM 3183 C CA . VAL B 1 129 ? 0.194 19.080 149.811 1.00 68.26 129 VAL B CA 1
ATOM 3184 C C . VAL B 1 129 ? -0.826 19.742 150.735 1.00 68.37 129 VAL B C 1
ATOM 3185 O O . VAL B 1 129 ? -0.458 20.359 151.734 1.00 64.12 129 VAL B O 1
ATOM 3189 N N . ARG B 1 130 ? -2.108 19.599 150.419 1.00 80.20 130 ARG B N 1
ATOM 3190 C CA . ARG B 1 130 ? -3.147 20.148 151.284 1.00 83.96 130 ARG B CA 1
ATOM 3191 C C . ARG B 1 130 ? -4.329 19.200 151.478 1.00 79.77 130 ARG B C 1
ATOM 3192 O O . ARG B 1 130 ? -4.898 19.127 152.571 1.00 90.98 130 ARG B O 1
ATOM 3200 N N . GLY B 1 131 ? -4.697 18.470 150.433 1.00 67.15 131 GLY B N 1
ATOM 3201 C CA . GLY B 1 131 ? -5.828 17.562 150.530 1.00 82.17 131 GLY B CA 1
ATOM 3202 C C . GLY B 1 131 ? -5.653 16.443 151.543 1.00 76.02 131 GLY B C 1
ATOM 3203 O O . GLY B 1 131 ? -4.532 16.086 151.900 1.00 90.10 131 GLY B O 1
ATOM 3204 N N . ILE B 1 132 ? -6.767 15.887 152.010 1.00 76.77 132 ILE B N 1
ATOM 3205 C CA . ILE B 1 132 ? -6.727 14.759 152.932 1.00 78.13 132 ILE B CA 1
ATOM 3206 C C . ILE B 1 132 ? -6.227 13.537 152.169 1.00 72.36 132 ILE B C 1
ATOM 3207 O O . ILE B 1 132 ? -5.429 12.752 152.678 1.00 72.60 132 ILE B O 1
ATOM 3212 N N . LYS B 1 133 ? -6.719 13.385 150.944 1.00 75.26 133 LYS B N 1
ATOM 3213 C CA . LYS B 1 133 ? -6.302 12.308 150.056 1.00 65.77 133 LYS B CA 1
ATOM 3214 C C . LYS B 1 133 ? -4.809 12.406 149.757 1.00 68.24 133 LYS B C 1
ATOM 3215 O O . LYS B 1 133 ? -4.069 11.432 149.897 1.00 64.97 133 LYS B O 1
ATOM 3221 N N . ASN B 1 134 ? -4.378 13.592 149.339 1.00 64.15 134 ASN B N 1
ATOM 3222 C CA . ASN B 1 134 ? -2.995 13.808 148.933 1.00 57.64 134 ASN B CA 1
ATOM 3223 C C . ASN B 1 134 ? -2.047 13.751 150.123 1.00 59.09 134 ASN B C 1
ATOM 3224 O O . ASN B 1 134 ? -0.890 13.356 149.982 1.00 70.77 134 ASN B O 1
ATOM 3229 N N . SER B 1 135 ? -2.535 14.151 151.292 1.00 63.68 135 SER B N 1
ATOM 3230 C CA . SER B 1 135 ? -1.725 14.093 152.503 1.00 69.97 135 SER B CA 1
ATOM 3231 C C . SER B 1 135 ? -1.494 12.643 152.903 1.00 65.42 135 SER B C 1
ATOM 3232 O O . SER B 1 135 ? -0.422 12.278 153.385 1.00 67.15 135 SER B O 1
ATOM 3235 N N . THR B 1 136 ? -2.515 11.823 152.692 1.00 71.20 136 THR B N 1
ATOM 3236 C CA . THR B 1 136 ? -2.463 10.414 153.050 1.00 78.82 136 THR B CA 1
ATOM 3237 C C . THR B 1 136 ? -1.519 9.657 152.124 1.00 64.78 136 THR B C 1
ATOM 3238 O O . THR B 1 136 ? -0.648 8.917 152.579 1.00 56.09 136 THR B O 1
ATOM 3242 N N . LEU B 1 137 ? -1.704 9.849 150.823 1.00 62.50 137 LEU B N 1
ATOM 3243 C CA . LEU B 1 137 ? -0.872 9.197 149.823 1.00 70.94 137 LEU B CA 1
ATOM 3244 C C . LEU B 1 137 ? 0.598 9.574 149.990 1.00 77.82 137 LEU B C 1
ATOM 3245 O O . LEU B 1 137 ? 1.480 8.722 149.891 1.00 98.07 137 LEU B O 1
ATOM 3250 N N . LYS B 1 138 ? 0.855 10.855 150.237 1.00 63.98 138 LYS B N 1
ATOM 3251 C CA . LYS B 1 138 ? 2.220 11.340 150.405 1.00 55.84 138 LYS B CA 1
ATOM 3252 C C . LYS B 1 138 ? 2.885 10.720 151.629 1.00 59.08 138 LYS B C 1
ATOM 3253 O O . LYS B 1 138 ? 4.072 10.395 151.605 1.00 68.84 138 LYS B O 1
ATOM 3259 N N . THR B 1 139 ? 2.119 10.570 152.703 1.00 67.33 139 THR B N 1
ATOM 3260 C CA . THR B 1 139 ? 2.647 9.991 153.929 1.00 71.98 139 THR B CA 1
ATOM 3261 C C . THR B 1 139 ? 2.924 8.499 153.754 1.00 63.61 139 THR B C 1
ATOM 3262 O O . THR B 1 139 ? 3.922 7.986 154.258 1.00 65.07 139 THR B O 1
ATOM 3266 N N . LYS B 1 140 ? 2.033 7.812 153.043 1.00 52.06 140 LYS B N 1
ATOM 3267 C CA . LYS B 1 140 ? 2.208 6.390 152.763 1.00 65.63 140 LYS B CA 1
ATOM 3268 C C . LYS B 1 140 ? 3.455 6.138 151.922 1.00 67.49 140 LYS B C 1
ATOM 3269 O O . LYS B 1 140 ? 4.137 5.130 152.104 1.00 88.00 140 LYS B O 1
ATOM 3275 N N . GLU B 1 141 ? 3.746 7.049 150.999 1.00 54.32 141 GLU B N 1
ATOM 3276 C CA . GLU B 1 141 ? 4.946 6.935 150.179 1.00 62.69 141 GLU B CA 1
ATOM 3277 C C . GLU B 1 141 ? 6.196 7.010 151.051 1.00 64.76 141 GLU B C 1
ATOM 3278 O O . GLU B 1 141 ? 7.109 6.198 150.909 1.00 78.35 141 GLU B O 1
ATOM 3284 N N . MET B 1 142 ? 6.234 7.994 151.945 1.00 61.65 142 MET B N 1
ATOM 3285 C CA . MET B 1 142 ? 7.372 8.180 152.840 1.00 61.57 142 MET B CA 1
ATOM 3286 C C . MET B 1 142 ? 7.642 6.924 153.661 1.00 62.22 142 MET B C 1
ATOM 3287 O O . MET B 1 142 ? 8.779 6.459 153.751 1.00 63.79 142 MET B O 1
ATOM 3292 N N . LEU B 1 143 ? 6.590 6.384 154.266 1.00 57.68 143 LEU B N 1
ATOM 3293 C CA . LEU B 1 143 ? 6.715 5.189 155.086 1.00 62.56 143 LEU B CA 1
ATOM 3294 C C . LEU B 1 143 ? 7.092 3.970 154.249 1.00 72.56 143 LEU B C 1
ATOM 3295 O O . LEU B 1 143 ? 7.876 3.127 154.687 1.00 71.28 143 LEU B O 1
ATOM 3300 N N . GLU B 1 144 ? 6.538 3.883 153.045 1.00 81.06 144 GLU B N 1
ATOM 3301 C CA . GLU B 1 144 ? 6.834 2.767 152.160 1.00 95.06 144 GLU B CA 1
ATOM 3302 C C . GLU B 1 144 ? 8.300 2.760 151.743 1.00 91.99 144 GLU B C 1
ATOM 3303 O O . GLU B 1 144 ? 8.867 1.707 151.455 1.00 97.36 144 GLU B O 1
ATOM 3309 N N . GLU B 1 145 ? 8.908 3.941 151.707 1.00 65.06 145 GLU B N 1
ATOM 3310 C CA . GLU B 1 145 ? 10.268 4.072 151.206 1.00 63.24 145 GLU B CA 1
ATOM 3311 C C . GLU B 1 145 ? 11.295 4.319 152.305 1.00 58.23 145 GLU B C 1
ATOM 3312 O O . GLU B 1 145 ? 12.491 4.418 152.031 1.00 62.38 145 GLU B O 1
ATOM 3318 N N . ALA B 1 146 ? 10.831 4.420 153.545 1.00 64.27 146 ALA B N 1
ATOM 3319 C CA . ALA B 1 146 ? 11.737 4.551 154.680 1.00 69.28 146 ALA B CA 1
ATOM 3320 C C . ALA B 1 146 ? 12.615 3.309 154.781 1.00 75.82 146 ALA B C 1
ATOM 3321 O O . ALA B 1 146 ? 12.135 2.189 154.616 1.00 70.25 146 ALA B O 1
ATOM 3323 N N . GLN B 1 147 ? 13.899 3.512 155.055 1.00 95.48 147 GLN B N 1
ATOM 3324 C CA . GLN B 1 147 ? 14.850 2.408 155.124 1.00 92.32 147 GLN B CA 1
ATOM 3325 C C . GLN B 1 147 ? 15.613 2.394 156.443 1.00 94.99 147 GLN B C 1
ATOM 3326 O O . GLN B 1 147 ? 15.869 1.333 157.009 1.00 103.42 147 GLN B O 1
ATOM 3332 N N . ASN B 1 148 ? 15.966 3.576 156.935 1.00 84.28 148 ASN B N 1
ATOM 3333 C CA . ASN B 1 148 ? 16.815 3.681 158.115 1.00 82.58 148 ASN B CA 1
ATOM 3334 C C . ASN B 1 148 ? 16.039 4.087 159.363 1.00 80.30 148 ASN B C 1
ATOM 3335 O O . ASN B 1 148 ? 16.015 3.347 160.346 1.00 85.02 148 ASN B O 1
ATOM 3340 N N . GLU B 1 149 ? 15.418 5.261 159.333 1.00 86.45 149 GLU B N 1
ATOM 3341 C CA . GLU B 1 149 ? 14.720 5.763 160.511 1.00 87.16 149 GLU B CA 1
ATOM 3342 C C . GLU B 1 149 ? 13.365 6.387 160.185 1.00 83.32 149 GLU B C 1
ATOM 3343 O O . GLU B 1 149 ? 13.156 6.932 159.103 1.00 69.78 149 GLU B O 1
ATOM 3349 N N . ILE B 1 150 ? 12.445 6.294 161.139 1.00 86.23 150 ILE B N 1
ATOM 3350 C CA . ILE B 1 150 ? 11.150 6.952 161.036 1.00 77.05 150 ILE B CA 1
ATOM 3351 C C . ILE B 1 150 ? 10.868 7.682 162.339 1.00 72.93 150 ILE B C 1
ATOM 3352 O O . ILE B 1 150 ? 10.753 7.065 163.399 1.00 64.44 150 ILE B O 1
ATOM 3357 N N . LEU B 1 151 ? 10.778 9.004 162.254 1.00 57.66 151 LEU B N 1
ATOM 3358 C CA . LEU B 1 151 ? 10.496 9.827 163.419 1.00 60.29 151 LEU B CA 1
ATOM 3359 C C . LEU B 1 151 ? 9.152 10.514 163.239 1.00 61.00 151 LEU B C 1
ATOM 3360 O O . LEU B 1 151 ? 8.964 11.290 162.306 1.00 68.67 151 LEU B O 1
ATOM 3365 N N . LEU B 1 152 ? 8.211 10.220 164.126 1.00 68.53 152 LEU B N 1
ATOM 3366 C CA . LEU B 1 152 ? 6.872 10.777 164.008 1.00 69.10 152 LEU B CA 1
ATOM 3367 C C . LEU B 1 152 ? 6.487 11.568 165.249 1.00 71.10 152 LEU B C 1
ATOM 3368 O O . LEU B 1 152 ? 6.387 11.021 166.346 1.00 74.01 152 LEU B O 1
ATOM 3373 N N . ALA B 1 153 ? 6.278 12.865 165.059 1.00 70.58 153 ALA B N 1
ATOM 3374 C CA . ALA B 1 153 ? 5.776 13.731 166.113 1.00 70.62 153 ALA B CA 1
ATOM 3375 C C . ALA B 1 153 ? 4.382 14.212 165.735 1.00 68.64 153 ALA B C 1
ATOM 3376 O O . ALA B 1 153 ? 4.233 15.172 164.984 1.00 75.96 153 ALA B O 1
ATOM 3378 N N . ASP B 1 154 ? 3.363 13.529 166.243 1.00 67.11 154 ASP B N 1
ATOM 3379 C CA . ASP B 1 154 ? 1.993 13.812 165.838 1.00 74.82 154 ASP B CA 1
ATOM 3380 C C . ASP B 1 154 ? 1.178 14.427 166.970 1.00 80.44 154 ASP B C 1
ATOM 3381 O O . ASP B 1 154 ? 1.143 13.900 168.081 1.00 88.57 154 ASP B O 1
ATOM 3386 N N . ASP B 1 155 ? 0.525 15.547 166.679 1.00 74.90 155 ASP B N 1
ATOM 3387 C CA . ASP B 1 155 ? -0.397 16.171 167.620 1.00 79.73 155 ASP B CA 1
ATOM 3388 C C . ASP B 1 155 ? -1.830 15.998 167.136 1.00 79.91 155 ASP B C 1
ATOM 3389 O O . ASP B 1 155 ? -2.779 16.377 167.820 1.00 90.32 155 ASP B O 1
ATOM 3394 N N . GLY B 1 156 ? -1.973 15.415 165.950 1.00 81.81 156 GLY B N 1
ATOM 3395 C CA . GLY B 1 156 ? -3.275 15.215 165.344 1.00 90.19 156 GLY B CA 1
ATOM 3396 C C . GLY B 1 156 ? -3.389 15.823 163.959 1.00 100.18 156 GLY B C 1
ATOM 3397 O O . GLY B 1 156 ? -4.424 15.701 163.304 1.00 112.87 156 GLY B O 1
ATOM 3398 N N . PHE B 1 157 ? -2.319 16.467 163.502 1.00 100.87 157 PHE B N 1
ATOM 3399 C CA . PHE B 1 157 ? -2.338 17.136 162.207 1.00 109.13 157 PHE B CA 1
ATOM 3400 C C . PHE B 1 157 ? -2.376 16.129 161.058 1.00 127.25 157 PHE B C 1
ATOM 3401 O O . PHE B 1 157 ? -2.743 16.480 159.937 1.00 132.45 157 PHE B O 1
ATOM 3409 N N . ILE B 1 158 ? -1.998 14.882 161.332 1.00 143.19 158 ILE B N 1
ATOM 3410 C CA . ILE B 1 158 ? -2.057 13.842 160.309 1.00 137.93 158 ILE B CA 1
ATOM 3411 C C . ILE B 1 158 ? -3.523 13.480 160.100 1.00 145.08 158 ILE B C 1
ATOM 3412 O O . ILE B 1 158 ? -4.246 13.203 161.058 1.00 147.42 158 ILE B O 1
ATOM 3417 N N . ALA B 1 159 ? -3.958 13.481 158.846 1.00 146.89 159 ALA B N 1
ATOM 3418 C CA . ALA B 1 159 ? -5.360 13.238 158.520 1.00 148.81 159 ALA B CA 1
ATOM 3419 C C . ALA B 1 159 ? -5.784 11.780 158.692 1.00 147.12 159 ALA B C 1
ATOM 3420 O O . ALA B 1 159 ? -6.977 11.482 158.731 1.00 153.17 159 ALA B O 1
ATOM 3422 N N . VAL B 1 160 ? -4.819 10.873 158.797 1.00 138.04 160 VAL B N 1
ATOM 3423 C CA . VAL B 1 160 ? -5.139 9.449 158.831 1.00 138.11 160 VAL B CA 1
ATOM 3424 C C . VAL B 1 160 ? -4.281 8.682 159.830 1.00 129.66 160 VAL B C 1
ATOM 3425 O O . VAL B 1 160 ? -3.113 9.009 160.045 1.00 129.04 160 VAL B O 1
ATOM 3429 N N . ASN B 1 161 ? -4.876 7.665 160.445 1.00 122.63 161 ASN B N 1
ATOM 3430 C CA . ASN B 1 161 ? -4.134 6.763 161.313 1.00 114.03 161 ASN B CA 1
ATOM 3431 C C . ASN B 1 161 ? -3.385 5.751 160.450 1.00 113.66 161 ASN B C 1
ATOM 3432 O O . ASN B 1 161 ? -3.990 5.033 159.652 1.00 107.98 161 ASN B O 1
ATOM 3437 N N . LEU B 1 162 ? -2.068 5.700 160.615 1.00 109.51 162 LEU B N 1
ATOM 3438 C CA . LEU B 1 162 ? -1.223 4.873 159.763 1.00 109.69 162 LEU B CA 1
ATOM 3439 C C . LEU B 1 162 ? -0.513 3.784 160.561 1.00 107.68 162 LEU B C 1
ATOM 3440 O O . LEU B 1 162 ? 0.686 3.552 160.391 1.00 69.30 162 LEU B O 1
ATOM 3445 N N . GLU B 1 163 ? -1.262 3.119 161.434 1.00 110.85 163 GLU B N 1
ATOM 3446 C CA . GLU B 1 163 ? -0.712 2.044 162.246 1.00 99.39 163 GLU B CA 1
ATOM 3447 C C . GLU B 1 163 ? -0.105 0.954 161.368 1.00 96.42 163 GLU B C 1
ATOM 3448 O O . GLU B 1 163 ? 0.990 0.466 161.643 1.00 104.02 163 GLU B O 1
ATOM 3454 N N . ASP B 1 164 ? -0.814 0.588 160.305 1.00 88.62 164 ASP B N 1
ATOM 3455 C CA . ASP B 1 164 ? -0.380 -0.508 159.444 1.00 96.28 164 ASP B CA 1
ATOM 3456 C C . ASP B 1 164 ? 0.844 -0.129 158.620 1.00 95.64 164 ASP B C 1
ATOM 3457 O O . ASP B 1 164 ? 1.713 -0.962 158.369 1.00 95.01 164 ASP B O 1
ATOM 3462 N N . ASP B 1 165 ? 0.912 1.131 158.204 1.00 92.92 165 ASP B N 1
ATOM 3463 C CA . ASP B 1 165 ? 2.030 1.602 157.396 1.00 88.34 165 ASP B CA 1
ATOM 3464 C C . ASP B 1 165 ? 3.296 1.714 158.233 1.00 90.92 165 ASP B C 1
ATOM 3465 O O . ASP B 1 165 ? 4.401 1.500 157.733 1.00 86.75 165 ASP B O 1
ATOM 3470 N N . ILE B 1 166 ? 3.131 2.052 159.508 1.00 109.85 166 ILE B N 1
ATOM 3471 C CA . ILE B 1 166 ? 4.262 2.153 160.420 1.00 110.05 166 ILE B CA 1
ATOM 3472 C C . ILE B 1 166 ? 4.738 0.759 160.797 1.00 102.89 166 ILE B C 1
ATOM 3473 O O . ILE B 1 166 ? 5.934 0.469 160.778 1.00 107.74 166 ILE B O 1
ATOM 3478 N N . ILE B 1 167 ? 3.788 -0.103 161.139 1.00 86.07 167 ILE B N 1
ATOM 3479 C CA . ILE B 1 167 ? 4.099 -1.470 161.528 1.00 81.58 167 ILE B CA 1
ATOM 3480 C C . ILE B 1 167 ? 4.692 -2.227 160.347 1.00 83.15 167 ILE B C 1
ATOM 3481 O O . ILE B 1 167 ? 5.608 -3.031 160.515 1.00 86.29 167 ILE B O 1
ATOM 3486 N N . LYS B 1 168 ? 4.175 -1.967 159.151 1.00 82.28 168 LYS B N 1
ATOM 3487 C CA . LYS B 1 168 ? 4.738 -2.568 157.949 1.00 76.61 168 LYS B CA 1
ATOM 3488 C C . LYS B 1 168 ? 6.175 -2.096 157.766 1.00 77.04 168 LYS B C 1
ATOM 3489 O O . LYS B 1 168 ? 7.048 -2.872 157.377 1.00 73.40 168 LYS B O 1
ATOM 3495 N N . ALA B 1 169 ? 6.419 -0.823 158.065 1.00 77.70 169 ALA B N 1
ATOM 3496 C CA . ALA B 1 169 ? 7.761 -0.260 157.975 1.00 74.64 169 ALA B CA 1
ATOM 3497 C C . ALA B 1 169 ? 8.689 -0.885 159.013 1.00 74.58 169 ALA B C 1
ATOM 3498 O O . ALA B 1 169 ? 9.831 -1.234 158.710 1.00 74.28 169 ALA B O 1
ATOM 3500 N N . VAL B 1 170 ? 8.188 -1.025 160.236 1.00 62.17 170 VAL B N 1
ATOM 3501 C CA . VAL B 1 170 ? 8.961 -1.594 161.335 1.00 74.13 170 VAL B CA 1
ATOM 3502 C C . VAL B 1 170 ? 9.390 -3.032 161.040 1.00 79.74 170 VAL B C 1
ATOM 3503 O O . VAL B 1 170 ? 10.548 -3.394 161.249 1.00 82.95 170 VAL B O 1
ATOM 3507 N N . ASP B 1 171 ? 8.457 -3.848 160.558 1.00 80.62 171 ASP B N 1
ATOM 3508 C CA . ASP B 1 171 ? 8.746 -5.249 160.251 1.00 81.63 171 ASP B CA 1
ATOM 3509 C C . ASP B 1 171 ? 9.820 -5.362 159.174 1.00 85.68 171 ASP B C 1
ATOM 3510 O O . ASP B 1 171 ? 10.437 -6.413 159.003 1.00 89.68 171 ASP B O 1
ATOM 3515 N N . ARG B 1 172 ? 10.029 -4.272 158.443 1.00 75.33 172 ARG B N 1
ATOM 3516 C CA . ARG B 1 172 ? 11.034 -4.235 157.389 1.00 67.97 172 ARG B CA 1
ATOM 3517 C C . ARG B 1 172 ? 12.411 -3.921 157.966 1.00 64.22 172 ARG B C 1
ATOM 3518 O O . ARG B 1 172 ? 13.408 -3.917 157.244 1.00 67.28 172 ARG B O 1
ATOM 3526 N N . GLY B 1 173 ? 12.457 -3.664 159.270 1.00 63.70 173 GLY B N 1
ATOM 3527 C CA . GLY B 1 173 ? 13.702 -3.354 159.948 1.00 79.20 173 GLY B CA 1
ATOM 3528 C C . GLY B 1 173 ? 14.001 -1.867 160.062 1.00 79.58 173 GLY B C 1
ATOM 3529 O O . GLY B 1 173 ? 15.158 -1.466 160.189 1.00 79.46 173 GLY B O 1
ATOM 3530 N N . VAL B 1 174 ? 12.956 -1.047 160.019 1.00 86.55 174 VAL B N 1
ATOM 3531 C CA . VAL B 1 174 ? 13.115 0.399 160.105 1.00 83.12 174 VAL B CA 1
ATOM 3532 C C . VAL B 1 174 ? 12.910 0.870 161.542 1.00 80.62 174 VAL B C 1
ATOM 3533 O O . VAL B 1 174 ? 11.844 0.668 162.124 1.00 72.96 174 VAL B O 1
ATOM 3537 N N . LYS B 1 175 ? 13.936 1.497 162.109 1.00 82.00 175 LYS B N 1
ATOM 3538 C CA . LYS B 1 175 ? 13.854 2.033 163.463 1.00 85.89 175 LYS B CA 1
ATOM 3539 C C . LYS B 1 175 ? 12.798 3.133 163.537 1.00 77.02 175 LYS B C 1
ATOM 3540 O O . LYS B 1 175 ? 12.818 4.076 162.748 1.00 70.42 175 LYS B O 1
ATOM 3546 N N . THR B 1 176 ? 11.880 3.013 164.490 1.00 79.84 176 THR B N 1
ATOM 3547 C CA . THR B 1 176 ? 10.745 3.926 164.567 1.00 74.12 176 THR B CA 1
ATOM 3548 C C . THR B 1 176 ? 10.592 4.564 165.944 1.00 73.26 176 THR B C 1
ATOM 3549 O O . THR B 1 176 ? 10.591 3.874 166.961 1.00 79.85 176 THR B O 1
ATOM 3553 N N . LYS B 1 177 ? 10.467 5.888 165.962 1.00 70.84 177 LYS B N 1
ATOM 3554 C CA . LYS B 1 177 ? 10.176 6.627 167.187 1.00 64.93 177 LYS B CA 1
ATOM 3555 C C . LYS B 1 177 ? 8.855 7.378 167.040 1.00 73.08 177 LYS B C 1
ATOM 3556 O O . LYS B 1 177 ? 8.713 8.231 166.164 1.00 78.64 177 LYS B O 1
ATOM 3562 N N . ILE B 1 178 ? 7.889 7.056 167.893 1.00 78.02 178 ILE B N 1
ATOM 3563 C CA . ILE B 1 178 ? 6.568 7.668 167.811 1.00 77.25 178 ILE B CA 1
ATOM 3564 C C . ILE B 1 178 ? 6.321 8.599 168.994 1.00 78.77 178 ILE B C 1
ATOM 3565 O O . ILE B 1 178 ? 6.324 8.167 170.149 1.00 72.75 178 ILE B O 1
ATOM 3570 N N . LEU B 1 179 ? 6.117 9.880 168.697 1.00 74.70 179 LEU B N 1
ATOM 3571 C CA . LEU B 1 179 ? 5.816 10.879 169.717 1.00 70.44 179 LEU B CA 1
ATOM 3572 C C . LEU B 1 179 ? 4.386 11.397 169.570 1.00 73.56 179 LEU B C 1
ATOM 3573 O O . LEU B 1 179 ? 4.015 11.925 168.521 1.00 78.10 179 LEU B O 1
ATOM 3578 N N . LEU B 1 180 ? 3.587 11.236 170.621 1.00 75.74 180 LEU B N 1
ATOM 3579 C CA . LEU B 1 180 ? 2.182 11.638 170.589 1.00 81.31 180 LEU B CA 1
ATOM 3580 C C . LEU B 1 180 ? 1.852 12.679 171.653 1.00 93.38 180 LEU B C 1
ATOM 3581 O O . LEU B 1 180 ? 2.554 12.804 172.657 1.00 100.54 180 LEU B O 1
ATOM 3586 N N . THR B 1 181 ? 0.774 13.421 171.424 1.00 92.75 181 THR B N 1
ATOM 3587 C CA . THR B 1 181 ? 0.200 14.276 172.455 1.00 96.34 181 THR B CA 1
ATOM 3588 C C . THR B 1 181 ? -0.672 13.422 173.373 1.00 101.65 181 THR B C 1
ATOM 3589 O O . THR B 1 181 ? -1.274 12.444 172.929 1.00 102.08 181 THR B O 1
ATOM 3593 N N . LYS B 1 182 ? -0.735 13.789 174.650 1.00 101.00 182 LYS B N 1
ATOM 3594 C CA . LYS B 1 182 ? -1.446 12.988 175.643 1.00 101.10 182 LYS B CA 1
ATOM 3595 C C . LYS B 1 182 ? -2.905 12.735 175.266 1.00 103.70 182 LYS B C 1
ATOM 3596 O O . LYS B 1 182 ? -3.386 11.605 175.362 1.00 88.10 182 LYS B O 1
ATOM 3602 N N . ASN B 1 183 ? -3.601 13.779 174.825 1.00 111.06 183 ASN B N 1
ATOM 3603 C CA . ASN B 1 183 ? -5.022 13.664 174.503 1.00 101.65 183 ASN B CA 1
ATOM 3604 C C . ASN B 1 183 ? -5.242 13.072 173.114 1.00 92.74 183 ASN B C 1
ATOM 3605 O O . ASN B 1 183 ? -6.184 13.436 172.411 1.00 92.42 183 ASN B O 1
ATOM 3610 N N . LEU B 1 184 ? -4.357 12.161 172.726 1.00 91.65 184 LEU B N 1
ATOM 3611 C CA . LEU B 1 184 ? -4.543 11.355 171.527 1.00 87.83 184 LEU B CA 1
ATOM 3612 C C . LEU B 1 184 ? -4.503 9.890 171.924 1.00 99.92 184 LEU B C 1
ATOM 3613 O O . LEU B 1 184 ? -5.058 9.028 171.244 1.00 100.73 184 LEU B O 1
ATOM 3618 N N . LEU B 1 185 ? -3.832 9.624 173.040 1.00 100.77 185 LEU B N 1
ATOM 3619 C CA . LEU B 1 185 ? -3.815 8.298 173.639 1.00 87.46 185 LEU B CA 1
ATOM 3620 C C . LEU B 1 185 ? -5.224 7.786 173.941 1.00 90.33 185 LEU B C 1
ATOM 3621 O O . LEU B 1 185 ? -5.516 6.612 173.719 1.00 84.70 185 LEU B O 1
ATOM 3626 N N . PRO B 1 186 ? -6.108 8.663 174.454 1.00 108.15 186 PRO B N 1
ATOM 3627 C CA . PRO B 1 186 ? -7.465 8.195 174.758 1.00 110.77 186 PRO B CA 1
ATOM 3628 C C . PRO B 1 186 ? -8.171 7.602 173.546 1.00 116.45 186 PRO B C 1
ATOM 3629 O O . PRO B 1 186 ? -9.080 6.787 173.698 1.00 131.19 186 PRO B O 1
ATOM 3633 N N . ARG B 1 187 ? -7.747 8.007 172.355 1.00 123.34 187 ARG B N 1
ATOM 3634 C CA . ARG B 1 187 ? -8.331 7.497 171.123 1.00 126.76 187 ARG B CA 1
ATOM 3635 C C . ARG B 1 187 ? -7.340 6.554 170.462 1.00 115.82 187 ARG B C 1
ATOM 3636 O O . ARG B 1 187 ? -7.618 5.969 169.417 1.00 111.87 187 ARG B O 1
ATOM 3644 N N . LEU B 1 188 ? -6.182 6.410 171.098 1.00 115.94 188 LEU B N 1
ATOM 3645 C CA . LEU B 1 188 ? -5.083 5.629 170.547 1.00 116.84 188 LEU B CA 1
ATOM 3646 C C . LEU B 1 188 ? -4.986 4.259 171.207 1.00 116.39 188 LEU B C 1
ATOM 3647 O O . LEU B 1 188 ? -3.892 3.753 171.445 1.00 111.53 188 LEU B O 1
ATOM 3652 N N . LYS B 1 189 ? -6.131 3.656 171.501 1.00 124.35 189 LYS B N 1
ATOM 3653 C CA . LYS B 1 189 ? -6.120 2.321 172.075 1.00 134.23 189 LYS B CA 1
ATOM 3654 C C . LYS B 1 189 ? -5.775 1.363 170.950 1.00 152.23 189 LYS B C 1
ATOM 3655 O O . LYS B 1 189 ? -6.286 1.500 169.842 1.00 154.39 189 LYS B O 1
ATOM 3661 N N . ALA B 1 190 ? -4.919 0.390 171.240 1.00 167.52 190 ALA B N 1
ATOM 3662 C CA . ALA B 1 190 ? -4.336 -0.449 170.199 1.00 164.98 190 ALA B CA 1
ATOM 3663 C C . ALA B 1 190 ? -5.182 -1.687 169.928 1.00 159.27 190 ALA B C 1
ATOM 3664 O O . ALA B 1 190 ? -5.607 -2.359 170.868 1.00 157.59 190 ALA B O 1
ATOM 3666 N N . SER B 1 191 ? -5.435 -1.999 168.656 1.00 153.66 191 SER B N 1
ATOM 3667 C CA . SER B 1 191 ? -4.995 -1.213 167.494 1.00 151.26 191 SER B CA 1
ATOM 3668 C C . SER B 1 191 ? -3.472 -1.136 167.349 1.00 145.23 191 SER B C 1
ATOM 3669 O O . SER B 1 191 ? -2.939 -0.183 166.778 1.00 141.14 191 SER B O 1
ATOM 3672 N N . LYS B 1 192 ? -2.787 -2.151 167.865 1.00 141.53 192 LYS B N 1
ATOM 3673 C CA . LYS B 1 192 ? -1.338 -2.287 167.733 1.00 126.56 192 LYS B CA 1
ATOM 3674 C C . LYS B 1 192 ? -0.566 -1.011 168.062 1.00 118.58 192 LYS B C 1
ATOM 3675 O O . LYS B 1 192 ? -1.112 -0.063 168.621 1.00 121.72 192 LYS B O 1
ATOM 3681 N N . ILE B 1 193 ? 0.714 -1.002 167.704 1.00 112.48 193 ILE B N 1
ATOM 3682 C CA . ILE B 1 193 ? 1.629 0.083 168.050 1.00 107.24 193 ILE B CA 1
ATOM 3683 C C . ILE B 1 193 ? 1.865 0.061 169.555 1.00 110.22 193 ILE B C 1
ATOM 3684 O O . ILE B 1 193 ? 3.009 0.071 170.013 1.00 116.10 193 ILE B O 1
ATOM 3689 N N . ILE B 1 194 ? 0.780 0.037 170.322 1.00 107.84 194 ILE B N 1
ATOM 3690 C CA . ILE B 1 194 ? 0.877 -0.101 171.765 1.00 108.17 194 ILE B CA 1
ATOM 3691 C C . ILE B 1 194 ? 1.486 -1.462 172.043 1.00 111.62 194 ILE B C 1
ATOM 3692 O O . ILE B 1 194 ? 2.261 -1.637 172.982 1.00 123.99 194 ILE B O 1
ATOM 3697 N N . ASP B 1 195 ? 1.117 -2.423 171.203 1.00 111.24 195 ASP B N 1
ATOM 3698 C CA . ASP B 1 195 ? 1.628 -3.783 171.295 1.00 117.12 195 ASP B CA 1
ATOM 3699 C C . ASP B 1 195 ? 3.099 -3.821 170.911 1.00 111.40 195 ASP B C 1
ATOM 3700 O O . ASP B 1 195 ? 3.933 -4.356 171.641 1.00 102.63 195 ASP B O 1
ATOM 3705 N N . TYR B 1 196 ? 3.409 -3.236 169.758 1.00 118.54 196 TYR B N 1
ATOM 3706 C CA . TYR B 1 196 ? 4.780 -3.168 169.275 1.00 120.12 196 TYR B CA 1
ATOM 3707 C C . TYR B 1 196 ? 5.645 -2.398 170.265 1.00 115.09 196 TYR B C 1
ATOM 3708 O O . TYR B 1 196 ? 6.828 -2.691 170.433 1.00 116.21 196 TYR B O 1
ATOM 3717 N N . ALA B 1 197 ? 5.044 -1.410 170.919 1.00 102.21 197 ALA B N 1
ATOM 3718 C CA . ALA B 1 197 ? 5.737 -0.639 171.942 1.00 96.70 197 ALA B CA 1
ATOM 3719 C C . ALA B 1 197 ? 6.057 -1.523 173.143 1.00 109.38 197 ALA B C 1
ATOM 3720 O O . ALA B 1 197 ? 7.195 -1.562 173.611 1.00 113.40 197 ALA B O 1
ATOM 3722 N N . LYS B 1 198 ? 5.045 -2.229 173.638 1.00 121.86 198 LYS B N 1
ATOM 3723 C CA . LYS B 1 198 ? 5.220 -3.134 174.768 1.00 129.82 198 LYS B CA 1
ATOM 3724 C C . LYS B 1 198 ? 6.242 -4.218 174.445 1.00 131.71 198 LYS B C 1
ATOM 3725 O O . LYS B 1 198 ? 7.047 -4.600 175.295 1.00 139.21 198 LYS B O 1
ATOM 3731 N N . GLU B 1 199 ? 6.201 -4.712 173.211 1.00 128.02 199 GLU B N 1
ATOM 3732 C CA . GLU B 1 199 ? 7.125 -5.749 172.765 1.00 129.91 199 GLU B CA 1
ATOM 3733 C C . GLU B 1 199 ? 8.492 -5.172 172.410 1.00 128.91 199 GLU B C 1
ATOM 3734 O O . GLU B 1 199 ? 9.371 -5.888 171.930 1.00 128.26 199 GLU B O 1
ATOM 3740 N N . GLY B 1 200 ? 8.664 -3.876 172.649 1.00 123.46 200 GLY B N 1
ATOM 3741 C CA . GLY B 1 200 ? 9.927 -3.211 172.388 1.00 117.09 200 GLY B CA 1
ATOM 3742 C C . GLY B 1 200 ? 10.349 -3.230 170.933 1.00 111.64 200 GLY B C 1
ATOM 3743 O O . GLY B 1 200 ? 11.540 -3.174 170.626 1.00 114.19 200 GLY B O 1
ATOM 3744 N N . LYS B 1 201 ? 9.374 -3.317 170.033 1.00 91.76 201 LYS B N 1
ATOM 3745 C CA . LYS B 1 201 ? 9.655 -3.309 168.601 1.00 90.68 201 LYS B CA 1
ATOM 3746 C C . LYS B 1 201 ? 9.734 -1.877 168.077 1.00 89.71 201 LYS B C 1
ATOM 3747 O O . LYS B 1 201 ? 10.172 -1.636 166.953 1.00 84.54 201 LYS B O 1
ATOM 3753 N N . LEU B 1 202 ? 9.311 -0.932 168.908 1.00 92.81 202 LEU B N 1
ATOM 3754 C CA . LEU B 1 202 ? 9.386 0.484 168.577 1.00 93.13 202 LEU B CA 1
ATOM 3755 C C . LEU B 1 202 ? 9.252 1.307 169.851 1.00 95.32 202 LEU B C 1
ATOM 3756 O O . LEU B 1 202 ? 8.801 0.803 170.879 1.00 108.79 202 LEU B O 1
ATOM 3761 N N . GLU B 1 203 ? 9.642 2.574 169.780 1.00 86.87 203 GLU B N 1
ATOM 3762 C CA . GLU B 1 203 ? 9.555 3.455 170.937 1.00 89.90 203 GLU B CA 1
ATOM 3763 C C . GLU B 1 203 ? 8.323 4.349 170.848 1.00 82.04 203 GLU B C 1
ATOM 3764 O O . GLU B 1 203 ? 7.971 4.830 169.773 1.00 77.35 203 GLU B O 1
ATOM 3770 N N . LEU B 1 204 ? 7.663 4.550 171.983 1.00 81.28 204 LEU B N 1
ATOM 3771 C CA . LEU B 1 204 ? 6.428 5.321 172.035 1.00 80.80 204 LEU B CA 1
ATOM 3772 C C . LEU B 1 204 ? 6.414 6.229 173.260 1.00 84.85 204 LEU B C 1
ATOM 3773 O O . LEU B 1 204 ? 6.353 5.755 174.393 1.00 98.02 204 LEU B O 1
ATOM 3778 N N . ARG B 1 205 ? 6.481 7.534 173.028 1.00 94.68 205 ARG B N 1
ATOM 3779 C CA . ARG B 1 205 ? 6.483 8.506 174.114 1.00 94.95 205 ARG B CA 1
ATOM 3780 C C . ARG B 1 205 ? 5.378 9.538 173.918 1.00 88.92 205 ARG B C 1
ATOM 3781 O O . ARG B 1 205 ? 4.996 9.839 172.789 1.00 87.49 205 ARG B O 1
ATOM 3789 N N . ALA B 1 206 ? 4.862 10.069 175.022 1.00 87.70 206 ALA B N 1
ATOM 3790 C CA . ALA B 1 206 ? 3.773 11.036 174.965 1.00 88.46 206 ALA B CA 1
ATOM 3791 C C . ALA B 1 206 ? 4.181 12.372 175.575 1.00 89.06 206 ALA B C 1
ATOM 3792 O O . ALA B 1 206 ? 4.966 12.424 176.521 1.00 94.88 206 ALA B O 1
ATOM 3794 N N . LEU B 1 207 ? 3.635 13.450 175.025 1.00 82.83 207 LEU B N 1
ATOM 3795 C CA . LEU B 1 207 ? 3.946 14.794 175.487 1.00 89.91 207 LEU B CA 1
ATOM 3796 C C . LEU B 1 207 ? 2.724 15.693 175.333 1.00 99.25 207 LEU B C 1
ATOM 3797 O O . LEU B 1 207 ? 1.990 15.590 174.352 1.00 96.36 207 LEU B O 1
ATOM 3802 N N . ASP B 1 208 ? 2.500 16.568 176.306 1.00 117.68 208 ASP B N 1
ATOM 3803 C CA . ASP B 1 208 ? 1.313 17.415 176.295 1.00 120.10 208 ASP B CA 1
ATOM 3804 C C . ASP B 1 208 ? 1.358 18.433 175.161 1.00 123.86 208 ASP B C 1
ATOM 3805 O O . ASP B 1 208 ? 0.365 18.636 174.462 1.00 115.79 208 ASP B O 1
ATOM 3810 N N . LYS B 1 209 ? 2.514 19.066 174.982 1.00 121.67 209 LYS B N 1
ATOM 3811 C CA . LYS B 1 209 ? 2.649 20.158 174.022 1.00 109.79 209 LYS B CA 1
ATOM 3812 C C . LYS B 1 209 ? 3.913 20.082 173.170 1.00 106.60 209 LYS B C 1
ATOM 3813 O O . LYS B 1 209 ? 5.019 19.937 173.690 1.00 123.98 209 LYS B O 1
ATOM 3819 N N . PHE B 1 210 ? 3.733 20.172 171.856 1.00 90.51 210 PHE B N 1
ATOM 3820 C CA . PHE B 1 210 ? 4.830 20.470 170.940 1.00 92.16 210 PHE B CA 1
ATOM 3821 C C . PHE B 1 210 ? 4.285 21.246 169.741 1.00 89.97 210 PHE B C 1
ATOM 3822 O O . PHE B 1 210 ? 3.243 20.900 169.187 1.00 88.79 210 PHE B O 1
ATOM 3830 N N . ASP B 1 211 ? 4.988 22.310 169.363 1.00 87.35 211 ASP B N 1
ATOM 3831 C CA . ASP B 1 211 ? 4.464 23.283 168.407 1.00 84.20 211 ASP B CA 1
ATOM 3832 C C . ASP B 1 211 ? 4.786 22.943 166.959 1.00 71.81 211 ASP B C 1
ATOM 3833 O O . ASP B 1 211 ? 4.160 23.475 166.042 1.00 72.36 211 ASP B O 1
ATOM 3838 N N . LEU B 1 212 ? 5.762 22.068 166.748 1.00 65.37 212 LEU B N 1
ATOM 3839 C CA . LEU B 1 212 ? 6.141 21.703 165.389 1.00 71.16 212 LEU B CA 1
ATOM 3840 C C . LEU B 1 212 ? 6.038 20.201 165.149 1.00 67.67 212 LEU B C 1
ATOM 3841 O O . LEU B 1 212 ? 7.049 19.500 165.114 1.00 61.84 212 LEU B O 1
ATOM 3846 N N . PRO B 1 213 ? 4.804 19.702 164.987 1.00 63.07 213 PRO B N 1
ATOM 3847 C CA . PRO B 1 213 ? 4.609 18.302 164.600 1.00 70.71 213 PRO B CA 1
ATOM 3848 C C . PRO B 1 213 ? 5.287 18.011 163.265 1.00 71.60 213 PRO B C 1
ATOM 3849 O O . PRO B 1 213 ? 5.363 18.901 162.418 1.00 69.36 213 PRO B O 1
ATOM 3853 N N . MET B 1 214 ? 5.769 16.786 163.083 1.00 67.52 214 MET B N 1
ATOM 3854 C CA . MET B 1 214 ? 6.523 16.438 161.886 1.00 57.98 214 MET B CA 1
ATOM 3855 C C . MET B 1 214 ? 6.556 14.934 161.637 1.00 68.73 214 MET B C 1
ATOM 3856 O O . MET B 1 214 ? 6.446 14.134 162.566 1.00 66.13 214 MET B O 1
ATOM 3861 N N . LEU B 1 215 ? 6.717 14.560 160.372 1.00 67.31 215 LEU B N 1
ATOM 3862 C CA . LEU B 1 215 ? 6.992 13.178 160.012 1.00 57.19 215 LEU B CA 1
ATOM 3863 C C . LEU B 1 215 ? 8.329 13.102 159.284 1.00 61.95 215 LEU B C 1
ATOM 3864 O O . LEU B 1 215 ? 8.499 13.709 158.229 1.00 52.92 215 LEU B O 1
ATOM 3869 N N . ILE B 1 216 ? 9.271 12.353 159.849 1.00 60.83 216 ILE B N 1
ATOM 3870 C CA . ILE B 1 216 ? 10.594 12.220 159.252 1.00 63.43 216 ILE B CA 1
ATOM 3871 C C . ILE B 1 216 ? 10.840 10.790 158.789 1.00 67.26 216 ILE B C 1
ATOM 3872 O O . ILE B 1 216 ? 10.727 9.844 159.570 1.00 62.80 216 ILE B O 1
ATOM 3877 N N . CYS B 1 217 ? 11.166 10.646 157.508 1.00 64.46 217 CYS B N 1
ATOM 3878 C CA . CYS B 1 217 ? 11.528 9.357 156.934 1.00 69.62 217 CYS B CA 1
ATOM 3879 C C . CYS B 1 217 ? 12.859 9.466 156.205 1.00 69.82 217 CYS B C 1
ATOM 3880 O O . CYS B 1 217 ? 12.938 10.061 155.131 1.00 66.22 217 CYS B O 1
ATOM 3883 N N . ASP B 1 218 ? 13.900 8.886 156.794 1.00 72.67 218 ASP B N 1
ATOM 3884 C CA . ASP B 1 218 ? 15.240 8.953 156.226 1.00 73.23 218 ASP B CA 1
ATOM 3885 C C . ASP B 1 218 ? 15.656 10.407 156.021 1.00 77.55 218 ASP B C 1
ATOM 3886 O O . ASP B 1 218 ? 15.848 11.144 156.987 1.00 75.67 218 ASP B O 1
ATOM 3891 N N . GLU B 1 219 ? 15.793 10.814 154.763 1.00 75.30 219 GLU B N 1
ATOM 3892 C CA . GLU B 1 219 ? 16.203 12.177 154.445 1.00 74.14 219 GLU B CA 1
ATOM 3893 C C . GLU B 1 219 ? 15.033 13.006 153.920 1.00 72.08 219 GLU B C 1
ATOM 3894 O O . GLU B 1 219 ? 15.205 13.862 153.052 1.00 71.47 219 GLU B O 1
ATOM 3900 N N . GLU B 1 220 ? 13.843 12.746 154.450 1.00 60.51 220 GLU B N 1
ATOM 3901 C CA . GLU B 1 220 ? 12.656 13.496 154.065 1.00 55.66 220 GLU B CA 1
ATOM 3902 C C . GLU B 1 220 ? 11.860 13.918 155.293 1.00 58.08 220 GLU B C 1
ATOM 3903 O O . GLU B 1 220 ? 11.761 13.171 156.263 1.00 75.16 220 GLU B O 1
ATOM 3909 N N . VAL B 1 221 ? 11.305 15.124 155.253 1.00 55.64 221 VAL B N 1
ATOM 3910 C CA . VAL B 1 221 ? 10.467 15.606 156.340 1.00 53.53 221 VAL B CA 1
ATOM 3911 C C . VAL B 1 221 ? 9.142 16.111 155.787 1.00 56.35 221 VAL B C 1
ATOM 3912 O O . VAL B 1 221 ? 9.078 16.654 154.683 1.00 56.28 221 VAL B O 1
ATOM 3916 N N . PHE B 1 222 ? 8.086 15.923 156.567 1.00 49.72 222 PHE B N 1
ATOM 3917 C CA . PHE B 1 222 ? 6.747 16.339 156.179 1.00 49.26 222 PHE B CA 1
ATOM 3918 C C . PHE B 1 222 ? 6.121 17.139 157.317 1.00 45.05 222 PHE B C 1
ATOM 3919 O O . PHE B 1 222 ? 5.996 16.650 158.439 1.00 51.54 222 PHE B O 1
ATOM 3927 N N . PHE B 1 223 ? 5.761 18.385 157.041 1.00 50.75 223 PHE B N 1
ATOM 3928 C CA . PHE B 1 223 ? 5.252 19.256 158.091 1.00 51.68 223 PHE B CA 1
ATOM 3929 C C . PHE B 1 223 ? 4.192 20.218 157.570 1.00 47.62 223 PHE B C 1
ATOM 3930 O O . PHE B 1 223 ? 4.054 20.420 156.362 1.00 43.87 223 PHE B O 1
ATOM 3938 N N . ALA B 1 224 ? 3.433 20.801 158.487 1.00 47.77 224 ALA B N 1
ATOM 3939 C CA . ALA B 1 224 ? 2.380 21.724 158.101 1.00 58.37 224 ALA B CA 1
ATOM 3940 C C . ALA B 1 224 ? 2.800 23.165 158.362 1.00 62.27 224 ALA B C 1
ATOM 3941 O O . ALA B 1 224 ? 3.623 23.431 159.235 1.00 63.00 224 ALA B O 1
ATOM 3943 N N . LEU B 1 225 ? 2.244 24.085 157.581 1.00 77.88 225 LEU B N 1
ATOM 3944 C CA . LEU B 1 225 ? 2.347 25.513 157.863 1.00 69.61 225 LEU B CA 1
ATOM 3945 C C . LEU B 1 225 ? 1.132 25.905 158.691 1.00 60.34 225 LEU B C 1
ATOM 3946 O O . LEU B 1 225 ? 0.040 26.074 158.148 1.00 69.35 225 LEU B O 1
ATOM 3951 N N . GLU B 1 226 ? 1.329 26.042 160.000 1.00 54.92 226 GLU B N 1
ATOM 3952 C CA . GLU B 1 226 ? 0.223 26.113 160.954 1.00 61.33 226 GLU B CA 1
ATOM 3953 C C . GLU B 1 226 ? -0.909 27.053 160.540 1.00 58.26 226 GLU B C 1
ATOM 3954 O O . GLU B 1 226 ? -0.698 28.224 160.233 1.00 61.41 226 GLU B O 1
ATOM 3960 N N . ASP B 1 227 ? -2.115 26.502 160.529 1.00 76.43 227 ASP B N 1
ATOM 3961 C CA . ASP B 1 227 ? -3.324 27.250 160.222 1.00 80.58 227 ASP B CA 1
ATOM 3962 C C . ASP B 1 227 ? -4.476 26.528 160.908 1.00 89.98 227 ASP B C 1
ATOM 3963 O O . ASP B 1 227 ? -5.059 25.592 160.356 1.00 79.44 227 ASP B O 1
ATOM 3968 N N . LEU B 1 228 ? -4.776 26.957 162.130 1.00 97.89 228 LEU B N 1
ATOM 3969 C CA . LEU B 1 228 ? -5.713 26.252 162.996 1.00 99.85 228 LEU B CA 1
ATOM 3970 C C . LEU B 1 228 ? -7.083 26.064 162.347 1.00 89.42 228 LEU B C 1
ATOM 3971 O O . LEU B 1 228 ? -7.693 25.001 162.464 1.00 84.69 228 LEU B O 1
ATOM 3976 N N . ALA B 1 229 ? -7.562 27.097 161.663 1.00 86.01 229 ALA B N 1
ATOM 3977 C CA . ALA B 1 229 ? -8.851 27.025 160.987 1.00 85.75 229 ALA B CA 1
ATOM 3978 C C . ALA B 1 229 ? -8.807 25.997 159.863 1.00 90.40 229 ALA B C 1
ATOM 3979 O O . ALA B 1 229 ? -9.698 25.157 159.735 1.00 86.61 229 ALA B O 1
ATOM 3981 N N . ALA B 1 230 ? -7.762 26.070 159.048 1.00 99.79 230 ALA B N 1
ATOM 3982 C CA . ALA B 1 230 ? -7.593 25.141 157.941 1.00 80.38 230 ALA B CA 1
ATOM 3983 C C . ALA B 1 230 ? -7.508 23.702 158.443 1.00 86.71 230 ALA B C 1
ATOM 3984 O O . ALA B 1 230 ? -8.123 22.805 157.870 1.00 88.86 230 ALA B O 1
ATOM 3986 N N . ARG B 1 231 ? -6.751 23.491 159.517 1.00 82.19 231 ARG B N 1
ATOM 3987 C CA . ARG B 1 231 ? -6.526 22.148 160.050 1.00 81.64 231 ARG B CA 1
ATOM 3988 C C . ARG B 1 231 ? -7.838 21.465 160.409 1.00 90.25 231 ARG B C 1
ATOM 3989 O O . ARG B 1 231 ? -7.974 20.249 160.271 1.00 98.12 231 ARG B O 1
ATOM 3997 N N . TYR B 1 232 ? -8.803 22.252 160.869 1.00 79.23 232 TYR B N 1
ATOM 3998 C CA . TYR B 1 232 ? -10.137 21.741 161.147 1.00 81.39 232 TYR B CA 1
ATOM 3999 C C . TYR B 1 232 ? -10.771 21.215 159.865 1.00 88.51 232 TYR B C 1
ATOM 4000 O O . TYR B 1 232 ? -11.342 20.126 159.847 1.00 95.82 232 TYR B O 1
ATOM 4009 N N . PHE B 1 233 ? -10.675 22.002 158.798 1.00 87.45 233 PHE B N 1
ATOM 4010 C CA . PHE B 1 233 ? -11.189 21.598 157.494 1.00 89.57 233 PHE B CA 1
ATOM 4011 C C . PHE B 1 233 ? -10.193 20.703 156.764 1.00 82.52 233 PHE B C 1
ATOM 4012 O O . PHE B 1 233 ? -10.361 20.413 155.580 1.00 83.64 233 PHE B O 1
ATOM 4020 N N . ASN B 1 234 ? -9.152 20.279 157.476 1.00 88.22 234 ASN B N 1
ATOM 4021 C CA . ASN B 1 234 ? -8.133 19.390 156.925 1.00 89.17 234 ASN B CA 1
ATOM 4022 C C . ASN B 1 234 ? -7.572 19.893 155.599 1.00 85.40 234 ASN B C 1
ATOM 4023 O O . ASN B 1 234 ? -7.081 19.109 154.791 1.00 80.13 234 ASN B O 1
ATOM 4028 N N . TYR B 1 235 ? -7.642 21.201 155.380 1.00 91.61 235 TYR B N 1
ATOM 4029 C CA . TYR B 1 235 ? -7.125 21.787 154.152 1.00 84.19 235 TYR B CA 1
ATOM 4030 C C . TYR B 1 235 ? -5.885 22.616 154.466 1.00 72.75 235 TYR B C 1
ATOM 4031 O O . TYR B 1 235 ? -5.486 23.484 153.691 1.00 65.54 235 TYR B O 1
ATOM 4040 N N . GLU B 1 236 ? -5.275 22.323 155.608 1.00 63.93 236 GLU B N 1
ATOM 4041 C CA . GLU B 1 236 ? -4.066 23.005 156.042 1.00 67.01 236 GLU B CA 1
ATOM 4042 C C . GLU B 1 236 ? -2.896 22.684 155.102 1.00 70.42 236 GLU B C 1
ATOM 4043 O O . GLU B 1 236 ? -2.715 21.538 154.685 1.00 60.63 236 GLU B O 1
ATOM 4049 N N . THR B 1 237 ? -2.100 23.701 154.781 1.00 64.42 237 THR B N 1
ATOM 4050 C CA . THR B 1 237 ? -1.012 23.552 153.819 1.00 57.18 237 THR B CA 1
ATOM 4051 C C . THR B 1 237 ? 0.168 22.814 154.431 1.00 68.75 237 THR B C 1
ATOM 4052 O O . THR B 1 237 ? 0.686 23.206 155.476 1.00 73.92 237 THR B O 1
ATOM 4056 N N . GLN B 1 238 ? 0.582 21.740 153.768 1.00 63.03 238 GLN B N 1
ATOM 4057 C CA . GLN B 1 238 ? 1.683 20.914 154.240 1.00 64.24 238 GLN B CA 1
ATOM 4058 C C . GLN B 1 238 ? 2.834 20.919 153.238 1.00 62.12 238 GLN B C 1
ATOM 4059 O O . GLN B 1 238 ? 2.624 21.074 152.035 1.00 55.81 238 GLN B O 1
ATOM 4065 N N . VAL B 1 239 ? 4.052 20.752 153.740 1.00 57.21 239 VAL B N 1
ATOM 4066 C CA . VAL B 1 239 ? 5.229 20.771 152.886 1.00 50.52 239 VAL B CA 1
ATOM 4067 C C . VAL B 1 239 ? 6.077 19.523 153.080 1.00 53.31 239 VAL B C 1
ATOM 4068 O O . VAL B 1 239 ? 6.343 19.103 154.208 1.00 47.11 239 VAL B O 1
ATOM 4072 N N . TRP B 1 240 ? 6.512 18.953 151.962 1.00 56.06 240 TRP B N 1
ATOM 4073 C CA . TRP B 1 240 ? 7.425 17.819 151.953 1.00 49.80 240 TRP B CA 1
ATOM 4074 C C . TRP B 1 240 ? 8.771 18.267 151.385 1.00 53.58 240 TRP B C 1
ATOM 4075 O O . TRP B 1 240 ? 8.823 18.892 150.329 1.00 52.22 240 TRP B O 1
ATOM 4086 N N . ILE B 1 241 ? 9.855 17.970 152.095 1.00 52.69 241 ILE B N 1
ATOM 4087 C CA . ILE B 1 241 ? 11.186 18.364 151.640 1.00 49.06 241 ILE B CA 1
ATOM 4088 C C . ILE B 1 241 ? 12.169 17.194 151.691 1.00 49.31 241 ILE B C 1
ATOM 4089 O O . ILE B 1 241 ? 12.243 16.469 152.684 1.00 45.19 241 ILE B O 1
ATOM 4094 N N . LYS B 1 242 ? 12.943 17.037 150.623 1.00 54.79 242 LYS B N 1
ATOM 4095 C CA . LYS B 1 242 ? 13.942 15.981 150.555 1.00 54.01 242 LYS B CA 1
ATOM 4096 C C . LYS B 1 242 ? 15.341 16.582 150.527 1.00 51.62 242 LYS B C 1
ATOM 4097 O O . LYS B 1 242 ? 15.854 16.942 149.469 1.00 59.03 242 LYS B O 1
ATOM 4103 N N . ASP B 1 243 ? 15.938 16.705 151.709 1.00 44.36 243 ASP B N 1
ATOM 4104 C CA . ASP B 1 243 ? 17.274 17.264 151.862 1.00 48.86 243 ASP B CA 1
ATOM 4105 C C . ASP B 1 243 ? 17.846 16.912 153.231 1.00 44.49 243 ASP B C 1
ATOM 4106 O O . ASP B 1 243 ? 17.206 17.145 154.254 1.00 57.30 243 ASP B O 1
ATOM 4111 N N . HIS B 1 244 ? 19.051 16.350 153.247 1.00 55.93 244 HIS B N 1
ATOM 4112 C CA . HIS B 1 244 ? 19.654 15.878 154.491 1.00 66.03 244 HIS B CA 1
ATOM 4113 C C . HIS B 1 244 ? 19.965 17.031 155.443 1.00 64.08 244 HIS B C 1
ATOM 4114 O O . HIS B 1 244 ? 19.804 16.902 156.656 1.00 79.13 244 HIS B O 1
ATOM 4121 N N . ARG B 1 245 ? 20.405 18.158 154.894 1.00 61.52 245 ARG B N 1
ATOM 4122 C CA . ARG B 1 245 ? 20.681 19.335 155.708 1.00 63.40 245 ARG B CA 1
ATOM 4123 C C . ARG B 1 245 ? 19.415 19.812 156.408 1.00 66.88 245 ARG B C 1
ATOM 4124 O O . ARG B 1 245 ? 19.401 20.005 157.623 1.00 66.32 245 ARG B O 1
ATOM 4132 N N . VAL B 1 246 ? 18.350 19.994 155.633 1.00 66.59 246 VAL B N 1
ATOM 4133 C CA . VAL B 1 246 ? 17.094 20.506 156.167 1.00 59.90 246 VAL B CA 1
ATOM 4134 C C . VAL B 1 246 ? 16.479 19.520 157.152 1.00 64.14 246 VAL B C 1
ATOM 4135 O O . VAL B 1 246 ? 16.031 19.909 158.230 1.00 70.78 246 VAL B O 1
ATOM 4139 N N . VAL B 1 247 ? 16.459 18.243 156.780 1.00 60.43 247 VAL B N 1
ATOM 4140 C CA . VAL B 1 247 ? 15.883 17.212 157.636 1.00 58.46 247 VAL B CA 1
ATOM 4141 C C . VAL B 1 247 ? 16.694 17.062 158.919 1.00 64.48 247 VAL B C 1
ATOM 4142 O O . VAL B 1 247 ? 16.135 16.848 159.995 1.00 67.77 247 VAL B O 1
ATOM 4146 N N . ALA B 1 248 ? 18.013 17.186 158.806 1.00 56.69 248 ALA B N 1
ATOM 4147 C CA . ALA B 1 248 ? 18.882 17.093 159.972 1.00 54.53 248 ALA B CA 1
ATOM 4148 C C . ALA B 1 248 ? 18.476 18.128 161.013 1.00 65.70 248 ALA B C 1
ATOM 4149 O O . ALA B 1 248 ? 18.583 17.888 162.215 1.00 68.29 248 ALA B O 1
ATOM 4151 N N . LEU B 1 249 ? 18.004 19.277 160.539 1.00 66.28 249 LEU B N 1
ATOM 4152 C CA . LEU B 1 249 ? 17.568 20.355 161.418 1.00 66.05 249 LEU B CA 1
ATOM 4153 C C . LEU B 1 249 ? 16.280 19.982 162.155 1.00 60.04 249 LEU B C 1
ATOM 4154 O O . LEU B 1 249 ? 16.183 20.135 163.373 1.00 57.69 249 LEU B O 1
ATOM 4159 N N . PHE B 1 250 ? 15.288 19.501 161.415 1.00 46.84 250 PHE B N 1
ATOM 4160 C CA . PHE B 1 250 ? 14.051 19.033 162.031 1.00 60.04 250 PHE B CA 1
ATOM 4161 C C . PHE B 1 250 ? 14.342 17.888 162.993 1.00 62.86 250 PHE B C 1
ATOM 4162 O O . PHE B 1 250 ? 13.709 17.772 164.040 1.00 63.56 250 PHE B O 1
ATOM 4170 N N . LYS B 1 251 ? 15.314 17.054 162.638 1.00 63.13 251 LYS B N 1
ATOM 4171 C CA . LYS B 1 251 ? 15.672 15.905 163.461 1.00 66.01 251 LYS B CA 1
ATOM 4172 C C . LYS B 1 251 ? 16.203 16.353 164.821 1.00 69.69 251 LYS B C 1
ATOM 4173 O O . LYS B 1 251 ? 15.972 15.694 165.833 1.00 74.75 251 LYS B O 1
ATOM 4179 N N . GLU B 1 252 ? 16.914 17.475 164.838 1.00 69.10 252 GLU B N 1
ATOM 4180 C CA . GLU B 1 252 ? 17.402 18.048 166.088 1.00 73.51 252 GLU B CA 1
ATOM 4181 C C . GLU B 1 252 ? 16.230 18.502 166.950 1.00 67.16 252 GLU B C 1
ATOM 4182 O O . GLU B 1 252 ? 16.252 18.366 168.173 1.00 66.13 252 GLU B O 1
ATOM 4188 N N . LYS B 1 253 ? 15.207 19.045 166.301 1.00 70.16 253 LYS B N 1
ATOM 4189 C CA . LYS B 1 253 ? 14.024 19.524 167.000 1.00 70.13 253 LYS B CA 1
ATOM 4190 C C . LYS B 1 253 ? 13.244 18.360 167.600 1.00 73.23 253 LYS B C 1
ATOM 4191 O O . LYS B 1 253 ? 12.776 18.436 168.735 1.00 71.88 253 LYS B O 1
ATOM 4197 N N . PHE B 1 254 ? 13.105 17.287 166.827 1.00 77.22 254 PHE B N 1
ATOM 4198 C CA . PHE B 1 254 ? 12.414 16.090 167.292 1.00 72.29 254 PHE B CA 1
ATOM 4199 C C . PHE B 1 254 ? 13.062 15.537 168.556 1.00 75.93 254 PHE B C 1
ATOM 4200 O O . PHE B 1 254 ? 12.375 15.232 169.530 1.00 81.15 254 PHE B O 1
ATOM 4208 N N . ASN B 1 255 ? 14.386 15.425 168.541 1.00 86.06 255 ASN B N 1
ATOM 4209 C CA . ASN B 1 255 ? 15.118 14.884 169.682 1.00 94.65 255 ASN B CA 1
ATOM 4210 C C . ASN B 1 255 ? 14.947 15.750 170.923 1.00 97.59 255 ASN B C 1
ATOM 4211 O O . ASN B 1 255 ? 15.012 15.253 172.047 1.00 115.86 255 ASN B O 1
ATOM 4216 N N . GLU B 1 256 ? 14.729 17.044 170.721 1.00 96.34 256 GLU B N 1
ATOM 4217 C CA . GLU B 1 256 ? 14.463 17.940 171.837 1.00 96.21 256 GLU B CA 1
ATOM 4218 C C . GLU B 1 256 ? 13.155 17.540 172.503 1.00 96.04 256 GLU B C 1
ATOM 4219 O O . GLU B 1 256 ? 13.059 17.493 173.729 1.00 99.68 256 GLU B O 1
ATOM 4225 N N . TYR B 1 257 ? 12.150 17.255 171.683 1.00 93.56 257 TYR B N 1
ATOM 4226 C CA . TYR B 1 257 ? 10.864 16.786 172.180 1.00 89.13 257 TYR B CA 1
ATOM 4227 C C . TYR B 1 257 ? 10.995 15.406 172.818 1.00 92.17 257 TYR B C 1
ATOM 4228 O O . TYR B 1 257 ? 10.431 15.142 173.879 1.00 91.41 257 TYR B O 1
ATOM 4237 N N . TRP B 1 258 ? 11.756 14.536 172.161 1.00 81.24 258 TRP B N 1
ATOM 4238 C CA . TRP B 1 258 ? 11.865 13.135 172.552 1.00 82.46 258 TRP B CA 1
ATOM 4239 C C . TRP B 1 258 ? 12.425 12.953 173.961 1.00 88.33 258 TRP B C 1
ATOM 4240 O O . TRP B 1 258 ? 12.026 12.038 174.685 1.00 90.00 258 TRP B O 1
ATOM 4251 N N . GLU B 1 259 ? 13.347 13.827 174.347 1.00 99.16 259 GLU B N 1
ATOM 4252 C CA . GLU B 1 259 ? 14.012 13.720 175.641 1.00 106.68 259 GLU B CA 1
ATOM 4253 C C . GLU B 1 259 ? 13.249 14.411 176.768 1.00 103.39 259 GLU B C 1
ATOM 4254 O O . GLU B 1 259 ? 13.793 14.603 177.853 1.00 109.57 259 GLU B O 1
ATOM 4260 N N . LYS B 1 260 ? 11.995 14.777 176.525 1.00 100.38 260 LYS B N 1
ATOM 4261 C CA . LYS B 1 260 ? 11.245 15.546 177.515 1.00 108.50 260 LYS B CA 1
ATOM 4262 C C . LYS B 1 260 ? 10.010 14.846 178.083 1.00 117.21 260 LYS B C 1
ATOM 4263 O O . LYS B 1 260 ? 9.456 15.297 179.086 1.00 121.42 260 LYS B O 1
ATOM 4269 N N . ALA B 1 261 ? 9.571 13.756 177.464 1.00 127.02 261 ALA B N 1
ATOM 4270 C CA . ALA B 1 261 ? 8.371 13.082 177.955 1.00 142.51 261 ALA B CA 1
ATOM 4271 C C . ALA B 1 261 ? 8.245 11.646 177.455 1.00 137.36 261 ALA B C 1
ATOM 4272 O O . ALA B 1 261 ? 8.897 11.256 176.487 1.00 137.63 261 ALA B O 1
ATOM 4274 N N . GLU B 1 262 ? 7.396 10.870 178.126 1.00 132.74 262 GLU B N 1
ATOM 4275 C CA . GLU B 1 262 ? 7.140 9.482 177.751 1.00 137.89 262 GLU B CA 1
ATOM 4276 C C . GLU B 1 262 ? 6.126 8.827 178.684 1.00 146.99 262 GLU B C 1
ATOM 4277 O O . GLU B 1 262 ? 6.067 9.146 179.872 1.00 159.91 262 GLU B O 1
ATOM 4283 N N . LYS B 1 263 ? 5.328 7.914 178.137 1.00 138.88 263 LYS B N 1
ATOM 4284 C CA . LYS B 1 263 ? 4.324 7.197 178.919 1.00 131.55 263 LYS B CA 1
ATOM 4285 C C . LYS B 1 263 ? 4.246 5.736 178.484 1.00 125.36 263 LYS B C 1
ATOM 4286 O O . LYS B 1 263 ? 4.159 5.434 177.292 1.00 120.98 263 LYS B O 1
ATOM 4292 N N . SER C 1 2 ? 46.087 24.529 105.428 1.00 147.07 2 SER C N 1
ATOM 4293 C CA . SER C 1 2 ? 44.773 24.813 105.986 1.00 144.14 2 SER C CA 1
ATOM 4294 C C . SER C 1 2 ? 44.495 23.922 107.188 1.00 152.22 2 SER C C 1
ATOM 4295 O O . SER C 1 2 ? 43.789 22.920 107.076 1.00 172.60 2 SER C O 1
ATOM 4298 N N . LYS C 1 3 ? 45.054 24.289 108.336 1.00 127.26 3 LYS C N 1
ATOM 4299 C CA . LYS C 1 3 ? 44.779 23.567 109.569 1.00 114.17 3 LYS C CA 1
ATOM 4300 C C . LYS C 1 3 ? 43.277 23.555 109.822 1.00 115.61 3 LYS C C 1
ATOM 4301 O O . LYS C 1 3 ? 42.622 24.597 109.783 1.00 113.66 3 LYS C O 1
ATOM 4307 N N . ASP C 1 4 ? 42.737 22.367 110.068 1.00 107.72 4 ASP C N 1
ATOM 4308 C CA . ASP C 1 4 ? 41.314 22.211 110.345 1.00 98.60 4 ASP C CA 1
ATOM 4309 C C . ASP C 1 4 ? 40.900 23.085 111.526 1.00 71.96 4 ASP C C 1
ATOM 4310 O O . ASP C 1 4 ? 39.755 23.524 111.612 1.00 65.87 4 ASP C O 1
ATOM 4315 N N . ARG C 1 5 ? 41.843 23.327 112.432 1.00 55.77 5 ARG C N 1
ATOM 4316 C CA . ARG C 1 5 ? 41.601 24.156 113.605 1.00 65.31 5 ARG C CA 1
ATOM 4317 C C . ARG C 1 5 ? 41.324 25.617 113.240 1.00 58.49 5 ARG C C 1
ATOM 4318 O O . ARG C 1 5 ? 40.534 26.280 113.908 1.00 64.77 5 ARG C O 1
ATOM 4326 N N . MET C 1 6 ? 41.970 26.117 112.189 1.00 57.51 6 MET C N 1
ATOM 4327 C CA . MET C 1 6 ? 41.715 27.480 111.722 1.00 55.39 6 MET C CA 1
ATOM 4328 C C . MET C 1 6 ? 40.294 27.598 111.182 1.00 67.54 6 MET C C 1
ATOM 4329 O O . MET C 1 6 ? 39.577 28.545 111.504 1.00 77.55 6 MET C O 1
ATOM 4334 N N . VAL C 1 7 ? 39.893 26.636 110.357 1.00 70.00 7 VAL C N 1
ATOM 4335 C CA . VAL C 1 7 ? 38.536 26.604 109.826 1.00 62.76 7 VAL C CA 1
ATOM 4336 C C . VAL C 1 7 ? 37.559 26.437 110.982 1.00 68.85 7 VAL C C 1
ATOM 4337 O O . VAL C 1 7 ? 36.455 26.988 110.973 1.00 65.02 7 VAL C O 1
ATOM 4341 N N . GLU C 1 8 ? 37.979 25.668 111.980 1.00 70.04 8 GLU C N 1
ATOM 4342 C CA . GLU C 1 8 ? 37.180 25.446 113.175 1.00 65.01 8 GLU C CA 1
ATOM 4343 C C . GLU C 1 8 ? 36.890 26.764 113.897 1.00 58.46 8 GLU C C 1
ATOM 4344 O O . GLU C 1 8 ? 35.732 27.126 114.106 1.00 59.80 8 GLU C O 1
ATOM 4350 N N . LEU C 1 9 ? 37.948 27.479 114.267 1.00 59.34 9 LEU C N 1
ATOM 4351 C CA . LEU C 1 9 ? 37.819 28.734 115.002 1.00 60.46 9 LEU C CA 1
ATOM 4352 C C . LEU C 1 9 ? 36.976 29.750 114.243 1.00 57.23 9 LEU C C 1
ATOM 4353 O O . LEU C 1 9 ? 36.166 30.465 114.834 1.00 57.55 9 LEU C O 1
ATOM 4358 N N . LEU C 1 10 ? 37.178 29.810 112.931 1.00 50.25 10 LEU C N 1
ATOM 4359 C CA . LEU C 1 10 ? 36.452 30.738 112.073 1.00 44.09 10 LEU C CA 1
ATOM 4360 C C . LEU C 1 10 ? 34.945 30.509 112.130 1.00 60.13 10 LEU C C 1
ATOM 4361 O O . LEU C 1 10 ? 34.166 31.463 112.145 1.00 65.27 10 LEU C O 1
ATOM 4366 N N . GLN C 1 11 ? 34.536 29.246 112.153 1.00 62.59 11 GLN C N 1
ATOM 4367 C CA . GLN C 1 11 ? 33.120 28.905 112.201 1.00 58.96 11 GLN C CA 1
ATOM 4368 C C . GLN C 1 11 ? 32.520 29.181 113.573 1.00 57.53 11 GLN C C 1
ATOM 4369 O O . GLN C 1 11 ? 31.345 29.538 113.692 1.00 54.79 11 GLN C O 1
ATOM 4375 N N . GLU C 1 12 ? 33.332 29.017 114.610 1.00 59.16 12 GLU C N 1
ATOM 4376 C CA . GLU C 1 12 ? 32.839 29.103 115.979 1.00 61.04 12 GLU C CA 1
ATOM 4377 C C . GLU C 1 12 ? 32.730 30.547 116.461 1.00 59.45 12 GLU C C 1
ATOM 4378 O O . GLU C 1 12 ? 31.809 30.892 117.197 1.00 73.80 12 GLU C O 1
ATOM 4384 N N . HIS C 1 13 ? 33.667 31.391 116.046 1.00 52.93 13 HIS C N 1
ATOM 4385 C CA . HIS C 1 13 ? 33.754 32.729 116.617 1.00 65.35 13 HIS C CA 1
ATOM 4386 C C . HIS C 1 13 ? 33.606 33.855 115.598 1.00 67.70 13 HIS C C 1
ATOM 4387 O O . HIS C 1 13 ? 33.509 35.021 115.980 1.00 71.45 13 HIS C O 1
ATOM 4394 N N . PHE C 1 14 ? 33.578 33.525 114.310 1.00 63.89 14 PHE C N 1
ATOM 4395 C CA . PHE C 1 14 ? 33.533 34.577 113.299 1.00 58.05 14 PHE C CA 1
ATOM 4396 C C . PHE C 1 14 ? 32.447 34.377 112.245 1.00 56.81 14 PHE C C 1
ATOM 4397 O O . PHE C 1 14 ? 32.478 34.998 111.184 1.00 53.61 14 PHE C O 1
ATOM 4405 N N . GLU C 1 15 ? 31.473 33.529 112.563 1.00 68.98 15 GLU C N 1
ATOM 4406 C CA . GLU C 1 15 ? 30.227 33.445 111.803 1.00 70.22 15 GLU C CA 1
ATOM 4407 C C . GLU C 1 15 ? 30.415 33.115 110.322 1.00 59.49 15 GLU C C 1
ATOM 4408 O O . GLU C 1 15 ? 29.615 33.526 109.485 1.00 55.92 15 GLU C O 1
ATOM 4414 N N . LEU C 1 16 ? 31.473 32.383 109.994 1.00 73.29 16 LEU C N 1
ATOM 4415 C CA . LEU C 1 16 ? 31.625 31.853 108.643 1.00 54.64 16 LEU C CA 1
ATOM 4416 C C . LEU C 1 16 ? 31.103 30.422 108.597 1.00 53.33 16 LEU C C 1
ATOM 4417 O O . LEU C 1 16 ? 31.228 29.684 109.573 1.00 64.95 16 LEU C O 1
ATOM 4422 N N . ASN C 1 17 ? 30.495 30.033 107.480 1.00 55.06 17 ASN C N 1
ATOM 4423 C CA . ASN C 1 17 ? 30.098 28.639 107.304 1.00 53.18 17 ASN C CA 1
ATOM 4424 C C . ASN C 1 17 ? 31.318 27.830 106.864 1.00 52.39 17 ASN C C 1
ATOM 4425 O O . ASN C 1 17 ? 32.403 28.387 106.678 1.00 53.55 17 ASN C O 1
ATOM 4430 N N . LEU C 1 18 ? 31.141 26.520 106.710 1.00 57.70 18 LEU C N 1
ATOM 4431 C CA . LEU C 1 18 ? 32.246 25.623 106.376 1.00 50.18 18 LEU C CA 1
ATOM 4432 C C . LEU C 1 18 ? 32.989 26.050 105.111 1.00 55.85 18 LEU C C 1
ATOM 4433 O O . LEU C 1 18 ? 34.213 26.178 105.117 1.00 57.36 18 LEU C O 1
ATOM 4438 N N . TYR C 1 19 ? 32.247 26.247 104.026 1.00 55.36 19 TYR C N 1
ATOM 4439 C CA . TYR C 1 19 ? 32.843 26.607 102.743 1.00 45.76 19 TYR C CA 1
ATOM 4440 C C . TYR C 1 19 ? 33.553 27.955 102.804 1.00 57.18 19 TYR C C 1
ATOM 4441 O O . TYR C 1 19 ? 34.645 28.113 102.252 1.00 56.59 19 TYR C O 1
ATOM 4450 N N . GLU C 1 20 ? 32.931 28.921 103.478 1.00 53.05 20 GLU C N 1
ATOM 4451 C CA . GLU C 1 20 ? 33.515 30.253 103.638 1.00 52.30 20 GLU C CA 1
ATOM 4452 C C . GLU C 1 20 ? 34.801 30.213 104.460 1.00 55.28 20 GLU C C 1
ATOM 4453 O O . GLU C 1 20 ? 35.781 30.881 104.124 1.00 53.62 20 GLU C O 1
ATOM 4459 N N . ALA C 1 21 ? 34.797 29.430 105.536 1.00 52.74 21 ALA C N 1
ATOM 4460 C CA . ALA C 1 21 ? 35.980 29.314 106.381 1.00 48.25 21 ALA C CA 1
ATOM 4461 C C . ALA C 1 21 ? 37.145 28.741 105.583 1.00 58.85 21 ALA C C 1
ATOM 4462 O O . ALA C 1 21 ? 38.265 29.249 105.647 1.00 57.84 21 ALA C O 1
ATOM 4464 N N . ARG C 1 22 ? 36.870 27.684 104.826 1.00 64.88 22 ARG C N 1
ATOM 4465 C CA . ARG C 1 22 ? 37.878 27.065 103.976 1.00 63.41 22 ARG C CA 1
ATOM 4466 C C . ARG C 1 22 ? 38.366 28.061 102.936 1.00 54.91 22 ARG C C 1
ATOM 4467 O O . ARG C 1 22 ? 39.567 28.226 102.732 1.00 61.79 22 ARG C O 1
ATOM 4475 N N . ALA C 1 23 ? 37.416 28.716 102.277 1.00 51.63 23 ALA C N 1
ATOM 4476 C CA . ALA C 1 23 ? 37.719 29.709 101.253 1.00 52.76 23 ALA C CA 1
ATOM 4477 C C . ALA C 1 23 ? 38.675 30.775 101.772 1.00 51.88 23 ALA C C 1
ATOM 4478 O O . ALA C 1 23 ? 39.595 31.190 101.062 1.00 49.57 23 ALA C O 1
ATOM 4480 N N . TYR C 1 24 ? 38.449 31.230 103.002 1.00 52.62 24 TYR C N 1
ATOM 4481 C CA . TYR C 1 24 ? 39.257 32.314 103.550 1.00 56.49 24 TYR C CA 1
ATOM 4482 C C . TYR C 1 24 ? 40.683 31.845 103.835 1.00 49.93 24 TYR C C 1
ATOM 4483 O O . TYR C 1 24 ? 41.642 32.582 103.608 1.00 60.63 24 TYR C O 1
ATOM 4492 N N . VAL C 1 25 ? 40.819 30.620 104.327 1.00 53.95 25 VAL C N 1
ATOM 4493 C CA . VAL C 1 25 ? 42.135 30.043 104.564 1.00 56.56 25 VAL C CA 1
ATOM 4494 C C . VAL C 1 25 ? 42.883 29.926 103.237 1.00 60.82 25 VAL C C 1
ATOM 4495 O O . VAL C 1 25 ? 44.066 30.255 103.150 1.00 58.97 25 VAL C O 1
ATOM 4499 N N . ALA C 1 26 ? 42.177 29.470 102.206 1.00 48.47 26 ALA C N 1
ATOM 4500 C CA . ALA C 1 26 ? 42.748 29.351 100.870 1.00 50.22 26 ALA C CA 1
ATOM 4501 C C . ALA C 1 26 ? 43.278 30.690 100.378 1.00 56.49 26 ALA C C 1
ATOM 4502 O O . ALA C 1 26 ? 44.405 30.777 99.885 1.00 66.52 26 ALA C O 1
ATOM 4504 N N . LEU C 1 27 ? 42.459 31.731 100.507 1.00 59.85 27 LEU C N 1
ATOM 4505 C CA . LEU C 1 27 ? 42.858 33.074 100.094 1.00 57.81 27 LEU C CA 1
ATOM 4506 C C . LEU C 1 27 ? 44.135 33.514 100.803 1.00 63.51 27 LEU C C 1
ATOM 4507 O O . LEU C 1 27 ? 45.120 33.874 100.157 1.00 68.31 27 LEU C O 1
ATOM 4512 N N . VAL C 1 28 ? 44.119 33.463 102.131 1.00 60.11 28 VAL C N 1
ATOM 4513 C CA . VAL C 1 28 ? 45.284 33.835 102.925 1.00 59.13 28 VAL C CA 1
ATOM 4514 C C . VAL C 1 28 ? 46.488 33.008 102.500 1.00 60.41 28 VAL C C 1
ATOM 4515 O O . VAL C 1 28 ? 47.596 33.526 102.368 1.00 68.38 28 VAL C O 1
ATOM 4519 N N . ALA C 1 29 ? 46.257 31.717 102.283 1.00 58.91 29 ALA C N 1
ATOM 4520 C CA . ALA C 1 29 ? 47.317 30.789 101.903 1.00 55.63 29 ALA C CA 1
ATOM 4521 C C . ALA C 1 29 ? 47.970 31.145 100.561 1.00 60.29 29 ALA C C 1
ATOM 4522 O O . ALA C 1 29 ? 49.195 31.181 100.458 1.00 54.35 29 ALA C O 1
ATOM 4524 N N . PHE C 1 30 ? 47.159 31.410 99.540 1.00 62.56 30 PHE C N 1
ATOM 4525 C CA . PHE C 1 30 ? 47.682 31.619 98.189 1.00 54.81 30 PHE C CA 1
ATOM 4526 C C . PHE C 1 30 ? 47.662 33.079 97.721 1.00 75.20 30 PHE C C 1
ATOM 4527 O O . PHE C 1 30 ? 48.123 33.385 96.620 1.00 80.37 30 PHE C O 1
ATOM 4535 N N . GLY C 1 31 ? 47.137 33.976 98.551 1.00 65.51 31 GLY C N 1
ATOM 4536 C CA . GLY C 1 31 ? 47.158 35.395 98.238 1.00 54.36 31 GLY C CA 1
ATOM 4537 C C . GLY C 1 31 ? 46.093 35.875 97.267 1.00 58.19 31 GLY C C 1
ATOM 4538 O O . GLY C 1 31 ? 45.430 36.879 97.517 1.00 68.18 31 GLY C O 1
ATOM 4539 N N . VAL C 1 32 ? 45.933 35.168 96.155 1.00 63.26 32 VAL C N 1
ATOM 4540 C CA . VAL C 1 32 ? 44.888 35.484 95.186 1.00 60.68 32 VAL C CA 1
ATOM 4541 C C . VAL C 1 32 ? 44.360 34.181 94.599 1.00 66.97 32 VAL C C 1
ATOM 4542 O O . VAL C 1 32 ? 45.125 33.245 94.370 1.00 77.80 32 VAL C O 1
ATOM 4546 N N . LEU C 1 33 ? 43.054 34.121 94.358 1.00 58.34 33 LEU C N 1
ATOM 4547 C CA . LEU C 1 33 ? 42.437 32.908 93.835 1.00 66.21 33 LEU C CA 1
ATOM 4548 C C . LEU C 1 33 ? 41.284 33.190 92.882 1.00 75.02 33 LEU C C 1
ATOM 4549 O O . LEU C 1 33 ? 40.515 34.133 93.066 1.00 69.72 33 LEU C O 1
ATOM 4554 N N . THR C 1 34 ? 41.180 32.349 91.861 1.00 81.39 34 THR C N 1
ATOM 4555 C CA . THR C 1 34 ? 40.017 32.316 90.992 1.00 74.05 34 THR C CA 1
ATOM 4556 C C . THR C 1 34 ? 39.017 31.331 91.587 1.00 78.01 34 THR C C 1
ATOM 4557 O O . THR C 1 34 ? 39.410 30.404 92.293 1.00 84.22 34 THR C O 1
ATOM 4561 N N . PRO C 1 35 ? 37.717 31.548 91.339 1.00 70.34 35 PRO C N 1
ATOM 4562 C CA . PRO C 1 35 ? 36.711 30.571 91.767 1.00 60.58 35 PRO C CA 1
ATOM 4563 C C . PRO C 1 35 ? 37.078 29.153 91.326 1.00 78.41 35 PRO C C 1
ATOM 4564 O O . PRO C 1 35 ? 36.851 28.189 92.060 1.00 79.79 35 PRO C O 1
ATOM 4568 N N . ALA C 1 36 ? 37.647 29.039 90.130 1.00 78.48 36 ALA C N 1
ATOM 4569 C CA . ALA C 1 36 ? 38.105 27.759 89.612 1.00 67.39 36 ALA C CA 1
ATOM 4570 C C . ALA C 1 36 ? 39.270 27.218 90.434 1.00 73.13 36 ALA C C 1
ATOM 4571 O O . ALA C 1 36 ? 39.257 26.062 90.857 1.00 86.26 36 ALA C O 1
ATOM 4573 N N . GLU C 1 37 ? 40.280 28.056 90.644 1.00 61.91 37 GLU C N 1
ATOM 4574 C CA . GLU C 1 37 ? 41.454 27.672 91.424 1.00 62.35 37 GLU C CA 1
ATOM 4575 C C . GLU C 1 37 ? 41.090 27.300 92.861 1.00 67.01 37 GLU C C 1
ATOM 4576 O O . GLU C 1 37 ? 41.713 26.419 93.458 1.00 66.13 37 GLU C O 1
ATOM 4582 N N . LEU C 1 38 ? 40.087 27.973 93.417 1.00 59.57 38 LEU C N 1
ATOM 4583 C CA . LEU C 1 38 ? 39.655 27.688 94.782 1.00 63.71 38 LEU C CA 1
ATOM 4584 C C . LEU C 1 38 ? 39.097 26.275 94.898 1.00 60.19 38 LEU C C 1
ATOM 4585 O O . LEU C 1 38 ? 39.440 25.539 95.822 1.00 62.41 38 LEU C O 1
ATOM 4590 N N . ALA C 1 39 ? 38.237 25.900 93.957 1.00 56.31 39 ALA C N 1
ATOM 4591 C CA . ALA C 1 39 ? 37.641 24.569 93.963 1.00 64.71 39 ALA C CA 1
ATOM 4592 C C . ALA C 1 39 ? 38.715 23.504 93.774 1.00 62.07 39 ALA C C 1
ATOM 4593 O O . ALA C 1 39 ? 38.635 22.418 94.347 1.00 75.63 39 ALA C O 1
ATOM 4595 N N . SER C 1 40 ? 39.726 23.833 92.976 1.00 68.28 40 SER C N 1
ATOM 4596 C CA . SER C 1 40 ? 40.808 22.906 92.664 1.00 71.27 40 SER C CA 1
ATOM 4597 C C . SER C 1 40 ? 41.649 22.565 93.889 1.00 80.53 40 SER C C 1
ATOM 4598 O O . SER C 1 40 ? 41.953 21.398 94.141 1.00 84.36 40 SER C O 1
ATOM 4601 N N . VAL C 1 41 ? 42.023 23.593 94.644 1.00 82.40 41 VAL C N 1
ATOM 4602 C CA . VAL C 1 41 ? 42.943 23.442 95.764 1.00 72.67 41 VAL C CA 1
ATOM 4603 C C . VAL C 1 41 ? 42.219 23.201 97.088 1.00 62.72 41 VAL C C 1
ATOM 4604 O O . VAL C 1 41 ? 42.854 22.949 98.110 1.00 73.43 41 VAL C O 1
ATOM 4608 N N . SER C 1 42 ? 40.895 23.286 97.077 1.00 57.23 42 SER C N 1
ATOM 4609 C CA . SER C 1 42 ? 40.134 23.188 98.318 1.00 62.83 42 SER C CA 1
ATOM 4610 C C . SER C 1 42 ? 38.993 22.182 98.223 1.00 65.44 42 SER C C 1
ATOM 4611 O O . SER C 1 42 ? 38.702 21.651 97.148 1.00 81.38 42 SER C O 1
ATOM 4614 N N . GLU C 1 43 ? 38.356 21.920 99.361 1.00 57.12 43 GLU C N 1
ATOM 4615 C CA . GLU C 1 43 ? 37.233 20.991 99.420 1.00 70.21 43 GLU C CA 1
ATOM 4616 C C . GLU C 1 43 ? 35.905 21.722 99.251 1.00 72.23 43 GLU C C 1
ATOM 4617 O O . GLU C 1 43 ? 34.851 21.213 99.626 1.00 80.52 43 GLU C O 1
ATOM 4623 N N . VAL C 1 44 ? 35.965 22.927 98.694 1.00 64.85 44 VAL C N 1
ATOM 4624 C CA . VAL C 1 44 ? 34.760 23.660 98.337 1.00 53.44 44 VAL C CA 1
ATOM 4625 C C . VAL C 1 44 ? 34.343 23.259 96.927 1.00 55.60 44 VAL C C 1
ATOM 4626 O O . VAL C 1 44 ? 35.114 23.414 95.982 1.00 61.98 44 VAL C O 1
ATOM 4630 N N . PRO C 1 45 ? 33.119 22.733 96.782 1.00 57.04 45 PRO C N 1
ATOM 4631 C CA . PRO C 1 45 ? 32.621 22.277 95.481 1.00 60.01 45 PRO C CA 1
ATOM 4632 C C . PRO C 1 45 ? 32.752 23.344 94.404 1.00 72.17 45 PRO C C 1
ATOM 4633 O O . PRO C 1 45 ? 32.504 24.521 94.673 1.00 83.64 45 PRO C O 1
ATOM 4637 N N . ALA C 1 46 ? 33.146 22.933 93.203 1.00 74.26 46 ALA C N 1
ATOM 4638 C CA . ALA C 1 46 ? 33.314 23.858 92.088 1.00 70.87 46 ALA C CA 1
ATOM 4639 C C . ALA C 1 46 ? 32.090 24.759 91.899 1.00 70.72 46 ALA C C 1
ATOM 4640 O O . ALA C 1 46 ? 32.224 25.980 91.815 1.00 75.20 46 ALA C O 1
ATOM 4642 N N . PRO C 1 47 ? 30.891 24.159 91.827 1.00 70.38 47 PRO C N 1
ATOM 4643 C CA . PRO C 1 47 ? 29.650 24.918 91.620 1.00 72.36 47 PRO C CA 1
ATOM 4644 C C . PRO C 1 47 ? 29.322 25.906 92.737 1.00 81.03 47 PRO C C 1
ATOM 4645 O O . PRO C 1 47 ? 28.394 26.700 92.586 1.00 93.70 47 PRO C O 1
ATOM 4649 N N . ARG C 1 48 ? 30.062 25.857 93.839 1.00 72.34 48 ARG C N 1
ATOM 4650 C CA . ARG C 1 48 ? 29.749 26.692 94.994 1.00 69.25 48 ARG C CA 1
ATOM 4651 C C . ARG C 1 48 ? 30.781 27.787 95.235 1.00 67.35 48 ARG C C 1
ATOM 4652 O O . ARG C 1 48 ? 30.524 28.737 95.976 1.00 70.71 48 ARG C O 1
ATOM 4660 N N . THR C 1 49 ? 31.947 27.650 94.616 1.00 59.38 49 THR C N 1
ATOM 4661 C CA . THR C 1 49 ? 33.049 28.577 94.847 1.00 57.97 49 THR C CA 1
ATOM 4662 C C . THR C 1 49 ? 32.679 30.024 94.526 1.00 63.88 49 THR C C 1
ATOM 4663 O O . THR C 1 49 ? 33.123 30.950 95.203 1.00 65.03 49 THR C O 1
ATOM 4667 N N . TYR C 1 50 ? 31.858 30.210 93.500 1.00 72.93 50 TYR C N 1
ATOM 4668 C CA . TYR C 1 50 ? 31.501 31.543 93.022 1.00 75.70 50 TYR C CA 1
ATOM 4669 C C . TYR C 1 50 ? 30.693 32.329 94.051 1.00 78.59 50 TYR C C 1
ATOM 4670 O O . TYR C 1 50 ? 31.068 33.440 94.426 1.00 75.67 50 TYR C O 1
ATOM 4679 N N . ASP C 1 51 ? 29.586 31.757 94.509 1.00 80.65 51 ASP C N 1
ATOM 4680 C CA . ASP C 1 51 ? 28.777 32.423 95.523 1.00 75.25 51 ASP C CA 1
ATOM 4681 C C . ASP C 1 51 ? 29.529 32.514 96.851 1.00 73.23 51 ASP C C 1
ATOM 4682 O O . ASP C 1 51 ? 29.433 33.517 97.554 1.00 89.32 51 ASP C O 1
ATOM 4687 N N . V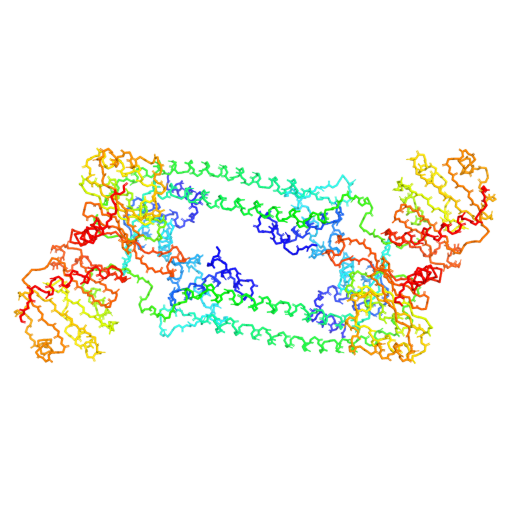AL C 1 52 ? 30.291 31.475 97.180 1.00 68.73 52 VAL C N 1
ATOM 4688 C CA . VAL C 1 52 ? 31.036 31.449 98.435 1.00 62.83 52 VAL C CA 1
ATOM 4689 C C . VAL C 1 52 ? 32.042 32.593 98.505 1.00 63.16 52 VAL C C 1
ATOM 4690 O O . VAL C 1 52 ? 32.209 33.218 99.553 1.00 69.64 52 VAL C O 1
ATOM 4694 N N . LEU C 1 53 ? 32.718 32.861 97.394 1.00 61.55 53 LEU C N 1
ATOM 4695 C CA . LEU C 1 53 ? 33.674 33.960 97.341 1.00 66.40 53 LEU C CA 1
ATOM 4696 C C . LEU C 1 53 ? 32.928 35.285 97.353 1.00 67.34 53 LEU C C 1
ATOM 4697 O O . LEU C 1 53 ? 33.377 36.259 97.954 1.00 66.91 53 LEU C O 1
ATOM 4702 N N . ARG C 1 54 ? 31.780 35.309 96.685 1.00 64.74 54 ARG C N 1
ATOM 4703 C CA . ARG C 1 54 ? 30.922 36.482 96.671 1.00 60.61 54 ARG C CA 1
ATOM 4704 C C . ARG C 1 54 ? 30.390 36.772 98.073 1.00 67.64 54 ARG C C 1
ATOM 4705 O O . ARG C 1 54 ? 30.171 37.927 98.435 1.00 79.43 54 ARG C O 1
ATOM 4713 N N . SER C 1 55 ? 30.183 35.719 98.858 1.00 75.72 55 SER C N 1
ATOM 4714 C CA . SER C 1 55 ? 29.693 35.864 100.227 1.00 74.72 55 SER C CA 1
ATOM 4715 C C . SER C 1 55 ? 30.793 36.331 101.174 1.00 79.62 55 SER C C 1
ATOM 4716 O O . SER C 1 55 ? 30.516 36.973 102.188 1.00 90.43 55 SER C O 1
ATOM 4719 N N . LEU C 1 56 ? 32.039 36.001 100.845 1.00 78.57 56 LEU C N 1
ATOM 4720 C CA . LEU C 1 56 ? 33.175 36.390 101.675 1.00 72.19 56 LEU C CA 1
ATOM 4721 C C . LEU C 1 56 ? 33.431 37.892 101.601 1.00 74.61 56 LEU C C 1
ATOM 4722 O O . LEU C 1 56 ? 33.806 38.513 102.596 1.00 73.65 56 LEU C O 1
ATOM 4727 N N . GLU C 1 57 ? 33.236 38.475 100.423 1.00 75.64 57 GLU C N 1
ATOM 4728 C CA . GLU C 1 57 ? 33.409 39.914 100.272 1.00 92.83 57 GLU C CA 1
ATOM 4729 C C . GLU C 1 57 ? 32.302 40.652 101.020 1.00 76.20 57 GLU C C 1
ATOM 4730 O O . GLU C 1 57 ? 32.551 41.661 101.676 1.00 71.90 57 GLU C O 1
ATOM 4736 N N . LYS C 1 58 ? 31.084 40.127 100.935 1.00 73.58 58 LYS C N 1
ATOM 4737 C CA . LYS C 1 58 ? 29.946 40.724 101.621 1.00 74.79 58 LYS C CA 1
ATOM 4738 C C . LYS C 1 58 ? 30.123 40.675 103.135 1.00 72.09 58 LYS C C 1
ATOM 4739 O O . LYS C 1 58 ? 29.541 41.480 103.862 1.00 81.26 58 LYS C O 1
ATOM 4745 N N . LYS C 1 59 ? 30.925 39.726 103.607 1.00 66.92 59 LYS C N 1
ATOM 4746 C CA . LYS C 1 59 ? 31.199 39.600 105.033 1.00 63.54 59 LYS C CA 1
ATOM 4747 C C . LYS C 1 59 ? 32.495 40.310 105.417 1.00 70.31 59 LYS C C 1
ATOM 4748 O O . LYS C 1 59 ? 32.861 40.359 106.592 1.00 76.88 59 LYS C O 1
ATOM 4754 N N . GLY C 1 60 ? 33.185 40.855 104.419 1.00 66.39 60 GLY C N 1
ATOM 4755 C CA . GLY C 1 60 ? 34.381 41.645 104.653 1.00 71.10 60 GLY C CA 1
ATOM 4756 C C . GLY C 1 60 ? 35.690 40.882 104.787 1.00 72.35 60 GLY C C 1
ATOM 4757 O O . GLY C 1 60 ? 36.699 41.449 105.211 1.00 77.36 60 GLY C O 1
ATOM 4758 N N . PHE C 1 61 ? 35.684 39.603 104.419 1.00 67.46 61 PHE C N 1
ATOM 4759 C CA . PHE C 1 61 ? 36.883 38.772 104.532 1.00 65.52 61 PHE C CA 1
ATOM 4760 C C . PHE C 1 61 ? 37.687 38.748 103.238 1.00 66.10 61 PHE C C 1
ATOM 4761 O O . PHE C 1 61 ? 38.873 38.417 103.243 1.00 66.21 61 PHE C O 1
ATOM 4769 N N . ALA C 1 62 ? 37.038 39.096 102.131 1.00 62.40 62 ALA C N 1
ATOM 4770 C CA . ALA C 1 62 ? 37.697 39.096 100.830 1.00 59.80 62 ALA C CA 1
ATOM 4771 C C . ALA C 1 62 ? 37.325 40.333 100.022 1.00 76.54 62 ALA C C 1
ATOM 4772 O O . ALA C 1 62 ? 36.219 40.860 100.146 1.00 86.58 62 ALA C O 1
ATOM 4774 N N . MET C 1 63 ? 38.260 40.788 99.193 1.00 73.58 63 MET C N 1
ATOM 4775 C CA . MET C 1 63 ? 38.020 41.912 98.303 1.00 72.04 63 MET C CA 1
ATOM 4776 C C . MET C 1 63 ? 38.111 41.467 96.848 1.00 79.67 63 MET C C 1
ATOM 4777 O O . MET C 1 63 ? 38.961 40.648 96.487 1.00 71.94 63 MET C O 1
ATOM 4782 N N . THR C 1 64 ? 37.218 42.003 96.024 1.00 81.46 64 THR C N 1
ATOM 4783 C CA . THR C 1 64 ? 37.235 41.751 94.590 1.00 72.90 64 THR C CA 1
ATOM 4784 C C . THR C 1 64 ? 38.411 42.477 93.944 1.00 78.20 64 THR C C 1
ATOM 4785 O O . THR C 1 64 ? 38.503 43.704 94.000 1.00 92.80 64 THR C O 1
ATOM 4789 N N . GLN C 1 65 ? 39.312 41.713 93.338 1.00 85.19 65 GLN C N 1
ATOM 4790 C CA . GLN C 1 65 ? 40.472 42.278 92.659 1.00 104.64 65 GLN C CA 1
ATOM 4791 C C . GLN C 1 65 ? 39.985 43.237 91.574 1.00 127.90 65 GLN C C 1
ATOM 4792 O O . GLN C 1 65 ? 38.899 43.044 91.028 1.00 134.92 65 GLN C O 1
ATOM 4798 N N . PRO C 1 66 ? 40.779 44.277 91.263 1.00 148.00 66 PRO C N 1
ATOM 4799 C CA . PRO C 1 66 ? 40.390 45.240 90.227 1.00 152.75 66 PRO C CA 1
ATOM 4800 C C . PRO C 1 66 ? 39.847 44.552 88.979 1.00 158.99 66 PRO C C 1
ATOM 4801 O O . PRO C 1 66 ? 38.843 44.996 88.422 1.00 162.83 66 PRO C O 1
ATOM 4805 N N . GLY C 1 67 ? 40.508 43.483 88.548 1.00 156.78 67 GLY C N 1
ATOM 4806 C CA . GLY C 1 67 ? 39.979 42.650 87.486 1.00 161.55 67 GLY C CA 1
ATOM 4807 C C . GLY C 1 67 ? 39.919 43.246 86.094 1.00 170.40 67 GLY C C 1
ATOM 4808 O O . GLY C 1 67 ? 40.789 44.014 85.684 1.00 176.62 67 GLY C O 1
ATOM 4809 N N . LYS C 1 68 ? 38.867 42.877 85.371 1.00 174.03 68 LYS C N 1
ATOM 4810 C CA . LYS C 1 68 ? 37.780 42.116 85.980 1.00 172.42 68 LYS C CA 1
ATOM 4811 C C . LYS C 1 68 ? 37.611 40.752 85.321 1.00 173.79 68 LYS C C 1
ATOM 4812 O O . LYS C 1 68 ? 37.040 40.628 84.238 1.00 172.95 68 LYS C O 1
ATOM 4818 N N . THR C 1 69 ? 38.121 39.733 86.004 1.00 175.85 69 THR C N 1
ATOM 4819 C CA . THR C 1 69 ? 38.072 38.350 85.545 1.00 164.06 69 THR C CA 1
ATOM 4820 C C . THR C 1 69 ? 37.707 37.457 86.724 1.00 147.83 69 THR C C 1
ATOM 4821 O O . THR C 1 69 ? 37.914 36.244 86.695 1.00 147.49 69 THR C O 1
ATOM 4825 N N . ASN C 1 70 ? 37.157 38.081 87.759 1.00 133.29 70 ASN C N 1
ATOM 4826 C CA . ASN C 1 70 ? 36.763 37.389 88.979 1.00 120.33 70 ASN C CA 1
ATOM 4827 C C . ASN C 1 70 ? 37.954 36.728 89.666 1.00 100.96 70 ASN C C 1
ATOM 4828 O O . ASN C 1 70 ? 38.040 35.505 89.762 1.00 106.34 70 ASN C O 1
ATOM 4833 N N . LYS C 1 71 ? 38.872 37.567 90.137 1.00 84.80 71 LYS C N 1
ATOM 4834 C CA . LYS C 1 71 ? 39.978 37.140 90.982 1.00 70.63 71 LYS C CA 1
ATOM 4835 C C . LYS C 1 71 ? 39.772 37.743 92.364 1.00 69.26 71 LYS C C 1
ATOM 4836 O O . LYS C 1 71 ? 39.502 38.935 92.488 1.00 71.00 71 LYS C O 1
ATOM 4842 N N . TYR C 1 72 ? 39.900 36.925 93.402 1.00 63.08 72 TYR C N 1
ATOM 4843 C CA . TYR C 1 72 ? 39.618 37.381 94.756 1.00 63.76 72 TYR C CA 1
ATOM 4844 C C . TYR C 1 72 ? 40.857 37.359 95.645 1.00 68.62 72 TYR C C 1
ATOM 4845 O O . TYR C 1 72 ? 41.619 36.394 95.646 1.00 73.57 72 TYR C O 1
ATOM 4854 N N . ARG C 1 73 ? 41.049 38.435 96.402 1.00 71.46 73 ARG C N 1
ATOM 4855 C CA . ARG C 1 73 ? 42.112 38.496 97.395 1.00 60.36 73 ARG C CA 1
ATOM 4856 C C . ARG C 1 73 ? 41.522 38.478 98.804 1.00 68.97 73 ARG C C 1
ATOM 4857 O O . ARG C 1 73 ? 40.364 38.846 99.004 1.00 70.43 73 ARG C O 1
ATOM 4865 N N . PRO C 1 74 ? 42.308 38.019 99.786 1.00 67.19 74 PRO C N 1
ATOM 4866 C CA . PRO C 1 74 ? 41.852 38.054 101.177 1.00 56.13 74 PRO C CA 1
ATOM 4867 C C . PRO C 1 74 ? 42.137 39.379 101.870 1.00 72.42 74 PRO C C 1
ATOM 4868 O O . PRO C 1 74 ? 43.161 40.010 101.605 1.00 79.40 74 PRO C O 1
ATOM 4872 N N . VAL C 1 75 ? 41.227 39.798 102.743 1.00 74.18 75 VAL C N 1
ATOM 4873 C CA . VAL C 1 75 ? 41.511 40.893 103.652 1.00 68.65 75 VAL C CA 1
ATOM 4874 C C . VAL C 1 75 ? 42.386 40.319 104.754 1.00 69.28 75 VAL C C 1
ATOM 4875 O O . VAL C 1 75 ? 42.070 39.270 105.318 1.00 73.92 75 VAL C O 1
ATOM 4879 N N . HIS C 1 76 ? 43.487 40.997 105.055 1.00 68.92 76 HIS C N 1
ATOM 4880 C CA . HIS C 1 76 ? 44.445 40.489 106.029 1.00 70.14 76 HIS C CA 1
ATOM 4881 C C . HIS C 1 76 ? 43.758 40.1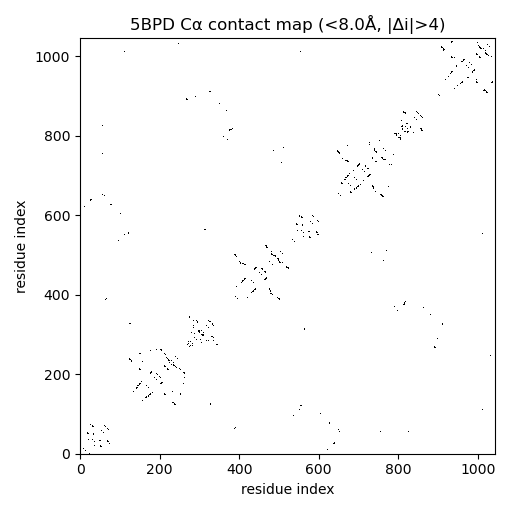79 107.357 1.00 70.97 76 HIS C C 1
ATOM 4882 O O . HIS C 1 76 ? 42.974 40.986 107.856 1.00 70.88 76 HIS C O 1
ATOM 4889 N N . PRO C 1 77 ? 44.043 38.995 107.921 1.00 68.05 77 PRO C N 1
ATOM 4890 C CA . PRO C 1 77 ? 43.460 38.524 109.181 1.00 57.55 77 PRO C CA 1
ATOM 4891 C C . PRO C 1 77 ? 43.455 39.589 110.272 1.00 57.46 77 PRO C C 1
ATOM 4892 O O . PRO C 1 77 ? 42.447 39.763 110.958 1.00 58.89 77 PRO C O 1
ATOM 4896 N N . ALA C 1 78 ? 44.572 40.292 110.424 1.00 64.67 78 ALA C N 1
ATOM 4897 C CA . ALA C 1 78 ? 44.695 41.333 111.442 1.00 71.79 78 ALA C CA 1
ATOM 4898 C C . ALA C 1 78 ? 43.644 42.423 111.254 1.00 71.75 78 ALA C C 1
ATOM 4899 O O . ALA C 1 78 ? 43.178 43.025 112.223 1.00 70.82 78 ALA C O 1
ATOM 4901 N N . ASN C 1 79 ? 43.273 42.670 110.002 1.00 69.05 79 ASN C N 1
ATOM 4902 C CA . ASN C 1 79 ? 42.273 43.682 109.691 1.00 70.33 79 ASN C CA 1
ATOM 4903 C C . ASN C 1 79 ? 40.866 43.129 109.860 1.00 67.12 79 ASN C C 1
ATOM 4904 O O . ASN C 1 79 ? 40.070 43.669 110.624 1.00 72.99 79 ASN C O 1
ATOM 4909 N N . VAL C 1 80 ? 40.564 42.047 109.149 1.00 59.93 80 VAL C N 1
ATOM 4910 C CA . VAL C 1 80 ? 39.214 41.501 109.154 1.00 59.08 80 VAL C CA 1
ATOM 4911 C C . VAL C 1 80 ? 38.832 40.976 110.536 1.00 67.51 80 VAL C C 1
ATOM 4912 O O . VAL C 1 80 ? 37.723 41.219 111.010 1.00 75.57 80 VAL C O 1
ATOM 4916 N N . LEU C 1 81 ? 39.748 40.271 111.191 1.00 61.55 81 LEU C N 1
ATOM 4917 C CA . LEU C 1 81 ? 39.452 39.673 112.492 1.00 57.77 81 LEU C CA 1
ATOM 4918 C C . LEU C 1 81 ? 39.206 40.734 113.554 1.00 55.00 81 LEU C C 1
ATOM 4919 O O . LEU C 1 81 ? 38.290 40.609 114.369 1.00 60.71 81 LEU C O 1
ATOM 4924 N N . GLU C 1 82 ? 40.032 41.773 113.553 1.00 66.33 82 GLU C N 1
ATOM 4925 C CA . GLU C 1 82 ? 39.869 42.863 114.507 1.00 69.35 82 GLU C CA 1
ATOM 4926 C C . GLU C 1 82 ? 38.576 43.628 114.247 1.00 62.17 82 GLU C C 1
ATOM 4927 O O . GLU C 1 82 ? 37.854 43.979 115.180 1.00 72.39 82 GLU C O 1
ATOM 4933 N N . LYS C 1 83 ? 38.278 43.869 112.975 1.00 60.47 83 LYS C N 1
ATOM 4934 C CA . LYS C 1 83 ? 37.087 44.628 112.614 1.00 67.31 83 LYS C CA 1
ATOM 4935 C C . LYS C 1 83 ? 35.810 43.880 112.981 1.00 63.93 83 LYS C C 1
ATOM 4936 O O . LYS C 1 83 ? 34.826 44.493 113.389 1.00 66.96 83 LYS C O 1
ATOM 4942 N N . PHE C 1 84 ? 35.820 42.559 112.824 1.00 63.75 84 PHE C N 1
ATOM 4943 C CA . PHE C 1 84 ? 34.640 41.762 113.140 1.00 49.73 84 PHE C CA 1
ATOM 4944 C C . PHE C 1 84 ? 34.277 41.924 114.608 1.00 49.89 84 PHE C C 1
ATOM 4945 O O . PHE C 1 84 ? 33.106 42.076 114.951 1.00 50.13 84 PHE C O 1
ATOM 4953 N N . ILE C 1 85 ? 35.284 41.872 115.474 1.00 52.44 85 ILE C N 1
ATOM 4954 C CA . ILE C 1 85 ? 35.054 41.988 116.909 1.00 51.52 85 ILE C CA 1
ATOM 4955 C C . ILE C 1 85 ? 34.554 43.386 117.259 1.00 63.36 85 ILE C C 1
ATOM 4956 O O . ILE C 1 85 ? 33.684 43.546 118.117 1.00 66.53 85 ILE C O 1
ATOM 4961 N N . GLN C 1 86 ? 35.115 44.396 116.600 1.00 57.63 86 GLN C N 1
ATOM 4962 C CA . GLN C 1 86 ? 34.687 45.778 116.803 1.00 64.18 86 GLN C CA 1
ATOM 4963 C C . GLN C 1 86 ? 33.202 45.924 116.510 1.00 60.47 86 GLN C C 1
ATOM 4964 O O . GLN C 1 86 ? 32.436 46.387 117.351 1.00 64.00 86 GLN C O 1
ATOM 4970 N N . ASP C 1 87 ? 32.803 45.525 115.308 1.00 65.42 87 ASP C N 1
ATOM 4971 C CA . ASP C 1 87 ? 31.412 45.624 114.888 1.00 66.09 87 ASP C CA 1
ATOM 4972 C C . ASP C 1 87 ? 30.508 44.813 115.805 1.00 68.72 87 ASP C C 1
ATOM 4973 O O . ASP C 1 87 ? 29.351 45.171 116.024 1.00 79.07 87 ASP C O 1
ATOM 4978 N N . TRP C 1 88 ? 31.046 43.723 116.345 1.00 64.57 88 TRP C N 1
ATOM 4979 C CA . TRP C 1 88 ? 30.287 42.866 117.247 1.00 59.80 88 TRP C CA 1
ATOM 4980 C C . TRP C 1 88 ? 30.131 43.538 118.601 1.00 54.49 88 TRP C C 1
ATOM 4981 O O . TRP C 1 88 ? 29.051 43.513 119.195 1.00 61.35 88 TRP C O 1
ATOM 4992 N N . GLN C 1 89 ? 31.218 44.122 119.095 1.00 51.63 89 GLN C N 1
ATOM 4993 C CA . GLN C 1 89 ? 31.157 44.934 120.309 1.00 59.08 89 GLN C CA 1
ATOM 4994 C C . GLN C 1 89 ? 30.189 46.097 120.124 1.00 61.00 89 GLN C C 1
ATOM 4995 O O . GLN C 1 89 ? 29.510 46.514 121.065 1.00 71.52 89 GLN C O 1
ATOM 5001 N N . GLU C 1 90 ? 30.135 46.619 118.904 1.00 62.05 90 GLU C N 1
ATOM 5002 C CA . GLU C 1 90 ? 29.260 47.740 118.583 1.00 75.11 90 GLU C CA 1
ATOM 5003 C C . GLU C 1 90 ? 27.795 47.321 118.651 1.00 68.75 90 GLU C C 1
ATOM 5004 O O . GLU C 1 90 ? 26.969 48.010 119.248 1.00 67.46 90 GLU C O 1
ATOM 5010 N N . ARG C 1 91 ? 27.480 46.183 118.042 1.00 61.29 91 ARG C N 1
ATOM 5011 C CA . ARG C 1 91 ? 26.106 45.699 118.001 1.00 62.27 91 ARG C CA 1
ATOM 5012 C C . ARG C 1 91 ? 25.621 45.306 119.395 1.00 62.68 91 ARG C C 1
ATOM 5013 O O . ARG C 1 91 ? 24.442 45.472 119.723 1.00 59.92 91 ARG C O 1
ATOM 5021 N N . VAL C 1 92 ? 26.536 44.800 120.217 1.00 59.23 92 VAL C N 1
ATOM 5022 C CA . VAL C 1 92 ? 26.210 44.452 121.596 1.00 56.32 92 VAL C CA 1
ATOM 5023 C C . VAL C 1 92 ? 25.874 45.713 122.395 1.00 63.18 92 VAL C C 1
ATOM 5024 O O . VAL C 1 92 ? 24.913 45.731 123.168 1.00 70.19 92 VAL C O 1
ATOM 5028 N N . LYS C 1 93 ? 26.668 46.765 122.205 1.00 56.38 93 LYS C N 1
ATOM 5029 C CA . LYS C 1 93 ? 26.399 48.054 122.836 1.00 63.96 93 LYS C CA 1
ATOM 5030 C C . LYS C 1 93 ? 25.029 48.571 122.412 1.00 57.32 93 LYS C C 1
ATOM 5031 O O . LYS C 1 93 ? 24.285 49.127 123.217 1.00 57.85 93 LYS C O 1
ATOM 5037 N N . GLU C 1 94 ? 24.709 48.385 121.136 1.00 69.43 94 GLU C N 1
ATOM 5038 C CA . GLU C 1 94 ? 23.423 48.797 120.593 1.00 66.25 94 GLU C CA 1
ATOM 5039 C C . GLU C 1 94 ? 22.282 48.012 121.238 1.00 74.22 94 GLU C C 1
ATOM 5040 O O . GLU C 1 94 ? 21.242 48.579 121.573 1.00 70.20 94 GLU C O 1
ATOM 5046 N N . GLU C 1 95 ? 22.479 46.706 121.412 1.00 70.07 95 GLU C N 1
ATOM 5047 C CA . GLU C 1 95 ? 21.453 45.855 122.005 1.00 56.34 95 GLU C CA 1
ATOM 5048 C C . GLU C 1 95 ? 21.271 46.140 123.492 1.00 48.57 95 GLU C C 1
ATOM 5049 O O . GLU C 1 95 ? 20.150 46.145 123.994 1.00 53.32 95 GLU C O 1
ATOM 5055 N N . LEU C 1 96 ? 22.374 46.362 124.198 1.00 51.53 96 LEU C N 1
ATOM 5056 C CA . LEU C 1 96 ? 22.310 46.657 125.626 1.00 57.78 96 LEU C CA 1
ATOM 5057 C C . LEU C 1 96 ? 21.434 47.876 125.903 1.00 72.77 96 LEU C C 1
ATOM 5058 O O . LEU C 1 96 ? 20.701 47.911 126.893 1.00 78.74 96 LEU C O 1
ATOM 5063 N N . GLU C 1 97 ? 21.504 48.871 125.023 1.00 75.54 97 GLU C N 1
ATOM 5064 C CA . GLU C 1 97 ? 20.701 50.079 125.182 1.00 68.52 97 GLU C CA 1
ATOM 5065 C C . GLU C 1 97 ? 19.238 49.812 124.857 1.00 54.98 97 GLU C C 1
ATOM 5066 O O . GLU C 1 97 ? 18.339 50.329 125.520 1.00 63.53 97 GLU C O 1
ATOM 5072 N N . ALA C 1 98 ? 19.003 48.991 123.840 1.00 61.56 98 ALA C N 1
ATOM 5073 C CA . ALA C 1 98 ? 17.648 48.614 123.470 1.00 63.24 98 ALA C CA 1
ATOM 5074 C C . ALA C 1 98 ? 16.996 47.839 124.614 1.00 70.03 98 ALA C C 1
ATOM 5075 O O . ALA C 1 98 ? 15.797 47.971 124.861 1.00 83.02 98 ALA C O 1
ATOM 5077 N N . LYS C 1 99 ? 17.795 47.036 125.309 1.00 64.52 99 LYS C N 1
ATOM 5078 C CA . LYS C 1 99 ? 17.315 46.287 126.464 1.00 60.46 99 LYS C CA 1
ATOM 5079 C C . LYS C 1 99 ? 16.898 47.213 127.606 1.00 56.75 99 LYS C C 1
ATOM 5080 O O . LYS C 1 99 ? 15.815 47.064 128.171 1.00 69.35 99 LYS C O 1
ATOM 5086 N N . LYS C 1 100 ? 17.759 48.166 127.945 1.00 62.40 100 LYS C N 1
ATOM 5087 C CA . LYS C 1 100 ? 17.464 49.112 129.018 1.00 66.76 100 LYS C CA 1
ATOM 5088 C C . LYS C 1 100 ? 16.259 49.986 128.670 1.00 61.65 100 LYS C C 1
ATOM 5089 O O . LYS C 1 100 ? 15.485 50.373 129.548 1.00 53.81 100 LYS C O 1
ATOM 5095 N N . LYS C 1 101 ? 16.104 50.291 127.386 1.00 59.31 101 LYS C N 1
ATOM 5096 C CA . LYS C 1 101 ? 14.927 51.005 126.911 1.00 72.77 101 LYS C CA 1
ATOM 5097 C C . LYS C 1 101 ? 13.692 50.127 127.074 1.00 56.67 101 LYS C C 1
ATOM 5098 O O . LYS C 1 101 ? 12.669 50.563 127.601 1.00 58.94 101 LYS C O 1
ATOM 5104 N N . ALA C 1 102 ? 13.796 48.884 126.615 1.00 66.61 102 ALA C N 1
ATOM 5105 C CA . ALA C 1 102 ? 12.690 47.938 126.709 1.00 49.50 102 ALA C CA 1
ATOM 5106 C C . ALA C 1 102 ? 12.238 47.781 128.161 1.00 62.20 102 ALA C C 1
ATOM 5107 O O . ALA C 1 102 ? 11.042 47.845 128.461 1.00 64.77 102 ALA C O 1
ATOM 5109 N N . LYS C 1 103 ? 13.201 47.577 129.056 1.00 49.04 103 LYS C N 1
ATOM 5110 C CA . LYS C 1 103 ? 12.911 47.434 130.479 1.00 52.30 103 LYS C CA 1
ATOM 5111 C C . LYS C 1 103 ? 12.045 48.580 130.993 1.00 64.90 103 LYS C C 1
ATOM 5112 O O . LYS C 1 103 ? 10.953 48.357 131.521 1.00 68.37 103 LYS C O 1
ATOM 5118 N N . GLU C 1 104 ? 12.538 49.805 130.823 1.00 81.45 104 GLU C N 1
ATOM 5119 C CA . GLU C 1 104 ? 11.816 51.004 131.239 1.00 57.72 104 GLU C CA 1
ATOM 5120 C C . GLU C 1 104 ? 10.400 51.025 130.672 1.00 53.92 104 GLU C C 1
ATOM 5121 O O . GLU C 1 104 ? 9.434 51.253 131.400 1.00 57.44 104 GLU C O 1
ATOM 5127 N N . GLU C 1 105 ? 10.279 50.776 129.372 1.00 54.06 105 GLU C N 1
ATOM 5128 C CA . GLU C 1 105 ? 8.978 50.789 128.721 1.00 54.77 105 GLU C CA 1
ATOM 5129 C C . GLU C 1 105 ? 8.067 49.700 129.289 1.00 69.60 105 GLU C C 1
ATOM 5130 O O . GLU C 1 105 ? 6.868 49.916 129.467 1.00 59.99 105 GLU C O 1
ATOM 5136 N N . LEU C 1 106 ? 8.639 48.532 129.572 1.00 68.01 106 LEU C N 1
ATOM 5137 C CA . LEU C 1 106 ? 7.876 47.427 130.148 1.00 61.20 106 LEU C CA 1
ATOM 5138 C C . LEU C 1 106 ? 7.377 47.779 131.541 1.00 54.46 106 LEU C C 1
ATOM 5139 O O . LEU C 1 106 ? 6.224 47.517 131.879 1.00 54.37 106 LEU C O 1
ATOM 5144 N N . LEU C 1 107 ? 8.258 48.353 132.354 1.00 52.47 107 LEU C N 1
ATOM 5145 C CA . LEU C 1 107 ? 7.881 48.780 133.696 1.00 65.37 107 LEU C CA 1
ATOM 5146 C C . LEU C 1 107 ? 6.765 49.822 133.655 1.00 64.73 107 LEU C C 1
ATOM 5147 O O . LEU C 1 107 ? 5.932 49.886 134.558 1.00 68.54 107 LEU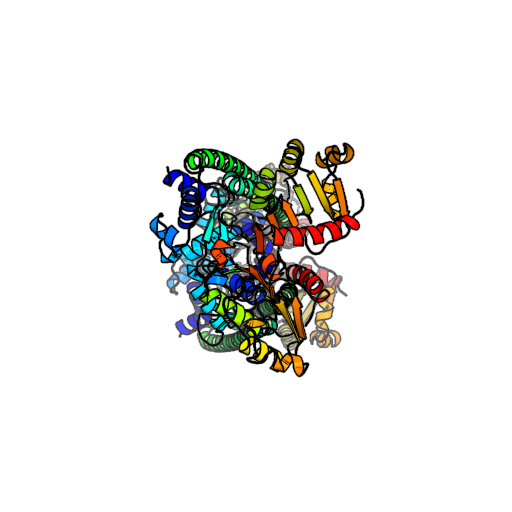 C O 1
ATOM 5152 N N . GLU C 1 108 ? 6.755 50.634 132.604 1.00 59.33 108 GLU C N 1
ATOM 5153 C CA . GLU C 1 108 ? 5.718 51.644 132.432 1.00 84.99 108 GLU C CA 1
ATOM 5154 C C . GLU C 1 108 ? 4.401 51.001 132.002 1.00 75.29 108 GLU C C 1
ATOM 5155 O O . GLU C 1 108 ? 3.321 51.464 132.375 1.00 67.55 108 GLU C O 1
ATOM 5161 N N . LEU C 1 109 ? 4.499 49.933 131.215 1.00 59.14 109 LEU C N 1
ATOM 5162 C CA . LEU C 1 109 ? 3.316 49.235 130.722 1.00 61.45 109 LEU C CA 1
ATOM 5163 C C . LEU C 1 109 ? 2.732 48.307 131.784 1.00 68.57 109 LEU C C 1
ATOM 5164 O O . LEU C 1 109 ? 1.524 48.074 131.818 1.00 66.75 109 LEU C O 1
ATOM 5169 N N . MET C 1 110 ? 3.590 47.796 132.661 1.00 75.18 110 MET C N 1
ATOM 5170 C CA . MET C 1 110 ? 3.162 46.837 133.674 1.00 77.36 110 MET C CA 1
ATOM 5171 C C . MET C 1 110 ? 2.747 47.523 134.973 1.00 86.33 110 MET C C 1
ATOM 5172 O O . MET C 1 110 ? 2.265 46.872 135.901 1.00 86.06 110 MET C O 1
ATOM 5177 N N . ALA C 1 111 ? 2.938 48.836 135.033 1.00 74.81 111 ALA C N 1
ATOM 5178 C CA . ALA C 1 111 ? 2.570 49.620 136.210 1.00 97.38 111 ALA C CA 1
ATOM 5179 C C . ALA C 1 111 ? 1.098 49.441 136.595 1.00 95.14 111 ALA C C 1
ATOM 5180 O O . ALA C 1 111 ? 0.796 49.078 137.733 1.00 76.35 111 ALA C O 1
ATOM 5182 N N . PRO C 1 112 ? 0.176 49.711 135.653 1.00 79.79 112 PRO C N 1
ATOM 5183 C CA . PRO C 1 112 ? -1.258 49.553 135.921 1.00 81.07 112 PRO C CA 1
ATOM 5184 C C . PRO C 1 112 ? -1.601 48.158 136.425 1.00 84.94 112 PRO C C 1
ATOM 5185 O O . PRO C 1 112 ? -2.439 48.006 137.313 1.00 95.10 112 PRO C O 1
ATOM 5189 N N . LEU C 1 113 ? -0.953 47.151 135.849 1.00 81.73 113 LEU C N 1
ATOM 5190 C CA . LEU C 1 113 ? -1.199 45.764 136.217 1.00 75.82 113 LEU C CA 1
ATOM 5191 C C . LEU C 1 113 ? -0.775 45.484 137.652 1.00 78.04 113 LEU C C 1
ATOM 5192 O O . LEU C 1 113 ? -1.435 44.732 138.367 1.00 76.59 113 LEU C O 1
ATOM 5197 N N . ILE C 1 114 ? 0.323 46.103 138.071 1.00 88.22 114 ILE C N 1
ATOM 5198 C CA . ILE C 1 114 ? 0.935 45.780 139.352 1.00 99.38 114 ILE C CA 1
ATOM 5199 C C . ILE C 1 114 ? 0.269 46.519 140.506 1.00 135.60 114 ILE C C 1
ATOM 5200 O O . ILE C 1 114 ? 0.710 47.588 140.930 1.00 137.51 114 ILE C O 1
ATOM 5205 N N . GLU C 1 115 ? -0.816 45.928 140.989 1.00 173.24 115 GLU C N 1
ATOM 5206 C CA . GLU C 1 115 ? -1.427 46.296 142.257 1.00 168.37 115 GLU C CA 1
ATOM 5207 C C . GLU C 1 115 ? -1.822 44.995 142.939 1.00 167.23 115 GLU C C 1
ATOM 5208 O O . GLU C 1 115 ? -2.565 44.983 143.921 1.00 179.69 115 GLU C O 1
ATOM 5214 N N . THR C 1 116 ? -1.302 43.898 142.393 1.00 148.04 116 THR C N 1
ATOM 5215 C CA . THR C 1 116 ? -1.603 42.555 142.867 1.00 133.38 116 THR C CA 1
ATOM 5216 C C . THR C 1 116 ? -0.395 41.960 143.589 1.00 138.51 116 THR C C 1
ATOM 5217 O O . THR C 1 116 ? -0.179 40.748 143.563 1.00 145.87 116 THR C O 1
ATOM 5221 N N . GLU C 1 117 ? 0.389 42.819 144.234 1.00 135.02 117 GLU C N 1
ATOM 5222 C CA . GLU C 1 117 ? 1.627 42.390 144.881 1.00 133.10 117 GLU C CA 1
ATOM 5223 C C . GLU C 1 117 ? 1.556 42.479 146.405 1.00 139.75 117 GLU C C 1
ATOM 5224 O O . GLU C 1 117 ? 1.628 43.568 146.975 1.00 153.39 117 GLU C O 1
ATOM 5230 N N . VAL C 1 118 ? 1.423 41.326 147.057 1.00 124.31 118 VAL C N 1
ATOM 5231 C CA . VAL C 1 118 ? 1.445 41.250 148.515 1.00 108.50 118 VAL C CA 1
ATOM 5232 C C . VAL C 1 118 ? 1.973 39.892 148.969 1.00 125.16 118 VAL C C 1
ATOM 5233 O O . VAL C 1 118 ? 1.203 38.944 149.132 1.00 130.14 118 VAL C O 1
ATOM 5237 N N . PRO C 1 119 ? 3.296 39.792 149.167 1.00 131.64 119 PRO C N 1
ATOM 5238 C CA . PRO C 1 119 ? 3.939 38.576 149.670 1.00 115.82 119 PRO C CA 1
ATOM 5239 C C . PRO C 1 119 ? 4.250 38.651 151.164 1.00 108.10 119 PRO C C 1
ATOM 5240 O O . PRO C 1 119 ? 4.169 37.636 151.857 1.00 93.61 119 PRO C O 1
ATOM 5244 N N . VAL C 1 123 ? -0.868 35.791 150.240 1.00 68.51 123 VAL C N 1
ATOM 5245 C CA . VAL C 1 123 ? -1.694 34.777 150.889 1.00 86.36 123 VAL C CA 1
ATOM 5246 C C . VAL C 1 123 ? -0.915 33.476 151.099 1.00 89.39 123 VAL C C 1
ATOM 5247 O O . VAL C 1 123 ? -1.042 32.832 152.140 1.00 92.00 123 VAL C O 1
ATOM 5251 N N . GLU C 1 124 ? -0.112 33.095 150.108 1.00 81.54 124 GLU C N 1
ATOM 5252 C CA . GLU C 1 124 ? 0.664 31.858 150.183 1.00 79.25 124 GLU C CA 1
ATOM 5253 C C . GLU C 1 124 ? 1.891 32.006 151.075 1.00 73.01 124 GLU C C 1
ATOM 5254 O O . GLU C 1 124 ? 2.540 33.051 151.094 1.00 74.38 124 GLU C O 1
ATOM 5260 N N . ARG C 1 125 ? 2.212 30.942 151.801 1.00 50.75 125 ARG C N 1
ATOM 5261 C CA . ARG C 1 125 ? 3.299 30.970 152.772 1.00 53.66 125 ARG C CA 1
ATOM 5262 C C . ARG C 1 125 ? 4.458 30.054 152.377 1.00 48.87 125 ARG C C 1
ATOM 5263 O O . ARG C 1 125 ? 5.284 29.682 153.213 1.00 47.15 125 ARG C O 1
ATOM 5271 N N . VAL C 1 126 ? 4.511 29.687 151.103 1.00 45.57 126 VAL C N 1
ATOM 5272 C CA . VAL C 1 126 ? 5.625 28.903 150.595 1.00 41.82 126 VAL C CA 1
ATOM 5273 C C . VAL C 1 126 ? 5.733 29.058 149.082 1.00 58.86 126 VAL C C 1
ATOM 5274 O O . VAL C 1 126 ? 4.733 29.011 148.367 1.00 53.41 126 VAL C O 1
ATOM 5278 N N . TRP C 1 127 ? 6.957 29.274 148.610 1.00 53.53 127 TRP C N 1
ATOM 5279 C CA . TRP C 1 127 ? 7.244 29.332 147.182 1.00 46.04 127 TRP C CA 1
ATOM 5280 C C . TRP C 1 127 ? 8.585 28.679 146.891 1.00 46.80 127 TRP C C 1
ATOM 5281 O O . TRP C 1 127 ? 9.439 28.568 147.772 1.00 55.37 127 TRP C O 1
ATOM 5292 N N . VAL C 1 128 ? 8.767 28.255 145.647 1.00 46.31 128 VAL C N 1
ATOM 5293 C CA . VAL C 1 128 ? 10.019 27.651 145.227 1.00 44.47 128 VAL C CA 1
ATOM 5294 C C . VAL C 1 128 ? 10.651 28.467 144.110 1.00 38.43 128 VAL C C 1
ATOM 5295 O O . VAL C 1 128 ? 9.962 28.968 143.222 1.00 41.84 128 VAL C O 1
ATOM 5299 N N . VAL C 1 129 ? 11.971 28.602 144.174 1.00 43.72 129 VAL C N 1
ATOM 5300 C CA . VAL C 1 129 ? 12.733 29.289 143.143 1.00 46.51 129 VAL C CA 1
ATOM 5301 C C . VAL C 1 129 ? 13.800 28.351 142.598 1.00 50.22 129 VAL C C 1
ATOM 5302 O O . VAL C 1 129 ? 14.544 27.740 143.363 1.00 69.90 129 VAL C O 1
ATOM 5306 N N . ARG C 1 130 ? 13.867 28.234 141.274 1.00 51.65 130 ARG C N 1
ATOM 5307 C CA . ARG C 1 130 ? 14.843 27.366 140.624 1.00 54.73 130 ARG C CA 1
ATOM 5308 C C . ARG C 1 130 ? 16.125 28.118 140.267 1.00 59.70 130 ARG C C 1
ATOM 5309 O O . ARG C 1 130 ? 16.076 29.179 139.649 1.00 76.25 130 ARG C O 1
ATOM 5317 N N . GLY C 1 131 ? 17.268 27.560 140.657 1.00 55.16 131 GLY C N 1
ATOM 5318 C CA . GLY C 1 131 ? 18.562 28.136 140.327 1.00 45.40 131 GLY C CA 1
ATOM 5319 C C . GLY C 1 131 ? 19.064 29.109 141.376 1.00 53.11 131 GLY C C 1
ATOM 5320 O O . GLY C 1 131 ? 18.389 30.089 141.686 1.00 50.66 131 GLY C O 1
ATOM 5321 N N . ILE C 1 132 ? 20.260 28.867 141.903 1.00 58.31 132 ILE C N 1
ATOM 5322 C CA . ILE C 1 132 ? 20.798 29.719 142.961 1.00 68.36 132 ILE C CA 1
ATOM 5323 C C . ILE C 1 132 ? 21.054 31.120 142.415 1.00 65.24 132 ILE C C 1
ATOM 5324 O O . ILE C 1 132 ? 21.138 32.084 143.175 1.00 80.08 132 ILE C O 1
ATOM 5329 N N . LYS C 1 133 ? 21.180 31.226 141.097 1.00 57.86 133 LYS C N 1
ATOM 5330 C CA . LYS C 1 133 ? 21.361 32.519 140.449 1.00 70.63 133 LYS C CA 1
ATOM 5331 C C . LYS C 1 133 ? 20.087 33.363 140.553 1.00 69.56 133 LYS C C 1
ATOM 5332 O O . LYS C 1 133 ? 20.117 34.576 140.354 1.00 64.03 133 LYS C O 1
ATOM 5338 N N . ASN C 1 134 ? 18.973 32.712 140.872 1.00 55.83 134 ASN C N 1
ATOM 5339 C CA . ASN C 1 134 ? 17.689 33.393 140.969 1.00 42.04 134 ASN C CA 1
ATOM 5340 C C . ASN C 1 134 ? 17.279 33.634 142.413 1.00 47.56 134 ASN C C 1
ATOM 5341 O O . ASN C 1 134 ? 16.151 34.043 142.675 1.00 52.66 134 ASN C O 1
ATOM 5346 N N . SER C 1 135 ? 18.188 33.378 143.348 1.00 45.46 135 SER C N 1
ATOM 5347 C CA . SER C 1 135 ? 17.872 33.543 144.766 1.00 52.70 135 SER C CA 1
ATOM 5348 C C . SER C 1 135 ? 17.348 34.946 145.082 1.00 55.36 135 SER C C 1
ATOM 5349 O O . SER C 1 135 ? 16.294 35.097 145.701 1.00 60.79 135 SER C O 1
ATOM 5352 N N . THR C 1 136 ? 18.079 35.967 144.646 1.00 59.35 136 THR C N 1
ATOM 5353 C CA . THR C 1 136 ? 17.767 37.341 145.030 1.00 62.79 136 THR C CA 1
ATOM 5354 C C . THR C 1 136 ? 16.440 37.825 144.452 1.00 53.49 136 THR C C 1
ATOM 5355 O O . THR C 1 136 ? 15.901 38.835 144.899 1.00 58.77 136 THR C O 1
ATOM 5359 N N . LEU C 1 137 ? 15.910 37.107 143.468 1.00 55.15 137 LEU C N 1
ATOM 5360 C CA . LEU C 1 137 ? 14.607 37.456 142.909 1.00 55.84 137 LEU C CA 1
ATOM 5361 C C . LEU C 1 137 ? 13.518 37.349 143.966 1.00 55.16 137 LEU C C 1
ATOM 5362 O O . LEU C 1 137 ? 12.418 37.878 143.797 1.00 65.75 137 LEU C O 1
ATOM 5367 N N . LYS C 1 138 ? 13.830 36.663 145.059 1.00 53.90 138 LYS C N 1
ATOM 5368 C CA . LYS C 1 138 ? 12.891 36.520 146.162 1.00 57.58 138 LYS C CA 1
ATOM 5369 C C . LYS C 1 138 ? 13.439 37.154 147.436 1.00 44.63 138 LYS C C 1
ATOM 5370 O O . LYS C 1 138 ? 12.689 37.728 148.223 1.00 62.95 138 LYS C O 1
ATOM 5376 N N . THR C 1 139 ? 14.749 37.049 147.634 1.00 48.43 139 THR C N 1
ATOM 5377 C CA . THR C 1 139 ? 15.367 37.528 148.864 1.00 48.91 139 THR C CA 1
ATOM 5378 C C . THR C 1 139 ? 15.375 39.049 148.900 1.00 63.62 139 THR C C 1
ATOM 5379 O O . THR C 1 139 ? 15.489 39.655 149.968 1.00 62.80 139 THR C O 1
ATOM 5383 N N . LYS C 1 140 ? 15.243 39.664 147.730 1.00 64.52 140 LYS C N 1
ATOM 5384 C CA . LYS C 1 140 ? 15.157 41.115 147.649 1.00 74.76 140 LYS C CA 1
ATOM 5385 C C . LYS C 1 140 ? 13.824 41.579 148.223 1.00 71.90 140 LYS C C 1
ATOM 5386 O O . LYS C 1 140 ? 13.750 42.606 148.898 1.00 70.94 140 LYS C O 1
ATOM 5392 N N . GLU C 1 141 ? 12.772 40.812 147.949 1.00 61.27 141 GLU C N 1
ATOM 5393 C CA . GLU C 1 141 ? 11.447 41.115 148.479 1.00 58.93 141 GLU C CA 1
ATOM 5394 C C . GLU C 1 141 ? 11.413 40.938 149.993 1.00 58.58 141 GLU C C 1
ATOM 5395 O O . GLU C 1 141 ? 10.736 41.682 150.700 1.00 74.66 141 GLU C O 1
ATOM 5401 N N . MET C 1 142 ? 12.154 39.951 150.484 1.00 66.61 142 MET C N 1
ATOM 5402 C CA . MET C 1 142 ? 12.250 39.701 151.916 1.00 65.45 142 MET C CA 1
ATOM 5403 C C . MET C 1 142 ? 12.882 40.879 152.644 1.00 67.91 142 MET C C 1
ATOM 5404 O O . MET C 1 142 ? 12.367 41.339 153.665 1.00 62.66 142 MET C O 1
ATOM 5409 N N . LEU C 1 143 ? 13.997 41.364 152.106 1.00 67.36 143 LEU C N 1
ATOM 5410 C CA . LEU C 1 143 ? 14.751 42.439 152.736 1.00 59.57 143 LEU C CA 1
ATOM 5411 C C . LEU C 1 143 ? 13.948 43.730 152.812 1.00 63.18 143 LEU C C 1
ATOM 5412 O O . LEU C 1 143 ? 13.936 44.398 153.843 1.00 71.43 143 LEU C O 1
ATOM 5417 N N . GLU C 1 144 ? 13.270 44.071 151.721 1.00 70.23 144 GLU C N 1
ATOM 5418 C CA . GLU C 1 144 ? 12.531 45.327 151.654 1.00 82.53 144 GLU C CA 1
ATOM 5419 C C . GLU C 1 144 ? 11.287 45.297 152.540 1.00 80.85 144 GLU C C 1
ATOM 5420 O O . GLU C 1 144 ? 10.776 46.342 152.935 1.00 78.55 144 GLU C O 1
ATOM 5426 N N . GLU C 1 145 ? 10.805 44.097 152.852 1.00 77.85 145 GLU C N 1
ATOM 5427 C CA . GLU C 1 145 ? 9.611 43.949 153.681 1.00 78.57 145 GLU C CA 1
ATOM 5428 C C . GLU C 1 145 ? 9.964 43.803 155.160 1.00 77.97 145 GLU C C 1
ATOM 5429 O O . GLU C 1 145 ? 9.092 43.894 156.023 1.00 87.96 145 GLU C O 1
ATOM 5435 N N . ALA C 1 146 ? 11.245 43.587 155.449 1.00 72.54 146 ALA C N 1
ATOM 5436 C CA . ALA C 1 146 ? 11.698 43.392 156.822 1.00 69.75 146 ALA C CA 1
ATOM 5437 C C . ALA C 1 146 ? 11.359 44.602 157.685 1.00 81.78 146 ALA C C 1
ATOM 5438 O O . ALA C 1 146 ? 11.557 45.743 157.268 1.00 95.73 146 ALA C O 1
ATOM 5440 N N . GLN C 1 147 ? 10.850 44.347 158.887 1.00 74.44 147 GLN C N 1
ATOM 5441 C CA . GLN C 1 147 ? 10.428 45.419 159.784 1.00 84.21 147 GLN C CA 1
ATOM 5442 C C . GLN C 1 147 ? 11.119 45.363 161.139 1.00 87.03 147 GLN C C 1
ATOM 5443 O O . GLN C 1 147 ? 11.282 46.388 161.801 1.00 93.09 147 GLN C O 1
ATOM 5449 N N . ASN C 1 148 ? 11.523 44.168 161.554 1.00 87.58 148 ASN C N 1
ATOM 5450 C CA . ASN C 1 148 ? 12.032 43.985 162.908 1.00 88.86 148 ASN C CA 1
ATOM 5451 C C . ASN C 1 148 ? 13.395 43.303 162.952 1.00 87.16 148 ASN C C 1
ATOM 5452 O O . ASN C 1 148 ? 14.323 43.803 163.589 1.00 81.71 148 ASN C O 1
ATOM 5457 N N . GLU C 1 149 ? 13.520 42.166 162.274 1.00 88.85 149 GLU C N 1
ATOM 5458 C CA . GLU C 1 149 ? 14.742 41.376 162.372 1.00 81.72 149 GLU C CA 1
ATOM 5459 C C . GLU C 1 149 ? 15.243 40.867 161.022 1.00 74.27 149 GLU C C 1
ATOM 5460 O O . GLU C 1 149 ? 14.462 40.607 160.107 1.00 68.06 149 GLU C O 1
ATOM 5466 N N . ILE C 1 150 ? 16.559 40.732 160.912 1.00 72.28 150 ILE C N 1
ATOM 5467 C CA . ILE C 1 150 ? 17.182 40.157 159.729 1.00 68.60 150 ILE C CA 1
ATOM 5468 C C . ILE C 1 150 ? 18.379 39.314 160.141 1.00 73.11 150 ILE C C 1
ATOM 5469 O O . ILE C 1 150 ? 19.324 39.813 160.753 1.00 71.23 150 ILE C O 1
ATOM 5474 N N . LEU C 1 151 ? 18.329 38.032 159.797 1.00 71.83 151 LEU C N 1
ATOM 5475 C CA . LEU C 1 151 ? 19.417 37.110 160.088 1.00 62.93 151 LEU C CA 1
ATOM 5476 C C . LEU C 1 151 ? 19.887 36.465 158.794 1.00 65.11 151 LEU C C 1
ATOM 5477 O O . LEU C 1 151 ? 19.188 35.638 158.206 1.00 75.20 151 LEU C O 1
ATOM 5482 N N . LEU C 1 152 ? 21.078 36.855 158.357 1.00 62.17 152 LEU C N 1
ATOM 5483 C CA . LEU C 1 152 ? 21.613 36.423 157.073 1.00 54.01 152 LEU C CA 1
ATOM 5484 C C . LEU C 1 152 ? 22.916 35.649 157.228 1.00 59.00 152 LEU C C 1
ATOM 5485 O O . LEU C 1 152 ? 23.921 36.194 157.687 1.00 62.86 152 LEU C O 1
ATOM 5490 N N . ALA C 1 153 ? 22.884 34.372 156.860 1.00 64.01 153 ALA C N 1
ATOM 5491 C CA . ALA C 1 153 ? 24.093 33.562 156.770 1.00 60.39 153 ALA C CA 1
ATOM 5492 C C . ALA C 1 153 ? 24.382 33.284 155.302 1.00 65.85 153 ALA C C 1
ATOM 5493 O O . ALA C 1 153 ? 23.776 32.398 154.703 1.00 64.83 153 ALA C O 1
ATOM 5495 N N . ASP C 1 154 ? 25.292 34.058 154.716 1.00 71.04 154 ASP C N 1
ATOM 5496 C CA . ASP C 1 154 ? 25.499 34.006 153.274 1.00 82.18 154 ASP C CA 1
ATOM 5497 C C . ASP C 1 154 ? 26.751 33.222 152.884 1.00 84.09 154 ASP C C 1
ATOM 5498 O O . ASP C 1 154 ? 27.817 33.390 153.478 1.00 79.86 154 ASP C O 1
ATOM 5503 N N . ASP C 1 155 ? 26.603 32.366 151.878 1.00 86.20 155 ASP C N 1
ATOM 5504 C CA . ASP C 1 155 ? 27.722 31.621 151.315 1.00 87.52 155 ASP C CA 1
ATOM 5505 C C . ASP C 1 155 ? 28.125 32.226 149.974 1.00 86.98 155 ASP C C 1
ATOM 5506 O O . ASP C 1 155 ? 28.956 31.672 149.255 1.00 88.05 155 ASP C O 1
ATOM 5511 N N . GLY C 1 156 ? 27.518 33.361 149.641 1.00 93.06 156 GLY C N 1
ATOM 5512 C CA . GLY C 1 156 ? 27.849 34.083 148.426 1.00 89.67 156 GLY C CA 1
ATOM 5513 C C . GLY C 1 156 ? 26.778 34.113 147.350 1.00 84.76 156 GLY C C 1
ATOM 5514 O O . GLY C 1 156 ? 27.007 34.640 146.263 1.00 86.80 156 GLY C O 1
ATOM 5515 N N . PHE C 1 157 ? 25.604 33.565 147.646 1.00 84.99 157 PHE C N 1
ATOM 5516 C CA . PHE C 1 157 ? 24.533 33.516 146.655 1.00 85.73 157 PHE C CA 1
ATOM 5517 C C . PHE C 1 157 ? 23.198 34.000 147.214 1.00 90.88 157 PHE C C 1
ATOM 5518 O O . PHE C 1 157 ? 22.374 34.542 146.477 1.00 98.07 157 PHE C O 1
ATOM 5526 N N . ILE C 1 158 ? 22.997 33.817 148.516 1.00 78.77 158 ILE C N 1
ATOM 5527 C CA . ILE C 1 158 ? 21.740 34.182 149.163 1.00 70.72 158 ILE C CA 1
ATOM 5528 C C . ILE C 1 158 ? 21.321 35.617 148.852 1.00 61.55 158 ILE C C 1
ATOM 5529 O O . ILE C 1 158 ? 20.195 35.856 148.420 1.00 57.28 158 ILE C O 1
ATOM 5534 N N . ALA C 1 159 ? 22.221 36.569 149.075 1.00 65.90 159 ALA C N 1
ATOM 5535 C CA . ALA C 1 159 ? 21.888 37.981 148.898 1.00 74.67 159 ALA C CA 1
ATOM 5536 C C . ALA C 1 159 ? 22.983 38.737 148.151 1.00 75.72 159 ALA C C 1
ATOM 5537 O O . ALA C 1 159 ? 23.408 39.814 148.571 1.00 73.57 159 ALA C O 1
ATOM 5539 N N . VAL C 1 160 ? 23.428 38.172 147.034 1.00 77.58 160 VAL C N 1
ATOM 5540 C CA . VAL C 1 160 ? 24.455 38.801 146.218 1.00 75.34 160 VAL C CA 1
ATOM 5541 C C . VAL C 1 160 ? 23.965 40.140 145.665 1.00 75.62 160 VAL C C 1
ATOM 5542 O O . VAL C 1 160 ? 22.893 40.223 145.063 1.00 65.91 160 VAL C O 1
ATOM 5546 N N . ASN C 1 161 ? 24.757 41.186 145.883 1.00 81.15 161 ASN C N 1
ATOM 5547 C CA . ASN C 1 161 ? 24.465 42.511 145.343 1.00 80.08 161 ASN C CA 1
ATOM 5548 C C . ASN C 1 161 ? 23.243 43.153 145.996 1.00 81.85 161 ASN C C 1
ATOM 5549 O O . ASN C 1 161 ? 22.569 43.981 145.382 1.00 89.56 161 ASN C O 1
ATOM 5554 N N . LEU C 1 162 ? 22.967 42.781 147.242 1.00 78.53 162 LEU C N 1
ATOM 5555 C CA . LEU C 1 162 ? 21.828 43.341 147.963 1.00 70.85 162 LEU C CA 1
ATOM 5556 C C . LEU C 1 162 ? 22.286 44.208 149.132 1.00 65.13 162 LEU C C 1
ATOM 5557 O O . LEU C 1 162 ? 21.545 44.413 150.094 1.00 67.81 162 LEU C O 1
ATOM 5562 N N . GLU C 1 163 ? 23.510 44.714 149.037 1.00 67.75 163 GLU C N 1
ATOM 5563 C CA . GLU C 1 163 ? 24.077 45.563 150.077 1.00 80.06 163 GLU C CA 1
ATOM 5564 C C . GLU C 1 163 ? 23.191 46.774 150.344 1.00 78.40 163 GLU C C 1
ATOM 5565 O O . GLU C 1 163 ? 22.960 47.146 151.495 1.00 78.93 163 GLU C O 1
ATOM 5571 N N . ASP C 1 164 ? 22.695 47.386 149.274 1.00 79.71 164 ASP C N 1
ATOM 5572 C CA . ASP C 1 164 ? 21.882 48.592 149.392 1.00 91.95 164 ASP C CA 1
ATOM 5573 C C . ASP C 1 164 ? 20.564 48.297 150.097 1.00 86.55 164 ASP C C 1
ATOM 5574 O O . ASP C 1 164 ? 20.105 49.076 150.931 1.00 81.64 164 ASP C O 1
ATOM 5579 N N . ASP C 1 165 ? 19.962 47.163 149.760 1.00 90.06 165 ASP C N 1
ATOM 5580 C CA . ASP C 1 165 ? 18.702 46.762 150.370 1.00 82.75 165 ASP C CA 1
ATOM 5581 C C . ASP C 1 165 ? 18.889 46.500 151.860 1.00 78.38 165 ASP C C 1
ATOM 5582 O O . ASP C 1 165 ? 18.016 46.810 152.671 1.00 81.12 165 ASP C O 1
ATOM 5587 N N . ILE C 1 166 ? 20.039 45.939 152.212 1.00 76.24 166 ILE C N 1
ATOM 5588 C CA . ILE C 1 166 ? 20.374 45.683 153.606 1.00 73.73 166 ILE C CA 1
ATOM 5589 C C . ILE C 1 166 ? 20.552 46.998 154.356 1.00 73.20 166 ILE C C 1
ATOM 5590 O O . ILE C 1 166 ? 19.954 47.208 155.413 1.00 63.95 166 ILE C O 1
ATOM 5595 N N . ILE C 1 167 ? 21.368 47.886 153.798 1.00 80.09 167 ILE C N 1
ATOM 5596 C CA . ILE C 1 167 ? 21.623 49.186 154.408 1.00 76.41 167 ILE C CA 1
ATOM 5597 C C . ILE C 1 167 ? 20.323 49.956 154.604 1.00 75.00 167 ILE C C 1
ATOM 5598 O O . ILE C 1 167 ? 20.117 50.586 155.641 1.00 84.94 167 ILE C O 1
ATOM 5603 N N . LYS C 1 168 ? 19.452 49.910 153.602 1.00 73.97 168 LYS C N 1
ATOM 5604 C CA . LYS C 1 168 ? 18.164 50.587 153.682 1.00 83.26 168 LYS C CA 1
ATOM 5605 C C . LYS C 1 168 ? 17.327 50.061 154.846 1.00 86.59 168 LYS C C 1
ATOM 5606 O O . LYS C 1 168 ? 16.742 50.840 155.598 1.00 88.95 168 LYS C O 1
ATOM 5612 N N . ALA C 1 169 ? 17.272 48.740 154.987 1.00 81.49 169 ALA C N 1
ATOM 5613 C CA . ALA C 1 169 ? 16.509 48.116 156.062 1.00 72.12 169 ALA C CA 1
ATOM 5614 C C . ALA C 1 169 ? 17.017 48.558 157.430 1.00 75.81 169 ALA C C 1
ATOM 5615 O O . ALA C 1 169 ? 16.228 48.863 158.326 1.00 71.24 169 ALA C O 1
ATOM 5617 N N . VAL C 1 170 ? 18.337 48.594 157.583 1.00 78.55 170 VAL C N 1
ATOM 5618 C CA . VAL C 1 170 ? 18.959 49.035 158.825 1.00 83.25 170 VAL C CA 1
ATOM 5619 C C . VAL C 1 170 ? 18.536 50.467 159.137 1.00 81.26 170 VAL C C 1
ATOM 5620 O O . VAL C 1 170 ? 18.231 50.802 160.284 1.00 72.91 170 VAL C O 1
ATOM 5624 N N . ASP C 1 171 ? 18.520 51.308 158.107 1.00 80.28 171 ASP C N 1
ATOM 5625 C CA . ASP C 1 171 ? 18.107 52.699 158.256 1.00 99.66 171 ASP C CA 1
ATOM 5626 C C . ASP C 1 171 ? 16.695 52.794 158.828 1.00 99.80 171 ASP C C 1
ATOM 5627 O O . ASP C 1 171 ? 16.351 53.771 159.497 1.00 91.80 171 ASP C O 1
ATOM 5632 N N . ARG C 1 172 ? 15.883 51.774 158.560 1.00 91.57 172 ARG C N 1
ATOM 5633 C CA . ARG C 1 172 ? 14.513 51.736 159.057 1.00 94.98 172 ARG C CA 1
ATOM 5634 C C . ARG C 1 172 ? 14.468 51.131 160.455 1.00 96.08 172 ARG C C 1
ATOM 5635 O O . ARG C 1 172 ? 13.393 50.912 161.013 1.00 101.36 172 ARG C O 1
ATOM 5643 N N . GLY C 1 173 ? 15.644 50.877 161.020 1.00 76.90 173 GLY C N 1
ATOM 5644 C CA . GLY C 1 173 ? 15.752 50.356 162.370 1.00 79.93 173 GLY C CA 1
ATOM 5645 C C . GLY C 1 173 ? 15.485 48.868 162.524 1.00 82.86 173 GLY C C 1
ATOM 5646 O O . GLY C 1 173 ? 15.002 48.426 163.566 1.00 86.28 173 GLY C O 1
ATOM 5647 N N . VAL C 1 174 ? 15.797 48.087 161.496 1.00 68.81 174 VAL C N 1
ATOM 5648 C CA . VAL C 1 174 ? 15.638 46.638 161.586 1.00 74.12 174 VAL C CA 1
ATOM 5649 C C . VAL C 1 174 ? 16.953 46.009 162.042 1.00 68.60 174 VAL C C 1
ATOM 5650 O O . VAL C 1 174 ? 17.988 46.173 161.397 1.00 81.77 174 VAL C O 1
ATOM 5654 N N . LYS C 1 175 ? 16.909 45.291 163.161 1.00 74.25 175 LYS C N 1
ATOM 5655 C CA . LYS C 1 175 ? 18.110 44.672 163.710 1.00 82.06 175 LYS C CA 1
ATOM 5656 C C . LYS C 1 175 ? 18.686 43.653 162.736 1.00 76.47 175 LYS C C 1
ATOM 5657 O O . LYS C 1 175 ? 17.994 42.739 162.288 1.00 74.25 175 LYS C O 1
ATOM 5663 N N . THR C 1 176 ? 19.967 43.813 162.423 1.00 74.59 176 THR C N 1
ATOM 5664 C CA . THR C 1 176 ? 20.608 43.014 161.392 1.00 68.72 176 THR C CA 1
ATOM 5665 C C . THR C 1 176 ? 21.828 42.265 161.910 1.00 75.40 176 THR C C 1
ATOM 5666 O O . THR C 1 176 ? 22.729 42.854 162.506 1.00 84.77 176 THR C O 1
ATOM 5670 N N . LYS C 1 177 ? 21.840 40.957 161.680 1.00 75.72 177 LYS C N 1
ATOM 5671 C CA . LYS C 1 177 ? 23.005 40.132 161.966 1.00 71.38 177 LYS C CA 1
ATOM 5672 C C . LYS C 1 177 ? 23.452 39.435 160.687 1.00 68.81 177 LYS C C 1
ATOM 5673 O O . LYS C 1 177 ? 22.683 38.693 160.074 1.00 63.78 177 LYS C O 1
ATOM 5679 N N . ILE C 1 178 ? 24.690 39.690 160.279 1.00 68.68 178 ILE C N 1
ATOM 5680 C CA . ILE C 1 178 ? 25.217 39.124 159.043 1.00 67.40 178 ILE C CA 1
ATOM 5681 C C . ILE C 1 178 ? 26.339 38.136 159.341 1.00 78.40 178 ILE C C 1
ATOM 5682 O O . ILE C 1 178 ? 27.367 38.499 159.914 1.00 76.17 178 ILE C O 1
ATOM 5687 N N . LEU C 1 179 ? 26.123 36.882 158.957 1.00 75.92 179 LEU C N 1
ATOM 5688 C CA . LEU C 1 179 ? 27.130 35.841 159.113 1.00 76.98 179 LEU C CA 1
ATOM 5689 C C . LEU C 1 179 ? 27.662 35.410 157.750 1.00 77.52 179 LEU C C 1
ATOM 5690 O O . LEU C 1 179 ? 26.929 34.858 156.929 1.00 80.50 179 LEU C O 1
ATOM 5695 N N . LEU C 1 180 ? 28.943 35.665 157.519 1.00 76.00 180 LEU C N 1
ATOM 5696 C CA . LEU C 1 180 ? 29.566 35.363 156.238 1.00 79.59 180 LEU C CA 1
ATOM 5697 C C . LEU C 1 180 ? 30.665 34.319 156.390 1.00 82.65 180 LEU C C 1
ATOM 5698 O O . LEU C 1 180 ? 31.219 34.143 157.475 1.00 79.85 180 LEU C O 1
ATOM 5703 N N . THR C 1 181 ? 30.969 33.621 155.301 1.00 87.90 181 THR C N 1
ATOM 5704 C CA . THR C 1 181 ? 32.145 32.765 155.253 1.00 90.72 181 THR C CA 1
ATOM 5705 C C . THR C 1 181 ? 33.370 33.637 154.993 1.00 88.78 181 THR C C 1
ATOM 5706 O O . THR C 1 181 ? 33.294 34.615 154.252 1.00 84.22 181 THR C O 1
ATOM 5710 N N . LYS C 1 182 ? 34.494 33.288 155.609 1.00 85.80 182 LYS C N 1
ATOM 5711 C CA . LYS C 1 182 ? 35.687 34.131 155.555 1.00 92.73 182 LYS C CA 1
ATOM 5712 C C . LYS C 1 182 ? 36.199 34.369 154.133 1.00 95.71 182 LYS C C 1
ATOM 5713 O O . LYS C 1 182 ? 36.945 35.317 153.890 1.00 103.47 182 LYS C O 1
ATOM 5719 N N . ASN C 1 183 ? 35.796 33.519 153.195 1.00 92.22 183 ASN C N 1
ATOM 5720 C CA . ASN C 1 183 ? 36.236 33.666 151.812 1.00 94.38 183 ASN C CA 1
ATOM 5721 C C . ASN C 1 183 ? 35.551 34.846 151.124 1.00 95.98 183 ASN C C 1
ATOM 5722 O O . ASN C 1 183 ? 35.999 35.306 150.075 1.00 101.74 183 ASN C O 1
ATOM 5727 N N . LEU C 1 184 ? 34.467 35.336 151.719 1.00 92.89 184 LEU C N 1
ATOM 5728 C CA . LEU C 1 184 ? 33.707 36.437 151.136 1.00 86.58 184 LEU C CA 1
ATOM 5729 C C . LEU C 1 184 ? 34.120 37.790 151.700 1.00 85.38 184 LEU C C 1
ATOM 5730 O O . LEU C 1 184 ? 33.629 38.827 151.258 1.00 89.66 184 LEU C O 1
ATOM 5735 N N . LEU C 1 185 ? 35.026 37.779 152.671 1.00 83.36 185 LEU C N 1
ATOM 5736 C CA . LEU C 1 185 ? 35.414 39.009 153.357 1.00 92.98 185 LEU C CA 1
ATOM 5737 C C . LEU C 1 185 ? 36.007 40.058 152.412 1.00 105.60 185 LEU C C 1
ATOM 5738 O O . LEU C 1 185 ? 35.592 41.217 152.443 1.00 113.93 185 LEU C O 1
ATOM 5743 N N . PRO C 1 186 ? 36.978 39.661 151.573 1.00 103.72 186 PRO C N 1
ATOM 5744 C CA . PRO C 1 186 ? 37.615 40.608 150.648 1.00 103.87 186 PRO C CA 1
ATOM 5745 C C . PRO C 1 186 ? 36.611 41.399 149.808 1.00 105.25 186 PRO C C 1
ATOM 5746 O O . PRO C 1 186 ? 36.899 42.522 149.397 1.00 110.96 186 PRO C O 1
ATOM 5750 N N . ARG C 1 187 ? 35.445 40.811 149.564 1.00 105.34 187 ARG C N 1
ATOM 5751 C CA . ARG C 1 187 ? 34.405 41.442 148.758 1.00 103.38 187 ARG C CA 1
ATOM 5752 C C . ARG C 1 187 ? 33.802 42.670 149.441 1.00 103.44 187 ARG C C 1
ATOM 5753 O O . ARG C 1 187 ? 33.079 43.443 148.813 1.00 107.90 187 ARG C O 1
ATOM 5761 N N . LEU C 1 188 ? 34.103 42.849 150.724 1.00 108.10 188 LEU C N 1
ATOM 5762 C CA . LEU C 1 188 ? 33.516 43.935 151.504 1.00 107.32 188 LEU C CA 1
ATOM 5763 C C . LEU C 1 188 ? 34.421 45.161 151.593 1.00 114.45 188 LEU C C 1
ATOM 5764 O O . LEU C 1 188 ? 34.084 46.138 152.262 1.00 124.57 188 LEU C O 1
ATOM 5769 N N . LYS C 1 189 ? 35.571 45.105 150.927 1.00 102.86 189 LYS C N 1
ATOM 5770 C CA . LYS C 1 189 ? 36.534 46.201 150.973 1.00 109.61 189 LYS C CA 1
ATOM 5771 C C . LYS C 1 189 ? 35.889 47.531 150.590 1.00 112.34 189 LYS C C 1
ATOM 5772 O O . LYS C 1 189 ? 35.387 47.689 149.478 1.00 111.98 189 LYS C O 1
ATOM 5778 N N . ALA C 1 190 ? 35.900 48.480 151.520 1.00 125.98 190 ALA C N 1
ATOM 5779 C CA . ALA C 1 190 ? 35.324 49.802 151.284 1.00 134.49 190 ALA C CA 1
ATOM 5780 C C . ALA C 1 190 ? 33.802 49.754 151.164 1.00 140.71 190 ALA C C 1
ATOM 5781 O O . ALA C 1 190 ? 33.163 50.771 150.892 1.00 140.78 190 ALA C O 1
ATOM 5783 N N . SER C 1 191 ? 33.229 48.570 151.361 1.00 137.05 191 SER C N 1
ATOM 5784 C CA . SER C 1 191 ? 31.784 48.395 151.275 1.00 121.56 191 SER C CA 1
ATOM 5785 C C . SER C 1 191 ? 31.107 49.188 152.386 1.00 118.45 191 SER C C 1
ATOM 5786 O O . SER C 1 191 ? 31.702 49.428 153.436 1.00 114.99 191 SER C O 1
ATOM 5789 N N . LYS C 1 192 ? 29.861 49.589 152.157 1.00 111.86 192 LYS C N 1
ATOM 5790 C CA . LYS C 1 192 ? 29.147 50.410 153.127 1.00 108.81 192 LYS C CA 1
ATOM 5791 C C . LYS C 1 192 ? 28.648 49.581 154.307 1.00 108.83 192 LYS C C 1
ATOM 5792 O O . LYS C 1 192 ? 28.217 50.130 155.320 1.00 106.16 192 LYS C O 1
ATOM 5798 N N . ILE C 1 193 ? 28.708 48.260 154.176 1.00 108.69 193 ILE C N 1
ATOM 5799 C CA . ILE C 1 193 ? 28.272 47.378 155.250 1.00 102.99 193 ILE C CA 1
ATOM 5800 C C . ILE C 1 193 ? 29.266 47.457 156.404 1.00 107.84 193 ILE C C 1
ATOM 5801 O O . ILE C 1 193 ? 28.878 47.446 157.572 1.00 112.89 193 ILE C O 1
ATOM 5806 N N . ILE C 1 194 ? 30.552 47.527 156.070 1.00 110.00 194 ILE C N 1
ATOM 5807 C CA . ILE C 1 194 ? 31.594 47.667 157.079 1.00 103.32 194 ILE C CA 1
ATOM 5808 C C . ILE C 1 194 ? 31.484 49.026 157.758 1.00 96.28 194 ILE C C 1
ATOM 5809 O O . ILE C 1 194 ? 31.714 49.147 158.961 1.00 95.60 194 ILE C O 1
ATOM 5814 N N . ASP C 1 195 ? 31.136 50.047 156.983 1.00 99.42 195 ASP C N 1
ATOM 5815 C CA . ASP C 1 195 ? 30.942 51.382 157.537 1.00 115.04 195 ASP C CA 1
ATOM 5816 C C . ASP C 1 195 ? 29.861 51.359 158.616 1.00 117.75 195 ASP C C 1
ATOM 5817 O O . ASP C 1 195 ? 29.955 52.071 159.616 1.00 120.61 195 ASP C O 1
ATOM 5822 N N . TYR C 1 196 ? 28.841 50.531 158.412 1.00 113.66 196 TYR C N 1
ATOM 5823 C CA . TYR C 1 196 ? 27.763 50.392 159.385 1.00 96.88 196 TYR C CA 1
ATOM 5824 C C . TYR C 1 196 ? 28.179 49.431 160.490 1.00 91.62 196 TYR C C 1
ATOM 5825 O O . TYR C 1 196 ? 27.720 49.537 161.626 1.00 89.10 196 TYR C O 1
ATOM 5834 N N . ALA C 1 197 ? 29.045 48.485 160.146 1.00 102.58 197 ALA C N 1
ATOM 5835 C CA . ALA C 1 197 ? 29.532 47.508 161.110 1.00 105.15 197 ALA C CA 1
ATOM 5836 C C . ALA C 1 197 ? 30.384 48.202 162.168 1.00 111.28 197 ALA C C 1
ATOM 5837 O O . ALA C 1 197 ? 30.172 48.021 163.366 1.00 108.01 197 ALA C O 1
ATOM 5839 N N . LYS C 1 198 ? 31.347 48.998 161.716 1.00 136.03 198 LYS C N 1
ATOM 5840 C CA . LYS C 1 198 ? 32.236 49.713 162.624 1.00 140.72 198 LYS C CA 1
ATOM 5841 C C . LYS C 1 198 ? 31.489 50.791 163.402 1.00 140.22 198 LYS C C 1
ATOM 5842 O O . LYS C 1 198 ? 31.858 51.121 164.529 1.00 144.35 198 LYS C O 1
ATOM 5848 N N . GLU C 1 199 ? 30.431 51.329 162.803 1.00 119.51 199 GLU C N 1
ATOM 5849 C CA . GLU C 1 199 ? 29.622 52.350 163.458 1.00 115.14 199 GLU C CA 1
ATOM 5850 C C . GLU C 1 199 ? 28.639 51.730 164.444 1.00 116.85 199 GLU C C 1
ATOM 5851 O O . GLU C 1 199 ? 27.881 52.439 165.105 1.00 111.54 199 GLU C O 1
ATOM 5857 N N . GLY C 1 200 ? 28.653 50.404 164.536 1.00 136.46 200 GLY C N 1
ATOM 5858 C CA . GLY C 1 200 ? 27.823 49.697 165.494 1.00 136.71 200 GLY C CA 1
ATOM 5859 C C . GLY C 1 200 ? 26.349 49.695 165.141 1.00 130.70 200 GLY C C 1
ATOM 5860 O O . GLY C 1 200 ? 25.494 49.540 166.012 1.00 133.74 200 GLY C O 1
ATOM 5861 N N . LYS C 1 201 ? 26.051 49.865 163.857 1.00 92.66 201 LYS C N 1
ATOM 5862 C CA . LYS C 1 201 ? 24.669 49.879 163.390 1.00 88.19 201 LYS C CA 1
ATOM 5863 C C . LYS C 1 201 ? 24.207 48.474 163.011 1.00 93.36 201 LYS C C 1
ATOM 5864 O O . LYS C 1 201 ? 23.016 48.238 162.808 1.00 97.64 201 LYS C O 1
ATOM 5870 N N . LEU C 1 202 ? 25.154 47.545 162.921 1.00 88.44 202 LEU C N 1
ATOM 5871 C CA . LEU C 1 202 ? 24.835 46.155 162.619 1.00 92.47 202 LEU C CA 1
ATOM 5872 C C . LEU C 1 202 ? 25.982 45.241 163.029 1.00 96.28 202 LEU C C 1
ATOM 5873 O O . LEU C 1 202 ? 27.142 45.652 163.045 1.00 97.44 202 LEU C O 1
ATOM 5878 N N . GLU C 1 203 ? 25.648 44.001 163.369 1.00 70.08 203 GLU C N 1
ATOM 5879 C CA . GLU C 1 203 ? 26.648 43.012 163.754 1.00 74.63 203 GLU C CA 1
ATOM 5880 C C . GLU C 1 203 ? 27.119 42.224 162.537 1.00 74.22 203 GLU C C 1
ATOM 5881 O O . GLU C 1 203 ? 26.315 41.829 161.691 1.00 72.10 203 GLU C O 1
ATOM 5887 N N . LEU C 1 204 ? 28.424 41.992 162.455 1.00 80.54 204 LEU C N 1
ATOM 5888 C CA . LEU C 1 204 ? 29.004 41.298 161.313 1.00 70.47 204 LEU C CA 1
ATOM 5889 C C . LEU C 1 204 ? 30.075 40.310 161.756 1.00 75.24 204 LEU C C 1
ATOM 5890 O O . LEU C 1 204 ? 31.132 40.703 162.246 1.00 87.22 204 LEU C O 1
ATOM 5895 N N . ARG C 1 205 ? 29.795 39.024 161.580 1.00 75.35 205 ARG C N 1
ATOM 5896 C CA . ARG C 1 205 ? 30.734 37.980 161.965 1.00 73.91 205 ARG C CA 1
ATOM 5897 C C . ARG C 1 205 ? 31.065 37.086 160.780 1.00 76.37 205 ARG C C 1
ATOM 5898 O O . ARG C 1 205 ? 30.379 37.111 159.758 1.00 69.67 205 ARG C O 1
ATOM 5906 N N . ALA C 1 206 ? 32.125 36.300 160.924 1.00 85.04 206 ALA C N 1
ATOM 5907 C CA . ALA C 1 206 ? 32.583 35.422 159.857 1.00 78.99 206 ALA C CA 1
ATOM 5908 C C . ALA C 1 206 ? 32.828 34.021 160.397 1.00 86.56 206 ALA C C 1
ATOM 5909 O O . ALA C 1 206 ? 33.185 33.844 161.562 1.00 82.68 206 ALA C O 1
ATOM 5911 N N . LEU C 1 207 ? 32.641 33.027 159.540 1.00 94.21 207 LEU C N 1
ATOM 5912 C CA . LEU C 1 207 ? 32.832 31.642 159.936 1.00 99.65 207 LEU C CA 1
ATOM 5913 C C . LEU C 1 207 ? 33.470 30.859 158.795 1.00 108.30 207 LEU C C 1
ATOM 5914 O O . LEU C 1 207 ? 33.181 31.106 157.624 1.00 110.56 207 LEU C O 1
ATOM 5919 N N . ASP C 1 208 ? 34.350 29.926 159.142 1.00 113.88 208 ASP C N 1
ATOM 5920 C CA . ASP C 1 208 ? 35.063 29.138 158.145 1.00 117.96 208 ASP C CA 1
ATOM 5921 C C . ASP C 1 208 ? 34.087 28.462 157.187 1.00 114.10 208 ASP C C 1
ATOM 5922 O O . ASP C 1 208 ? 34.277 28.492 155.972 1.00 109.45 208 ASP C O 1
ATOM 5927 N N . LYS C 1 209 ? 33.044 27.853 157.743 1.00 105.48 209 LYS C N 1
ATOM 5928 C CA . LYS C 1 209 ? 31.997 27.239 156.935 1.00 95.89 209 LYS C CA 1
ATOM 5929 C C . LYS C 1 209 ? 30.750 26.951 157.767 1.00 93.95 209 LYS C C 1
ATOM 5930 O O . LYS C 1 209 ? 30.819 26.858 158.993 1.00 99.41 209 LYS C O 1
ATOM 5936 N N . PHE C 1 210 ? 29.610 26.825 157.093 1.00 85.53 210 PHE C N 1
ATOM 5937 C CA . PHE C 1 210 ? 28.367 26.414 157.739 1.00 83.50 210 PHE C CA 1
ATOM 5938 C C . PHE C 1 210 ? 27.464 25.715 156.723 1.00 77.41 210 PHE C C 1
ATOM 5939 O O . PHE C 1 210 ? 27.275 26.200 155.609 1.00 88.12 210 PHE C O 1
ATOM 5947 N N . ASP C 1 211 ? 26.917 24.569 157.114 1.00 79.61 211 ASP C N 1
ATOM 5948 C CA . ASP C 1 211 ? 26.208 23.692 156.184 1.00 83.17 211 ASP C CA 1
ATOM 5949 C C . ASP C 1 211 ? 24.942 24.299 155.586 1.00 75.04 211 ASP C C 1
ATOM 5950 O O . ASP C 1 211 ? 24.618 24.051 154.424 1.00 73.71 211 ASP C O 1
ATOM 5955 N N . LEU C 1 212 ? 24.223 25.086 156.377 1.00 68.94 212 LEU C N 1
ATOM 5956 C CA . LEU C 1 212 ? 22.902 25.545 155.966 1.00 64.39 212 LEU C CA 1
ATOM 5957 C C . LEU C 1 212 ? 22.786 27.068 155.887 1.00 70.28 212 LEU C C 1
ATOM 5958 O O . LEU C 1 212 ? 22.273 27.705 156.806 1.00 64.20 212 LEU C O 1
ATOM 5963 N N . PRO C 1 213 ? 23.267 27.656 154.781 1.00 75.52 213 PRO C N 1
ATOM 5964 C CA . PRO C 1 213 ? 23.069 29.084 154.509 1.00 66.05 213 PRO C CA 1
ATOM 5965 C C . PRO C 1 213 ? 21.587 29.446 154.491 1.00 69.53 213 PRO C C 1
ATOM 5966 O O . PRO C 1 213 ? 20.768 28.647 154.035 1.00 70.74 213 PRO C O 1
ATOM 5970 N N . MET C 1 214 ? 21.247 30.632 154.983 1.00 59.98 214 MET C N 1
ATOM 5971 C CA . MET C 1 214 ? 19.850 31.031 155.077 1.00 63.61 214 MET C CA 1
ATOM 5972 C C . MET C 1 214 ? 19.682 32.540 155.167 1.00 69.27 214 MET C C 1
ATOM 5973 O O . MET C 1 214 ? 20.631 33.272 155.450 1.00 74.41 214 MET C O 1
ATOM 5978 N N . LEU C 1 215 ? 18.458 32.991 154.923 1.00 62.60 215 LEU C N 1
ATOM 5979 C CA . LEU C 1 215 ? 18.073 34.371 155.169 1.00 56.36 215 LEU C CA 1
ATOM 5980 C C . LEU C 1 215 ? 16.775 34.387 155.959 1.00 60.73 215 LEU C C 1
ATOM 5981 O O . LEU C 1 215 ? 15.751 33.884 155.495 1.00 57.14 215 LEU C O 1
ATOM 5986 N N . ILE C 1 216 ? 16.827 34.952 157.161 1.00 59.90 216 ILE C N 1
ATOM 5987 C CA . ILE C 1 216 ? 15.637 35.111 157.984 1.00 49.30 216 ILE C CA 1
ATOM 5988 C C . ILE C 1 216 ? 15.253 36.586 158.026 1.00 64.16 216 ILE C C 1
ATOM 5989 O O . ILE C 1 216 ? 16.066 37.442 158.381 1.00 58.27 216 ILE C O 1
ATOM 5994 N N . CYS C 1 217 ? 14.021 36.879 157.626 1.00 69.70 217 CYS C N 1
ATOM 5995 C CA . CYS C 1 217 ? 13.470 38.226 157.732 1.00 63.79 217 CYS C CA 1
ATOM 5996 C C . CYS C 1 217 ? 12.128 38.163 158.438 1.00 69.66 217 CYS C C 1
ATOM 5997 O O . CYS C 1 217 ? 11.163 37.636 157.889 1.00 71.88 217 CYS C O 1
ATOM 6000 N N . ASP C 1 218 ? 12.068 38.695 159.654 1.00 63.69 218 ASP C N 1
ATOM 6001 C CA . ASP C 1 218 ? 10.841 38.649 160.435 1.00 68.00 218 ASP C CA 1
ATOM 6002 C C . ASP C 1 218 ? 10.421 37.201 160.679 1.00 76.55 218 ASP C C 1
ATOM 6003 O O . ASP C 1 218 ? 11.141 36.434 161.322 1.00 71.52 218 ASP C O 1
ATOM 6008 N N . GLU C 1 219 ? 9.260 36.828 160.152 1.00 84.15 219 GLU C N 1
ATOM 6009 C CA . GLU C 1 219 ? 8.763 35.466 160.299 1.00 93.45 219 GLU C CA 1
ATOM 6010 C C . GLU C 1 219 ? 8.854 34.695 158.984 1.00 92.70 219 GLU C C 1
ATOM 6011 O O . GLU C 1 219 ? 8.093 33.754 158.746 1.00 86.20 219 GLU C O 1
ATOM 6017 N N . GLU C 1 220 ? 9.788 35.108 158.134 1.00 63.91 220 GLU C N 1
ATOM 6018 C CA . GLU C 1 220 ? 10.040 34.427 156.872 1.00 56.90 220 GLU C CA 1
ATOM 6019 C C . GLU C 1 220 ? 11.454 33.858 156.839 1.00 57.57 220 GLU C C 1
ATOM 6020 O O . GLU C 1 220 ? 12.371 34.414 157.444 1.00 56.63 220 GLU C O 1
ATOM 6026 N N . VAL C 1 221 ? 11.629 32.745 156.136 1.00 60.88 221 VAL C N 1
ATOM 6027 C CA . VAL C 1 221 ? 12.948 32.141 156.008 1.00 42.19 221 VAL C CA 1
ATOM 6028 C C . VAL C 1 221 ? 13.161 31.661 154.579 1.00 50.70 221 VAL C C 1
ATOM 6029 O O . VAL C 1 221 ? 12.233 31.188 153.925 1.00 49.34 221 VAL C O 1
ATOM 6033 N N . PHE C 1 222 ? 14.391 31.801 154.095 1.00 45.67 222 PHE C N 1
ATOM 6034 C CA . PHE C 1 222 ? 14.734 31.395 152.738 1.00 47.09 222 PHE C CA 1
ATOM 6035 C C . PHE C 1 222 ? 15.994 30.536 152.741 1.00 52.33 222 PHE C C 1
ATOM 6036 O O . PHE C 1 222 ? 16.993 30.891 153.361 1.00 49.88 222 PHE C O 1
ATOM 6044 N N . PHE C 1 223 ? 15.940 29.403 152.049 1.00 49.49 223 PHE C N 1
ATOM 6045 C CA . PHE C 1 223 ? 17.069 28.479 152.024 1.00 54.02 223 PHE C CA 1
ATOM 6046 C C . PHE C 1 223 ? 17.131 27.680 150.728 1.00 55.65 223 PHE C C 1
ATOM 6047 O O . PHE C 1 223 ? 16.141 27.548 150.006 1.00 52.99 223 PHE C O 1
ATOM 6055 N N . ALA C 1 224 ? 18.314 27.156 150.437 1.00 58.47 224 ALA C N 1
ATOM 6056 C CA . ALA C 1 224 ? 18.510 26.328 149.262 1.00 65.41 224 ALA C CA 1
ATOM 6057 C C . ALA C 1 224 ? 18.641 24.867 149.663 1.00 58.64 224 ALA C C 1
ATOM 6058 O O . ALA C 1 224 ? 19.123 24.555 150.749 1.00 59.09 224 ALA C O 1
ATOM 6060 N N . LEU C 1 225 ? 18.181 23.975 148.795 1.00 58.21 225 LEU C N 1
ATOM 6061 C CA . LEU C 1 225 ? 18.463 22.558 148.953 1.00 50.66 225 LEU C CA 1
ATOM 6062 C C . LEU C 1 225 ? 19.831 22.283 148.334 1.00 64.09 225 LEU C C 1
ATOM 6063 O O . LEU C 1 225 ? 20.489 23.208 147.846 1.00 54.99 225 LEU C O 1
ATOM 6068 N N . GLU C 1 226 ? 20.267 21.027 148.351 1.00 42.59 226 GLU C N 1
ATOM 6069 C CA . GLU C 1 226 ? 21.597 20.710 147.853 1.00 48.54 226 GLU C CA 1
ATOM 6070 C C . GLU C 1 226 ? 21.624 19.401 147.065 1.00 61.53 226 GLU C C 1
ATOM 6071 O O . GLU C 1 226 ? 21.588 18.311 147.636 1.00 59.30 226 GLU C O 1
ATOM 6077 N N . ASP C 1 227 ? 21.676 19.527 145.745 1.00 63.53 227 ASP C N 1
ATOM 6078 C CA . ASP C 1 227 ? 21.792 18.378 144.861 1.00 56.40 227 ASP C CA 1
ATOM 6079 C C . ASP C 1 227 ? 22.785 18.689 143.746 1.00 68.67 227 ASP C C 1
ATOM 6080 O O . ASP C 1 227 ? 22.619 19.666 143.018 1.00 77.01 227 ASP C O 1
ATOM 6085 N N . LEU C 1 228 ? 23.817 17.862 143.617 1.00 68.71 228 LEU C N 1
ATOM 6086 C CA . LEU C 1 228 ? 24.855 18.101 142.619 1.00 62.35 228 LEU C CA 1
ATOM 6087 C C . LEU C 1 228 ? 24.266 18.143 141.215 1.00 62.00 228 LEU C C 1
ATOM 6088 O O . LEU C 1 228 ? 24.441 19.122 140.488 1.00 64.63 228 LEU C O 1
ATOM 6093 N N . ALA C 1 229 ? 23.567 17.077 140.842 1.00 65.90 229 ALA C N 1
ATOM 6094 C CA . ALA C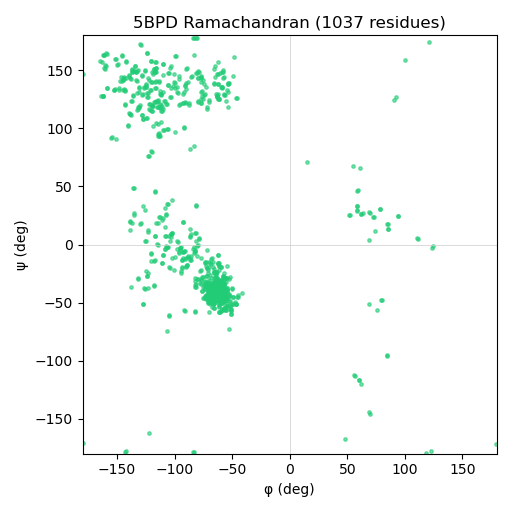 1 229 ? 22.920 17.001 139.540 1.00 63.74 229 ALA C CA 1
ATOM 6095 C C . ALA C 1 229 ? 22.142 18.281 139.218 1.00 57.00 229 ALA C C 1
ATOM 6096 O O . ALA C 1 229 ? 22.323 18.873 138.159 1.00 59.60 229 ALA C O 1
ATOM 6098 N N . ALA C 1 230 ? 21.288 18.706 140.144 1.00 54.42 230 ALA C N 1
ATOM 6099 C CA . ALA C 1 230 ? 20.447 19.889 139.949 1.00 61.95 230 ALA C CA 1
ATOM 6100 C C . ALA C 1 230 ? 21.258 21.152 139.659 1.00 64.86 230 ALA C C 1
ATOM 6101 O O . ALA C 1 230 ? 20.799 22.041 138.947 1.00 65.44 230 ALA C O 1
ATOM 6103 N N . ARG C 1 231 ? 22.458 21.230 140.221 1.00 72.33 231 ARG C N 1
ATOM 6104 C CA . ARG C 1 231 ? 23.298 22.411 140.062 1.00 68.10 231 ARG C CA 1
ATOM 6105 C C . ARG C 1 231 ? 23.971 22.439 138.691 1.00 79.01 231 ARG C C 1
ATOM 6106 O O . ARG C 1 231 ? 24.169 23.508 138.115 1.00 84.10 231 ARG C O 1
ATOM 6114 N N . TYR C 1 232 ? 24.314 21.262 138.172 1.00 71.95 232 TYR C N 1
ATOM 6115 C CA . TYR C 1 232 ? 24.899 21.144 136.835 1.00 77.76 232 TYR C CA 1
ATOM 6116 C C . TYR C 1 232 ? 23.980 21.737 135.775 1.00 70.89 232 TYR C C 1
ATOM 6117 O O . TYR C 1 232 ? 24.437 22.187 134.722 1.00 68.64 232 TYR C O 1
ATOM 6126 N N . PHE C 1 233 ? 22.683 21.728 136.060 1.00 62.69 233 PHE C N 1
ATOM 6127 C CA . PHE C 1 233 ? 21.679 22.165 135.098 1.00 64.25 233 PHE C CA 1
ATOM 6128 C C . PHE C 1 233 ? 21.073 23.508 135.473 1.00 60.83 233 PHE C C 1
ATOM 6129 O O . PHE C 1 233 ? 20.109 23.957 134.855 1.00 74.42 233 PHE C O 1
ATOM 6137 N N . ASN C 1 234 ? 21.635 24.147 136.492 1.00 56.51 234 ASN C N 1
ATOM 6138 C CA . ASN C 1 234 ? 21.116 25.426 136.953 1.00 56.45 234 ASN C CA 1
ATOM 6139 C C . ASN C 1 234 ? 19.669 25.261 137.379 1.00 67.03 234 ASN C C 1
ATOM 6140 O O . ASN C 1 234 ? 18.810 26.060 137.009 1.00 77.03 234 ASN C O 1
ATOM 6145 N N . TYR C 1 235 ? 19.406 24.215 138.155 1.00 71.25 235 TYR C N 1
ATOM 6146 C CA . TYR C 1 235 ? 18.042 23.878 138.539 1.00 62.61 235 TYR C CA 1
ATOM 6147 C C . TYR C 1 235 ? 17.962 23.545 140.021 1.00 58.11 235 TYR C C 1
ATOM 6148 O O . TYR C 1 235 ? 17.096 22.784 140.446 1.00 66.88 235 TYR C O 1
ATOM 6157 N N . GLU C 1 236 ? 18.879 24.105 140.804 1.00 53.64 236 GLU C N 1
ATOM 6158 C CA . GLU C 1 236 ? 18.856 23.898 142.247 1.00 57.74 236 GLU C CA 1
ATOM 6159 C C . GLU C 1 236 ? 17.571 24.476 142.839 1.00 67.02 236 GLU C C 1
ATOM 6160 O O . GLU C 1 236 ? 17.046 25.483 142.356 1.00 69.01 236 GLU C O 1
ATOM 6166 N N . THR C 1 237 ? 17.071 23.831 143.886 1.00 73.85 237 THR C N 1
ATOM 6167 C CA . THR C 1 237 ? 15.799 24.205 144.485 1.00 55.23 237 THR C CA 1
ATOM 6168 C C . THR C 1 237 ? 15.977 25.099 145.708 1.00 42.10 237 THR C C 1
AT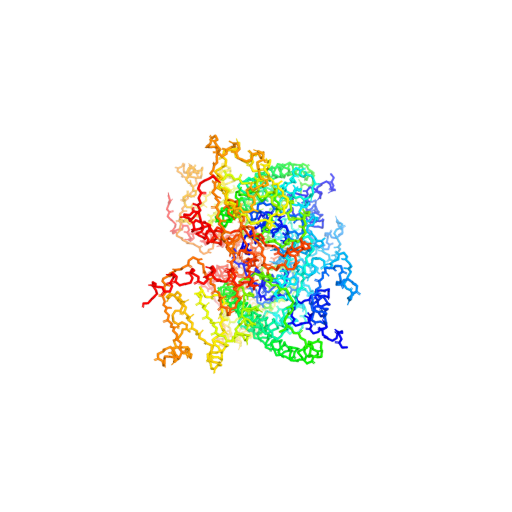OM 6169 O O . THR C 1 237 ? 16.775 24.808 146.598 1.00 49.63 237 THR C O 1
ATOM 6173 N N . GLN C 1 238 ? 15.234 26.198 145.739 1.00 42.71 238 GLN C N 1
ATOM 6174 C CA . GLN C 1 238 ? 15.260 27.091 146.888 1.00 48.81 238 GLN C CA 1
ATOM 6175 C C . GLN C 1 238 ? 13.848 27.285 147.416 1.00 52.05 238 GLN C C 1
ATOM 6176 O O . GLN C 1 238 ? 12.901 27.432 146.642 1.00 53.06 238 GLN C O 1
ATOM 6182 N N . VAL C 1 239 ? 13.709 27.262 148.737 1.00 51.05 239 VAL C N 1
ATOM 6183 C CA . VAL C 1 239 ? 12.399 27.359 149.360 1.00 48.04 239 VAL C CA 1
ATOM 6184 C C . VAL C 1 239 ? 12.238 28.657 150.149 1.00 51.13 239 VAL C C 1
ATOM 6185 O O . VAL C 1 239 ? 13.161 29.102 150.838 1.00 48.30 239 VAL C O 1
ATOM 6189 N N . TRP C 1 240 ? 11.052 29.250 150.045 1.00 52.41 240 TRP C N 1
ATOM 6190 C CA . TRP C 1 240 ? 10.661 30.375 150.889 1.00 44.61 240 TRP C CA 1
ATOM 6191 C C . TRP C 1 240 ? 9.462 29.973 151.737 1.00 42.74 240 TRP C C 1
ATOM 6192 O O . TRP C 1 240 ? 8.422 29.593 151.206 1.00 51.82 240 TRP C O 1
ATOM 6203 N N . ILE C 1 241 ? 9.609 30.067 153.053 1.00 45.22 241 ILE C N 1
ATOM 6204 C CA . ILE C 1 241 ? 8.529 29.704 153.957 1.00 44.47 241 ILE C CA 1
ATOM 6205 C C . ILE C 1 241 ? 8.180 30.841 154.904 1.00 59.09 241 ILE C C 1
ATOM 6206 O O . ILE C 1 241 ? 9.058 31.494 155.478 1.00 51.90 241 ILE C O 1
ATOM 6211 N N . LYS C 1 242 ? 6.880 31.067 155.054 1.00 43.83 242 LYS C N 1
ATOM 6212 C CA . LYS C 1 242 ? 6.366 32.038 156.003 1.00 61.46 242 LYS C CA 1
ATOM 6213 C C . LYS C 1 242 ? 5.591 31.306 157.091 1.00 54.43 242 LYS C C 1
ATOM 6214 O O . LYS C 1 242 ? 4.415 30.988 156.923 1.00 47.65 242 LYS C O 1
ATOM 6220 N N . ASP C 1 243 ? 6.276 31.012 158.191 1.00 47.23 243 ASP C N 1
ATOM 6221 C CA . ASP C 1 243 ? 5.686 30.290 159.307 1.00 50.91 243 ASP C CA 1
ATOM 6222 C C . ASP C 1 243 ? 6.548 30.489 160.553 1.00 55.10 243 ASP C C 1
ATOM 6223 O O . ASP C 1 243 ? 7.759 30.257 160.522 1.00 55.10 243 ASP C O 1
ATOM 6228 N N . HIS C 1 244 ? 5.926 30.912 161.650 1.00 56.30 244 HIS C N 1
ATOM 6229 C CA . HIS C 1 244 ? 6.682 31.295 162.839 1.00 79.52 244 HIS C CA 1
ATOM 6230 C C . HIS C 1 244 ? 7.423 30.116 163.467 1.00 76.94 244 HIS C C 1
ATOM 6231 O O . HIS C 1 244 ? 8.550 30.265 163.940 1.00 82.40 244 HIS C O 1
ATOM 6238 N N . ARG C 1 245 ? 6.802 28.944 163.459 1.00 74.08 245 ARG C N 1
ATOM 6239 C CA . ARG C 1 245 ? 7.428 27.771 164.051 1.00 58.52 245 ARG C CA 1
ATOM 6240 C C . ARG C 1 245 ? 8.676 27.363 163.275 1.00 60.83 245 ARG C C 1
ATOM 6241 O O . ARG C 1 245 ? 9.718 27.084 163.867 1.00 62.99 245 ARG C O 1
ATOM 6249 N N . VAL C 1 246 ? 8.570 27.331 161.951 1.00 48.10 246 VAL C N 1
ATOM 6250 C CA . VAL C 1 246 ? 9.689 26.918 161.115 1.00 67.00 246 VAL C CA 1
ATOM 6251 C C . VAL C 1 246 ? 10.803 27.954 161.196 1.00 65.44 246 VAL C C 1
ATOM 6252 O O . VAL C 1 246 ? 11.982 27.606 161.282 1.00 72.18 246 VAL C O 1
ATOM 6256 N N . VAL C 1 247 ? 10.429 29.229 161.175 1.00 64.95 247 VAL C N 1
ATOM 6257 C CA . VAL C 1 247 ? 11.408 30.298 161.285 1.00 62.16 247 VAL C CA 1
ATOM 6258 C C . VAL C 1 247 ? 12.138 30.171 162.614 1.00 47.94 247 VAL C C 1
ATOM 6259 O O . VAL C 1 247 ? 13.360 30.284 162.672 1.00 52.68 247 VAL C O 1
ATOM 6263 N N . ALA C 1 248 ? 11.386 29.939 163.684 1.00 49.61 248 ALA C N 1
ATOM 6264 C CA . ALA C 1 248 ? 11.986 29.756 164.999 1.00 56.43 248 ALA C CA 1
ATOM 6265 C C . ALA C 1 248 ? 13.034 28.643 164.972 1.00 66.05 248 ALA C C 1
ATOM 6266 O O . ALA C 1 248 ? 14.076 28.739 165.622 1.00 76.06 248 ALA C O 1
ATOM 6268 N N . LEU C 1 249 ? 12.751 27.591 164.211 1.00 51.32 249 LEU C N 1
ATOM 6269 C CA . LEU C 1 249 ? 13.656 26.456 164.101 1.00 57.24 249 LEU C CA 1
ATOM 6270 C C . LEU C 1 249 ? 14.955 26.857 163.415 1.00 58.99 249 LEU C C 1
ATOM 6271 O O . LEU C 1 249 ? 16.045 26.565 163.910 1.00 66.82 249 LEU C O 1
ATOM 6276 N N . PHE C 1 250 ? 14.833 27.524 162.271 1.00 50.42 250 PHE C N 1
ATOM 6277 C CA . PHE C 1 250 ? 16.000 27.991 161.533 1.00 55.73 250 PHE C CA 1
ATOM 6278 C C . PHE C 1 250 ? 16.784 29.026 162.330 1.00 59.86 250 PHE C C 1
ATOM 6279 O O . PHE C 1 250 ? 18.010 29.078 162.252 1.00 67.52 250 PHE C O 1
ATOM 6287 N N . LYS C 1 251 ? 16.071 29.851 163.092 1.00 56.12 251 LYS C N 1
ATOM 6288 C CA . LYS C 1 251 ? 16.712 30.884 163.897 1.00 67.22 251 LYS C CA 1
ATOM 6289 C C . LYS C 1 251 ? 17.570 30.254 164.988 1.00 68.48 251 LYS C C 1
ATOM 6290 O O . LYS C 1 251 ? 18.582 30.821 165.401 1.00 73.96 251 LYS C O 1
ATOM 6296 N N . GLU C 1 252 ? 17.154 29.084 165.462 1.00 66.60 252 GLU C N 1
ATOM 6297 C CA . GLU C 1 252 ? 17.931 28.359 166.458 1.00 68.87 252 GLU C CA 1
ATOM 6298 C C . GLU C 1 252 ? 19.251 27.884 165.861 1.00 61.27 252 GLU C C 1
ATOM 6299 O O . GLU C 1 252 ? 20.297 27.957 166.504 1.00 62.80 252 GLU C O 1
ATOM 6305 N N . LYS C 1 253 ? 19.195 27.397 164.627 1.00 61.86 253 LYS C N 1
ATOM 6306 C CA . LYS C 1 253 ? 20.397 26.957 163.934 1.00 63.58 253 LYS C CA 1
ATOM 6307 C C . LYS C 1 253 ? 21.319 28.148 163.690 1.00 68.10 253 LYS C C 1
ATOM 6308 O O . LYS C 1 253 ? 22.531 28.058 163.888 1.00 72.25 253 LYS C O 1
ATOM 6314 N N . PHE C 1 254 ? 20.737 29.264 163.257 1.00 63.19 254 PHE C N 1
ATOM 6315 C CA . PHE C 1 254 ? 21.508 30.480 163.018 1.00 66.18 254 PHE C CA 1
ATOM 6316 C C . PHE C 1 254 ? 22.258 30.899 164.275 1.00 66.46 254 PHE C C 1
ATOM 6317 O O . PHE C 1 254 ? 23.443 31.232 164.223 1.00 73.77 254 PHE C O 1
ATOM 6325 N N . ASN C 1 255 ? 21.559 30.883 165.404 1.00 61.89 255 ASN C N 1
ATOM 6326 C CA . ASN C 1 255 ? 22.150 31.283 166.673 1.00 67.49 255 ASN C CA 1
ATOM 6327 C C . ASN C 1 255 ? 23.248 30.314 167.099 1.00 71.92 255 ASN C C 1
ATOM 6328 O O . ASN C 1 255 ? 24.135 30.675 167.870 1.00 82.66 255 ASN C O 1
ATOM 6333 N N . GLU C 1 256 ? 23.186 29.085 166.599 1.00 72.43 256 GLU C N 1
ATOM 6334 C CA . GLU C 1 256 ? 24.241 28.115 166.859 1.00 79.11 256 GLU C CA 1
ATOM 6335 C C . GLU C 1 256 ? 25.495 28.516 166.090 1.00 85.94 256 GLU C C 1
ATOM 6336 O O . GLU C 1 256 ? 26.596 28.528 166.642 1.00 87.97 256 GLU C O 1
ATOM 6342 N N . TYR C 1 257 ? 25.320 28.851 164.814 1.00 98.06 257 TYR C N 1
ATOM 6343 C CA . TYR C 1 257 ? 26.420 29.339 163.991 1.00 100.40 257 TYR C CA 1
ATOM 6344 C C . TYR C 1 257 ? 26.963 30.654 164.540 1.00 100.56 257 TYR C C 1
ATOM 6345 O O . TYR C 1 257 ? 28.174 30.857 164.617 1.00 103.92 257 TYR C O 1
ATOM 6354 N N . TRP C 1 258 ? 26.051 31.541 164.926 1.00 85.02 258 TRP C N 1
ATOM 6355 C CA . TRP C 1 258 ? 26.414 32.882 165.366 1.00 81.47 258 TRP C CA 1
ATOM 6356 C C . TRP C 1 258 ? 27.278 32.865 166.624 1.00 86.32 258 TRP C C 1
ATOM 6357 O O . TRP C 1 258 ? 28.032 33.804 166.878 1.00 78.09 258 TRP C O 1
ATOM 6368 N N . GLU C 1 259 ? 27.183 31.790 167.398 1.00 115.07 259 GLU C N 1
ATOM 6369 C CA . GLU C 1 259 ? 27.942 31.681 168.640 1.00 122.01 259 GLU C CA 1
ATOM 6370 C C . GLU C 1 259 ? 29.367 31.194 168.393 1.00 123.77 259 GLU C C 1
ATOM 6371 O O . GLU C 1 259 ? 30.193 31.180 169.305 1.00 124.97 259 GLU C O 1
ATOM 6377 N N . LYS C 1 260 ? 29.652 30.799 167.156 1.00 120.86 260 LYS C N 1
ATOM 6378 C CA . LYS C 1 260 ? 30.966 30.270 166.806 1.00 119.89 260 LYS C CA 1
ATOM 6379 C C . LYS C 1 260 ? 31.692 31.178 165.818 1.00 117.63 260 LYS C C 1
ATOM 6380 O O . LYS C 1 260 ? 32.820 30.894 165.418 1.00 126.13 260 LYS C O 1
ATOM 6386 N N . ALA C 1 261 ? 31.047 32.276 165.440 1.00 109.37 261 ALA C N 1
ATOM 6387 C CA . ALA C 1 261 ? 31.554 33.133 164.374 1.00 110.09 261 ALA C CA 1
ATOM 6388 C C . ALA C 1 261 ? 32.505 34.213 164.887 1.00 113.56 261 ALA C C 1
ATOM 6389 O O . ALA C 1 261 ? 32.284 34.806 165.943 1.00 116.14 261 ALA C O 1
ATOM 6391 N N . GLU C 1 262 ? 33.571 34.450 164.127 1.00 110.43 262 GLU C N 1
ATOM 6392 C CA . GLU C 1 262 ? 34.537 35.493 164.446 1.00 110.71 262 GLU C CA 1
ATOM 6393 C C . GLU C 1 262 ? 33.897 36.874 164.362 1.00 111.25 262 GLU C C 1
ATOM 6394 O O . GLU C 1 262 ? 33.054 37.126 163.503 1.00 113.64 262 GLU C O 1
ATOM 6400 N N . LYS C 1 263 ? 34.317 37.767 165.251 1.00 108.21 263 LYS C N 1
ATOM 6401 C CA . LYS C 1 263 ? 33.688 39.076 165.391 1.00 106.10 263 LYS C CA 1
ATOM 6402 C C . LYS C 1 263 ? 33.901 39.959 164.160 1.00 109.14 263 LYS C C 1
ATOM 6403 O O . LYS C 1 263 ? 33.164 40.922 163.947 1.00 127.37 263 LYS C O 1
ATOM 6409 N N . VAL C 1 264 ? 34.906 39.628 163.355 1.00 87.65 264 VAL C N 1
ATOM 6410 C CA . VAL C 1 264 ? 35.201 40.383 162.140 1.00 78.30 264 VAL C CA 1
ATOM 6411 C C . VAL C 1 264 ? 35.528 41.833 162.475 1.00 88.76 264 VAL C C 1
ATOM 6412 O O . VAL C 1 264 ? 36.084 42.559 161.652 1.00 92.79 264 VAL C O 1
ATOM 6416 N N . MET D 1 1 ? 32.642 24.885 130.766 1.00 127.06 1 MET D N 1
ATOM 6417 C CA . MET D 1 1 ? 32.466 23.815 129.789 1.00 129.96 1 MET D CA 1
ATOM 6418 C C . MET D 1 1 ? 32.558 22.437 130.440 1.00 140.46 1 MET D C 1
ATOM 6419 O O . MET D 1 1 ? 33.505 21.690 130.195 1.00 152.71 1 MET D O 1
ATOM 6424 N N . SER D 1 2 ? 31.577 22.107 131.274 1.00 150.74 2 SER D N 1
ATOM 6425 C CA . SER D 1 2 ? 31.506 20.785 131.885 1.00 150.83 2 SER D CA 1
ATOM 6426 C C . SER D 1 2 ? 30.387 19.985 131.234 1.00 156.27 2 SER D C 1
ATOM 6427 O O . SER D 1 2 ? 30.637 19.076 130.443 1.00 176.03 2 SER D O 1
ATOM 6430 N N . LYS D 1 3 ? 29.150 20.329 131.578 1.00 127.78 3 LYS D N 1
ATOM 6431 C CA . LYS D 1 3 ? 27.982 19.723 130.954 1.00 113.79 3 LYS D CA 1
ATOM 6432 C C . LYS D 1 3 ? 28.026 19.933 129.442 1.00 113.98 3 LYS D C 1
ATOM 6433 O O . LYS D 1 3 ? 27.958 18.978 128.667 1.00 113.77 3 LYS D O 1
ATOM 6439 N N . ASP D 1 4 ? 28.135 21.193 129.033 1.00 106.74 4 ASP D N 1
ATOM 6440 C CA . ASP D 1 4 ? 28.202 21.546 127.618 1.00 98.64 4 ASP D CA 1
ATOM 6441 C C . ASP D 1 4 ? 29.364 20.859 126.901 1.00 69.86 4 ASP D C 1
ATOM 6442 O O . ASP D 1 4 ? 29.262 20.525 125.721 1.00 67.91 4 ASP D O 1
ATOM 6447 N N . ARG D 1 5 ? 30.466 20.642 127.612 1.00 54.91 5 ARG D N 1
ATOM 6448 C CA . ARG D 1 5 ? 31.598 19.920 127.041 1.00 61.14 5 ARG D CA 1
ATOM 6449 C C . ARG D 1 5 ? 31.226 18.459 126.810 1.00 56.29 5 ARG D C 1
ATOM 6450 O O . ARG D 1 5 ? 31.657 17.843 125.838 1.00 66.46 5 ARG D O 1
ATOM 6458 N N . MET D 1 6 ? 30.418 17.914 127.712 1.00 57.14 6 MET D N 1
ATOM 6459 C CA . MET D 1 6 ? 29.920 16.552 127.575 1.00 54.55 6 MET D CA 1
ATOM 6460 C C . MET D 1 6 ? 28.991 16.471 126.373 1.00 64.53 6 MET D C 1
ATOM 6461 O O . MET D 1 6 ? 29.085 15.548 125.566 1.00 74.53 6 MET D O 1
ATOM 6466 N N . VAL D 1 7 ? 28.089 17.443 126.264 1.00 70.47 7 VAL D N 1
ATOM 6467 C CA . VAL D 1 7 ? 27.178 17.511 125.128 1.00 63.85 7 VAL D CA 1
ATOM 6468 C C . VAL D 1 7 ? 27.994 17.700 123.861 1.00 65.29 7 VAL D C 1
ATOM 6469 O O . VAL D 1 7 ? 27.657 17.172 122.802 1.00 64.34 7 VAL D O 1
ATOM 6473 N N . GLU D 1 8 ? 29.073 18.464 123.984 1.00 69.52 8 GLU D N 1
ATOM 6474 C CA . GLU D 1 8 ? 29.981 18.696 122.871 1.00 64.71 8 GLU D CA 1
ATOM 6475 C C . GLU D 1 8 ? 30.582 17.381 122.381 1.00 52.51 8 GLU D C 1
ATOM 6476 O O . GLU D 1 8 ? 30.448 17.028 121.211 1.00 56.27 8 GLU D O 1
ATOM 6482 N N . LEU D 1 9 ? 31.251 16.665 123.281 1.00 54.15 9 LEU D N 1
ATOM 6483 C CA . LEU D 1 9 ? 31.907 15.401 122.938 1.00 59.79 9 LEU D CA 1
ATOM 6484 C C . LEU D 1 9 ? 30.927 14.361 122.392 1.00 51.35 9 LEU D C 1
ATOM 6485 O O . LEU D 1 9 ? 31.236 13.645 121.441 1.00 51.54 9 LEU D O 1
ATOM 6490 N N . LEU D 1 10 ? 29.750 14.280 123.004 1.00 46.02 10 LEU D N 1
ATOM 6491 C CA . LEU D 1 10 ? 28.722 13.332 122.589 1.00 45.85 10 LEU D CA 1
ATOM 6492 C C . LEU D 1 10 ? 28.280 13.568 121.150 1.00 55.73 10 LEU D C 1
ATOM 6493 O O . LEU D 1 10 ? 28.068 12.626 120.387 1.00 60.03 10 LEU D O 1
ATOM 6498 N N . GLN D 1 11 ? 28.138 14.836 120.788 1.00 63.60 11 GLN D N 1
ATOM 6499 C CA . GLN D 1 11 ? 27.693 15.208 119.452 1.00 59.34 11 GLN D CA 1
ATOM 6500 C C . GLN D 1 11 ? 28.792 14.992 118.412 1.00 52.57 11 GLN D C 1
ATOM 6501 O O . GLN D 1 11 ? 28.516 14.685 117.253 1.00 50.42 11 GLN D O 1
ATOM 6507 N N . GLU D 1 12 ? 30.041 15.146 118.832 1.00 52.68 12 GLU D N 1
ATOM 6508 C CA . GLU D 1 12 ? 31.164 15.104 117.902 1.00 60.46 12 GLU D CA 1
ATOM 6509 C C . GLU D 1 12 ? 31.588 13.676 117.565 1.00 59.16 12 GLU D C 1
ATOM 6510 O O . GLU D 1 12 ? 31.946 13.386 116.426 1.00 68.28 12 GLU D O 1
ATOM 6516 N N . HIS D 1 13 ? 31.526 12.782 118.548 1.00 52.81 13 HIS D N 1
ATOM 6517 C CA . HIS D 1 13 ? 32.107 11.453 118.381 1.00 64.68 13 HIS D CA 1
ATOM 6518 C C . HIS D 1 13 ? 31.121 10.296 118.532 1.00 66.62 13 HIS D C 1
ATOM 6519 O O . HIS D 1 13 ? 31.478 9.147 118.275 1.00 63.20 13 HIS D O 1
ATOM 6526 N N . PHE D 1 14 ? 29.888 10.584 118.940 1.00 63.04 14 PHE D N 1
ATOM 6527 C CA . PHE D 1 14 ? 28.935 9.509 119.197 1.00 58.24 14 PHE D CA 1
ATOM 6528 C C . PHE D 1 14 ? 27.604 9.721 118.493 1.00 59.28 14 PHE D C 1
ATOM 6529 O O . PHE D 1 14 ? 26.602 9.098 118.836 1.00 57.46 14 PHE D O 1
ATOM 6537 N N . GLU D 1 15 ? 27.615 10.587 117.486 1.00 71.47 15 GLU D N 1
ATOM 6538 C CA . GLU D 1 15 ? 26.503 10.695 116.549 1.00 71.11 15 GLU D CA 1
ATOM 6539 C C . GLU D 1 15 ? 25.172 11.037 117.211 1.00 58.39 15 GLU D C 1
ATOM 6540 O O . GLU D 1 15 ? 24.113 10.656 116.713 1.00 52.77 15 GLU D O 1
ATOM 6546 N N . LEU D 1 16 ? 25.221 11.743 118.335 1.00 71.08 16 LEU D N 1
ATOM 6547 C CA . LEU D 1 16 ? 24.001 12.289 118.914 1.00 56.12 16 LEU D CA 1
ATOM 6548 C C . LEU D 1 16 ? 23.850 13.731 118.456 1.00 55.92 16 LEU D C 1
ATOM 6549 O O . LEU D 1 16 ? 24.838 14.456 118.338 1.00 65.21 16 LEU D O 1
ATOM 6554 N N . ASN D 1 17 ? 22.619 14.150 118.188 1.00 55.47 17 ASN D N 1
ATOM 6555 C CA . ASN D 1 17 ? 22.364 15.555 117.901 1.00 49.53 17 ASN D CA 1
ATOM 6556 C C . ASN D 1 17 ? 22.255 16.324 119.215 1.00 52.45 17 ASN D C 1
ATOM 6557 O O . ASN D 1 17 ? 22.325 15.727 120.294 1.00 51.00 17 ASN D O 1
ATOM 6562 N N . LEU D 1 18 ? 22.076 17.640 119.123 1.00 56.25 18 LEU D N 1
ATOM 6563 C CA . LEU D 1 18 ? 22.065 18.506 120.302 1.00 50.80 18 LEU D CA 1
ATOM 6564 C C . LEU D 1 18 ? 21.068 18.042 121.363 1.00 50.82 18 LEU D C 1
ATOM 6565 O O . LEU D 1 18 ? 21.424 17.882 122.531 1.00 51.56 18 LEU D O 1
ATOM 6570 N N . TYR D 1 19 ? 19.819 17.845 120.959 1.00 45.09 19 TYR D N 1
ATOM 6571 C CA . TYR D 1 19 ? 18.777 17.441 121.897 1.00 43.35 19 TYR D CA 1
ATOM 6572 C C . TYR D 1 19 ? 19.055 16.067 122.510 1.00 56.42 19 TYR D C 1
ATOM 6573 O O . TYR D 1 19 ? 18.854 15.867 123.709 1.00 56.48 19 TYR D O 1
ATOM 6582 N N . GLU D 1 20 ? 19.519 15.126 121.691 1.00 46.86 20 GLU D N 1
ATOM 6583 C CA . GLU D 1 20 ? 19.852 13.791 122.183 1.00 47.95 20 GLU D CA 1
ATOM 6584 C C . GLU D 1 20 ? 21.011 13.846 123.169 1.00 50.78 20 GLU D C 1
ATOM 6585 O O . GLU D 1 20 ? 20.990 13.173 124.201 1.00 50.53 20 GLU D O 1
ATOM 6591 N N . ALA D 1 21 ? 22.020 14.652 122.846 1.00 49.42 21 ALA D N 1
ATOM 6592 C CA . ALA D 1 21 ? 23.189 14.792 123.709 1.00 43.02 21 ALA D CA 1
ATOM 6593 C C . ALA D 1 21 ? 22.809 15.364 125.074 1.00 55.34 21 ALA D C 1
ATOM 6594 O O . ALA D 1 21 ? 23.249 14.863 126.109 1.00 56.10 21 ALA D O 1
ATOM 6596 N N . ARG D 1 22 ? 21.992 16.414 125.069 1.00 66.61 22 ARG D N 1
ATOM 6597 C CA . ARG D 1 22 ? 21.516 17.022 126.309 1.00 64.58 22 ARG D CA 1
ATOM 6598 C C . ARG D 1 22 ? 20.691 16.027 127.121 1.00 51.53 22 ARG D C 1
ATOM 6599 O O . ARG D 1 22 ? 20.884 15.885 128.329 1.00 59.96 22 ARG D O 1
ATOM 6607 N N . ALA D 1 23 ? 19.762 15.354 126.452 1.00 45.44 23 ALA D N 1
ATOM 6608 C CA . ALA D 1 23 ? 18.900 14.370 127.101 1.00 50.22 23 ALA D CA 1
ATOM 6609 C C . ALA D 1 23 ? 19.703 13.321 127.864 1.00 50.37 23 ALA D C 1
ATOM 6610 O O . ALA D 1 23 ? 19.339 12.949 128.981 1.00 48.46 23 ALA D O 1
ATOM 6612 N N . TYR D 1 24 ? 20.792 12.849 127.259 1.00 47.92 24 TYR D N 1
ATOM 6613 C CA . TYR D 1 24 ? 21.580 11.773 127.853 1.00 52.68 24 TYR D CA 1
ATOM 6614 C C . TYR D 1 24 ? 22.333 12.224 129.106 1.00 49.15 24 TYR D C 1
ATOM 6615 O O . TYR D 1 24 ? 22.440 11.474 130.077 1.00 61.72 24 TYR D O 1
ATOM 6624 N N . VAL D 1 25 ? 22.857 13.443 129.089 1.00 56.64 25 VAL D N 1
ATOM 6625 C CA . VAL D 1 25 ? 23.517 13.984 130.273 1.00 55.31 25 VAL D CA 1
ATOM 6626 C C . VAL D 1 25 ? 22.504 14.096 131.412 1.00 58.90 25 VAL D C 1
ATOM 6627 O O . VAL D 1 25 ? 22.806 13.763 132.560 1.00 54.88 25 VAL D O 1
ATOM 6631 N N . ALA D 1 26 ? 21.302 14.568 131.087 1.00 48.88 26 ALA D N 1
ATOM 6632 C CA . ALA D 1 26 ? 20.225 14.685 132.067 1.00 52.48 26 ALA D CA 1
ATOM 6633 C C . ALA D 1 26 ? 19.906 13.338 132.707 1.00 49.13 26 ALA D C 1
ATOM 6634 O O . ALA D 1 26 ? 19.820 13.227 133.930 1.00 57.94 26 ALA D O 1
ATOM 6636 N N . LEU D 1 27 ? 19.733 12.319 131.873 1.00 59.68 27 LEU D N 1
ATOM 6637 C CA . LEU D 1 27 ? 19.452 10.966 132.355 1.00 57.21 27 LEU D CA 1
ATOM 6638 C C . LEU D 1 27 ? 20.542 10.501 133.315 1.00 60.10 27 LEU D C 1
ATOM 6639 O O . LEU D 1 27 ? 20.255 10.075 134.435 1.00 62.26 27 LEU D O 1
ATOM 6644 N N . VAL D 1 28 ? 21.791 10.577 132.866 1.00 56.53 28 VAL D N 1
ATOM 6645 C CA . VAL D 1 28 ? 22.926 10.208 133.701 1.00 57.28 28 VAL D CA 1
ATOM 6646 C C . VAL D 1 28 ? 22.917 11.031 134.981 1.00 59.14 28 VAL D C 1
ATOM 6647 O O . VAL D 1 28 ? 23.138 10.505 136.071 1.00 68.45 28 VAL D O 1
ATOM 6651 N N . ALA D 1 29 ? 22.648 12.326 134.840 1.00 59.41 29 ALA D N 1
ATOM 6652 C CA . ALA D 1 29 ? 22.633 13.244 135.977 1.00 54.57 29 ALA D CA 1
ATOM 6653 C C . ALA D 1 29 ? 21.573 12.877 137.013 1.00 57.27 29 ALA D C 1
ATOM 6654 O O . ALA D 1 29 ? 21.870 12.804 138.204 1.00 56.87 29 ALA D O 1
ATOM 6656 N N . PHE D 1 30 ? 20.346 12.628 136.560 1.00 56.72 30 PHE D N 1
ATOM 6657 C CA . PHE D 1 30 ? 19.228 12.429 137.481 1.00 54.03 30 PHE D CA 1
ATOM 6658 C C . PHE D 1 30 ? 18.768 10.976 137.614 1.00 74.49 30 PHE D C 1
ATOM 6659 O O . PHE D 1 30 ? 17.860 10.683 138.394 1.00 80.12 30 PHE D O 1
ATOM 6667 N N . GLY D 1 31 ? 19.380 10.068 136.861 1.00 66.94 31 GLY D N 1
ATOM 6668 C CA . GLY D 1 31 ? 19.073 8.653 136.997 1.00 57.10 31 GLY D CA 1
ATOM 6669 C C . GLY D 1 31 ? 17.802 8.179 136.314 1.00 59.67 31 GLY D C 1
ATOM 6670 O O . GLY D 1 31 ? 17.810 7.164 135.624 1.00 66.06 31 GLY D O 1
ATOM 6671 N N . VAL D 1 32 ? 16.705 8.900 136.519 1.00 60.20 32 VAL D N 1
ATOM 6672 C CA . VAL D 1 32 ? 15.442 8.596 135.852 1.00 61.00 32 VAL D CA 1
ATOM 6673 C C . VAL D 1 32 ? 14.710 9.898 135.538 1.00 64.37 32 VAL D C 1
ATOM 6674 O O . VAL D 1 32 ? 14.733 10.835 136.332 1.00 70.25 32 VAL D O 1
ATOM 6678 N N . LEU D 1 33 ? 14.061 9.956 134.381 1.00 53.63 33 LEU D N 1
ATOM 6679 C CA . LEU D 1 33 ? 13.362 11.166 133.977 1.00 65.59 33 LEU D CA 1
ATOM 6680 C C . LEU D 1 33 ? 12.102 10.877 133.173 1.00 75.30 33 LEU D C 1
ATOM 6681 O O . LEU D 1 33 ? 12.040 9.922 132.397 1.00 69.04 33 LEU D O 1
ATOM 6686 N N . THR D 1 34 ? 11.093 11.709 133.390 1.00 78.05 34 THR D N 1
ATOM 6687 C CA . THR D 1 34 ? 9.911 11.744 132.549 1.00 73.57 34 THR D CA 1
ATOM 6688 C C . THR D 1 34 ? 10.177 12.740 131.424 1.00 73.69 34 THR D C 1
ATOM 6689 O O . THR D 1 34 ? 10.966 13.668 131.599 1.00 79.09 34 THR D O 1
ATOM 6693 N N . PRO D 1 35 ? 9.548 12.539 130.256 1.00 66.35 35 PRO D N 1
ATOM 6694 C CA . PRO D 1 35 ? 9.674 13.522 129.177 1.00 57.82 35 PRO D CA 1
ATOM 6695 C C . PRO D 1 35 ? 9.388 14.943 129.664 1.00 77.02 35 PRO D C 1
ATOM 6696 O O . PRO D 1 35 ? 10.055 15.894 129.250 1.00 76.93 35 PRO D O 1
ATOM 6700 N N . ALA D 1 36 ? 8.410 15.068 130.556 1.00 78.47 36 ALA D N 1
ATOM 6701 C CA . ALA D 1 36 ? 8.064 16.346 131.161 1.00 66.66 36 ALA D CA 1
ATOM 6702 C C . ALA D 1 36 ? 9.198 16.855 132.042 1.00 71.58 36 ALA D C 1
ATOM 6703 O O . ALA D 1 36 ? 9.615 18.007 131.925 1.00 85.30 36 ALA D O 1
ATOM 6705 N N . GLU D 1 37 ? 9.691 15.994 132.928 1.00 59.89 37 GLU D N 1
ATOM 6706 C CA . GLU D 1 37 ? 10.791 16.360 133.815 1.00 60.59 37 GLU D CA 1
ATOM 6707 C C . GLU D 1 37 ? 12.030 16.749 133.013 1.00 65.17 37 GLU D C 1
ATOM 6708 O O . GLU D 1 37 ? 12.788 17.629 133.418 1.00 66.94 37 GLU D O 1
ATOM 6714 N N . LEU D 1 38 ? 12.233 16.089 131.877 1.00 64.51 38 LEU D N 1
ATOM 6715 C CA . LEU D 1 38 ? 13.382 16.375 131.021 1.00 68.28 38 LEU D CA 1
ATOM 6716 C C . LEU D 1 38 ? 13.307 17.786 130.446 1.00 58.34 38 LEU D C 1
ATOM 6717 O O . LEU D 1 38 ? 14.292 18.521 130.454 1.00 59.99 38 LEU D O 1
ATOM 6722 N N . ALA D 1 39 ? 12.135 18.156 129.943 1.00 57.57 39 ALA D N 1
ATOM 6723 C CA . ALA D 1 39 ? 11.933 19.478 129.362 1.00 67.17 39 ALA D CA 1
ATOM 6724 C C . ALA D 1 39 ? 12.114 20.562 130.419 1.00 68.41 39 ALA D C 1
ATOM 6725 O O . ALA D 1 39 ? 12.611 21.652 130.131 1.00 79.22 39 ALA D O 1
ATOM 6727 N N . SER D 1 40 ? 11.707 20.243 131.643 1.00 65.64 40 SER D N 1
ATOM 6728 C CA . SER D 1 40 ? 1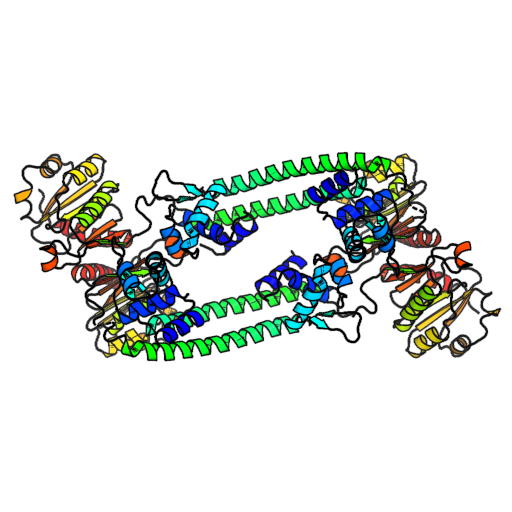1.771 21.173 132.763 1.00 66.19 40 SER D CA 1
ATOM 6729 C C . SER D 1 40 ? 13.197 21.525 133.173 1.00 77.14 40 SER D C 1
ATOM 6730 O O . SER D 1 40 ? 13.524 22.694 133.374 1.00 82.40 40 SER D O 1
ATOM 6733 N N . VAL D 1 41 ? 14.039 20.506 133.301 1.00 80.84 41 VAL D N 1
ATOM 6734 C CA . VAL D 1 41 ? 15.389 20.684 133.819 1.00 68.14 41 VAL D CA 1
ATOM 6735 C C . VAL D 1 41 ? 16.414 20.919 132.715 1.00 59.65 41 VAL D C 1
ATOM 6736 O O . VAL D 1 41 ? 17.577 21.196 132.999 1.00 70.17 41 VAL D O 1
ATOM 6740 N N . SER D 1 42 ? 15.995 20.809 131.458 1.00 55.23 42 SER D N 1
ATOM 6741 C CA . SER D 1 42 ? 16.945 20.898 130.353 1.00 64.19 42 SER D CA 1
ATOM 6742 C C . SER D 1 42 ? 16.508 21.899 129.289 1.00 66.63 42 SER D C 1
ATOM 6743 O O . SER D 1 42 ? 15.394 22.427 129.333 1.00 82.04 42 SER D O 1
ATOM 6746 N N . GLU D 1 43 ? 17.401 22.159 128.339 1.00 58.48 43 GLU D N 1
ATOM 6747 C CA . GLU D 1 43 ? 17.114 23.096 127.262 1.00 70.62 43 GLU D CA 1
ATOM 6748 C C . GLU D 1 43 ? 16.551 22.386 126.039 1.00 71.05 43 GLU D C 1
ATOM 6749 O O . GLU D 1 43 ? 16.584 22.918 124.929 1.00 81.80 43 GLU D O 1
ATOM 6755 N N . VAL D 1 44 ? 16.037 21.179 126.250 1.00 57.54 44 VAL D N 1
ATOM 6756 C CA . VAL D 1 44 ? 15.318 20.463 125.208 1.00 49.39 44 VAL D CA 1
ATOM 6757 C C . VAL D 1 44 ? 13.853 20.871 125.258 1.00 54.30 44 VAL D C 1
ATOM 6758 O O . VAL D 1 44 ? 13.193 20.689 126.280 1.00 58.06 44 VAL D O 1
ATOM 6762 N N . PRO D 1 45 ? 13.340 21.436 124.155 1.00 59.49 45 PRO D N 1
ATOM 6763 C CA . PRO D 1 45 ? 11.946 21.895 124.094 1.00 61.93 45 PRO D CA 1
ATOM 6764 C C . PRO D 1 45 ? 10.955 20.800 124.477 1.00 72.22 45 PRO D C 1
ATOM 6765 O O . PRO D 1 45 ? 11.127 19.648 124.076 1.00 82.34 45 PRO D O 1
ATOM 6769 N N . ALA D 1 46 ? 9.930 21.167 125.239 1.00 71.11 46 ALA D N 1
ATOM 6770 C CA . ALA D 1 46 ? 8.917 20.221 125.703 1.00 70.04 46 ALA D CA 1
ATOM 6771 C C . ALA D 1 46 ? 8.352 19.345 124.579 1.00 69.19 46 ALA D C 1
ATOM 6772 O O . ALA D 1 46 ? 8.308 18.122 124.711 1.00 73.52 46 ALA D O 1
ATOM 6774 N N . PRO D 1 47 ? 7.911 19.969 123.473 1.00 67.01 47 PRO D N 1
ATOM 6775 C CA . PRO D 1 47 ? 7.323 19.242 122.341 1.00 69.17 47 PRO D CA 1
ATOM 6776 C C . PRO D 1 47 ? 8.267 18.251 121.662 1.00 80.32 47 PRO D C 1
ATOM 6777 O O . PRO D 1 47 ? 7.825 17.483 120.807 1.00 93.03 47 PRO D O 1
ATOM 6781 N N . ARG D 1 48 ? 9.543 18.268 122.027 1.00 72.80 48 ARG D N 1
ATOM 6782 C CA . ARG D 1 48 ? 10.526 17.424 121.360 1.00 70.18 48 ARG D CA 1
ATOM 6783 C C . ARG D 1 48 ? 11.037 16.308 122.265 1.00 64.64 48 ARG D C 1
ATOM 6784 O O . ARG D 1 48 ? 11.619 15.335 121.791 1.00 67.27 48 ARG D O 1
ATOM 6792 N N . THR D 1 49 ? 10.801 16.445 123.565 1.00 57.24 49 THR D N 1
ATOM 6793 C CA . THR D 1 49 ? 11.332 15.501 124.543 1.00 55.17 49 THR D CA 1
ATOM 6794 C C . THR D 1 49 ? 10.911 14.060 124.263 1.00 65.24 49 THR D C 1
ATOM 6795 O O . THR D 1 49 ? 11.679 13.127 124.494 1.00 65.71 49 THR D O 1
ATOM 6799 N N . TYR D 1 50 ? 9.694 13.886 123.762 1.00 72.08 50 TYR D N 1
ATOM 6800 C CA . TYR D 1 50 ? 9.141 12.556 123.543 1.00 75.97 50 TYR D CA 1
ATOM 6801 C C . TYR D 1 50 ? 9.910 11.792 122.469 1.00 79.95 50 TYR D C 1
ATOM 6802 O O . TYR D 1 50 ? 10.397 10.687 122.710 1.00 73.82 50 TYR D O 1
ATOM 6811 N N . ASP D 1 51 ? 10.030 12.388 121.287 1.00 81.93 51 ASP D N 1
ATOM 6812 C CA . ASP D 1 51 ? 10.770 11.759 120.201 1.00 74.79 51 ASP D CA 1
ATOM 6813 C C . ASP D 1 51 ? 12.257 11.660 120.537 1.00 72.40 51 ASP D C 1
ATOM 6814 O O . ASP D 1 51 ? 12.912 10.681 120.188 1.00 89.03 51 ASP D O 1
ATOM 6819 N N . VAL D 1 52 ? 12.782 12.674 121.218 1.00 66.69 52 VAL D N 1
ATOM 6820 C CA . VAL D 1 52 ? 14.194 12.700 121.591 1.00 63.27 52 VAL D CA 1
ATOM 6821 C C . VAL D 1 52 ? 14.556 11.528 122.502 1.00 60.73 52 VAL D C 1
ATOM 6822 O O . VAL D 1 52 ? 15.622 10.932 122.359 1.00 67.62 52 VAL D O 1
ATOM 6826 N N . LEU D 1 53 ? 13.676 11.209 123.445 1.00 62.77 53 LEU D N 1
ATOM 6827 C CA . LEU D 1 53 ? 13.905 10.084 124.348 1.00 67.32 53 LEU D CA 1
ATOM 6828 C C . LEU D 1 53 ? 13.760 8.752 123.613 1.00 67.38 53 LEU D C 1
ATOM 6829 O O . LEU D 1 53 ? 14.501 7.808 123.880 1.00 66.73 53 LEU D O 1
ATOM 6834 N N . ARG D 1 54 ? 12.808 8.683 122.687 1.00 61.74 54 ARG D N 1
ATOM 6835 C CA . ARG D 1 54 ? 12.633 7.492 121.864 1.00 60.68 54 ARG D CA 1
ATOM 6836 C C . ARG D 1 54 ? 13.838 7.251 120.959 1.00 67.07 54 ARG D C 1
ATOM 6837 O O . ARG D 1 54 ? 14.176 6.109 120.651 1.00 78.31 54 ARG D O 1
ATOM 6845 N N . SER D 1 55 ? 14.485 8.329 120.536 1.00 73.86 55 SER D N 1
ATOM 6846 C CA . SER D 1 55 ? 15.641 8.216 119.657 1.00 72.57 55 SER D CA 1
ATOM 6847 C C . SER D 1 55 ? 16.863 7.741 120.427 1.00 77.35 55 SER D C 1
ATOM 6848 O O . SER D 1 55 ? 17.749 7.098 119.863 1.00 88.94 55 SER D O 1
ATOM 6851 N N . LEU D 1 56 ? 16.907 8.055 121.718 1.00 76.36 56 LEU D N 1
ATOM 6852 C CA . LEU D 1 56 ? 18.032 7.660 122.559 1.00 72.50 56 LEU D CA 1
ATOM 6853 C C . LEU D 1 56 ? 18.045 6.158 122.833 1.00 75.24 56 LEU D C 1
ATOM 6854 O O . LEU D 1 56 ? 19.109 5.542 122.879 1.00 74.30 56 LEU D O 1
ATOM 6859 N N . GLU D 1 57 ? 16.866 5.571 123.019 1.00 76.67 57 GLU D N 1
ATOM 6860 C CA . GLU D 1 57 ? 16.779 4.133 123.239 1.00 92.36 57 GLU D CA 1
ATOM 6861 C C . GLU D 1 57 ? 17.135 3.396 121.956 1.00 75.28 57 GLU D C 1
ATOM 6862 O O . GLU D 1 57 ? 17.822 2.377 121.987 1.00 75.39 57 GLU D O 1
ATOM 6868 N N . LYS D 1 58 ? 16.669 3.925 120.829 1.00 71.82 58 LYS D N 1
ATOM 6869 C CA . LYS D 1 58 ? 16.956 3.334 119.528 1.00 74.22 58 LYS D CA 1
ATOM 6870 C C . LYS D 1 58 ? 18.446 3.379 119.229 1.00 70.30 58 LYS D C 1
ATOM 6871 O O . LYS D 1 58 ? 18.956 2.578 118.448 1.00 81.60 58 LYS D O 1
ATOM 6877 N N . LYS D 1 59 ? 19.141 4.322 119.852 1.00 66.88 59 LYS D N 1
ATOM 6878 C CA . LYS D 1 59 ? 20.581 4.442 119.681 1.00 63.07 59 LYS D CA 1
ATOM 6879 C C . LYS D 1 59 ? 21.311 3.718 120.809 1.00 69.64 59 LYS D C 1
ATOM 6880 O O . LYS D 1 59 ? 22.540 3.647 120.820 1.00 74.85 59 LYS D O 1
ATOM 6886 N N . GLY D 1 60 ? 20.543 3.180 121.752 1.00 66.87 60 GLY D N 1
ATOM 6887 C CA . GLY D 1 60 ? 21.092 2.378 122.832 1.00 68.66 60 GLY D CA 1
ATOM 6888 C C . GLY D 1 60 ? 21.591 3.150 124.041 1.00 70.68 60 GLY D C 1
ATOM 6889 O O . GLY D 1 60 ? 22.281 2.597 124.895 1.00 76.21 60 GLY D O 1
ATOM 6890 N N . PHE D 1 61 ? 21.236 4.427 124.123 1.00 66.57 61 PHE D N 1
ATOM 6891 C CA . PHE D 1 61 ? 21.688 5.269 125.225 1.00 64.17 61 PHE D CA 1
ATOM 6892 C C . PHE D 1 61 ? 20.679 5.304 126.369 1.00 65.13 61 PHE D C 1
ATOM 6893 O O . PHE D 1 61 ? 21.024 5.643 127.501 1.00 64.63 61 PHE D O 1
ATOM 6901 N N . ALA D 1 62 ? 19.434 4.947 126.077 1.00 59.43 62 ALA D N 1
ATOM 6902 C CA . ALA D 1 62 ? 18.396 4.972 127.096 1.00 61.70 62 ALA D CA 1
ATOM 6903 C C . ALA D 1 62 ? 17.516 3.730 127.029 1.00 76.81 62 ALA D C 1
ATOM 6904 O O . ALA D 1 62 ? 17.296 3.168 125.956 1.00 86.34 62 ALA D O 1
ATOM 6906 N N . MET D 1 63 ? 17.020 3.307 128.188 1.00 68.79 63 MET D N 1
ATOM 6907 C CA . MET D 1 63 ? 16.101 2.182 128.268 1.00 71.80 63 MET D CA 1
ATOM 6908 C C . MET D 1 63 ? 14.752 2.644 128.802 1.00 75.90 63 MET D C 1
ATOM 6909 O O . MET D 1 63 ? 14.684 3.468 129.715 1.00 71.63 63 MET D O 1
ATOM 6914 N N . THR D 1 64 ? 13.680 2.110 128.230 1.00 81.16 64 THR D N 1
ATOM 6915 C CA . THR D 1 64 ? 12.341 2.400 128.719 1.00 74.17 64 THR D CA 1
ATOM 6916 C C . THR D 1 64 ? 12.128 1.704 130.058 1.00 78.28 64 THR D C 1
ATOM 6917 O O . THR D 1 64 ? 12.162 0.477 130.142 1.00 91.36 64 THR D O 1
ATOM 6921 N N . GLN D 1 65 ? 11.925 2.494 131.107 1.00 82.41 65 GLN D N 1
ATOM 6922 C CA . GLN D 1 65 ? 11.683 1.953 132.440 1.00 104.66 65 GLN D CA 1
ATOM 6923 C C . GLN D 1 65 ? 10.423 1.093 132.457 1.00 127.23 65 GLN D C 1
ATOM 6924 O O . GLN D 1 65 ? 9.476 1.363 131.717 1.00 132.86 65 GLN D O 1
ATOM 6930 N N . PRO D 1 66 ? 10.409 0.051 133.302 1.00 147.69 66 PRO D N 1
ATOM 6931 C CA . PRO D 1 66 ? 9.234 -0.812 133.459 1.00 154.18 66 PRO D CA 1
ATOM 6932 C C . PRO D 1 66 ? 7.948 -0.010 133.648 1.00 160.55 66 PRO D C 1
ATOM 6933 O O . PRO D 1 66 ? 8.001 1.166 134.007 1.00 164.19 66 PRO D O 1
ATOM 6937 N N . GLY D 1 67 ? 6.808 -0.648 133.411 1.00 156.90 67 GLY D N 1
ATOM 6938 C CA . GLY D 1 67 ? 5.518 -0.028 133.650 1.00 161.87 67 GLY D CA 1
ATOM 6939 C C . GLY D 1 67 ? 5.176 1.093 132.686 1.00 170.66 67 GLY D C 1
ATOM 6940 O O . GLY D 1 67 ? 5.554 1.050 131.516 1.00 177.19 67 GLY D O 1
ATOM 6941 N N . LYS D 1 68 ? 4.463 2.102 133.179 1.00 173.92 68 LYS D N 1
ATOM 6942 C CA . LYS D 1 68 ? 3.965 3.173 132.321 1.00 172.35 68 LYS D CA 1
ATOM 6943 C C . LYS D 1 68 ? 4.451 4.557 132.776 1.00 175.20 68 LYS D C 1
ATOM 6944 O O . LYS D 1 68 ? 5.412 4.674 133.536 1.00 174.15 68 LYS D O 1
ATOM 6950 N N . THR D 1 69 ? 3.773 5.593 132.290 1.00 178.45 69 THR D N 1
ATOM 6951 C CA . THR D 1 69 ? 4.056 6.993 132.604 1.00 165.17 69 THR D CA 1
ATOM 6952 C C . THR D 1 69 ? 5.306 7.526 131.910 1.00 148.37 69 THR D C 1
ATOM 6953 O O . THR D 1 69 ? 5.787 8.611 132.239 1.00 148.03 69 THR D O 1
ATOM 6957 N N . ASN D 1 70 ? 5.827 6.772 130.948 1.00 132.18 70 ASN D N 1
ATOM 6958 C CA . ASN D 1 70 ? 6.973 7.226 130.168 1.00 120.02 70 ASN D CA 1
ATOM 6959 C C . ASN D 1 70 ? 8.159 7.624 131.043 1.00 99.10 70 ASN D C 1
ATOM 6960 O O . ASN D 1 70 ? 8.514 8.798 131.102 1.00 106.21 70 ASN D O 1
ATOM 6965 N N . LYS D 1 71 ? 8.776 6.661 131.715 1.00 82.50 71 LYS D N 1
ATOM 6966 C CA . LYS D 1 71 ? 9.990 6.952 132.467 1.00 68.70 71 LYS D CA 1
ATOM 6967 C C . LYS D 1 71 ? 11.202 6.309 131.810 1.00 68.20 71 LYS D C 1
ATOM 6968 O O . LYS D 1 71 ? 11.187 5.128 131.471 1.00 71.06 71 LYS D O 1
ATOM 6974 N N . TYR D 1 72 ? 12.248 7.106 131.627 1.00 62.71 72 TYR D N 1
ATOM 6975 C CA . TYR D 1 72 ? 13.450 6.659 130.938 1.00 64.42 72 TYR D CA 1
ATOM 6976 C C . TYR D 1 72 ? 14.672 6.687 131.845 1.00 68.36 72 TYR D C 1
ATOM 6977 O O . TYR D 1 72 ? 14.901 7.655 132.568 1.00 73.87 72 TYR D O 1
ATOM 6986 N N . ARG D 1 73 ? 15.457 5.619 131.796 1.00 69.93 73 ARG D N 1
ATOM 6987 C CA . ARG D 1 73 ? 16.724 5.575 132.507 1.00 58.68 73 ARG D CA 1
ATOM 6988 C C . ARG D 1 73 ? 17.861 5.615 131.495 1.00 66.59 73 ARG D C 1
ATOM 6989 O O . ARG D 1 73 ? 17.674 5.252 130.335 1.00 68.61 73 ARG D O 1
ATOM 6997 N N . PRO D 1 74 ? 19.041 6.084 131.919 1.00 63.83 74 PRO D N 1
ATOM 6998 C CA . PRO D 1 74 ? 20.193 6.060 131.017 1.00 56.64 74 PRO D CA 1
ATOM 6999 C C . PRO D 1 74 ? 20.910 4.720 131.049 1.00 71.37 74 PRO D C 1
ATOM 7000 O O . PRO D 1 74 ? 20.969 4.083 132.102 1.00 78.20 74 PRO D O 1
ATOM 7004 N N . VAL D 1 75 ? 21.430 4.292 129.904 1.00 73.05 75 VAL D N 1
ATOM 7005 C CA . VAL D 1 75 ? 22.355 3.172 129.866 1.00 68.21 75 VAL D CA 1
ATOM 7006 C C . VAL D 1 75 ? 23.691 3.711 130.355 1.00 66.99 75 VAL D C 1
ATOM 7007 O O . VAL D 1 75 ? 24.134 4.767 129.907 1.00 75.23 75 VAL D O 1
ATOM 7011 N N . HIS D 1 76 ? 24.324 3.002 131.282 1.00 65.97 76 HIS D N 1
ATOM 7012 C CA . HIS D 1 76 ? 25.561 3.482 131.888 1.00 68.71 76 HIS D CA 1
ATOM 7013 C C . HIS D 1 76 ? 26.598 3.838 130.825 1.00 69.65 76 HIS D C 1
ATOM 7014 O O . HIS D 1 76 ? 26.843 3.056 129.904 1.00 66.98 76 HIS D O 1
ATOM 7021 N N . PRO D 1 77 ? 27.203 5.031 130.951 1.00 67.94 77 PRO D N 1
ATOM 7022 C CA . PRO D 1 77 ? 28.203 5.552 130.013 1.00 60.04 77 PRO D CA 1
ATOM 7023 C C . PRO D 1 77 ? 29.256 4.514 129.636 1.00 55.16 77 PRO D C 1
ATOM 7024 O O . PRO D 1 77 ? 29.588 4.373 128.462 1.00 56.98 77 PRO D O 1
ATOM 7028 N N . ALA D 1 78 ? 29.768 3.797 130.630 1.00 62.36 78 ALA D N 1
ATOM 7029 C CA . ALA D 1 78 ? 30.781 2.773 130.398 1.00 71.59 78 ALA D CA 1
ATOM 7030 C C . ALA D 1 78 ? 30.268 1.693 129.450 1.00 72.36 78 ALA D C 1
ATOM 7031 O O . ALA D 1 78 ? 31.037 1.106 128.692 1.00 71.72 78 ALA D O 1
ATOM 7033 N N . ASN D 1 79 ? 28.966 1.435 129.496 1.00 71.81 79 ASN D N 1
ATOM 7034 C CA . ASN D 1 79 ? 28.371 0.412 128.646 1.00 69.04 79 ASN D CA 1
ATOM 7035 C C . ASN D 1 79 ? 28.076 0.937 127.244 1.00 68.18 79 ASN D C 1
ATOM 7036 O O . ASN D 1 79 ? 28.579 0.395 126.260 1.00 71.39 79 ASN D O 1
ATOM 7041 N N . VAL D 1 80 ? 27.270 1.995 127.152 1.00 58.03 80 VAL D N 1
ATOM 7042 C CA . VAL D 1 80 ? 26.846 2.501 125.847 1.00 60.06 80 VAL D CA 1
ATOM 7043 C C . VAL D 1 80 ? 28.026 3.060 125.053 1.00 64.67 80 VAL D C 1
ATOM 7044 O O . VAL D 1 80 ? 28.152 2.798 123.858 1.00 71.06 80 VAL D O 1
ATOM 7048 N N . LEU D 1 81 ? 28.892 3.822 125.713 1.00 56.07 81 LEU D N 1
ATOM 7049 C CA . LEU D 1 81 ? 30.020 4.446 125.025 1.00 59.53 81 LEU D CA 1
ATOM 7050 C C . LEU D 1 81 ? 30.996 3.394 124.507 1.00 56.10 81 LEU D C 1
ATOM 7051 O O . LEU D 1 81 ? 31.485 3.495 123.382 1.00 60.25 81 LEU D O 1
ATOM 7056 N N . GLU D 1 82 ? 31.278 2.390 125.332 1.00 66.27 82 GLU D N 1
ATOM 7057 C CA . GLU D 1 82 ? 32.166 1.299 124.935 1.00 70.88 82 GLU D CA 1
ATOM 7058 C C . GLU D 1 82 ? 31.537 0.479 123.813 1.00 63.91 82 GLU D C 1
ATOM 7059 O O . GLU D 1 82 ? 32.213 0.070 122.872 1.00 70.59 82 GLU D O 1
ATOM 7065 N N . LYS D 1 83 ? 30.236 0.241 123.926 1.00 60.72 83 LYS D N 1
ATOM 7066 C CA . LYS D 1 83 ? 29.505 -0.525 122.925 1.00 67.84 83 LYS D CA 1
ATOM 7067 C C . LYS D 1 83 ? 29.458 0.210 121.588 1.00 62.47 83 LYS D C 1
ATOM 7068 O O . LYS D 1 83 ? 29.535 -0.414 120.532 1.00 65.25 83 LYS D O 1
ATOM 7074 N N . PHE D 1 84 ? 29.322 1.533 121.633 1.00 63.21 84 PHE D N 1
ATOM 7075 C CA . PHE D 1 84 ? 29.251 2.321 120.406 1.00 50.28 84 PHE D CA 1
ATOM 7076 C C . PHE D 1 84 ? 30.524 2.176 119.580 1.00 42.60 84 PHE D C 1
ATOM 7077 O O . PHE D 1 84 ? 30.468 2.007 118.364 1.00 51.22 84 PHE D O 1
ATOM 7085 N N . ILE D 1 85 ? 31.669 2.260 120.246 1.00 52.92 85 ILE D N 1
ATOM 7086 C CA . ILE D 1 85 ? 32.954 2.174 119.565 1.00 52.80 85 ILE D CA 1
ATOM 7087 C C . ILE D 1 85 ? 33.153 0.778 118.995 1.00 60.94 85 ILE D C 1
ATOM 7088 O O . ILE D 1 85 ? 33.674 0.619 117.889 1.00 62.25 85 ILE D O 1
ATOM 7093 N N . GLN D 1 86 ? 32.733 -0.231 119.754 1.00 58.77 86 GLN D N 1
ATOM 7094 C CA . GLN D 1 86 ? 32.810 -1.609 119.291 1.00 63.49 86 GLN D CA 1
ATOM 7095 C C . GLN D 1 86 ? 32.045 -1.767 117.984 1.00 60.88 86 GLN D C 1
ATOM 7096 O O . GLN D 1 86 ? 32.605 -2.193 116.975 1.00 63.23 86 GLN D O 1
ATOM 7102 N N . ASP D 1 87 ? 30.768 -1.400 118.003 1.00 64.58 87 ASP D N 1
ATOM 7103 C CA . ASP D 1 87 ? 29.921 -1.526 116.823 1.00 66.11 87 ASP D CA 1
ATOM 7104 C C . ASP D 1 87 ? 30.469 -0.711 115.661 1.00 70.42 87 ASP D C 1
ATOM 7105 O O . ASP D 1 87 ? 30.292 -1.081 114.499 1.00 79.98 87 ASP D O 1
ATOM 7110 N N . TRP D 1 88 ? 31.136 0.394 115.976 1.00 65.99 88 TRP D N 1
ATOM 7111 C CA . TRP D 1 88 ? 31.716 1.247 114.947 1.00 59.07 88 TRP D CA 1
ATOM 7112 C C . TRP D 1 88 ? 32.945 0.569 114.352 1.00 53.33 88 TRP D C 1
ATOM 7113 O O . TRP D 1 88 ? 33.119 0.536 113.133 1.00 62.65 88 TRP D O 1
ATOM 7124 N N . GLN D 1 89 ? 33.787 0.016 115.221 1.00 48.58 89 GLN D N 1
ATOM 7125 C CA . GLN D 1 89 ? 34.923 -0.796 114.783 1.00 59.91 89 GLN D CA 1
ATOM 7126 C C . GLN D 1 89 ? 34.450 -1.987 113.953 1.00 61.47 89 GLN D C 1
ATOM 7127 O O . GLN D 1 89 ? 35.137 -2.431 113.031 1.00 70.17 89 GLN D O 1
ATOM 7133 N N . GLU D 1 90 ? 33.279 -2.507 114.298 1.00 60.73 90 GLU D N 1
ATOM 7134 C CA . GLU D 1 90 ? 32.709 -3.642 113.587 1.00 71.94 90 GLU D CA 1
ATOM 7135 C C . GLU D 1 90 ? 32.315 -3.234 112.171 1.00 67.74 90 GLU D C 1
ATOM 7136 O O . GLU D 1 90 ? 32.623 -3.935 111.209 1.00 69.82 90 GLU D O 1
ATOM 7142 N N . ARG D 1 91 ? 31.634 -2.096 112.048 1.00 61.15 91 ARG D N 1
ATOM 7143 C CA . ARG D 1 91 ? 31.172 -1.620 110.746 1.00 60.97 91 ARG D CA 1
ATOM 7144 C C . ARG D 1 91 ? 32.343 -1.217 109.852 1.00 60.43 91 ARG D C 1
ATOM 7145 O O . ARG D 1 91 ? 32.288 -1.363 108.629 1.00 57.02 91 ARG D O 1
ATOM 7153 N N . VAL D 1 92 ? 33.401 -0.707 110.471 1.00 57.02 92 VAL D N 1
ATOM 7154 C CA . VAL D 1 92 ? 34.611 -0.348 109.743 1.00 56.62 92 VAL D CA 1
ATOM 7155 C C . VAL D 1 92 ? 35.276 -1.598 109.167 1.00 62.28 92 VAL D C 1
ATOM 7156 O O . VAL D 1 92 ? 35.722 -1.599 108.020 1.00 66.67 92 VAL D O 1
ATOM 7160 N N . LYS D 1 93 ? 35.341 -2.659 109.969 1.00 55.56 93 LYS D N 1
ATOM 7161 C CA . LYS D 1 93 ? 35.885 -3.937 109.519 1.00 61.19 93 LYS D CA 1
ATOM 7162 C C . LYS D 1 93 ? 35.097 -4.474 108.333 1.00 58.56 93 LYS D C 1
ATOM 7163 O O . LYS D 1 93 ? 35.670 -4.994 107.380 1.00 55.83 93 LYS D O 1
ATOM 7169 N N . GLU D 1 94 ? 33.777 -4.336 108.393 1.00 71.33 94 GLU D N 1
ATOM 7170 C CA . GLU D 1 94 ? 32.917 -4.787 107.308 1.00 69.26 94 GLU D CA 1
ATOM 7171 C C . GLU D 1 94 ? 33.193 -3.989 106.037 1.00 72.86 94 GLU D C 1
ATOM 7172 O O . GLU D 1 94 ? 33.264 -4.554 104.946 1.00 76.37 94 GLU D O 1
ATOM 7178 N N . GLU D 1 95 ? 33.361 -2.677 106.180 1.00 68.56 95 GLU D N 1
ATOM 7179 C CA . GLU D 1 95 ? 33.609 -1.827 105.024 1.00 57.17 95 GLU D CA 1
ATOM 7180 C C . GLU D 1 95 ? 34.990 -2.086 104.439 1.00 47.75 95 GLU D C 1
ATOM 7181 O O . GLU D 1 95 ? 35.153 -2.128 103.222 1.00 54.37 95 GLU D O 1
ATOM 7187 N N . LEU D 1 96 ? 35.983 -2.261 105.302 1.00 47.65 96 LEU D N 1
ATOM 7188 C CA . LEU D 1 96 ? 37.337 -2.537 104.831 1.00 60.23 96 LEU D CA 1
ATOM 7189 C C . LEU D 1 96 ? 37.370 -3.772 103.944 1.00 72.02 96 LEU D C 1
ATOM 7190 O O . LEU D 1 96 ? 38.112 -3.827 102.962 1.00 78.76 96 LEU D O 1
ATOM 7195 N N . GLU D 1 97 ? 36.561 -4.766 104.294 1.00 76.36 97 GLU D N 1
ATOM 7196 C CA . GLU D 1 97 ? 36.498 -5.997 103.520 1.00 72.15 97 GLU D CA 1
ATOM 7197 C C . GLU D 1 97 ? 35.748 -5.775 102.210 1.00 55.92 97 GLU D C 1
ATOM 7198 O O . GLU D 1 97 ? 36.110 -6.330 101.174 1.00 69.07 97 GLU D O 1
ATOM 7204 N N . ALA D 1 98 ? 34.694 -4.968 102.266 1.00 66.82 98 ALA D N 1
ATOM 7205 C CA . ALA D 1 98 ? 33.928 -4.627 101.072 1.00 66.39 98 ALA D CA 1
ATOM 7206 C C . ALA D 1 98 ? 34.775 -3.835 100.076 1.00 72.20 98 ALA D C 1
ATOM 7207 O O . ALA D 1 98 ? 34.627 -3.993 98.864 1.00 87.83 98 ALA D O 1
ATOM 7209 N N . LYS D 1 99 ? 35.657 -2.980 100.590 1.00 63.00 99 LYS D N 1
ATOM 7210 C CA . LYS D 1 99 ? 36.567 -2.208 99.746 1.00 60.99 99 LYS D CA 1
ATOM 7211 C C . LYS D 1 99 ? 37.533 -3.135 99.010 1.00 56.35 99 LYS D C 1
ATOM 7212 O O . LYS D 1 99 ? 37.740 -2.997 97.805 1.00 72.87 99 LYS D O 1
ATOM 7218 N N . LYS D 1 100 ? 38.123 -4.076 99.741 1.00 63.39 100 LYS D N 1
ATOM 7219 C CA . LYS D 1 100 ? 39.052 -5.042 99.154 1.00 66.94 100 LYS D CA 1
ATOM 7220 C C . LYS D 1 100 ? 38.351 -5.916 98.117 1.00 62.92 100 LYS D C 1
ATOM 7221 O O . LYS D 1 100 ? 38.961 -6.339 97.134 1.00 57.25 100 LYS D O 1
ATOM 7227 N N . LYS D 1 101 ? 37.072 -6.194 98.346 1.00 63.20 101 LYS D N 1
ATOM 7228 C CA . LYS D 1 101 ? 36.263 -6.910 97.366 1.00 70.97 101 LYS D CA 1
ATOM 7229 C C . LYS D 1 101 ? 36.047 -6.059 96.114 1.00 59.25 101 LYS D C 1
ATOM 7230 O O . LYS D 1 101 ? 36.272 -6.516 94.992 1.00 62.31 101 LYS D O 1
ATOM 7236 N N . ALA D 1 102 ? 35.622 -4.814 96.318 1.00 66.34 102 ALA D N 1
ATOM 7237 C CA . ALA D 1 102 ? 35.363 -3.888 95.215 1.00 55.96 102 ALA D CA 1
ATOM 7238 C C . ALA D 1 102 ? 36.596 -3.720 94.331 1.00 57.91 102 ALA D C 1
ATOM 7239 O O . ALA D 1 102 ? 36.504 -3.792 93.104 1.00 62.04 102 ALA D O 1
ATOM 7241 N N . LYS D 1 103 ? 37.745 -3.486 94.956 1.00 53.25 103 LYS D N 1
ATOM 7242 C CA . LYS D 1 103 ? 39.000 -3.351 94.219 1.00 55.00 103 LYS D CA 1
ATOM 7243 C C . LYS D 1 103 ? 39.203 -4.522 93.266 1.00 64.98 103 LYS D C 1
ATOM 7244 O O . LYS D 1 103 ? 39.368 -4.336 92.057 1.00 70.04 103 LYS D O 1
ATOM 7250 N N . GLU D 1 104 ? 39.185 -5.730 93.821 1.00 80.65 104 GLU D N 1
ATOM 7251 C CA . GLU D 1 104 ? 39.339 -6.950 93.035 1.00 60.59 104 GLU D CA 1
ATOM 7252 C C . GLU D 1 104 ? 38.358 -6.981 91.867 1.00 62.37 104 GLU D C 1
ATOM 7253 O O . GLU D 1 104 ? 38.743 -7.254 90.729 1.00 63.58 104 GLU D O 1
ATOM 7259 N N . GLU D 1 105 ? 37.088 -6.709 92.151 1.00 62.82 105 GLU D N 1
ATOM 7260 C CA . GLU D 1 105 ? 36.068 -6.723 91.109 1.00 65.12 105 GLU D CA 1
ATOM 7261 C C . GLU D 1 105 ? 36.312 -5.635 90.067 1.00 71.39 105 GLU D C 1
ATOM 7262 O O . GLU D 1 105 ? 36.108 -5.856 88.873 1.00 65.67 105 GLU D O 1
ATOM 7268 N N . LEU D 1 106 ? 36.744 -4.460 90.521 1.00 65.27 106 LEU D N 1
ATOM 7269 C CA . LEU D 1 106 ? 37.031 -3.352 89.616 1.00 58.82 106 LEU D CA 1
ATOM 7270 C C . LEU D 1 106 ? 38.197 -3.695 88.705 1.00 58.99 106 LEU D C 1
ATOM 7271 O O . LEU D 1 106 ? 38.121 -3.514 87.490 1.00 60.23 106 LEU D O 1
ATOM 7276 N N . LEU D 1 107 ? 39.266 -4.219 89.295 1.00 58.13 107 LEU D N 1
ATOM 7277 C CA . LEU D 1 107 ? 40.427 -4.645 88.521 1.00 64.40 107 LEU D CA 1
ATOM 7278 C C . LEU D 1 107 ? 40.028 -5.715 87.512 1.00 64.28 107 LEU D C 1
ATOM 7279 O O . LEU D 1 107 ? 40.612 -5.815 86.433 1.00 68.91 107 LEU D O 1
ATOM 7284 N N . GLU D 1 108 ? 39.021 -6.508 87.865 1.00 64.38 108 GLU D N 1
ATOM 7285 C CA . GLU D 1 108 ? 38.522 -7.551 86.973 1.00 86.62 108 GLU D CA 1
ATOM 7286 C C . GLU D 1 108 ? 37.746 -6.925 85.820 1.00 73.77 108 GLU D C 1
ATOM 7287 O O . GLU D 1 108 ? 37.783 -7.416 84.692 1.00 73.46 108 GLU D O 1
ATOM 7293 N N . LEU D 1 109 ? 37.053 -5.829 86.111 1.00 67.79 109 LEU D N 1
ATOM 7294 C CA . LEU D 1 109 ? 36.259 -5.128 85.109 1.00 69.15 109 LEU D CA 1
ATOM 7295 C C . LEU D 1 109 ? 37.114 -4.226 84.219 1.00 72.08 109 LEU D C 1
ATOM 7296 O O . LEU D 1 109 ? 36.787 -4.007 83.054 1.00 69.52 109 LEU D O 1
ATOM 7301 N N . MET D 1 110 ? 38.214 -3.715 84.765 1.00 75.34 110 MET D N 1
ATOM 7302 C CA . MET D 1 110 ? 39.057 -2.769 84.038 1.00 75.67 110 MET D CA 1
ATOM 7303 C C . MET D 1 110 ? 40.176 -3.450 83.253 1.00 80.57 110 MET D C 1
ATOM 7304 O O . MET D 1 110 ? 40.900 -2.796 82.504 1.00 87.74 110 MET D O 1
ATOM 7309 N N . ALA D 1 111 ? 40.317 -4.760 83.422 1.00 80.72 111 ALA D N 1
ATOM 7310 C CA . ALA D 1 111 ? 41.336 -5.515 82.695 1.00 97.88 111 ALA D CA 1
ATOM 7311 C C . ALA D 1 111 ? 41.205 -5.319 81.183 1.00 96.68 111 ALA D C 1
ATOM 7312 O O . ALA D 1 111 ? 42.160 -4.900 80.525 1.00 82.54 111 ALA D O 1
ATOM 7314 N N . PRO D 1 112 ? 40.017 -5.618 80.630 1.00 85.95 112 PRO D N 1
ATOM 7315 C CA . PRO D 1 112 ? 39.756 -5.464 79.194 1.00 87.49 112 PRO D CA 1
ATOM 7316 C C . PRO D 1 112 ? 40.059 -4.065 78.664 1.00 85.24 112 PRO D C 1
ATOM 7317 O O . PRO D 1 112 ? 40.580 -3.931 77.557 1.00 95.32 112 PRO D O 1
ATOM 7321 N N . LEU D 1 113 ? 39.737 -3.039 79.444 1.00 80.99 113 LEU D N 1
ATOM 7322 C CA . LEU D 1 113 ? 39.928 -1.664 78.996 1.00 78.12 113 LEU D CA 1
ATOM 7323 C C . LEU D 1 113 ? 41.400 -1.326 78.785 1.00 78.16 113 LEU D C 1
ATOM 7324 O O . LEU D 1 113 ? 41.753 -0.624 77.838 1.00 76.01 113 LEU D O 1
ATOM 7329 N N . ILE D 1 114 ? 42.253 -1.821 79.675 1.00 87.22 114 ILE D N 1
ATOM 7330 C CA . ILE D 1 114 ? 43.665 -1.465 79.657 1.00 99.30 114 ILE D CA 1
ATOM 7331 C C . ILE D 1 114 ? 44.473 -2.371 78.727 1.00 135.18 114 ILE D C 1
ATOM 7332 O O . ILE D 1 114 ? 45.099 -3.331 79.176 1.00 137.05 114 ILE D O 1
ATOM 7337 N N . GLU D 1 115 ? 44.458 -2.066 77.432 1.00 165.43 115 GLU D N 1
ATOM 7338 C CA . GLU D 1 115 ? 45.340 -2.743 76.486 1.00 165.94 115 GLU D CA 1
ATOM 7339 C C . GLU D 1 115 ? 46.769 -2.264 76.702 1.00 173.79 115 GLU D C 1
ATOM 7340 O O . GLU D 1 115 ? 47.724 -3.029 76.564 1.00 177.42 115 GLU D O 1
ATOM 7346 N N . THR D 1 116 ? 46.900 -0.986 77.045 1.00 175.01 116 THR D N 1
ATOM 7347 C CA . THR D 1 116 ? 48.198 -0.378 77.311 1.00 173.47 116 THR D CA 1
ATOM 7348 C C . THR D 1 116 ? 48.047 0.779 78.295 1.00 155.37 116 THR D C 1
ATOM 7349 O O . THR D 1 116 ? 47.152 1.612 78.152 1.00 156.42 116 THR D O 1
ATOM 7353 N N . GLU D 1 117 ? 48.926 0.825 79.292 1.00 138.89 117 GLU D N 1
ATOM 7354 C CA . GLU D 1 117 ? 48.859 1.851 80.330 1.00 124.25 117 GLU D CA 1
ATOM 7355 C C . GLU D 1 117 ? 50.106 2.728 80.353 1.00 113.49 117 GLU D C 1
ATOM 7356 O O . GLU D 1 117 ? 50.267 3.569 81.239 1.00 100.38 117 GLU D O 1
ATOM 7362 N N . LYS D 1 120 ? 54.658 1.212 77.616 1.00 134.47 120 LYS D N 1
ATOM 7363 C CA . LYS D 1 120 ? 53.794 1.842 76.624 1.00 132.96 120 LYS D CA 1
ATOM 7364 C C . LYS D 1 120 ? 52.679 2.629 77.308 1.00 125.69 120 LYS D C 1
ATOM 7365 O O . LYS D 1 120 ? 51.514 2.234 77.276 1.00 124.04 120 LYS D O 1
ATOM 7371 N N . TYR D 1 121 ? 53.050 3.749 77.921 1.00 124.75 121 TYR D N 1
ATOM 7372 C CA . TYR D 1 121 ? 52.118 4.553 78.705 1.00 128.09 121 TYR D CA 1
ATOM 7373 C C . TYR D 1 121 ? 51.751 5.862 78.008 1.00 130.88 121 TYR D C 1
ATOM 7374 O O . TYR D 1 121 ? 51.207 6.775 78.632 1.00 131.19 121 TYR D O 1
ATOM 7383 N N . GLY D 1 122 ? 52.048 5.948 76.715 1.00 130.58 122 GLY D N 1
ATOM 7384 C CA . GLY D 1 122 ? 51.749 7.139 75.941 1.00 123.81 122 GLY D CA 1
ATOM 7385 C C . GLY D 1 122 ? 52.971 7.775 75.305 1.00 116.93 122 GLY D C 1
ATOM 7386 O O . GLY D 1 122 ? 54.101 7.350 75.546 1.00 112.78 122 GLY D O 1
ATOM 7387 N N . VAL D 1 123 ? 52.745 8.799 74.489 1.00 115.34 123 VAL D N 1
ATOM 7388 C CA . VAL D 1 123 ? 53.836 9.492 73.817 1.00 98.92 123 VAL D CA 1
ATOM 7389 C C . VAL D 1 123 ? 54.212 10.760 74.573 1.00 89.80 123 VAL D C 1
ATOM 7390 O O . VAL D 1 123 ? 55.160 11.452 74.202 1.00 92.80 123 VAL D O 1
ATOM 7394 N N . GLU D 1 124 ? 53.466 11.058 75.635 1.00 84.44 124 GLU D N 1
ATOM 7395 C CA . GLU D 1 124 ? 53.713 12.260 76.427 1.00 79.89 124 GLU D CA 1
ATOM 7396 C C . GLU D 1 124 ? 54.945 12.089 77.305 1.00 76.25 124 GLU D C 1
ATOM 7397 O O . GLU D 1 124 ? 55.183 11.014 77.860 1.00 74.54 124 GLU D O 1
ATOM 7403 N N . ARG D 1 125 ? 55.721 13.160 77.438 1.00 54.86 125 ARG D N 1
ATOM 7404 C CA . ARG D 1 125 ? 56.980 13.090 78.163 1.00 54.34 125 ARG D CA 1
ATOM 7405 C C . ARG D 1 125 ? 56.975 13.969 79.405 1.00 52.33 125 ARG D C 1
ATOM 7406 O O . ARG D 1 125 ? 58.031 14.311 79.935 1.00 51.99 125 ARG D O 1
ATOM 7414 N N . VAL D 1 126 ? 55.784 14.342 79.861 1.00 52.74 126 VAL D N 1
ATOM 7415 C CA . VAL D 1 126 ? 55.653 15.127 81.080 1.00 49.68 126 VAL D CA 1
ATOM 7416 C C . VAL D 1 126 ? 54.247 14.995 81.672 1.00 58.47 126 VAL D C 1
ATOM 7417 O O . VAL D 1 126 ? 53.249 15.055 80.952 1.00 57.99 126 VAL D O 1
ATOM 7421 N N . TRP D 1 127 ? 54.184 14.796 82.986 1.00 50.10 127 TRP D N 1
ATOM 7422 C CA . TRP D 1 127 ? 52.922 14.760 83.722 1.00 50.43 127 TRP D CA 1
ATOM 7423 C C . TRP D 1 127 ? 53.092 15.421 85.085 1.00 48.28 127 TRP D C 1
ATOM 7424 O O . TRP D 1 127 ? 54.204 15.508 85.603 1.00 59.31 127 TRP D O 1
ATOM 7435 N N . VAL D 1 128 ? 51.995 15.883 85.669 1.00 46.76 128 VAL D N 1
ATOM 7436 C CA . VAL D 1 128 ? 52.056 16.488 86.991 1.00 47.75 128 VAL D CA 1
ATOM 7437 C C . VAL D 1 128 ? 51.178 15.710 87.943 1.00 45.33 128 VAL D C 1
ATOM 7438 O O . VAL D 1 128 ? 50.084 15.295 87.578 1.00 46.22 128 VAL D O 1
ATOM 7442 N N . VAL D 1 129 ? 51.662 15.521 89.167 1.00 45.25 129 VAL D N 1
ATOM 7443 C CA . VAL D 1 129 ? 50.893 14.847 90.201 1.00 51.47 129 VAL D CA 1
ATOM 7444 C C . VAL D 1 129 ? 50.762 15.748 91.423 1.00 55.87 129 VAL D C 1
ATOM 7445 O O . VAL D 1 129 ? 51.751 16.293 91.913 1.00 74.49 129 VAL D O 1
ATOM 7449 N N . ARG D 1 130 ? 49.531 15.895 91.908 1.00 54.00 130 ARG D N 1
ATOM 7450 C CA . ARG D 1 130 ? 49.239 16.745 93.057 1.00 56.65 130 ARG D CA 1
ATOM 7451 C C . ARG D 1 130 ? 49.286 15.964 94.367 1.00 63.92 130 ARG D C 1
ATOM 7452 O O . ARG D 1 130 ? 48.682 14.901 94.482 1.00 79.02 130 ARG D O 1
ATOM 7460 N N . GLY D 1 131 ? 50.002 16.494 95.354 1.00 56.72 131 GLY D N 1
ATOM 7461 C CA . GLY D 1 131 ? 50.059 15.864 96.660 1.00 48.52 131 GLY D CA 1
ATOM 7462 C C . GLY D 1 131 ? 51.217 14.899 96.827 1.00 55.11 131 GLY D C 1
ATOM 7463 O O . GLY D 1 131 ? 51.410 14.002 96.009 1.00 50.99 131 GLY D O 1
ATOM 7464 N N . ILE D 1 132 ? 52.003 15.098 97.880 1.00 62.27 132 ILE D N 1
ATOM 7465 C CA . ILE D 1 132 ? 53.166 14.260 98.129 1.00 68.62 132 ILE D CA 1
ATOM 7466 C C . ILE D 1 132 ? 52.731 12.832 98.444 1.00 67.99 132 ILE D C 1
ATOM 7467 O O . ILE D 1 132 ? 53.490 11.884 98.253 1.00 83.08 132 ILE D O 1
ATOM 7472 N N . LYS D 1 133 ? 51.498 12.690 98.917 1.00 65.60 133 LYS D N 1
ATOM 7473 C CA . LYS D 1 133 ? 50.935 11.382 99.222 1.00 69.76 133 LYS D CA 1
ATOM 7474 C C . LYS D 1 133 ? 50.678 10.586 97.949 1.00 68.32 133 LYS D C 1
ATOM 7475 O O . LYS D 1 133 ? 50.487 9.371 97.995 1.00 72.96 133 LYS D O 1
ATOM 7481 N N . ASN D 1 134 ? 50.674 11.282 96.817 1.00 52.87 134 ASN D N 1
ATOM 7482 C CA . ASN D 1 134 ? 50.399 10.663 95.526 1.00 49.54 134 ASN D CA 1
ATOM 7483 C C . ASN D 1 134 ? 51.682 10.463 94.727 1.00 48.98 134 ASN D C 1
ATOM 7484 O O . ASN D 1 134 ? 51.645 10.114 93.546 1.00 48.68 134 ASN D O 1
ATOM 7489 N N . SER D 1 135 ? 52.812 10.698 95.382 1.00 49.09 135 SER D N 1
ATOM 7490 C CA . SER D 1 135 ? 54.120 10.584 94.749 1.00 55.86 135 SER D CA 1
ATOM 7491 C C . SER D 1 135 ? 54.341 9.214 94.105 1.00 53.53 135 SER D C 1
ATOM 7492 O O . SER D 1 135 ? 54.698 9.116 92.932 1.00 61.07 135 SER D O 1
ATOM 7495 N N . THR D 1 136 ? 54.134 8.160 94.884 1.00 60.69 136 THR D N 1
ATOM 7496 C CA . THR D 1 136 ? 54.451 6.806 94.439 1.00 63.89 136 THR D CA 1
ATOM 7497 C C . THR D 1 136 ? 53.515 6.295 93.345 1.00 59.79 136 THR D C 1
ATOM 7498 O O . THR D 1 136 ? 53.819 5.309 92.674 1.00 67.98 136 THR D O 1
ATOM 7502 N N . LEU D 1 137 ? 52.385 6.970 93.158 1.00 59.95 137 LEU D N 1
ATOM 7503 C CA . LEU D 1 137 ? 51.438 6.598 92.110 1.00 55.23 137 LEU D CA 1
ATOM 7504 C C . LEU D 1 137 ? 52.074 6.707 90.728 1.00 58.38 137 LEU D C 1
ATOM 7505 O O . LEU D 1 137 ? 51.552 6.174 89.747 1.00 68.83 137 LEU D O 1
ATOM 7510 N N . LYS D 1 138 ? 53.202 7.405 90.656 1.00 59.81 138 LYS D N 1
ATOM 7511 C CA . LYS D 1 138 ? 53.934 7.560 89.405 1.00 55.10 138 LYS D CA 1
ATOM 7512 C C . LYS D 1 138 ? 55.321 6.933 89.519 1.00 51.02 138 LYS D C 1
ATOM 7513 O O . LYS D 1 138 ? 55.841 6.382 88.552 1.00 60.44 138 LYS D O 1
ATOM 7519 N N . THR D 1 139 ? 55.919 7.028 90.702 1.00 52.08 139 THR D N 1
ATOM 7520 C CA . THR D 1 139 ? 57.279 6.547 90.901 1.00 51.70 139 THR D CA 1
ATOM 7521 C C . THR D 1 139 ? 57.325 5.024 90.895 1.00 63.63 139 THR D C 1
ATOM 7522 O O . THR D 1 139 ? 58.378 4.428 90.664 1.00 61.74 139 THR D O 1
ATOM 7526 N N . LYS D 1 140 ? 56.180 4.397 91.138 1.00 65.94 140 LYS D N 1
ATOM 7527 C CA . LYS D 1 140 ? 56.093 2.947 91.057 1.00 73.64 140 LYS D CA 1
ATOM 7528 C C . LYS D 1 140 ? 56.200 2.487 89.606 1.00 71.61 140 LYS D C 1
ATOM 7529 O O . LYS D 1 140 ? 56.835 1.473 89.315 1.00 72.42 140 LYS D O 1
ATOM 7535 N N . GLU D 1 141 ? 55.579 3.240 88.699 1.00 63.86 141 GLU D N 1
ATOM 7536 C CA . GLU D 1 141 ? 55.646 2.936 87.271 1.00 59.18 141 GLU D CA 1
ATOM 7537 C C . GLU D 1 141 ? 57.062 3.138 86.742 1.00 61.91 141 GLU D C 1
ATOM 7538 O O . GLU D 1 141 ? 57.517 2.404 85.867 1.00 80.69 141 GLU D O 1
ATOM 7544 N N . MET D 1 142 ? 57.754 4.135 87.282 1.00 60.21 142 MET D N 1
ATOM 7545 C CA . MET D 1 142 ? 59.138 4.395 86.903 1.00 64.51 142 MET D CA 1
ATOM 7546 C C . MET D 1 142 ? 60.007 3.200 87.270 1.00 66.91 142 MET D C 1
ATOM 7547 O O . MET D 1 142 ? 60.825 2.743 86.471 1.00 67.04 142 MET D O 1
ATOM 7552 N N . LEU D 1 143 ? 59.819 2.708 88.491 1.00 68.59 143 LEU D N 1
ATOM 7553 C CA . LEU D 1 143 ? 60.608 1.602 89.020 1.00 63.33 143 LEU D CA 1
ATOM 7554 C C . LEU D 1 143 ? 60.412 0.326 88.217 1.00 66.26 143 LEU D C 1
ATOM 7555 O O . LEU D 1 143 ? 61.373 -0.382 87.926 1.00 72.94 143 LEU D O 1
ATOM 7560 N N . GLU D 1 144 ? 59.163 0.036 87.866 1.00 74.72 144 GLU D N 1
ATOM 7561 C CA . GLU D 1 144 ? 58.835 -1.200 87.159 1.00 82.27 144 GLU D CA 1
ATOM 7562 C C . GLU D 1 144 ? 59.330 -1.181 85.717 1.00 80.30 144 GLU D C 1
ATOM 7563 O O . GLU D 1 144 ? 59.558 -2.232 85.119 1.00 85.04 144 GLU D O 1
ATOM 7569 N N . GLU D 1 145 ? 59.504 0.015 85.165 1.00 76.52 145 GLU D N 1
ATOM 7570 C CA . GLU D 1 145 ? 59.936 0.163 83.779 1.00 77.06 145 GLU D CA 1
ATOM 7571 C C . GLU D 1 145 ? 61.449 0.307 83.662 1.00 76.79 145 GLU D C 1
ATOM 7572 O O . GLU D 1 145 ? 62.005 0.196 82.569 1.00 84.21 145 GLU D O 1
ATOM 7578 N N . ALA D 1 146 ? 62.111 0.544 84.790 1.00 73.04 146 ALA D N 1
ATOM 7579 C CA . ALA D 1 146 ? 63.555 0.748 84.801 1.00 71.55 146 ALA D CA 1
ATOM 7580 C C . ALA D 1 146 ? 64.278 -0.469 84.240 1.00 84.70 146 ALA D C 1
ATOM 7581 O O . ALA D 1 146 ? 63.943 -1.607 84.571 1.00 97.40 146 ALA D O 1
ATOM 7583 N N . GLN D 1 147 ? 65.268 -0.221 83.388 1.00 74.16 147 GLN D N 1
ATOM 7584 C CA . GLN D 1 147 ? 65.999 -1.300 82.730 1.00 84.15 147 GLN D CA 1
ATOM 7585 C C . GLN D 1 147 ? 67.502 -1.229 82.973 1.00 87.20 147 GLN D C 1
ATOM 7586 O O . GLN D 1 147 ? 68.189 -2.246 82.927 1.00 92.73 147 GLN D O 1
ATOM 7592 N N . ASN D 1 148 ? 68.015 -0.029 83.224 1.00 89.82 148 ASN D N 1
ATOM 7593 C CA . ASN D 1 148 ? 69.460 0.159 83.283 1.00 89.72 148 ASN D CA 1
ATOM 7594 C C . ASN D 1 148 ? 69.937 0.841 84.562 1.00 85.88 148 ASN D C 1
ATOM 7595 O O . ASN D 1 148 ? 70.850 0.349 85.225 1.00 84.80 148 ASN D O 1
ATOM 7600 N N . GLU D 1 149 ? 69.332 1.972 84.906 1.00 88.59 149 GLU D N 1
ATOM 7601 C CA . GLU D 1 149 ? 69.820 2.759 86.033 1.00 82.47 149 GLU D CA 1
ATOM 7602 C C . GLU D 1 149 ? 68.704 3.255 86.949 1.00 78.34 149 GLU D C 1
ATOM 7603 O O . GLU D 1 149 ? 67.578 3.497 86.509 1.00 73.60 149 GLU D O 1
ATOM 7609 N N . ILE D 1 150 ? 69.033 3.395 88.230 1.00 75.65 150 ILE D N 1
ATOM 7610 C CA . ILE D 1 150 ? 68.116 3.953 89.213 1.00 69.33 150 ILE D CA 1
ATOM 7611 C C . ILE D 1 150 ? 68.884 4.806 90.216 1.00 74.05 150 ILE D C 1
ATOM 7612 O O . ILE D 1 150 ? 69.787 4.321 90.895 1.00 70.41 150 ILE D O 1
ATOM 7617 N N . LEU D 1 151 ? 68.523 6.082 90.298 1.00 74.52 151 LEU D N 1
ATOM 7618 C CA . LEU D 1 151 ? 69.145 6.995 91.248 1.00 64.71 151 LEU D CA 1
ATOM 7619 C C . LEU D 1 151 ? 68.078 7.641 92.124 1.00 67.85 151 LEU D C 1
ATOM 7620 O O . LEU D 1 151 ? 67.302 8.479 91.662 1.00 78.39 151 LEU D O 1
ATOM 7625 N N . LEU D 1 152 ? 68.042 7.238 93.390 1.00 65.83 152 LEU D N 1
ATOM 7626 C CA . LEU D 1 152 ? 67.006 7.686 94.310 1.00 55.98 152 LEU D CA 1
ATOM 7627 C C . LEU D 1 152 ? 67.572 8.429 95.513 1.00 59.27 152 LEU D C 1
ATOM 7628 O O . LEU D 1 152 ? 68.280 7.852 96.337 1.00 60.04 152 LEU D O 1
ATOM 7633 N N . ALA D 1 153 ? 67.249 9.717 95.600 1.00 66.16 153 ALA D N 1
ATOM 7634 C CA . ALA D 1 153 ? 67.547 10.524 96.777 1.00 60.48 153 ALA D CA 1
ATOM 7635 C C . ALA D 1 153 ? 66.237 10.844 97.486 1.00 68.67 153 ALA D C 1
ATOM 7636 O O . ALA D 1 153 ? 65.518 11.764 97.090 1.00 68.07 153 ALA D O 1
ATOM 7638 N N . ASP D 1 154 ? 65.930 10.081 98.531 1.00 73.69 154 ASP D N 1
ATOM 7639 C CA . ASP D 1 154 ? 64.617 10.147 99.163 1.00 83.75 154 ASP D CA 1
ATOM 7640 C C . ASP D 1 154 ? 64.625 10.958 100.452 1.00 85.77 154 ASP D C 1
ATOM 7641 O O . ASP D 1 154 ? 65.524 10.823 101.284 1.00 80.36 154 ASP D O 1
ATOM 7646 N N . ASP D 1 155 ? 63.607 11.798 100.605 1.00 85.32 155 ASP D N 1
ATOM 7647 C CA . ASP D 1 155 ? 63.428 12.578 101.819 1.00 87.27 155 ASP D CA 1
ATOM 7648 C C . ASP D 1 155 ? 62.330 11.938 102.661 1.00 88.01 155 ASP D C 1
ATOM 7649 O O . ASP D 1 155 ? 61.915 12.482 103.685 1.00 86.40 155 ASP D O 1
ATOM 7654 N N . GLY D 1 156 ? 61.866 10.774 102.216 1.00 97.16 156 GLY D N 1
ATOM 7655 C CA . GLY D 1 156 ? 60.866 10.018 102.946 1.00 90.68 156 GLY D CA 1
ATOM 7656 C C . GLY D 1 156 ? 59.505 9.962 102.280 1.00 86.03 156 GLY D C 1
ATOM 7657 O O . GLY D 1 156 ? 58.554 9.433 102.856 1.00 86.78 156 GLY D O 1
ATOM 7658 N N . PHE D 1 157 ? 59.403 10.504 101.070 1.00 87.10 157 PHE D N 1
ATOM 7659 C CA . PHE D 1 157 ? 58.117 10.564 100.382 1.00 86.16 157 PHE D CA 1
ATOM 7660 C C . PHE D 1 157 ? 58.176 10.077 98.935 1.00 91.34 157 PHE D C 1
ATOM 7661 O O . PHE D 1 157 ? 57.183 9.575 98.405 1.00 98.88 157 PHE D O 1
ATOM 7669 N N . ILE D 1 158 ? 59.334 10.231 98.301 1.00 77.88 158 ILE D N 1
ATOM 7670 C CA . ILE D 1 158 ? 59.502 9.853 96.900 1.00 70.77 158 ILE D CA 1
ATOM 7671 C C . ILE D 1 158 ? 59.041 8.417 96.625 1.00 64.88 158 ILE D C 1
ATOM 7672 O O . ILE D 1 158 ? 58.235 8.174 95.726 1.00 60.26 158 ILE D O 1
ATOM 7677 N N . ALA D 1 159 ? 59.555 7.465 97.396 1.00 68.32 159 ALA D N 1
ATOM 7678 C CA . ALA D 1 159 ? 59.253 6.057 97.152 1.00 76.21 159 ALA D CA 1
ATOM 7679 C C . ALA D 1 159 ? 58.938 5.314 98.445 1.00 74.71 159 ALA D C 1
ATOM 7680 O O . ALA D 1 159 ? 59.484 4.243 98.706 1.00 76.02 159 ALA D O 1
ATOM 7682 N N . VAL D 1 160 ? 58.056 5.890 99.254 1.00 77.89 160 VAL D N 1
ATOM 7683 C CA . VAL D 1 160 ? 57.649 5.260 100.500 1.00 75.49 160 VAL D CA 1
ATOM 7684 C C . VAL D 1 160 ? 56.948 3.935 100.212 1.00 76.03 160 VAL D C 1
ATOM 7685 O O . VAL D 1 160 ? 56.001 3.876 99.425 1.00 64.80 160 VAL D O 1
ATOM 7689 N N . ASN D 1 161 ? 57.426 2.875 100.856 1.00 82.00 161 ASN D N 1
ATOM 7690 C CA . ASN D 1 161 ? 56.819 1.551 100.750 1.00 79.31 161 ASN D CA 1
ATOM 7691 C C . ASN D 1 161 ? 57.010 0.915 99.374 1.00 82.86 161 ASN D C 1
ATOM 7692 O O . ASN D 1 161 ? 56.203 0.088 98.948 1.00 88.32 161 ASN D O 1
ATOM 7697 N N . LEU D 1 162 ? 58.083 1.295 98.685 1.00 77.26 162 LEU D N 1
ATOM 7698 C CA . LEU D 1 162 ? 58.390 0.726 97.376 1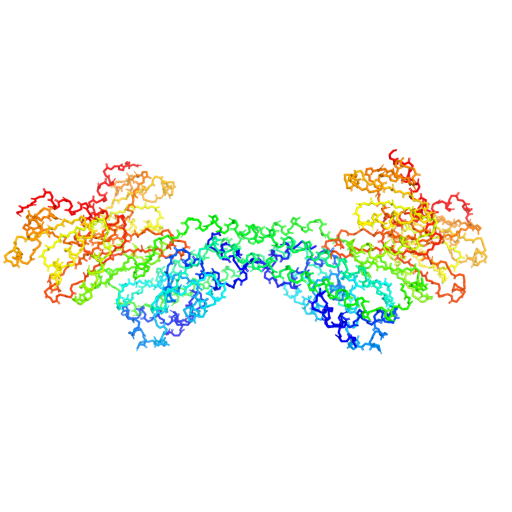.00 70.06 162 LEU D CA 1
ATOM 7699 C C . LEU D 1 162 ? 59.673 -0.105 97.418 1.00 63.81 162 LEU D C 1
ATOM 7700 O O . LEU D 1 162 ? 60.333 -0.299 96.397 1.00 65.25 162 LEU D O 1
ATOM 7705 N N . GLU D 1 163 ? 60.020 -0.595 98.603 1.00 68.59 163 GLU D N 1
ATOM 7706 C CA . GLU D 1 163 ? 61.218 -1.410 98.769 1.00 81.95 163 GLU D CA 1
ATOM 7707 C C . GLU D 1 163 ? 61.199 -2.616 97.836 1.00 78.80 163 GLU D C 1
ATOM 7708 O O . GLU D 1 163 ? 62.216 -2.963 97.236 1.00 81.93 163 GLU D O 1
ATOM 7714 N N . ASP D 1 164 ? 60.037 -3.252 97.716 1.00 78.30 164 ASP D N 1
ATOM 7715 C CA . ASP D 1 164 ? 59.912 -4.463 96.908 1.00 92.65 164 ASP D CA 1
ATOM 7716 C C . ASP D 1 164 ? 60.159 -4.187 95.426 1.00 88.42 164 ASP D C 1
ATOM 7717 O O . ASP D 1 164 ? 60.813 -4.974 94.742 1.00 85.90 164 ASP D O 1
ATOM 7722 N N . ASP D 1 165 ? 59.634 -3.071 94.931 1.00 88.74 165 ASP D N 1
ATOM 7723 C CA . ASP D 1 165 ? 59.826 -2.703 93.533 1.00 83.60 165 ASP D CA 1
ATOM 7724 C C . ASP D 1 165 ? 61.297 -2.415 93.252 1.00 80.68 165 ASP D C 1
ATOM 7725 O O . ASP D 1 165 ? 61.809 -2.732 92.179 1.00 81.57 165 ASP D O 1
ATOM 7730 N N . ILE D 1 166 ? 61.970 -1.817 94.228 1.00 78.20 166 ILE D N 1
ATOM 7731 C CA . ILE D 1 166 ? 63.394 -1.534 94.118 1.00 75.18 166 ILE D CA 1
ATOM 7732 C C . ILE D 1 166 ? 64.182 -2.843 94.078 1.00 73.82 166 ILE D C 1
ATOM 7733 O O . ILE D 1 166 ? 65.014 -3.048 93.195 1.00 70.25 166 ILE D O 1
ATOM 7738 N N . ILE D 1 167 ? 63.915 -3.730 95.032 1.00 80.73 167 ILE D N 1
ATOM 7739 C CA . ILE D 1 167 ? 64.588 -5.025 95.080 1.00 76.65 167 ILE D CA 1
ATOM 7740 C C . ILE D 1 167 ? 64.356 -5.795 93.784 1.00 77.73 167 ILE D C 1
ATOM 7741 O O . ILE D 1 167 ? 65.275 -6.410 93.243 1.00 87.57 167 ILE D O 1
ATOM 7746 N N . LYS D 1 168 ? 63.122 -5.757 93.291 1.00 76.31 168 LYS D N 1
ATOM 7747 C CA . LYS D 1 168 ? 62.775 -6.435 92.047 1.00 83.09 168 LYS D CA 1
ATOM 7748 C C . LYS D 1 168 ? 63.603 -5.903 90.881 1.00 86.93 168 LYS D C 1
ATOM 7749 O O . LYS D 1 168 ? 64.132 -6.678 90.083 1.00 91.93 168 LYS D O 1
ATOM 7755 N N . ALA D 1 169 ? 63.713 -4.580 90.791 1.00 83.63 169 ALA D N 1
ATOM 7756 C CA . ALA D 1 169 ? 64.483 -3.937 89.731 1.00 72.30 169 ALA D CA 1
ATOM 7757 C C . ALA D 1 169 ? 65.940 -4.380 89.776 1.00 77.72 169 ALA D C 1
ATOM 7758 O O . ALA D 1 169 ? 66.555 -4.626 88.739 1.00 75.62 169 ALA D O 1
ATOM 7760 N N . VAL D 1 170 ? 66.491 -4.456 90.983 1.00 80.86 170 VAL D N 1
ATOM 7761 C CA . VAL D 1 170 ? 67.861 -4.914 91.174 1.00 85.96 170 VAL D CA 1
ATOM 7762 C C . VAL D 1 170 ? 68.016 -6.337 90.646 1.00 80.04 170 VAL D C 1
ATOM 7763 O O . VAL D 1 170 ? 68.985 -6.650 89.951 1.00 81.84 170 VAL D O 1
ATOM 7767 N N . ASP D 1 171 ? 67.048 -7.190 90.970 1.00 81.35 171 ASP D N 1
ATOM 7768 C CA . ASP D 1 171 ? 67.055 -8.576 90.507 1.00 100.84 171 ASP D CA 1
ATOM 7769 C C . ASP D 1 171 ? 67.085 -8.643 88.985 1.00 100.33 171 ASP D C 1
ATOM 7770 O O . ASP D 1 171 ? 67.589 -9.607 88.406 1.00 93.70 171 ASP D O 1
ATOM 7775 N N . ARG D 1 172 ? 66.538 -7.614 88.347 1.00 93.64 172 ARG D N 1
ATOM 7776 C CA . ARG D 1 172 ? 66.509 -7.538 86.893 1.00 96.46 172 ARG D CA 1
ATOM 7777 C C . ARG D 1 172 ? 67.797 -6.918 86.360 1.00 96.05 172 ARG D C 1
ATOM 7778 O O . ARG D 1 172 ? 67.915 -6.638 85.167 1.00 105.21 172 ARG D O 1
ATOM 7786 N N . GLY D 1 173 ? 68.759 -6.705 87.253 1.00 83.22 173 GLY D N 1
ATOM 7787 C CA . GLY D 1 173 ? 70.057 -6.184 86.864 1.00 83.36 173 GLY D CA 1
ATOM 7788 C C . GLY D 1 173 ? 70.103 -4.687 86.608 1.00 82.17 173 GLY D C 1
ATOM 7789 O O . GLY D 1 173 ? 70.883 -4.214 85.781 1.00 84.61 173 GLY D O 1
ATOM 7790 N N . VAL D 1 174 ? 69.262 -3.937 87.312 1.00 77.06 174 VAL D N 1
ATOM 7791 C CA . VAL D 1 174 ? 69.275 -2.482 87.204 1.00 74.03 174 VAL D CA 1
ATOM 7792 C C . VAL D 1 174 ? 70.176 -1.894 88.284 1.00 73.07 174 VAL D C 1
ATOM 7793 O O . VAL D 1 174 ? 69.958 -2.119 89.474 1.00 78.56 174 VAL D O 1
ATOM 7797 N N . LYS D 1 175 ? 71.194 -1.148 87.863 1.00 77.85 175 LYS D N 1
ATOM 7798 C CA . LYS D 1 175 ? 72.123 -0.527 88.801 1.00 83.80 175 LYS D CA 1
ATOM 7799 C C . LYS D 1 175 ? 71.387 0.472 89.689 1.00 78.86 175 LYS D C 1
ATOM 7800 O O . LYS D 1 175 ? 70.725 1.385 89.195 1.00 76.50 175 LYS D O 1
ATOM 7806 N N . THR D 1 176 ? 71.520 0.301 91.000 1.00 76.40 176 THR D N 1
ATOM 7807 C CA . THR D 1 176 ? 70.756 1.096 91.955 1.00 69.93 176 THR D CA 1
ATOM 7808 C C . THR D 1 176 ? 71.646 1.835 92.949 1.00 75.95 176 THR D C 1
ATOM 7809 O O . THR D 1 176 ? 72.499 1.234 93.601 1.00 88.49 176 THR D O 1
ATOM 7813 N N . LYS D 1 177 ? 71.436 3.142 93.056 1.00 72.83 177 LYS D N 1
ATOM 7814 C CA . LYS D 1 177 ? 72.098 3.952 94.071 1.00 70.12 177 LYS D CA 1
ATOM 7815 C C . LYS D 1 177 ? 71.049 4.638 94.943 1.00 70.72 177 LYS D C 1
ATOM 7816 O O . LYS D 1 177 ? 70.205 5.385 94.442 1.00 65.23 177 LYS D O 1
ATOM 7822 N N . ILE D 1 178 ? 71.097 4.370 96.245 1.00 71.07 178 ILE D N 1
ATOM 7823 C CA . ILE D 1 178 ? 70.105 4.911 97.165 1.00 69.03 178 ILE D CA 1
ATOM 7824 C C . ILE D 1 178 ? 70.735 5.914 98.123 1.00 80.55 178 ILE D C 1
ATOM 7825 O O . ILE D 1 178 ? 71.605 5.562 98.922 1.00 80.11 178 ILE D O 1
ATOM 7830 N N . LEU D 1 179 ? 70.287 7.163 98.043 1.00 77.21 179 LEU D N 1
ATOM 7831 C CA . LEU D 1 179 ? 70.751 8.201 98.953 1.00 78.12 179 LEU D CA 1
ATOM 7832 C C . LEU D 1 179 ? 69.623 8.626 99.887 1.00 81.66 179 LEU D C 1
ATOM 7833 O O . LEU D 1 179 ? 68.614 9.180 99.447 1.00 83.65 179 LEU D O 1
ATOM 7838 N N . LEU D 1 180 ? 69.799 8.369 101.179 1.00 75.61 180 LEU D N 1
ATOM 7839 C CA . LEU D 1 180 ? 68.769 8.676 102.163 1.00 79.23 180 LEU D CA 1
ATOM 7840 C C . LEU D 1 180 ? 69.237 9.726 103.158 1.00 84.49 180 LEU D C 1
ATOM 7841 O O . LEU D 1 180 ? 70.438 9.917 103.361 1.00 81.63 180 LEU D O 1
ATOM 7846 N N . THR D 1 181 ? 68.277 10.412 103.770 1.00 89.15 181 THR D N 1
ATOM 7847 C CA . THR D 1 181 ? 68.566 11.270 104.906 1.00 89.46 181 THR D CA 1
ATOM 7848 C C . THR D 1 181 ? 68.695 10.378 106.135 1.00 90.19 181 THR D C 1
ATOM 7849 O O . THR D 1 181 ? 67.974 9.386 106.268 1.00 87.94 181 THR D O 1
ATOM 7853 N N . LYS D 1 182 ? 69.617 10.725 107.028 1.00 89.44 182 LYS D N 1
ATOM 7854 C CA . LYS D 1 182 ? 69.940 9.870 108.169 1.00 92.61 182 LYS D CA 1
ATOM 7855 C C . LYS D 1 182 ? 68.733 9.613 109.073 1.00 94.92 182 LYS D C 1
ATOM 7856 O O . LYS D 1 182 ? 68.727 8.661 109.854 1.00 105.14 182 LYS D O 1
ATOM 7862 N N . ASN D 1 183 ? 67.716 10.462 108.966 1.00 90.82 183 ASN D N 1
ATOM 7863 C CA . ASN D 1 183 ? 66.510 10.317 109.775 1.00 94.78 183 ASN D CA 1
ATOM 7864 C C . ASN D 1 183 ? 65.642 9.152 109.300 1.00 95.15 183 ASN D C 1
ATOM 7865 O O . ASN D 1 183 ? 64.748 8.704 110.016 1.00 104.11 183 ASN D O 1
ATOM 7870 N N . LEU D 1 184 ? 65.912 8.664 108.092 1.00 92.29 184 LEU D N 1
ATOM 7871 C CA . LEU D 1 184 ? 65.132 7.576 107.505 1.00 86.87 184 LEU D CA 1
ATOM 7872 C C . LEU D 1 184 ? 65.767 6.213 107.763 1.00 87.54 184 LEU D C 1
ATOM 7873 O O . LEU D 1 184 ? 65.222 5.180 107.371 1.00 91.25 184 LEU D O 1
ATOM 7878 N N . LEU D 1 185 ? 66.921 6.217 108.422 1.00 86.40 185 LEU D N 1
ATOM 7879 C CA . LEU D 1 185 ? 67.693 4.996 108.636 1.00 93.12 185 LEU D CA 1
ATOM 7880 C C . LEU D 1 185 ? 66.935 3.913 109.411 1.00 105.66 185 LEU D C 1
ATOM 7881 O O . LEU D 1 185 ? 66.890 2.762 108.976 1.00 115.30 185 LEU D O 1
ATOM 7886 N N . PRO D 1 186 ? 66.345 4.272 110.563 1.00 104.03 186 PRO D N 1
ATOM 7887 C CA . PRO D 1 186 ? 65.625 3.287 111.381 1.00 103.48 186 PRO D CA 1
ATOM 7888 C C . PRO D 1 186 ? 64.571 2.489 110.611 1.00 105.27 186 PRO D C 1
ATOM 7889 O O . PRO D 1 186 ? 64.300 1.341 110.963 1.00 111.16 186 PRO D O 1
ATOM 7893 N N . ARG D 1 187 ? 63.992 3.088 109.576 1.00 105.44 187 ARG D N 1
ATOM 7894 C CA . ARG D 1 187 ? 62.963 2.424 108.779 1.00 103.36 187 ARG D CA 1
ATOM 7895 C C . ARG D 1 187 ? 63.543 1.267 107.969 1.00 104.51 187 ARG D C 1
ATOM 7896 O O . ARG D 1 187 ? 62.806 0.452 107.415 1.00 110.90 187 ARG D O 1
ATOM 7904 N N . LEU D 1 188 ? 64.869 1.210 107.903 1.00 107.15 188 LEU D N 1
ATOM 7905 C CA . LEU D 1 188 ? 65.566 0.215 107.097 1.00 103.90 188 LEU D CA 1
ATOM 7906 C C . LEU D 1 188 ? 66.039 -0.987 107.911 1.00 111.29 188 LEU D C 1
ATOM 7907 O O . LEU D 1 188 ? 66.694 -1.881 107.375 1.00 122.35 188 LEU D O 1
ATOM 7912 N N . LYS D 1 189 ? 65.708 -1.007 109.198 1.00 101.58 189 LYS D N 1
ATOM 7913 C CA . LYS D 1 189 ? 66.169 -2.069 110.088 1.00 108.47 189 LYS D CA 1
ATOM 7914 C C . LYS D 1 189 ? 65.862 -3.465 109.545 1.00 113.36 189 LYS D C 1
ATOM 7915 O O . LYS D 1 189 ? 66.763 -4.182 109.110 1.00 112.98 189 LYS D O 1
ATOM 7921 N N . ALA D 1 190 ? 64.590 -3.846 109.575 1.00 126.61 190 ALA D N 1
ATOM 7922 C CA . ALA D 1 190 ? 64.181 -5.165 109.105 1.00 132.60 190 ALA D CA 1
ATOM 7923 C C . ALA D 1 190 ? 64.042 -5.210 107.587 1.00 139.83 190 ALA D C 1
ATOM 7924 O O . ALA D 1 190 ? 63.647 -6.230 107.023 1.00 139.09 190 ALA D O 1
ATOM 7926 N N . SER D 1 191 ? 64.372 -4.104 106.927 1.00 136.24 191 SER D N 1
ATOM 7927 C CA . SER D 1 191 ? 64.245 -4.019 105.476 1.00 120.55 191 SER D CA 1
ATOM 7928 C C . SER D 1 191 ? 65.193 -4.970 104.749 1.00 119.14 191 SER D C 1
ATOM 7929 O O . SER D 1 191 ? 66.270 -5.302 105.246 1.00 113.75 191 SER D O 1
ATOM 7932 N N . LYS D 1 192 ? 64.770 -5.405 103.567 1.00 111.40 192 LYS D N 1
ATOM 7933 C CA . LYS D 1 192 ? 65.545 -6.324 102.744 1.00 107.56 192 LYS D CA 1
ATOM 7934 C C . LYS D 1 192 ? 66.629 -5.566 101.981 1.00 109.43 192 LYS D C 1
ATOM 7935 O O . LYS D 1 192 ? 67.514 -6.167 101.372 1.00 106.03 192 LYS D O 1
ATOM 7941 N N . ILE D 1 193 ? 66.547 -4.239 102.023 1.00 109.33 193 ILE D N 1
ATOM 7942 C CA . ILE D 1 193 ? 67.480 -3.376 101.309 1.00 100.95 193 ILE D CA 1
ATOM 7943 C C . ILE D 1 193 ? 68.880 -3.433 101.909 1.00 107.48 193 ILE D C 1
ATOM 7944 O O . ILE D 1 193 ? 69.872 -3.427 101.181 1.00 113.03 193 ILE D O 1
ATOM 7949 N N . ILE D 1 194 ? 68.963 -3.486 103.235 1.00 112.71 194 ILE D N 1
ATOM 7950 C CA . ILE D 1 194 ? 70.255 -3.587 103.903 1.00 103.13 194 ILE D CA 1
ATOM 7951 C C . ILE D 1 194 ? 70.894 -4.924 103.564 1.00 96.14 194 ILE D C 1
ATOM 7952 O O . ILE D 1 194 ? 72.111 -5.018 103.397 1.00 96.99 194 ILE D O 1
ATOM 7957 N N . ASP D 1 195 ? 70.068 -5.959 103.466 1.00 97.99 195 ASP D N 1
ATOM 7958 C CA . ASP D 1 195 ? 70.554 -7.277 103.081 1.00 114.99 195 ASP D CA 1
ATOM 7959 C C . ASP D 1 195 ? 71.227 -7.212 101.712 1.00 118.33 195 ASP D C 1
ATOM 7960 O O . ASP D 1 195 ? 72.218 -7.896 101.465 1.00 123.53 195 ASP D O 1
ATOM 7965 N N . TYR D 1 196 ? 70.688 -6.376 100.829 1.00 114.11 196 TYR D N 1
ATOM 7966 C CA . TYR D 1 196 ? 71.249 -6.207 99.492 1.00 97.00 196 TYR D CA 1
ATOM 7967 C C . TYR D 1 196 ? 72.422 -5.232 99.466 1.00 93.05 196 TYR D C 1
ATOM 7968 O O . TYR D 1 196 ? 73.344 -5.386 98.665 1.00 88.78 196 TYR D O 1
ATOM 7977 N N . ALA D 1 197 ? 72.394 -4.241 100.351 1.00 102.23 197 ALA D N 1
ATOM 7978 C CA . ALA D 1 197 ? 73.453 -3.239 100.391 1.00 103.19 197 ALA D CA 1
ATOM 7979 C C . ALA D 1 197 ? 74.778 -3.844 100.848 1.00 109.21 197 ALA D C 1
ATOM 7980 O O . ALA D 1 197 ? 75.795 -3.720 100.166 1.00 106.84 197 ALA D O 1
ATOM 7982 N N . LYS D 1 198 ? 74.760 -4.509 101.997 1.00 133.40 198 LYS D N 1
ATOM 7983 C CA . LYS D 1 198 ? 75.970 -5.126 102.525 1.00 135.80 198 LYS D CA 1
ATOM 7984 C C . LYS D 1 198 ? 76.391 -6.310 101.663 1.00 137.79 198 LYS D C 1
ATOM 7985 O O . LYS D 1 198 ? 77.569 -6.663 101.609 1.00 141.25 198 LYS D O 1
ATOM 7991 N N . GLU D 1 199 ? 75.422 -6.921 100.988 1.00 118.70 199 GLU D N 1
ATOM 7992 C CA . GLU D 1 199 ? 75.706 -8.041 100.100 1.00 114.87 199 GLU D CA 1
ATOM 7993 C C . GLU D 1 199 ? 76.248 -7.529 98.767 1.00 115.19 199 GLU D C 1
ATOM 7994 O O . GLU D 1 199 ? 76.564 -8.310 97.871 1.00 110.65 199 GLU D O 1
ATOM 8000 N N . GLY D 1 200 ? 76.346 -6.208 98.649 1.00 131.30 200 GLY D N 1
ATOM 8001 C CA . GLY D 1 200 ? 76.932 -5.575 97.481 1.00 131.20 200 GLY D CA 1
ATOM 8002 C C . GLY D 1 200 ? 76.099 -5.610 96.215 1.00 129.90 200 GLY D C 1
ATOM 8003 O O . GLY D 1 200 ? 76.637 -5.509 95.112 1.00 129.68 200 GLY D O 1
ATOM 8004 N N . LYS D 1 201 ? 74.785 -5.748 96.365 1.00 93.46 201 LYS D N 1
ATOM 8005 C CA . LYS D 1 201 ? 73.894 -5.781 95.211 1.00 87.54 201 LYS D CA 1
ATOM 8006 C C . LYS D 1 201 ? 73.406 -4.378 94.859 1.00 93.79 201 LYS D C 1
ATOM 8007 O O . LYS D 1 201 ? 72.837 -4.157 93.790 1.00 98.47 201 LYS D O 1
ATOM 8013 N N . LEU D 1 202 ? 73.637 -3.432 95.764 1.00 90.35 202 LEU D N 1
ATOM 8014 C CA . LEU D 1 202 ? 73.262 -2.044 95.529 1.00 92.41 202 LEU D CA 1
ATOM 8015 C C . LEU D 1 202 ? 74.029 -1.123 96.470 1.00 94.01 202 LEU D C 1
ATOM 8016 O O . LEU D 1 202 ? 74.430 -1.531 97.561 1.00 98.42 202 LEU D O 1
ATOM 8021 N N . GLU D 1 203 ? 74.244 0.113 96.032 1.00 73.08 203 GLU D N 1
ATOM 8022 C CA . GLU D 1 203 ? 74.941 1.105 96.842 1.00 75.06 203 GLU D CA 1
ATOM 8023 C C . GLU D 1 203 ? 73.945 1.894 97.686 1.00 75.62 203 GLU D C 1
ATOM 8024 O O . GLU D 1 203 ? 72.884 2.292 97.202 1.00 71.48 203 GLU D O 1
ATOM 8030 N N . LEU D 1 204 ? 74.290 2.118 98.950 1.00 83.85 204 LEU D N 1
ATOM 8031 C CA . LEU D 1 204 ? 73.402 2.818 99.872 1.00 74.97 204 LEU D CA 1
ATOM 8032 C C . LEU D 1 204 ? 74.185 3.775 100.764 1.00 76.29 204 LEU D C 1
ATOM 8033 O O . LEU D 1 204 ? 74.987 3.348 101.593 1.00 86.04 204 LEU D O 1
ATOM 8038 N N . ARG D 1 205 ? 73.955 5.071 100.584 1.00 74.85 205 ARG D N 1
ATOM 8039 C CA . ARG D 1 205 ? 74.646 6.088 101.367 1.00 74.55 205 ARG D CA 1
ATOM 8040 C C . ARG D 1 205 ? 73.641 6.998 102.071 1.00 77.20 205 ARG D C 1
ATOM 8041 O O . ARG D 1 205 ? 72.458 7.006 101.729 1.00 71.57 205 ARG D O 1
ATOM 8049 N N . ALA D 1 206 ? 74.111 7.760 103.054 1.00 85.22 206 ALA D N 1
ATOM 8050 C CA . ALA D 1 206 ? 73.225 8.634 103.819 1.00 79.09 206 ALA D CA 1
ATOM 8051 C C . ALA D 1 206 ? 73.788 10.046 103.969 1.00 87.39 206 ALA D C 1
ATOM 8052 O O . ALA D 1 206 ? 75.003 10.244 104.007 1.00 86.44 206 ALA D O 1
ATOM 8054 N N . LEU D 1 207 ? 72.888 11.022 104.047 1.00 92.46 207 LEU D N 1
ATOM 8055 C CA . LEU D 1 207 ? 73.267 12.420 104.223 1.00 95.73 207 LEU D CA 1
ATOM 8056 C C . LEU D 1 207 ? 72.249 13.136 105.111 1.00 106.34 207 LEU D C 1
ATOM 8057 O O . LEU D 1 207 ? 71.052 12.852 105.044 1.00 108.52 207 LEU D O 1
ATOM 8062 N N . ASP D 1 208 ? 72.726 14.057 105.944 1.00 113.55 208 ASP D N 1
ATOM 8063 C CA . ASP D 1 208 ? 71.855 14.779 106.871 1.00 115.43 208 ASP D CA 1
ATOM 8064 C C . ASP D 1 208 ? 70.688 15.456 106.157 1.00 113.57 208 ASP D C 1
ATOM 8065 O O . ASP D 1 208 ? 69.544 15.371 106.608 1.00 108.10 208 ASP D O 1
ATOM 8070 N N . LYS D 1 209 ? 70.978 16.129 105.048 1.00 104.33 209 LYS D N 1
ATOM 8071 C CA . LYS D 1 209 ? 69.930 16.758 104.254 1.00 94.54 209 LYS D CA 1
ATOM 8072 C C . LYS D 1 209 ? 70.413 17.111 102.852 1.00 94.19 209 LYS D C 1
ATOM 8073 O O . LYS D 1 209 ? 71.611 17.258 102.612 1.00 100.16 209 LYS D O 1
ATOM 8079 N N . PHE D 1 210 ? 69.462 17.243 101.933 1.00 87.90 210 PHE D N 1
ATOM 8080 C CA . PHE D 1 210 ? 69.738 17.685 100.569 1.00 83.68 210 PHE D CA 1
ATOM 8081 C C . PHE D 1 210 ? 68.502 18.375 99.997 1.00 79.62 210 PHE D C 1
ATOM 8082 O O . PHE D 1 210 ? 67.389 17.864 100.104 1.00 90.72 210 PHE D O 1
ATOM 8090 N N . ASP D 1 211 ? 68.709 19.536 99.383 1.00 81.12 211 ASP D N 1
ATOM 8091 C CA . ASP D 1 211 ? 67.605 20.406 98.987 1.00 82.71 211 ASP D CA 1
ATOM 8092 C C . ASP D 1 211 ? 66.667 19.780 97.958 1.00 77.60 211 ASP D C 1
ATOM 8093 O O . ASP D 1 211 ? 65.458 20.019 97.991 1.00 73.24 211 ASP D O 1
ATOM 8098 N N . LEU D 1 212 ? 67.217 18.981 97.048 1.00 70.38 212 LEU D N 1
ATOM 8099 C CA . LEU D 1 212 ? 66.441 18.512 95.906 1.00 65.14 212 LEU D CA 1
ATOM 8100 C C . LEU D 1 212 ? 66.303 16.989 95.835 1.00 71.71 212 LEU D C 1
ATOM 8101 O O . LEU D 1 212 ? 67.016 16.332 95.078 1.00 64.10 212 LEU D O 1
ATOM 8106 N N . PRO D 1 213 ? 65.381 16.425 96.630 1.00 75.41 213 PRO D N 1
ATOM 8107 C CA . PRO D 1 213 ? 65.034 15.003 96.530 1.00 67.16 213 PRO D CA 1
ATOM 8108 C C . PRO D 1 213 ? 64.545 14.645 95.131 1.00 70.12 213 PRO D C 1
ATOM 8109 O O . PRO D 1 213 ? 63.861 15.455 94.506 1.00 75.27 213 PRO D O 1
ATOM 8113 N N . MET D 1 214 ? 64.887 13.454 94.647 1.00 64.64 214 MET D N 1
ATOM 8114 C CA . MET D 1 214 ? 64.533 13.067 93.286 1.00 63.09 214 MET D CA 1
ATOM 8115 C C . MET D 1 214 ? 64.547 11.556 93.080 1.00 72.01 214 MET D C 1
ATOM 8116 O O . MET D 1 214 ? 65.080 10.806 93.899 1.00 78.89 214 MET D O 1
ATOM 8121 N N . LEU D 1 215 ? 63.940 11.120 91.983 1.00 62.22 215 LEU D N 1
ATOM 8122 C CA . LEU D 1 215 ? 64.037 9.739 91.538 1.00 57.76 215 LEU D CA 1
ATOM 8123 C C . LEU D 1 215 ? 64.385 9.696 90.057 1.00 63.30 215 LEU D C 1
ATOM 8124 O O . LEU D 1 215 ? 63.633 10.200 89.222 1.00 59.69 215 LEU D O 1
ATOM 8129 N N . ILE D 1 216 ? 65.536 9.112 89.739 1.00 58.32 216 ILE D N 1
ATOM 8130 C CA . ILE D 1 216 ? 65.942 8.930 88.352 1.00 54.11 216 ILE D CA 1
ATOM 8131 C C . ILE D 1 216 ? 65.881 7.458 87.960 1.00 63.31 216 ILE D C 1
ATOM 8132 O O . ILE D 1 216 ? 66.501 6.606 88.599 1.00 61.12 216 ILE D O 1
ATOM 8137 N N . CYS D 1 217 ? 65.113 7.164 86.916 1.00 70.21 217 CYS D N 1
ATOM 8138 C CA . CYS D 1 217 ? 65.064 5.821 86.343 1.00 64.60 217 CYS D CA 1
ATOM 8139 C C . CYS D 1 217 ? 65.295 5.905 84.842 1.00 71.52 217 CYS D C 1
ATOM 8140 O O . CYS D 1 217 ? 64.461 6.442 84.112 1.00 76.61 217 CYS D O 1
ATOM 8143 N N . ASP D 1 218 ? 66.433 5.391 84.386 1.00 67.22 218 ASP D N 1
ATOM 8144 C CA . ASP D 1 218 ? 66.776 5.447 82.971 1.00 66.00 218 ASP D CA 1
ATOM 8145 C C . ASP D 1 218 ? 66.849 6.899 82.492 1.00 76.59 218 ASP D C 1
ATOM 8146 O O . ASP D 1 218 ? 67.690 7.671 82.954 1.00 72.08 218 ASP D O 1
ATOM 8151 N N . GLU D 1 219 ? 65.963 7.264 81.570 1.00 85.06 219 GLU D N 1
ATOM 8152 C CA . GLU D 1 219 ? 65.917 8.626 81.048 1.00 91.95 219 GLU D CA 1
ATOM 8153 C C . GLU D 1 219 ? 64.699 9.397 81.556 1.00 96.02 219 GLU D C 1
ATOM 8154 O O . GLU D 1 219 ? 64.234 10.336 80.906 1.00 91.11 219 GLU D O 1
ATOM 8160 N N . GLU D 1 220 ? 64.193 8.999 82.719 1.00 68.11 220 GLU D N 1
ATOM 8161 C CA . GLU D 1 220 ? 63.065 9.682 83.348 1.00 55.39 220 GLU D CA 1
ATOM 8162 C C . GLU D 1 220 ? 63.478 10.287 84.683 1.00 53.53 220 GLU D C 1
ATOM 8163 O O . GLU D 1 220 ? 64.361 9.767 85.365 1.00 55.48 220 GLU D O 1
ATOM 8169 N N . VAL D 1 221 ? 62.842 11.390 85.057 1.00 59.48 221 VAL D N 1
ATOM 8170 C CA . VAL D 1 221 ? 63.141 12.025 86.331 1.00 53.17 221 VAL D CA 1
ATOM 8171 C C . VAL D 1 221 ? 61.851 12.479 87.008 1.00 58.33 221 VAL D C 1
ATOM 8172 O O . VAL D 1 221 ? 60.912 12.920 86.347 1.00 56.76 221 VAL D O 1
ATOM 8176 N N . PHE D 1 222 ? 61.807 12.346 88.329 1.00 49.07 222 PHE D N 1
ATOM 8177 C CA . PHE D 1 222 ? 60.641 12.734 89.111 1.00 48.13 222 PHE D CA 1
ATOM 8178 C C . PHE D 1 222 ? 61.046 13.574 90.318 1.00 51.94 222 PHE D C 1
ATOM 8179 O O . PHE D 1 222 ? 61.936 13.198 91.079 1.00 52.00 222 PHE D O 1
ATOM 8187 N N . PHE D 1 223 ? 60.385 14.711 90.497 1.00 52.85 223 PHE D N 1
ATOM 8188 C CA . PHE D 1 223 ? 60.725 15.603 91.600 1.00 60.97 223 PHE D CA 1
ATOM 8189 C C . PHE D 1 223 ? 59.525 16.423 92.058 1.00 57.72 223 PHE D C 1
ATOM 8190 O O . PHE D 1 223 ? 58.548 16.591 91.327 1.00 57.40 223 PHE D O 1
ATOM 8198 N N . ALA D 1 224 ? 59.608 16.932 93.280 1.00 56.55 224 ALA D N 1
ATOM 8199 C CA . ALA D 1 224 ? 58.554 17.778 93.810 1.00 69.07 224 ALA D CA 1
ATOM 8200 C C . ALA D 1 224 ? 58.991 19.240 93.815 1.00 60.28 224 ALA D C 1
ATOM 8201 O O . ALA D 1 224 ? 60.174 19.548 93.966 1.00 59.90 224 ALA D O 1
ATOM 8203 N N . LEU D 1 225 ? 58.032 20.136 93.625 1.00 59.27 225 LEU D N 1
ATOM 8204 C CA . LEU D 1 225 ? 58.282 21.554 93.838 1.00 58.82 225 LEU D CA 1
ATOM 8205 C C . LEU D 1 225 ? 58.129 21.818 95.328 1.00 63.62 225 LEU D C 1
ATOM 8206 O O . LEU D 1 225 ? 57.870 20.892 96.098 1.00 58.45 225 LEU D O 1
ATOM 8211 N N . GLU D 1 226 ? 58.288 23.066 95.747 1.00 50.72 226 GLU D N 1
ATOM 8212 C CA . GLU D 1 226 ? 58.233 23.359 97.172 1.00 52.12 226 GLU D CA 1
ATOM 8213 C C . GLU D 1 226 ? 57.506 24.664 97.459 1.00 63.93 226 GLU D C 1
ATOM 8214 O O . GLU D 1 226 ? 58.062 25.748 97.302 1.00 64.46 226 GLU D O 1
ATOM 8220 N N . ASP D 1 227 ? 56.260 24.543 97.899 1.00 64.81 227 ASP D N 1
ATOM 8221 C CA . ASP D 1 227 ? 55.468 25.694 98.296 1.00 54.70 227 ASP D CA 1
ATOM 8222 C C . ASP D 1 227 ? 54.722 25.351 99.579 1.00 68.83 227 ASP D C 1
ATOM 8223 O O . ASP D 1 227 ? 53.985 24.366 99.633 1.00 82.35 227 ASP D O 1
ATOM 8228 N N . LEU D 1 228 ? 54.928 26.156 100.616 1.00 68.21 228 LEU D N 1
ATOM 8229 C CA . LEU D 1 228 ? 54.328 25.881 101.916 1.00 63.78 228 LEU D CA 1
ATOM 8230 C C . LEU D 1 228 ? 52.808 25.826 101.826 1.00 63.94 228 LEU D C 1
ATOM 8231 O O . LEU D 1 228 ? 52.193 24.832 102.207 1.00 69.48 228 LEU D O 1
ATOM 8236 N N . ALA D 1 229 ? 52.209 26.900 101.321 1.00 71.26 229 ALA D N 1
ATOM 8237 C CA . ALA D 1 229 ? 50.763 26.970 101.145 1.00 65.74 229 ALA D CA 1
ATOM 8238 C C . ALA D 1 229 ? 50.228 25.703 100.478 1.00 60.32 229 ALA D C 1
ATOM 8239 O O . ALA D 1 229 ? 49.264 25.103 100.947 1.00 65.11 229 ALA D O 1
ATOM 8241 N N . ALA D 1 230 ? 50.858 25.309 99.376 1.00 58.88 230 ALA D N 1
ATOM 8242 C CA . ALA D 1 230 ? 50.423 24.144 98.611 1.00 62.91 230 ALA D CA 1
ATOM 8243 C C . ALA D 1 230 ? 50.395 22.876 99.461 1.00 67.93 230 ALA D C 1
ATOM 8244 O O . ALA D 1 230 ? 49.552 22.004 99.256 1.00 68.75 230 ALA D O 1
ATOM 8246 N N . ARG D 1 231 ? 51.313 22.780 100.418 1.00 72.83 231 ARG D N 1
ATOM 8247 C CA . ARG D 1 231 ? 51.407 21.596 101.266 1.00 68.55 231 ARG D CA 1
ATOM 8248 C C . ARG D 1 231 ? 50.328 21.603 102.341 1.00 79.23 231 ARG D C 1
ATOM 8249 O O . ARG D 1 231 ? 49.824 20.551 102.735 1.00 81.61 231 ARG D O 1
ATOM 8257 N N . TYR D 1 232 ? 49.977 22.796 102.808 1.00 71.60 232 TYR D N 1
ATOM 8258 C CA . TYR D 1 232 ? 48.904 22.952 103.779 1.00 77.84 232 TYR D CA 1
ATOM 8259 C C . TYR D 1 232 ? 47.602 22.371 103.233 1.00 70.40 232 TYR D C 1
ATOM 8260 O O . TYR D 1 232 ? 46.729 21.952 103.995 1.00 66.87 232 TYR D O 1
ATOM 8269 N N . PHE D 1 233 ? 47.477 22.359 101.909 1.00 62.76 233 PHE D N 1
ATOM 8270 C CA . PHE D 1 233 ? 46.253 21.906 101.257 1.00 65.94 233 PHE D CA 1
ATOM 8271 C C . PHE D 1 233 ? 46.428 20.556 100.566 1.00 63.93 233 PHE D C 1
ATOM 8272 O O . PHE D 1 233 ? 45.535 20.098 99.852 1.00 75.21 233 PHE D O 1
ATOM 8280 N N . ASN D 1 234 ? 47.580 19.925 100.770 1.00 58.19 234 ASN D N 1
ATOM 8281 C CA . ASN D 1 234 ? 47.856 18.642 100.134 1.00 59.90 234 ASN D CA 1
ATOM 8282 C C . ASN D 1 234 ? 47.773 18.794 98.621 1.00 68.45 234 ASN D C 1
ATOM 8283 O O . ASN D 1 234 ? 47.149 17.979 97.942 1.00 82.42 234 ASN D O 1
ATOM 8288 N N . TYR D 1 235 ? 48.400 19.844 98.100 1.00 67.60 235 TYR D N 1
ATOM 8289 C CA . TYR D 1 235 ? 48.305 20.175 96.682 1.00 64.74 235 TYR D CA 1
ATOM 8290 C C . TYR D 1 235 ? 49.671 20.521 96.108 1.00 59.10 235 TYR D C 1
ATOM 8291 O O . TYR D 1 235 ? 49.774 21.253 95.123 1.00 71.35 235 TYR D O 1
ATOM 8300 N N . GLU D 1 236 ? 50.720 19.991 96.729 1.00 54.62 236 GLU D N 1
ATOM 8301 C CA . GLU D 1 236 ? 52.074 20.224 96.252 1.00 54.25 236 GLU D CA 1
ATOM 8302 C C . GLU D 1 236 ? 52.240 19.650 94.856 1.00 65.04 236 GLU D C 1
ATOM 8303 O O . GLU D 1 236 ? 51.624 18.643 94.509 1.00 72.04 236 GLU D O 1
ATOM 8309 N N . THR D 1 237 ? 53.065 20.312 94.054 1.00 75.97 237 THR D N 1
ATOM 8310 C CA . THR D 1 237 ? 53.256 19.933 92.665 1.00 56.24 237 THR D CA 1
ATOM 8311 C C . THR D 1 237 ? 54.497 19.070 92.501 1.00 46.02 237 THR D C 1
ATOM 8312 O O . THR D 1 237 ? 55.572 19.413 92.988 1.00 53.48 237 THR D O 1
ATOM 8316 N N . GLN D 1 238 ? 54.337 17.948 91.809 1.00 48.58 238 GLN D N 1
ATOM 8317 C CA . GLN D 1 238 ? 55.450 17.055 91.512 1.00 52.38 238 GLN D CA 1
ATOM 8318 C C . GLN D 1 238 ? 55.521 16.836 90.009 1.00 55.46 238 GLN D C 1
ATOM 8319 O O . GLN D 1 238 ? 54.489 16.678 89.359 1.00 58.02 238 GLN D O 1
ATOM 8325 N N . VAL D 1 239 ? 56.732 16.850 89.456 1.00 53.78 239 VAL D N 1
ATOM 8326 C CA . VAL D 1 239 ? 56.907 16.737 88.009 1.00 51.06 239 VAL D CA 1
ATOM 8327 C C . VAL D 1 239 ? 57.606 15.442 87.607 1.00 50.76 239 VAL D C 1
ATOM 8328 O O . VAL D 1 239 ? 58.531 14.984 88.283 1.00 49.00 239 VAL D O 1
ATOM 8332 N N . TRP D 1 240 ? 57.142 14.855 86.507 1.00 47.25 240 TRP D N 1
ATOM 8333 C CA . TRP D 1 240 ? 57.809 13.722 85.870 1.00 51.00 240 TRP D CA 1
ATOM 8334 C C . TRP D 1 240 ? 58.247 14.110 84.466 1.00 48.26 240 TRP D C 1
ATOM 8335 O O . TRP D 1 240 ? 57.424 14.509 83.647 1.00 55.77 240 TRP D O 1
ATOM 8346 N N . ILE D 1 241 ? 59.536 13.993 84.178 1.00 49.04 241 ILE D N 1
ATOM 8347 C CA . ILE D 1 241 ? 60.025 14.351 82.856 1.00 50.11 241 ILE D CA 1
ATOM 8348 C C . ILE D 1 241 ? 60.788 13.207 82.203 1.00 55.42 241 ILE D C 1
ATOM 8349 O O . ILE D 1 241 ? 61.612 12.543 82.833 1.00 52.71 241 ILE D O 1
ATOM 8354 N N . LYS D 1 242 ? 60.497 12.984 80.928 1.00 52.75 242 LYS D N 1
ATOM 8355 C CA . LYS D 1 242 ? 61.239 12.024 80.131 1.00 60.08 242 LYS D CA 1
ATOM 8356 C C . LYS D 1 242 ? 62.017 12.776 79.063 1.00 55.93 242 LYS D C 1
ATOM 8357 O O . LYS D 1 242 ? 61.494 13.073 77.990 1.00 56.84 242 LYS D O 1
ATOM 8363 N N . ASP D 1 243 ? 63.268 13.091 79.379 1.00 56.24 243 ASP D N 1
ATOM 8364 C CA . ASP D 1 243 ? 64.138 13.837 78.481 1.00 57.69 243 ASP D CA 1
ATOM 8365 C C . ASP D 1 243 ? 65.593 13.663 78.903 1.00 58.44 243 ASP D C 1
ATOM 8366 O O . ASP D 1 243 ? 65.935 13.893 80.065 1.00 57.90 243 ASP D O 1
ATOM 8371 N N . HIS D 1 244 ? 66.446 13.261 77.964 1.00 60.69 244 HIS D N 1
ATOM 8372 C CA . HIS D 1 244 ? 67.828 12.914 78.292 1.00 79.26 244 HIS D CA 1
ATOM 8373 C C . HIS D 1 244 ? 68.638 14.117 78.770 1.00 77.43 244 HIS D C 1
ATOM 8374 O O . HIS D 1 244 ? 69.477 13.990 79.661 1.00 86.05 244 HIS D O 1
ATOM 8381 N N . ARG D 1 245 ? 68.393 15.282 78.182 1.00 75.36 245 ARG D N 1
ATOM 8382 C CA . ARG D 1 245 ? 69.120 16.479 78.583 1.00 61.59 245 ARG D CA 1
ATOM 8383 C C . ARG D 1 245 ? 68.759 16.864 80.008 1.00 63.14 245 ARG D C 1
ATOM 8384 O O . ARG D 1 245 ? 69.636 17.142 80.825 1.00 72.39 245 ARG D O 1
ATOM 8392 N N . VAL D 1 246 ? 67.464 16.865 80.313 1.00 57.66 246 VAL D N 1
ATOM 8393 C CA . VAL D 1 246 ? 67.010 17.260 81.639 1.00 65.00 246 VAL D CA 1
ATOM 8394 C C . VAL D 1 246 ? 67.442 16.237 82.680 1.00 62.51 246 VAL D C 1
ATOM 8395 O O . VAL D 1 246 ? 67.888 16.604 83.767 1.00 72.44 246 VAL D O 1
ATOM 8399 N N . VAL D 1 247 ? 67.320 14.956 82.346 1.00 62.36 247 VAL D N 1
ATOM 8400 C CA . VAL D 1 247 ? 67.726 13.894 83.262 1.00 66.43 247 VAL D CA 1
ATOM 8401 C C . VAL D 1 247 ? 69.212 14.019 83.569 1.00 56.89 247 VAL D C 1
ATOM 8402 O O . VAL D 1 247 ? 69.627 13.919 84.721 1.00 56.50 247 VAL D O 1
ATOM 8406 N N . ALA D 1 248 ? 70.009 14.240 82.530 1.00 58.60 248 ALA D N 1
ATOM 8407 C CA . ALA D 1 248 ? 71.446 14.426 82.696 1.00 61.18 248 ALA D CA 1
ATOM 8408 C C . ALA D 1 248 ? 71.730 15.546 83.693 1.00 70.37 248 ALA D C 1
ATOM 8409 O O . ALA D 1 248 ? 72.659 15.457 84.497 1.00 76.04 248 ALA D O 1
ATOM 8411 N N . LEU D 1 249 ? 70.912 16.592 83.645 1.00 58.28 249 LEU D N 1
ATOM 8412 C CA . LEU D 1 249 ? 71.080 17.728 84.538 1.00 59.34 249 LEU D CA 1
ATOM 8413 C C . LEU D 1 249 ? 70.834 17.322 85.985 1.00 61.85 249 LEU D C 1
ATOM 8414 O O . LEU D 1 249 ? 71.642 17.614 86.867 1.00 68.60 249 LEU D O 1
ATOM 8419 N N . PHE D 1 250 ? 69.713 16.648 86.225 1.00 55.27 250 PHE D N 1
ATOM 8420 C CA . PHE D 1 250 ? 69.382 16.174 87.565 1.00 56.25 250 PHE D CA 1
ATOM 8421 C C . PHE D 1 250 ? 70.387 15.140 88.047 1.00 59.81 250 PHE D C 1
ATOM 8422 O O . PHE D 1 250 ? 70.702 15.075 89.236 1.00 68.09 250 PHE D O 1
ATOM 8430 N N . LYS D 1 251 ? 70.888 14.329 87.121 1.00 59.09 251 LYS D N 1
ATOM 8431 C CA . LYS D 1 251 ? 71.841 13.283 87.471 1.00 69.33 251 LYS D CA 1
ATOM 8432 C C . LYS D 1 251 ? 73.144 13.892 87.976 1.00 70.80 251 LYS D C 1
ATOM 8433 O O . LYS D 1 251 ? 73.822 13.312 88.822 1.00 77.29 251 LYS D O 1
ATOM 8439 N N . GLU D 1 252 ? 73.487 15.065 87.459 1.00 67.17 252 GLU D N 1
ATOM 8440 C CA . GLU D 1 252 ? 74.677 15.772 87.917 1.00 69.98 252 GLU D CA 1
ATOM 8441 C C . GLU D 1 252 ? 74.508 16.222 89.366 1.00 62.95 252 GLU D C 1
ATOM 8442 O O . GLU D 1 252 ? 75.439 16.132 90.166 1.00 66.97 252 GLU D O 1
ATOM 8448 N N . LYS D 1 253 ? 73.314 16.700 89.702 1.00 61.80 253 LYS D N 1
ATOM 8449 C CA . LYS D 1 253 ? 73.034 17.132 91.066 1.00 63.97 253 LYS D CA 1
ATOM 8450 C C . LYS D 1 253 ? 73.126 15.952 92.024 1.00 66.60 253 LYS D C 1
ATOM 8451 O O . LYS D 1 253 ? 73.721 16.058 93.095 1.00 71.07 253 LYS D O 1
ATOM 8457 N N . PHE D 1 254 ? 72.544 14.825 91.626 1.00 64.78 254 PHE D N 1
ATOM 8458 C CA . PHE D 1 254 ? 72.589 13.616 92.437 1.00 65.64 254 PHE D CA 1
ATOM 8459 C C . PHE D 1 254 ? 74.028 13.214 92.741 1.00 67.56 254 PHE D C 1
ATOM 8460 O O . PHE D 1 254 ? 74.361 12.886 93.881 1.00 78.41 254 PHE D O 1
ATOM 8468 N N . ASN D 1 255 ? 74.877 13.244 91.717 1.00 62.07 255 ASN D N 1
ATOM 8469 C CA . ASN D 1 255 ? 76.276 12.850 91.866 1.00 67.73 255 ASN D CA 1
ATOM 8470 C C . ASN D 1 255 ? 77.045 13.798 92.780 1.00 75.11 255 ASN D C 1
ATOM 8471 O O . ASN D 1 255 ? 78.053 13.412 93.374 1.00 84.55 255 ASN D O 1
ATOM 8476 N N . GLU D 1 256 ? 76.572 15.035 92.891 1.00 73.68 256 GLU D N 1
ATOM 8477 C CA . GLU D 1 256 ? 77.175 15.993 93.808 1.00 79.65 256 GLU D CA 1
ATOM 8478 C C . GLU D 1 256 ? 76.849 15.605 95.245 1.00 86.32 256 GLU D C 1
ATOM 8479 O O . GLU D 1 256 ? 77.724 15.591 96.111 1.00 89.49 256 GLU D O 1
ATOM 8485 N N . TYR D 1 257 ? 75.580 15.291 95.488 1.00 98.79 257 TYR D N 1
ATOM 8486 C CA . TYR D 1 257 ? 75.132 14.814 96.791 1.00 98.85 257 TYR D CA 1
ATOM 8487 C C . TYR D 1 257 ? 75.807 13.493 97.148 1.00 100.56 257 TYR D C 1
ATOM 8488 O O . TYR D 1 257 ? 76.239 13.287 98.283 1.00 103.43 257 TYR D O 1
ATOM 8497 N N . TRP D 1 258 ? 75.899 12.609 96.159 1.00 87.59 258 TRP D N 1
ATOM 8498 C CA . TRP D 1 258 ? 76.406 11.254 96.351 1.00 81.57 258 TRP D CA 1
ATOM 8499 C C . TRP D 1 258 ? 77.857 11.238 96.829 1.00 87.29 258 TRP D C 1
ATOM 8500 O O . TRP D 1 258 ? 78.308 10.265 97.432 1.00 80.85 258 TRP D O 1
ATOM 8511 N N . GLU D 1 259 ? 78.580 12.324 96.571 1.00 114.67 259 GLU D N 1
ATOM 8512 C CA . GLU D 1 259 ? 79.986 12.420 96.957 1.00 117.18 259 GLU D CA 1
ATOM 8513 C C . GLU D 1 259 ? 80.156 12.830 98.418 1.00 119.13 259 GLU D C 1
ATOM 8514 O O . GLU D 1 259 ? 81.271 12.840 98.939 1.00 120.21 259 GLU D O 1
ATOM 8520 N N . LYS D 1 260 ? 79.051 13.169 99.073 1.00 118.31 260 LYS D N 1
ATOM 8521 C CA . LYS D 1 260 ? 79.097 13.633 100.456 1.00 118.01 260 LYS D CA 1
ATOM 8522 C C . LYS D 1 260 ? 78.399 12.665 101.409 1.00 115.89 260 LYS D C 1
ATOM 8523 O O . LYS D 1 260 ? 78.351 12.899 102.617 1.00 125.85 260 LYS D O 1
ATOM 8529 N N . ALA D 1 261 ? 77.866 11.578 100.861 1.00 104.27 261 ALA D N 1
ATOM 8530 C CA . ALA D 1 261 ? 77.039 10.657 101.635 1.00 105.60 261 ALA D CA 1
ATOM 8531 C C . ALA D 1 261 ? 77.852 9.548 102.300 1.00 108.69 261 ALA D C 1
ATOM 8532 O O . ALA D 1 261 ? 78.770 8.991 101.700 1.00 114.89 261 ALA D O 1
ATOM 8534 N N . GLU D 1 262 ? 77.490 9.239 103.543 1.00 108.09 262 GLU D N 1
ATOM 8535 C CA . GLU D 1 262 ? 78.101 8.159 104.316 1.00 108.73 262 GLU D CA 1
ATOM 8536 C C . GLU D 1 262 ? 79.613 8.086 104.119 1.00 112.21 262 GLU D C 1
ATOM 8537 O O . GLU D 1 262 ? 80.128 7.117 103.558 1.00 116.27 262 GLU D O 1
#

Sequence (1045 aa):
SKDRMVELLQEHFELNLYEARAYVALVAFGVLTPAELASVSEVPAPRTYDVLRSLEKKGFAMTQPGKTNKYRPVHPANVLEKFIQDWQERVKEELEAKKKAKEELLELMAPLIETEVPKYGVERVWVVRGIKNSTLKTKEMLEEAQNEILLADDGFIAVNLEDDIIKAVDRGVKTKILLTKNLLPRLKASKIIDYAKEGKLELRALDKFDLPMLICDEEVFFALEDLAARYFNYETQVWIKDHRVVALFKEKFNEYWEKAEKVSKDRMVELLQEHFELNLYEARAYVALVAFGVLTPAELASVSEVPAPRTYDVLRSLEKKGFAMTQPGKTNKYRPVHPANVLEKFIQDWQERVKEELEAKKKAKEELLELMAPLIETEVPKYGVERVWVVRGIKNSTLKTKEMLEEAQNEILLADDGFIAVNLEDDIIKAVDRGVKTKILLTKNLLPRLKASKIIDYAKEGKLELRALDKFDLPMLICDEEVFFALEDLAARYFNYETQVWIKDHRVVALFKEKFNEYWEKAEKSKDRMVELLQEHFELNLYEARAYVALVAFGVLTPAELASVSEVPAPRTYDVLRSLEKKGFAMTQPGKTNKYRPVHPANVLEKFIQDWQERVKEELEAKKKAKEELLELMAPLIETEVPVERVWVVRGIKNSTLKTKEMLEEAQNEILLADDGFIAVNLEDDIIKAVDRGVKTKILLTKNLLPRLKASKIIDYAKEGKLELRALDKFDLPMLICDEEVFFALEDLAARYFNYETQVWIKDHRVVALFKEKFNEYWEKAEKVMSKDRMVELLQEHFELNLYEARAYVALVAFGVLTPAELASVSEVPAPRTYDVLRSLEKKGFAMTQPGKTNKYRPVHPANVLEKFIQDWQERVKEELEAKKKAKEELLELMAPLIETEKYGVERVWVVRGIKNSTLKTKEMLEEAQNEILLADDGFIAVNLEDDIIKAVDRGVKTKILLTKNLLPRLKASKIIDYAKEGKLELRALDKFDLPMLICDEEVFFALEDLAARYFNYETQVWIKDHRVVALFKEKFNEYWEKAE

Solvent-accessible surface area: 48651 Å² total; per-residue (Å²): 91,121,116,86,12,11,87,10,0,68,115,33,1,100,4,82,71,62,13,0,63,0,0,3,6,0,3,33,104,7,49,10,11,7,67,77,0,30,94,46,25,128,3,48,59,107,67,0,105,28,3,0,66,27,0,6,36,80,2,2,2,0,2,12,2,5,107,80,28,55,3,14,6,2,48,0,39,21,5,0,84,38,24,4,62,54,25,66,100,92,22,123,121,77,35,91,39,9,108,143,3,38,109,50,0,51,113,54,3,60,78,5,66,67,126,132,76,21,126,118,16,41,50,29,0,62,8,1,46,20,80,153,37,4,25,90,23,3,83,50,4,4,101,48,1,114,109,33,0,7,13,0,15,41,38,9,15,42,65,91,15,30,73,20,8,24,130,0,15,95,118,64,6,114,5,38,0,0,9,11,91,114,28,51,105,189,24,145,77,48,104,8,12,70,35,14,141,113,64,108,13,60,7,52,1,26,89,176,17,88,4,5,0,3,0,2,34,94,18,0,0,0,2,1,45,59,129,72,20,56,176,154,68,140,3,25,12,0,14,0,69,6,88,23,0,4,48,6,1,86,88,32,2,73,70,18,12,129,137,18,100,127,87,98,118,111,88,8,14,88,8,0,67,114,33,1,97,5,81,73,63,10,0,56,0,0,8,5,0,6,41,111,29,42,9,24,7,66,81,0,30,94,50,27,126,3,48,58,108,70,0,99,28,3,0,57,31,0,3,39,70,1,2,1,0,2,3,2,6,98,96,29,61,1,5,4,1,44,0,40,24,0,0,84,40,13,6,74,58,26,71,101,91,22,120,119,81,31,87,37,9,96,144,3,43,108,49,0,55,115,46,2,59,77,4,66,71,126,138,79,24,110,125,17,41,46,27,0,62,12,3,55,19,88,146,37,8,21,82,23,9,76,50,4,4,104,38,1,113,110,35,0,7,10,0,10,36,40,7,39,38,54,91,10,44,76,28,7,20,128,0,16,98,115,64,6,119,4,33,3,0,12,9,74,102,31,47,106,186,27,147,32,74,104,9,31,48,23,26,166,111,65,106,12,62,25,66,2,26,86,164,13,96,4,1,0,4,0,3,33,98,20,0,6,1,0,1,50,57,131,71,20,51,175,151,70,130,2,35,11,0,15,0,71,7,91,23,0,5,47,5,1,79,88,29,0,57,72,19,10,135,136,25,108,139,34,94,104,75,1,16,94,6,0,75,122,32,1,105,7,69,67,54,7,0,65,0,0,0,0,0,2,0,19,10,11,0,32,2,37,41,0,17,16,4,9,106,2,52,18,74,97,0,109,52,3,0,116,39,0,60,184,93,36,2,1,87,75,44,120,50,184,96,72,50,10,90,25,28,87,2,44,94,8,0,74,117,30,5,94,56,24,69,97,109,28,121,126,51,33,84,33,12,96,130,2,42,118,51,0,51,127,44,0,57,106,51,38,158,71,55,127,51,160,44,63,0,9,0,4,9,3,26,114,17,1,12,5,3,0,64,9,2,0,96,90,0,126,107,46,0,2,4,0,10,53,17,78,5,10,51,88,8,64,113,25,6,12,136,1,17,94,109,63,3,107,0,45,3,0,15,15,85,114,16,52,75,164,18,167,106,23,103,14,35,73,19,26,177,111,67,106,8,59,11,47,0,25,107,163,18,106,4,18,0,0,0,2,39,77,21,0,0,1,13,0,93,39,95,6,2,90,53,7,89,22,1,2,2,0,0,0,78,5,96,13,0,1,48,5,1,53,89,31,0,56,66,18,10,135,130,5,89,145,85,151,48,52,60,68,0,10,78,7,0,88,126,34,1,107,3,71,68,58,9,0,62,0,0,0,0,0,3,1,18,7,6,0,30,2,38,39,0,20,14,3,9,97,2,48,18,74,96,1,103,49,3,0,126,38,0,63,184,88,34,1,0,88,84,49,110,78,163,94,61,49,19,89,24,28,81,3,44,92,5,0,69,118,30,4,92,56,23,58,82,111,25,122,112,50,35,81,34,11,102,115,2,42,117,52,0,51,123,37,0,54,89,56,45,148,77,47,173,41,48,138,23,63,0,2,0,4,8,4,27,150,8,1,22,4,3,0,55,22,2,0,94,84,0,128,103,45,0,4,4,0,10,62,15,101,8,9,56,82,10,55,113,20,5,14,129,0,16,95,105,62,4,109,0,46,4,0,15,5,103,111,19,79,77,154,16,167,109,20,109,9,43,88,16,24,184,111,65,95,8,56,37,77,11,31,100,163,13,105,4,19,0,0,0,2,36,77,10,0,0,1,12,0,88,38,99,5,2,93,72,12,99,20,1,1,1,0,2,0,71,6,88,14,0,1,49,5,0,51,90,30,0,62,71,17,13,138,125,7,157

B-factor: mean 81.92, std 25.65, range [36.36, 186.78]

CATH classification: 1.10.10.10 (+1 more: 3.30.870.10)

Foldseek 3Di:
DLCVQLVCCVPPPVADNLLSQQLSQQVVPFKDWLCRSCVRTPRDSVCSVVSQVVCCVLQQWDWDDDPIIMIGGDPCVPSVVVRVVVVVVVVVVVVVVVVVVVVVVCVVCVVVDDPDDPVVDPDQKDKDFDLVRLVVVVLVLLVPFDEEKEWADACLSPDDDQVSNVVSLVNVYAYAYEYEPVCVVVCPPDDVVPCCVVVSYWYWYDNDDDWTWIDGDQKIKGFDDDPVVSVVRGTMMMMGGGNVVSVVVVVVSVVVVVVTGTD/DLVVQLVCCVPPPVADNLLSQQLSQQVVPFKDWLCRSVVRTVRPSVCSVVSQVVCCVLQQWDWDDDPTIMIHGDPCVPSVVVRVVVVVVVVVVVVVVVVVVVVVVCVVCVVVDDPDDDDPDDDFKDKDFDLVRLVVVLLVLLVPFDEEKEWADAPLNSDDPLVSNVVSLVNVYAYEYEYEPVCVVVVDDVPVVVCCVVVSYPYWYDNDDDWTWIDGDQKIKTFDDDPVSSVVSRTMMMMGGGNVVSVVVVVVSVVVVVPTGD/DPVVQLVCCVVPVVQDNLLSQQLVVQVVPFKDALCRSVVVTVRPSVCSQVSLVVCVVLPQWDADPDDPRMIHGDDCVVSVVVSVVVVVVVVVVVVVVVVVVVVVVCVVCVVVPPPDDPVDFKDKDFFLQCQCVVVLVLLQPFQAEKFFEDAQRNQHPCLVSNVVSLVNVHAYEYEYAPVCVVVCVVNVVVVCCVVVSYFYWYDNDDDWGWMDGDQKIKTWDDDPVSNVVRTTMMMIGRDNVVSVVVVVVSVVVVVVTHRD/DVLVVQLVCCVPPVVQDNLLSFQLSVQVVPFKDALCRSCVVTVRPSVCSVVSQVVCVVLPQWDADPDDRGMIHGDDCVPSVVVSVVVVVVVVVVVVVVVVVVVVVVCVVCVVVPPDVVPDPDFKDKDFFLQCQQVVVLVLLQPFQEEKFFEDACRNHPPCLVSNVVSLVNVHAYAYEYAPVCVVVCVPPCVVVCCVVPSYPYWYDNDDDWGWMDGDQKIKGWDDDPVSVVVRTTMMMMGRHNVVSVVVVVSSVVVVVVTD

Organism: Pyrococcus furiosus (strain ATCC 43587 / DSM 3638 / JCM 8422 / Vc1) (NCBI:txid186497)

Radius of gyration: 41.99 Å; Cα contacts (8 Å, |Δi|>4): 1764; chains: 4; bounding box: 94×61×118 Å